Protein AF-A0A834P7N4-F1 (afdb_monomer_lite)

pLDDT: mean 82.25, std 17.68, range [25.88, 98.88]

Structure (mmCIF, N/CA/C/O backbone):
data_AF-A0A834P7N4-F1
#
_entry.id   AF-A0A834P7N4-F1
#
loop_
_atom_site.group_PDB
_atom_site.id
_atom_site.type_symbol
_atom_site.label_atom_id
_atom_site.label_alt_id
_atom_site.label_comp_id
_atom_site.label_asym_id
_atom_site.label_entity_id
_atom_site.label_seq_id
_atom_site.pdbx_PDB_ins_code
_atom_site.Cartn_x
_atom_site.Cartn_y
_atom_site.Cartn_z
_atom_site.occupancy
_atom_site.B_iso_or_equiv
_atom_site.auth_seq_id
_atom_site.auth_comp_id
_atom_site.auth_asym_id
_atom_site.auth_atom_id
_atom_site.pdbx_PDB_model_num
ATOM 1 N N . MET A 1 1 ? -25.943 6.438 6.872 1.00 88.19 1 MET A N 1
ATOM 2 C CA . MET A 1 1 ? -24.545 6.920 6.950 1.00 88.19 1 MET A CA 1
ATOM 3 C C . MET A 1 1 ? -23.608 5.990 6.196 1.00 88.19 1 MET A C 1
ATOM 5 O O . MET A 1 1 ? -22.944 6.473 5.288 1.00 88.19 1 MET A O 1
ATOM 9 N N . ALA A 1 2 ? -23.599 4.686 6.502 1.00 94.38 2 ALA A N 1
ATOM 10 C CA . ALA A 1 2 ? -22.716 3.696 5.871 1.00 94.38 2 ALA A CA 1
ATOM 11 C C . ALA A 1 2 ? -22.679 3.768 4.331 1.00 94.38 2 ALA A C 1
ATOM 13 O O . ALA A 1 2 ? -21.602 3.768 3.743 1.00 94.38 2 ALA A O 1
ATOM 14 N N . GLN A 1 3 ? -23.834 3.938 3.677 1.00 95.69 3 GLN A N 1
ATOM 15 C CA . GLN A 1 3 ? -23.930 3.967 2.214 1.00 95.69 3 GLN A CA 1
ATOM 16 C C . GLN A 1 3 ? -23.135 5.110 1.563 1.00 95.69 3 GLN A C 1
ATOM 18 O O . GLN A 1 3 ? -22.587 4.913 0.485 1.00 95.69 3 GLN A O 1
ATOM 23 N N . ASN A 1 4 ? -22.995 6.268 2.222 1.00 96.00 4 ASN A N 1
ATOM 24 C CA . ASN A 1 4 ? -22.181 7.373 1.696 1.00 96.00 4 ASN A CA 1
ATOM 25 C C . ASN A 1 4 ? -20.681 7.056 1.770 1.00 96.00 4 ASN A C 1
ATOM 27 O O . ASN A 1 4 ? -19.936 7.432 0.869 1.00 96.00 4 ASN A O 1
ATOM 31 N N . ILE A 1 5 ? -20.246 6.335 2.810 1.00 95.12 5 ILE A N 1
ATOM 32 C CA . ILE A 1 5 ? -18.867 5.838 2.931 1.00 95.12 5 ILE A CA 1
ATOM 33 C C . ILE A 1 5 ? -18.608 4.793 1.839 1.00 95.12 5 ILE A C 1
ATOM 35 O O . ILE A 1 5 ? -17.596 4.872 1.147 1.00 95.12 5 ILE A O 1
ATOM 39 N N . SER A 1 6 ? -19.546 3.860 1.634 1.00 95.94 6 SER A N 1
ATOM 40 C CA . SER A 1 6 ? -19.451 2.843 0.580 1.00 95.94 6 SER A CA 1
ATOM 41 C C . SER A 1 6 ? -19.384 3.452 -0.820 1.00 95.94 6 SER A C 1
ATOM 43 O O . SER A 1 6 ? -18.504 3.090 -1.595 1.00 95.94 6 SER A O 1
ATOM 45 N N . TYR A 1 7 ? -20.262 4.417 -1.110 1.00 96.31 7 TYR A N 1
ATOM 46 C CA . TYR A 1 7 ? -20.290 5.161 -2.369 1.00 96.31 7 TYR A CA 1
ATOM 47 C C . TYR A 1 7 ? -18.979 5.917 -2.618 1.00 96.31 7 TYR A C 1
ATOM 49 O O . TYR A 1 7 ? -18.388 5.774 -3.684 1.00 96.31 7 TYR A O 1
ATOM 57 N N . TRP A 1 8 ? -18.487 6.676 -1.631 1.00 94.50 8 TRP A N 1
ATOM 58 C CA . TRP A 1 8 ? -17.276 7.488 -1.792 1.00 94.50 8 TRP A CA 1
ATOM 59 C C . TRP A 1 8 ? -15.999 6.648 -1.951 1.00 94.50 8 TRP A C 1
ATOM 61 O O . TRP A 1 8 ? -15.122 7.011 -2.729 1.00 94.50 8 TRP A O 1
ATOM 71 N N . LEU A 1 9 ? -15.900 5.513 -1.249 1.00 93.19 9 LEU A N 1
ATOM 72 C CA . LEU A 1 9 ? -14.768 4.584 -1.364 1.00 93.19 9 LEU A CA 1
ATOM 73 C C . LEU A 1 9 ? -14.883 3.602 -2.543 1.00 93.19 9 LEU A C 1
ATOM 75 O O . LEU A 1 9 ? -13.941 2.850 -2.788 1.00 93.19 9 LEU A O 1
ATOM 79 N N . GLY A 1 10 ? -16.027 3.545 -3.232 1.00 94.50 10 GLY A N 1
ATOM 80 C CA . GLY A 1 10 ? -16.293 2.555 -4.281 1.00 94.50 10 GLY A CA 1
ATOM 81 C C . GLY A 1 10 ? -16.348 1.101 -3.785 1.00 94.50 10 GLY A C 1
ATOM 82 O O . GLY A 1 10 ? -16.148 0.180 -4.576 1.00 94.50 10 GLY A O 1
ATOM 83 N N . VAL A 1 11 ? -16.593 0.864 -2.489 1.00 94.81 11 VAL A N 1
ATOM 84 C CA . VAL A 1 11 ? -16.629 -0.495 -1.917 1.00 94.81 11 VAL A CA 1
ATOM 85 C C . VAL A 1 11 ? -18.018 -1.122 -2.047 1.00 94.81 11 VAL A C 1
ATOM 87 O O . VAL A 1 11 ? -19.027 -0.526 -1.675 1.00 94.81 11 VAL A O 1
ATOM 90 N N . THR A 1 12 ? -18.061 -2.359 -2.545 1.00 95.44 12 THR A N 1
ATOM 91 C CA . THR A 1 12 ? -19.289 -3.058 -2.975 1.00 95.44 12 THR A CA 1
ATOM 92 C C . THR A 1 12 ? -19.827 -4.090 -1.976 1.00 95.44 12 THR A C 1
ATOM 94 O O . THR A 1 12 ? -20.791 -4.794 -2.271 1.00 95.44 12 THR A O 1
ATOM 97 N N . GLY A 1 13 ? -19.209 -4.200 -0.796 1.00 94.19 13 GLY A N 1
ATOM 98 C CA . GLY A 1 13 ? -19.656 -5.090 0.280 1.00 94.19 13 GLY A CA 1
ATOM 99 C C . GLY A 1 13 ? -20.954 -4.635 0.961 1.00 94.19 13 GLY A C 1
ATOM 100 O O . GLY A 1 13 ? -21.547 -3.612 0.619 1.00 94.19 13 GLY A O 1
ATOM 101 N N . GLN A 1 14 ? -21.388 -5.394 1.972 1.00 94.94 14 GLN A N 1
ATOM 102 C CA . GLN A 1 14 ? -22.595 -5.079 2.747 1.00 94.94 14 GLN A CA 1
ATOM 103 C C . GLN A 1 14 ? -22.507 -3.672 3.372 1.00 94.94 14 GLN A C 1
ATOM 105 O O . GLN A 1 14 ? -21.500 -3.328 3.990 1.00 94.94 14 GLN A O 1
ATOM 110 N N . SER A 1 15 ? -23.569 -2.869 3.240 1.00 97.44 15 SER A N 1
ATOM 111 C CA . SER A 1 15 ? -23.604 -1.483 3.726 1.00 97.44 15 SER A CA 1
ATOM 112 C C . SER A 1 15 ? -24.953 -1.143 4.359 1.00 97.44 15 SER A C 1
ATOM 114 O O . SER A 1 15 ? -25.972 -1.013 3.676 1.00 97.44 15 SER A O 1
ATOM 116 N N . TYR A 1 16 ? -24.966 -1.020 5.685 1.00 97.12 16 TYR A N 1
ATOM 117 C CA . TYR A 1 16 ? -26.155 -0.756 6.497 1.00 97.12 16 TYR A CA 1
ATOM 118 C C . TYR A 1 16 ? -25.783 -0.031 7.798 1.00 97.12 16 TYR A C 1
ATOM 120 O O . TYR A 1 16 ? -24.611 0.111 8.135 1.00 97.12 16 TYR A O 1
ATOM 128 N N . ASN A 1 17 ? -26.788 0.475 8.513 1.00 96.69 17 ASN A N 1
ATOM 129 C CA . ASN A 1 17 ? -26.619 1.150 9.801 1.00 96.69 17 ASN A CA 1
ATOM 130 C C . ASN A 1 17 ? -27.277 0.273 10.883 1.00 96.69 17 ASN A C 1
ATOM 132 O O . ASN A 1 17 ? -28.291 -0.365 10.599 1.00 96.69 17 ASN A O 1
ATOM 136 N N . ILE A 1 18 ? -26.718 0.239 12.094 1.00 96.31 18 ILE A N 1
ATOM 137 C CA . ILE A 1 18 ? -27.258 -0.510 13.240 1.00 96.31 18 ILE A CA 1
ATOM 138 C C . ILE A 1 18 ? -27.622 0.485 14.338 1.00 96.31 18 ILE A C 1
ATOM 140 O O . ILE A 1 18 ? -26.823 1.373 14.636 1.00 96.31 18 ILE A O 1
ATOM 144 N N . ASP A 1 19 ? -28.787 0.299 14.958 1.00 97.31 19 ASP A N 1
ATOM 145 C CA . ASP A 1 19 ? -29.157 0.986 16.192 1.00 97.31 19 ASP A CA 1
ATOM 146 C C . ASP A 1 19 ? -29.577 -0.023 17.273 1.00 97.31 19 ASP A C 1
ATOM 148 O O . ASP A 1 19 ? -30.611 -0.682 17.178 1.00 97.31 19 ASP A O 1
ATOM 152 N N . SER A 1 20 ? -28.737 -0.153 18.297 1.00 97.44 20 SER A N 1
ATOM 153 C CA . SER A 1 20 ? -29.002 -0.825 19.569 1.00 97.44 20 SER A CA 1
ATOM 154 C C . SER A 1 20 ? -28.737 0.134 20.744 1.00 97.44 20 SER A C 1
ATOM 156 O O . SER A 1 20 ? -28.279 -0.267 21.819 1.00 97.44 20 SER A O 1
ATOM 158 N N . ALA A 1 21 ? -29.006 1.428 20.535 1.00 97.19 21 ALA A N 1
ATOM 159 C CA . ALA A 1 21 ? -28.675 2.528 21.431 1.00 97.19 21 ALA A CA 1
ATOM 160 C C . ALA A 1 21 ? -27.177 2.557 21.798 1.00 97.19 21 ALA A C 1
ATOM 162 O O . ALA A 1 21 ? -26.315 2.590 20.926 1.00 97.19 21 ALA A O 1
ATOM 163 N N . CYS A 1 22 ? -26.821 2.560 23.084 1.00 97.75 22 CYS A N 1
ATOM 164 C CA . CYS A 1 22 ? -25.437 2.763 23.524 1.00 97.75 22 CYS A CA 1
ATOM 165 C C . CYS A 1 22 ? -24.449 1.663 23.079 1.00 97.75 22 CYS A C 1
ATOM 167 O O . CYS A 1 22 ? -23.236 1.871 23.137 1.00 97.75 22 CYS A O 1
ATOM 169 N N . SER A 1 23 ? -24.939 0.498 22.636 1.00 98.00 23 SER A N 1
ATOM 170 C CA . SER A 1 23 ? -24.124 -0.624 22.154 1.00 98.00 23 SER A CA 1
ATOM 171 C C . SER A 1 23 ? -23.984 -0.712 20.627 1.00 98.00 23 SER A C 1
ATOM 173 O O . SER A 1 23 ? -23.247 -1.582 20.163 1.00 98.00 23 SER A O 1
ATOM 175 N N . SER A 1 24 ? -24.604 0.194 19.851 1.00 98.38 24 SER A N 1
ATOM 176 C CA . SER A 1 24 ? -24.693 0.123 18.376 1.00 98.38 24 SER A CA 1
ATOM 177 C C . SER A 1 24 ? -23.360 -0.159 17.687 1.00 98.38 24 SER A C 1
ATOM 179 O O . SER A 1 24 ? -23.255 -1.056 16.851 1.00 98.38 24 SER A O 1
ATOM 181 N N . SER A 1 25 ? -22.312 0.574 18.063 1.00 97.88 25 SER A N 1
ATOM 182 C CA . SER A 1 25 ? -20.979 0.405 17.480 1.00 97.88 25 SER A CA 1
ATOM 183 C C . SER A 1 25 ? -20.321 -0.939 17.810 1.00 97.88 25 SER A C 1
ATOM 185 O O . SER A 1 25 ? -19.610 -1.477 16.965 1.00 97.88 25 SER A O 1
ATOM 187 N N . LEU A 1 26 ? -20.581 -1.530 18.982 1.00 97.81 26 LEU A N 1
ATOM 188 C CA . LEU A 1 26 ? -20.036 -2.845 19.343 1.00 97.81 26 LEU A CA 1
ATOM 189 C C . LEU A 1 26 ? -20.844 -3.997 18.717 1.00 97.81 26 LEU A C 1
ATOM 191 O O . LEU A 1 26 ? -20.260 -5.006 18.327 1.00 97.81 26 LEU A O 1
ATOM 195 N N . TYR A 1 27 ? -22.155 -3.818 18.522 1.00 98.50 27 TYR A N 1
ATOM 196 C CA . TYR A 1 27 ? -22.963 -4.695 17.663 1.00 98.50 27 TYR A CA 1
ATOM 197 C C . TYR A 1 27 ? -22.469 -4.666 16.208 1.00 98.50 27 TYR A C 1
ATOM 199 O O . TYR A 1 27 ? -22.367 -5.712 15.570 1.00 98.50 27 TYR A O 1
ATOM 207 N N . ALA A 1 28 ? -22.086 -3.496 15.690 1.00 98.19 28 ALA A N 1
ATOM 208 C CA . ALA A 1 28 ? -21.499 -3.380 14.356 1.00 98.19 28 ALA A CA 1
ATOM 209 C C . ALA A 1 28 ? -20.120 -4.059 14.249 1.00 98.19 28 ALA A C 1
ATOM 211 O O . ALA A 1 28 ? -19.839 -4.711 13.243 1.00 98.19 28 ALA A O 1
ATOM 212 N N . VAL A 1 29 ? -19.291 -3.994 15.302 1.00 98.38 29 VAL A N 1
ATOM 213 C CA . VAL A 1 29 ? -18.048 -4.785 15.394 1.00 98.38 29 VAL A CA 1
ATOM 214 C C . VAL A 1 29 ? -18.343 -6.290 15.389 1.00 98.38 29 VAL A C 1
ATOM 216 O O . VAL A 1 29 ? -17.629 -7.036 14.724 1.00 98.38 29 VAL A O 1
ATOM 219 N N . GLU A 1 30 ? -19.398 -6.750 16.068 1.00 98.12 30 GLU A N 1
ATOM 220 C CA . GLU A 1 30 ? -19.787 -8.169 16.097 1.00 98.12 30 GLU A CA 1
ATOM 221 C C . GLU A 1 30 ? -20.211 -8.697 14.718 1.00 98.12 30 GLU A C 1
ATOM 223 O O . GLU A 1 30 ? -19.736 -9.752 14.286 1.00 98.12 30 GLU A O 1
ATOM 228 N N . GLN A 1 31 ? -21.031 -7.932 13.992 1.00 97.75 31 GLN A N 1
ATOM 229 C CA . GLN A 1 31 ? -21.450 -8.279 12.632 1.00 97.75 31 GLN A CA 1
ATOM 230 C C . GLN A 1 31 ? -20.262 -8.292 11.661 1.00 97.75 31 GLN A C 1
ATOM 232 O O . GLN A 1 31 ? -20.095 -9.249 10.905 1.00 97.75 31 GLN A O 1
ATOM 237 N N . ALA A 1 32 ? -19.379 -7.290 11.731 1.00 97.88 32 ALA A N 1
ATOM 238 C CA . ALA A 1 32 ? -18.152 -7.246 10.937 1.00 97.88 32 ALA A CA 1
ATOM 239 C C . ALA A 1 32 ? -17.206 -8.422 11.244 1.00 97.88 32 ALA A C 1
ATOM 241 O O . ALA A 1 32 ? -16.691 -9.064 10.329 1.00 97.88 32 ALA A O 1
ATOM 242 N N . TYR A 1 33 ? -17.016 -8.751 12.525 1.00 97.56 33 TYR A N 1
ATOM 243 C CA . TYR A 1 33 ? -16.230 -9.903 12.972 1.00 97.56 33 TYR A CA 1
ATOM 244 C C . TYR A 1 33 ? -16.790 -11.220 12.414 1.00 97.56 33 TYR A C 1
ATOM 246 O O . TYR A 1 33 ? -16.035 -12.029 11.870 1.00 97.56 33 TYR A O 1
ATOM 254 N N . LYS A 1 34 ? -18.114 -11.418 12.473 1.00 97.06 34 LYS A N 1
ATOM 255 C CA . LYS A 1 34 ? -18.791 -12.585 11.886 1.00 97.06 34 LYS A CA 1
ATOM 256 C C . LYS A 1 34 ? -18.657 -12.642 10.365 1.00 97.06 34 LYS A C 1
ATOM 258 O O . LYS A 1 34 ? -18.354 -13.713 9.838 1.00 97.06 34 LYS A O 1
ATOM 263 N N . ALA A 1 35 ? -18.840 -11.526 9.662 1.00 97.19 35 ALA A N 1
ATOM 264 C CA . ALA A 1 35 ? -18.716 -11.461 8.205 1.00 97.19 35 ALA A CA 1
ATOM 265 C C . ALA A 1 35 ? -17.288 -11.810 7.739 1.00 97.19 35 ALA A C 1
ATOM 267 O O . ALA A 1 35 ? -17.118 -12.641 6.847 1.00 97.19 35 ALA A O 1
ATOM 268 N N . ILE A 1 36 ? -16.260 -11.280 8.415 1.00 96.69 36 ILE A N 1
ATOM 269 C CA . ILE A 1 36 ? -14.856 -11.609 8.126 1.00 96.69 36 ILE A CA 1
ATOM 270 C C . ILE A 1 36 ? -14.546 -13.079 8.457 1.00 96.69 36 ILE A C 1
ATOM 272 O O . ILE A 1 36 ? -13.920 -13.771 7.653 1.00 96.69 36 ILE A O 1
ATOM 276 N N . ARG A 1 37 ? -14.993 -13.593 9.615 1.00 95.00 37 ARG A N 1
ATOM 277 C CA . ARG A 1 37 ? -14.739 -14.991 10.024 1.00 95.00 37 ARG A CA 1
ATOM 278 C C . ARG A 1 37 ? -15.451 -16.034 9.165 1.00 95.00 37 ARG A C 1
ATOM 280 O O . ARG A 1 37 ? -14.938 -17.140 9.042 1.00 95.00 37 ARG A O 1
ATOM 287 N N . SER A 1 38 ? -16.608 -15.701 8.599 1.00 95.69 38 SER A N 1
ATOM 288 C CA . SER A 1 38 ? -17.363 -16.579 7.691 1.00 95.69 38 SER A CA 1
ATOM 289 C C . SER A 1 38 ? -16.938 -16.457 6.223 1.00 95.69 38 SER A C 1
ATOM 291 O O . SER A 1 38 ? -17.463 -17.183 5.385 1.00 95.69 38 SER A O 1
ATOM 293 N N . GLY A 1 39 ? -15.994 -15.564 5.899 1.00 94.69 39 GLY A N 1
ATOM 294 C CA . GLY A 1 39 ? -15.530 -15.340 4.528 1.00 94.69 39 GLY A CA 1
ATOM 295 C C . GLY A 1 39 ? -16.491 -14.526 3.654 1.00 94.69 39 GLY A C 1
ATOM 296 O O . GLY A 1 39 ? -16.290 -14.464 2.447 1.00 94.69 39 GLY A O 1
ATOM 297 N N . GLN A 1 40 ? -17.511 -13.884 4.236 1.00 95.38 40 GLN A N 1
ATOM 298 C CA . GLN A 1 40 ? -18.417 -12.983 3.506 1.00 95.38 40 GLN A CA 1
ATOM 299 C C . GLN A 1 40 ? -17.737 -11.670 3.095 1.00 95.38 40 GLN A C 1
ATOM 301 O O . GLN A 1 40 ? -18.177 -11.020 2.148 1.00 95.38 40 GLN A O 1
ATOM 306 N N . CYS A 1 41 ? -16.684 -11.260 3.806 1.00 94.75 41 CYS A N 1
ATOM 307 C CA . CYS A 1 41 ? -15.825 -10.152 3.405 1.00 94.75 41 CYS A CA 1
ATOM 308 C C . CYS A 1 41 ? -14.377 -10.325 3.889 1.00 94.75 41 CYS A C 1
ATOM 310 O O . CYS A 1 41 ? -14.064 -11.121 4.777 1.00 94.75 41 CYS A O 1
ATOM 312 N N . ASP A 1 42 ? -13.485 -9.541 3.290 1.00 92.88 42 ASP A N 1
ATOM 313 C CA . ASP A 1 42 ? -12.050 -9.523 3.601 1.00 92.88 42 ASP A CA 1
ATOM 314 C C . ASP A 1 42 ? -11.678 -8.411 4.588 1.00 92.88 42 ASP A C 1
ATOM 316 O O . ASP A 1 42 ? -10.767 -8.557 5.410 1.00 92.88 42 ASP A O 1
ATOM 320 N N . TYR A 1 43 ? -12.434 -7.318 4.498 1.00 95.25 43 TYR A N 1
ATOM 321 C CA . TYR A 1 43 ? -12.266 -6.062 5.208 1.00 95.25 43 TYR A CA 1
ATOM 322 C C . TYR A 1 43 ? -13.642 -5.561 5.652 1.00 95.25 43 TYR A C 1
ATOM 324 O O . TYR A 1 43 ? -14.643 -5.795 4.968 1.00 95.25 43 TYR A O 1
ATOM 332 N N . ALA A 1 44 ? -13.695 -4.826 6.758 1.00 97.44 44 ALA A N 1
ATOM 333 C CA . ALA A 1 44 ? -14.894 -4.124 7.195 1.00 97.44 44 ALA A CA 1
ATOM 334 C C . ALA A 1 44 ? -14.534 -2.760 7.791 1.00 97.44 44 ALA A C 1
ATOM 336 O O . ALA A 1 44 ? -13.593 -2.635 8.576 1.00 97.44 44 ALA A O 1
ATOM 337 N N . ILE A 1 45 ? -15.316 -1.742 7.438 1.00 97.69 45 ILE A N 1
ATOM 338 C CA . ILE A 1 45 ? -15.260 -0.414 8.050 1.00 97.69 45 ILE A CA 1
ATOM 339 C C . ILE A 1 45 ? -16.426 -0.335 9.024 1.00 97.69 45 ILE A C 1
ATOM 341 O O . ILE A 1 45 ? -17.582 -0.398 8.611 1.00 97.69 45 ILE A O 1
ATOM 345 N N . VAL A 1 46 ? -16.127 -0.197 10.312 1.00 97.75 46 VAL A N 1
ATOM 346 C CA . VAL A 1 46 ? -17.138 -0.048 11.360 1.00 97.75 46 VAL A CA 1
ATOM 347 C C . VAL A 1 46 ? -17.023 1.351 11.941 1.00 97.75 46 VAL A C 1
ATOM 349 O O . VAL A 1 46 ? -16.037 1.686 12.590 1.00 97.75 46 VAL A O 1
ATOM 352 N N . SER A 1 47 ? -18.029 2.182 11.685 1.00 95.31 47 SER A N 1
ATOM 353 C CA . SER A 1 47 ? -18.062 3.589 12.088 1.00 95.31 47 SER A CA 1
ATOM 354 C C . SER A 1 47 ? -19.230 3.880 13.022 1.00 95.31 47 SER A C 1
ATOM 356 O O . SER A 1 47 ? -20.340 3.410 12.776 1.00 95.31 47 SER A O 1
ATOM 358 N N . GLY A 1 48 ? -19.010 4.731 14.021 1.00 94.94 48 GLY A N 1
ATOM 359 C CA . GLY A 1 48 ? -20.070 5.341 14.820 1.00 94.94 48 GLY A CA 1
ATOM 360 C C . GLY A 1 48 ? -19.929 6.862 14.856 1.00 94.94 48 GLY A C 1
ATOM 361 O O . GLY A 1 48 ? -18.817 7.386 14.890 1.00 94.94 48 GLY A O 1
ATOM 362 N N . SER A 1 49 ? -21.060 7.565 14.885 1.00 96.19 49 SER A N 1
ATOM 363 C CA . SER A 1 49 ? -21.124 9.011 15.118 1.00 96.19 49 SER A CA 1
ATOM 364 C C . SER A 1 49 ? -22.249 9.359 16.090 1.00 96.19 49 SER A C 1
ATOM 366 O O . SER A 1 49 ? -23.372 8.894 15.899 1.00 96.19 49 SER A O 1
ATOM 368 N N . ASN A 1 50 ? -21.970 10.215 17.070 1.00 97.25 50 ASN A N 1
ATOM 369 C CA . ASN A 1 50 ? -22.960 10.836 17.945 1.00 97.25 50 ASN A CA 1
ATOM 370 C C . ASN A 1 50 ? -22.681 12.337 18.024 1.00 97.25 50 ASN A C 1
ATOM 372 O O . ASN A 1 50 ? -21.548 12.724 18.304 1.00 97.25 50 ASN A O 1
ATOM 376 N N . LEU A 1 51 ? -23.702 13.160 17.781 1.00 97.31 51 LEU A N 1
ATOM 377 C CA . LEU A 1 51 ? -23.632 14.621 17.832 1.00 97.31 51 LEU A CA 1
ATOM 378 C C . LEU A 1 51 ? -24.838 15.157 18.618 1.00 97.31 51 LEU A C 1
ATOM 380 O O . LEU A 1 51 ? -25.969 14.700 18.448 1.00 97.31 51 LEU A O 1
ATOM 384 N N . CYS A 1 52 ? -24.609 16.142 19.476 1.00 96.50 52 CYS A N 1
ATOM 385 C CA . CYS A 1 52 ? -25.564 16.710 20.423 1.00 96.50 52 CYS A CA 1
ATOM 386 C C . CYS A 1 52 ? -26.190 18.016 19.899 1.00 96.50 52 CYS A C 1
ATOM 388 O O . CYS A 1 52 ? -26.400 18.963 20.651 1.00 96.50 52 CYS A O 1
ATOM 390 N N . LEU A 1 53 ? -26.528 18.046 18.605 1.00 97.12 53 LEU A N 1
ATOM 391 C CA . LEU A 1 53 ? -26.928 19.258 17.872 1.00 97.12 53 LEU A CA 1
ATOM 392 C C . LEU A 1 53 ? -28.277 19.863 18.297 1.00 97.12 53 LEU A C 1
ATOM 394 O O . LEU A 1 53 ? -28.521 21.043 18.064 1.00 97.12 53 LEU A O 1
ATOM 398 N N . HIS A 1 54 ? -29.174 19.063 18.880 1.00 97.19 54 HIS A N 1
ATOM 399 C CA . HIS A 1 54 ? -30.512 19.499 19.287 1.00 97.19 54 HIS A CA 1
ATOM 400 C C . HIS A 1 54 ? -30.716 19.278 20.796 1.00 97.19 54 HIS A C 1
ATOM 402 O O . HIS A 1 54 ? -30.324 18.224 21.305 1.00 97.19 54 HIS A O 1
ATOM 408 N N . PRO A 1 55 ? -31.361 20.206 21.532 1.00 96.50 55 PRO A N 1
ATOM 409 C CA . PRO A 1 55 ? -31.534 20.073 22.978 1.00 96.50 55 PRO A CA 1
ATOM 410 C C . PRO A 1 55 ? -32.576 19.020 23.387 1.00 96.50 55 PRO A C 1
ATOM 412 O O . PRO A 1 55 ? -32.495 18.494 24.496 1.00 96.50 55 PRO A O 1
ATOM 415 N N . SER A 1 56 ? -33.552 18.676 22.533 1.00 97.50 56 SER A N 1
ATOM 416 C CA . SER A 1 56 ? -34.658 17.785 22.937 1.00 97.50 56 SER A CA 1
ATOM 417 C C . SER A 1 56 ? -34.229 16.393 23.421 1.00 97.50 56 SER A C 1
ATOM 419 O O . SER A 1 56 ? -34.742 15.999 24.466 1.00 97.50 56 SER A O 1
ATOM 421 N N . PRO A 1 57 ? -33.293 15.660 22.778 1.00 95.94 57 PRO A N 1
ATOM 422 C CA . PRO A 1 57 ? -32.777 14.406 23.334 1.00 95.94 57 PRO A CA 1
ATOM 423 C C . PRO A 1 57 ? -32.155 14.587 24.725 1.00 95.94 57 PRO A C 1
ATOM 425 O O . PRO A 1 57 ? -32.430 13.802 25.626 1.00 95.94 57 PRO A O 1
ATOM 428 N N . SER A 1 58 ? -31.401 15.667 24.959 1.00 96.19 58 SER A N 1
ATOM 429 C CA . SER A 1 58 ? -30.852 15.970 26.290 1.00 96.19 58 SER A CA 1
ATOM 430 C C . SER A 1 58 ? -31.959 16.226 27.323 1.00 96.19 58 SER A C 1
ATOM 432 O O . SER A 1 58 ? -31.885 15.709 28.433 1.00 96.19 58 SER A O 1
ATOM 434 N N . ILE A 1 59 ? -33.028 16.943 26.957 1.00 96.62 59 ILE A N 1
ATOM 435 C CA . ILE A 1 59 ? -34.204 17.152 27.824 1.00 96.62 59 ILE A CA 1
ATOM 436 C C . ILE A 1 59 ? -34.945 15.829 28.090 1.00 96.62 59 ILE A C 1
ATOM 438 O O . ILE A 1 59 ? -35.409 15.601 29.207 1.00 96.62 59 ILE A O 1
ATOM 442 N N . GLN A 1 60 ? -35.049 14.942 27.097 1.00 97.00 60 GLN A N 1
ATOM 443 C CA . GLN A 1 60 ? -35.668 13.620 27.240 1.00 97.00 60 GLN A CA 1
ATOM 444 C C . GLN A 1 60 ? -34.863 12.727 28.194 1.00 97.00 60 GLN A C 1
ATOM 446 O O . GLN A 1 60 ? -35.435 12.198 29.145 1.00 97.00 60 GLN A O 1
ATOM 451 N N . PHE A 1 61 ? -33.544 12.620 28.015 1.00 95.75 61 PHE A N 1
ATOM 452 C CA . PHE A 1 61 ? -32.677 11.851 28.914 1.00 95.75 61 PHE A CA 1
ATOM 453 C C . PHE A 1 61 ? -32.588 12.462 30.324 1.00 95.75 61 PHE A C 1
ATOM 455 O O . PHE A 1 61 ? -32.513 11.726 31.309 1.00 95.75 61 PHE A O 1
ATOM 462 N N . PHE A 1 62 ? -32.675 13.791 30.456 1.00 94.75 62 PHE A N 1
ATOM 463 C CA . PHE A 1 62 ? -32.797 14.449 31.760 1.00 94.75 62 PHE A CA 1
ATOM 464 C C . PHE A 1 62 ? -34.110 14.074 32.464 1.00 94.75 62 PHE A C 1
ATOM 466 O O . PHE A 1 62 ? -34.094 13.693 33.631 1.00 94.75 62 PHE A O 1
ATOM 473 N N . ARG A 1 63 ? -35.244 14.095 31.747 1.00 95.19 63 ARG A N 1
ATOM 474 C CA . ARG A 1 63 ? -36.552 13.648 32.271 1.00 95.19 63 ARG A CA 1
ATOM 475 C C . ARG A 1 63 ? -36.601 12.150 32.582 1.00 95.19 63 ARG A C 1
ATOM 477 O O . ARG A 1 63 ? -37.326 11.757 33.487 1.00 95.19 63 ARG A O 1
ATOM 484 N N . LEU A 1 64 ? -35.822 11.333 31.872 1.00 93.25 64 LEU A N 1
ATOM 485 C CA . LEU A 1 64 ? -35.624 9.910 32.168 1.00 93.25 64 LEU A CA 1
ATOM 486 C C . LEU A 1 64 ? -34.759 9.682 33.428 1.00 93.25 64 LEU A C 1
ATOM 488 O O . LEU A 1 64 ? -34.669 8.559 33.912 1.00 93.25 64 LEU A O 1
ATOM 492 N N . GLY A 1 65 ? -34.125 10.729 33.971 1.00 92.69 65 GLY A N 1
ATOM 493 C CA . GLY A 1 65 ? -33.313 10.655 35.188 1.00 92.69 65 GLY A CA 1
ATOM 494 C C . GLY A 1 65 ? -31.948 9.988 35.002 1.00 92.69 65 GLY A C 1
ATOM 495 O O . GLY A 1 65 ? -31.337 9.582 35.987 1.00 92.69 65 GLY A O 1
ATOM 496 N N . VAL A 1 66 ? -31.469 9.854 33.757 1.00 94.81 66 VAL A N 1
ATOM 497 C CA . VAL A 1 66 ? -30.190 9.187 33.442 1.00 94.81 66 VAL A CA 1
ATOM 498 C C . VAL A 1 66 ? -29.022 10.154 33.245 1.00 94.81 66 VAL A C 1
ATOM 500 O O . VAL A 1 66 ? -27.877 9.706 33.237 1.00 94.81 66 VAL A O 1
ATOM 503 N N . LEU A 1 67 ? -29.277 11.463 33.117 1.00 96.56 67 LEU A N 1
ATOM 504 C CA . LEU A 1 67 ? -28.223 12.479 33.018 1.00 96.56 67 LEU A CA 1
ATOM 505 C C . LEU A 1 67 ? -27.820 13.040 34.388 1.00 96.56 67 LEU A C 1
ATOM 507 O O . LEU A 1 67 ? -28.677 13.365 35.208 1.00 96.56 67 LEU A O 1
ATOM 511 N N . ASN A 1 68 ? -26.516 13.232 34.597 1.00 92.44 68 ASN A N 1
ATOM 512 C CA . ASN A 1 68 ? -25.989 13.977 35.741 1.00 92.44 68 ASN A CA 1
ATOM 513 C C . ASN A 1 68 ? -26.158 15.496 35.523 1.00 92.44 68 ASN A C 1
ATOM 515 O O . ASN A 1 68 ? -25.911 16.016 34.436 1.00 92.44 68 ASN A O 1
ATOM 519 N N . GLN A 1 69 ? -26.538 16.208 36.586 1.00 90.56 69 GLN A N 1
ATOM 520 C CA . GLN A 1 69 ? -26.666 17.666 36.639 1.00 90.56 69 GLN A CA 1
ATOM 521 C C . GLN A 1 69 ? -25.327 18.419 36.530 1.00 90.56 69 GLN A C 1
ATOM 523 O O . GLN A 1 69 ? -25.302 19.498 35.948 1.00 90.56 69 GLN A O 1
ATOM 528 N N . ASP A 1 70 ? -24.222 17.881 37.063 1.00 92.75 70 ASP A N 1
ATOM 529 C CA . ASP A 1 70 ? -22.912 18.566 37.068 1.00 92.75 70 ASP A CA 1
ATOM 530 C C . ASP A 1 70 ? -22.025 18.269 35.844 1.00 92.75 70 ASP A C 1
ATOM 532 O O . ASP A 1 70 ? -20.872 18.706 35.788 1.00 92.75 70 ASP A O 1
ATOM 536 N N . GLY A 1 71 ? -22.561 17.544 34.856 1.00 92.44 71 GLY A N 1
ATOM 537 C CA . GLY A 1 71 ? -21.887 17.286 33.583 1.00 92.44 71 GLY A CA 1
ATOM 538 C C . GLY A 1 71 ? -20.670 16.357 33.663 1.00 92.44 71 GLY A C 1
ATOM 539 O O . GLY A 1 71 ? -19.792 16.449 32.806 1.00 92.44 71 GLY A O 1
ATOM 540 N N . ARG A 1 72 ? -20.586 15.467 34.666 1.00 95.69 72 ARG A N 1
ATOM 541 C CA . ARG A 1 72 ? -19.523 14.444 34.765 1.00 95.69 72 ARG A CA 1
ATOM 542 C C . ARG A 1 72 ? -20.064 13.015 34.809 1.00 95.69 72 ARG A C 1
ATOM 544 O O . ARG A 1 72 ? -21.045 12.734 35.487 1.00 95.69 72 ARG A O 1
ATOM 551 N N . CYS A 1 73 ? -19.377 12.067 34.177 1.00 97.69 73 CYS A N 1
ATOM 552 C CA . CYS A 1 73 ? -19.587 10.642 34.457 1.00 97.69 73 CYS A CA 1
ATOM 553 C C . CYS A 1 73 ? -18.727 10.247 35.670 1.00 97.69 73 CYS A C 1
ATOM 555 O O . CYS A 1 73 ? -17.513 10.070 35.540 1.00 97.69 73 CYS A O 1
ATOM 557 N N . LYS A 1 74 ? -19.342 10.125 36.849 1.00 97.56 74 LYS A N 1
ATOM 558 C CA . LYS A 1 74 ? -18.678 9.729 38.108 1.00 97.56 74 LYS A CA 1
ATOM 559 C C . LYS A 1 74 ? -18.670 8.208 38.257 1.00 97.56 74 LYS A C 1
ATOM 561 O O . LYS A 1 74 ? -19.358 7.644 39.102 1.00 97.56 74 LYS A O 1
ATOM 566 N N . VAL A 1 75 ? -17.991 7.536 37.333 1.00 97.44 75 VAL A N 1
ATOM 567 C CA . VAL A 1 75 ? -18.092 6.079 37.175 1.00 97.44 75 VAL A CA 1
ATOM 568 C C . VAL A 1 75 ? -17.584 5.363 38.432 1.00 97.44 75 VAL A C 1
ATOM 570 O O . VAL A 1 75 ? -16.450 5.590 38.845 1.00 97.44 75 VAL A O 1
ATOM 573 N N . PHE A 1 76 ? -18.428 4.501 39.008 1.00 97.38 76 PHE A N 1
ATOM 574 C CA . PHE A 1 76 ? -18.222 3.720 40.241 1.00 97.38 76 PHE A CA 1
ATOM 575 C C . PHE A 1 76 ? -18.113 4.500 41.567 1.00 97.38 76 PHE A C 1
ATOM 577 O O . PHE A 1 76 ? -18.046 3.882 42.634 1.00 97.38 76 PHE A O 1
ATOM 584 N N . ASP A 1 77 ? -18.131 5.831 41.525 1.00 97.44 77 ASP A N 1
ATOM 585 C CA . ASP A 1 77 ? -18.015 6.691 42.704 1.00 97.44 77 ASP A CA 1
ATOM 586 C C . ASP A 1 77 ? -19.299 6.683 43.559 1.00 97.44 77 ASP A C 1
ATOM 588 O O . ASP A 1 77 ? -20.404 6.450 4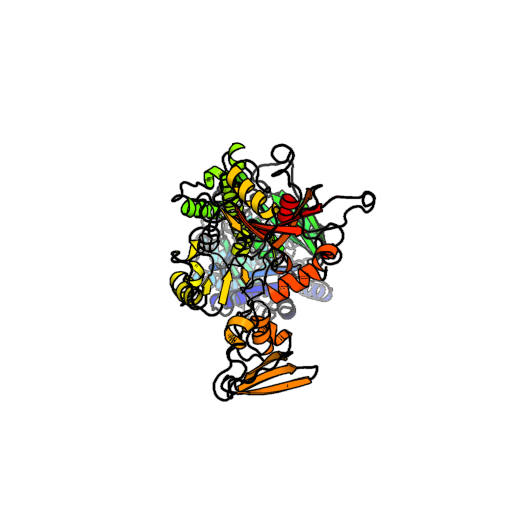3.060 1.00 97.44 77 ASP A O 1
ATOM 592 N N . LYS A 1 78 ? -19.178 6.975 44.857 1.00 96.19 78 LYS A N 1
ATOM 593 C CA . LYS A 1 78 ? -20.320 7.143 45.773 1.00 96.19 78 LYS A CA 1
ATOM 594 C C . LYS A 1 78 ? -21.346 8.192 45.319 1.00 96.19 78 LYS A C 1
ATOM 596 O O . LYS A 1 78 ? -22.531 8.028 45.606 1.00 96.19 78 LYS A O 1
ATOM 601 N N . ASP A 1 79 ? -20.921 9.225 44.591 1.00 95.50 79 ASP A N 1
ATOM 602 C CA . ASP A 1 79 ? -21.763 10.324 44.114 1.00 95.50 79 ASP A CA 1
ATOM 603 C C . ASP A 1 79 ? -22.271 10.095 42.670 1.00 95.50 79 ASP A C 1
ATOM 605 O O . ASP A 1 79 ? -22.825 11.012 42.054 1.00 95.50 79 ASP A O 1
ATOM 609 N N . ALA A 1 80 ? -22.112 8.875 42.132 1.00 95.56 80 ALA A N 1
ATOM 610 C CA . ALA A 1 80 ? -22.667 8.419 40.855 1.00 95.56 80 ALA A CA 1
ATOM 611 C C . ALA A 1 80 ? -24.189 8.647 40.776 1.00 95.56 80 ALA A C 1
ATOM 613 O O . ALA A 1 80 ? -24.984 8.046 41.504 1.00 95.56 80 ALA A O 1
ATOM 614 N N . ASN A 1 81 ? -24.614 9.539 39.882 1.00 94.50 81 ASN A N 1
ATOM 615 C CA . ASN A 1 81 ? -25.986 10.040 39.783 1.00 94.50 81 ASN A CA 1
ATOM 616 C C . ASN A 1 81 ? -26.525 10.138 38.339 1.00 94.50 81 ASN A C 1
ATOM 618 O O . ASN A 1 81 ? -27.653 10.590 38.162 1.00 94.50 81 ASN A O 1
ATOM 622 N N . GLY A 1 82 ? -25.759 9.713 37.331 1.00 96.38 82 GLY A N 1
ATOM 623 C CA . GLY A 1 82 ? -26.099 9.806 35.912 1.00 96.38 82 GLY A CA 1
ATOM 624 C C . GLY A 1 82 ? -24.862 9.914 35.015 1.00 96.38 82 GLY A C 1
ATOM 625 O O . GLY A 1 82 ? -23.737 10.052 35.495 1.00 96.38 82 GLY A O 1
ATOM 626 N N . TYR A 1 83 ? -25.079 9.888 33.700 1.00 97.69 83 TYR A N 1
ATOM 627 C CA . TYR A 1 83 ? -24.038 10.092 32.692 1.00 97.69 83 TYR A CA 1
ATOM 628 C C . TYR A 1 83 ? -24.080 11.508 32.101 1.00 97.69 83 TYR A C 1
ATOM 630 O O . TYR A 1 83 ? -25.024 12.269 32.302 1.00 97.69 83 TYR A O 1
ATOM 638 N N . THR A 1 84 ? -23.050 11.886 31.348 1.00 97.12 84 THR A N 1
ATOM 639 C CA . THR A 1 84 ? -23.024 13.125 30.549 1.00 97.12 84 THR A CA 1
ATOM 640 C C . THR A 1 84 ? -22.990 12.764 29.078 1.00 97.12 84 THR A C 1
ATOM 642 O O . THR A 1 84 ? -22.134 11.977 28.684 1.00 97.12 84 THR A O 1
ATOM 645 N N . ARG A 1 85 ? -23.905 13.297 28.262 1.00 97.69 85 ARG A N 1
ATOM 646 C CA . ARG A 1 85 ? -23.867 13.077 26.806 1.00 97.69 85 ARG A CA 1
ATOM 647 C C . ARG A 1 85 ? -22.592 13.692 26.234 1.00 97.69 85 ARG A C 1
ATOM 649 O O . ARG A 1 85 ? -22.226 14.795 26.634 1.00 97.69 85 ARG A O 1
ATOM 656 N N . SER A 1 86 ? -21.945 13.017 25.293 1.00 97.38 86 SER A N 1
ATOM 657 C CA . SER A 1 86 ? -20.822 13.593 24.554 1.00 97.38 86 SER A CA 1
ATOM 658 C C . SER A 1 86 ? -20.883 13.306 23.061 1.00 97.38 86 SER A C 1
ATOM 660 O O . SER A 1 86 ? -21.669 12.487 22.574 1.00 97.38 86 SER A O 1
ATOM 662 N N . GLU A 1 87 ? -20.071 14.050 22.321 1.00 98.06 87 GLU A N 1
ATOM 663 C CA . GLU A 1 87 ? -19.948 13.934 20.877 1.00 98.06 87 GLU A CA 1
ATOM 664 C C . GLU A 1 87 ? -18.722 13.098 20.520 1.00 98.06 87 GLU A C 1
ATOM 666 O O . GLU A 1 87 ? -17.672 13.193 21.158 1.00 98.06 87 GLU A O 1
ATOM 671 N N . CYS A 1 88 ? -18.846 12.262 19.495 1.00 98.00 88 CYS A N 1
ATOM 672 C CA . CYS A 1 88 ? -17.715 11.539 18.931 1.00 98.00 88 CYS A CA 1
ATOM 673 C C . CYS A 1 88 ? -18.044 11.082 17.512 1.00 98.00 88 CYS A C 1
ATOM 675 O O . CYS A 1 88 ? -19.169 10.672 17.231 1.00 98.00 88 CYS A O 1
ATOM 677 N N . VAL A 1 89 ? -17.040 11.075 16.640 1.00 97.62 89 VAL A N 1
ATOM 678 C CA . VAL A 1 89 ? -17.041 10.280 15.411 1.00 97.62 89 VAL A CA 1
ATOM 679 C C . VAL A 1 89 ? -15.819 9.378 15.482 1.00 97.62 89 VAL A C 1
ATOM 681 O O . VAL A 1 89 ? -14.710 9.859 15.709 1.00 97.62 89 VAL A O 1
ATOM 684 N N . SER A 1 90 ? -16.012 8.071 15.334 1.00 96.50 90 SER A N 1
ATOM 685 C CA . SER A 1 90 ? -14.924 7.100 15.428 1.00 96.50 90 SER A CA 1
ATOM 686 C C . SER A 1 90 ? -15.113 5.955 14.442 1.00 96.50 90 SER A C 1
ATOM 688 O O . SER A 1 90 ? -16.240 5.561 14.134 1.00 96.50 90 SER A O 1
ATOM 690 N N . VAL A 1 91 ? -13.999 5.437 13.925 1.00 96.75 91 VAL A N 1
ATOM 691 C CA . VAL A 1 91 ? -13.966 4.429 12.863 1.00 96.75 91 VAL A CA 1
ATOM 692 C C . VAL A 1 91 ? -12.915 3.376 13.198 1.00 96.75 91 VAL A C 1
ATOM 694 O O . VAL A 1 91 ? -11.764 3.707 13.473 1.00 96.75 91 VAL A O 1
ATOM 697 N N . ALA A 1 92 ? -13.308 2.109 13.131 1.00 96.38 92 ALA A N 1
ATOM 698 C CA . ALA A 1 92 ? -12.428 0.954 13.200 1.00 96.38 92 ALA A CA 1
ATOM 699 C C . ALA A 1 92 ? -12.347 0.281 11.821 1.00 96.38 92 ALA A C 1
ATOM 701 O O . ALA A 1 92 ? -13.370 0.012 11.187 1.00 96.38 92 ALA A O 1
ATOM 702 N N . PHE A 1 93 ? -11.128 -0.015 11.368 1.00 97.38 93 PHE A N 1
ATOM 703 C CA . PHE A 1 93 ? -10.879 -0.825 10.176 1.00 97.38 93 PHE A CA 1
ATOM 704 C C . PHE A 1 93 ? -10.508 -2.246 10.603 1.00 97.38 93 PHE A C 1
ATOM 706 O O . PHE A 1 93 ? -9.485 -2.455 11.256 1.00 97.38 93 PHE A O 1
ATOM 713 N N . LEU A 1 94 ? -11.345 -3.218 10.247 1.00 97.69 94 LEU A N 1
ATOM 714 C CA . LEU A 1 94 ? -11.127 -4.632 10.530 1.00 97.69 94 LEU A CA 1
ATOM 715 C C . LEU A 1 94 ? -10.694 -5.360 9.261 1.00 97.69 94 LEU A C 1
ATOM 717 O O . LEU A 1 94 ? -11.208 -5.100 8.175 1.00 97.69 94 LEU A O 1
ATOM 721 N N . GLN A 1 95 ? -9.768 -6.301 9.412 1.00 95.88 95 GLN A N 1
ATOM 722 C CA . GLN A 1 95 ? -9.242 -7.123 8.325 1.00 95.88 95 GLN A CA 1
ATOM 723 C C . GLN A 1 95 ? -8.708 -8.450 8.865 1.00 95.88 95 GLN A C 1
ATOM 725 O O . GLN A 1 95 ? -8.441 -8.579 10.064 1.00 95.88 95 GLN A O 1
ATOM 730 N N . ARG A 1 96 ? -8.492 -9.434 7.989 1.00 94.19 96 ARG A N 1
ATOM 731 C CA . ARG A 1 96 ? -7.813 -10.680 8.375 1.00 94.19 96 ARG A CA 1
ATOM 732 C C . ARG A 1 96 ? -6.344 -10.413 8.724 1.00 94.19 96 ARG A C 1
ATOM 734 O O . ARG A 1 96 ? -5.618 -9.798 7.949 1.00 94.19 96 ARG A O 1
ATOM 741 N N . ALA A 1 97 ? -5.881 -10.946 9.857 1.00 91.50 97 ALA A N 1
ATOM 742 C CA . ALA A 1 97 ? -4.519 -10.725 10.359 1.00 91.50 97 ALA A CA 1
ATOM 743 C C . ALA A 1 97 ? -3.416 -11.083 9.339 1.00 91.50 97 ALA A C 1
ATOM 745 O O . ALA A 1 97 ? -2.440 -10.352 9.218 1.00 91.50 97 ALA A O 1
ATOM 746 N N . LYS A 1 98 ? -3.601 -12.151 8.544 1.00 90.88 98 LYS A N 1
ATOM 747 C CA . LYS A 1 98 ? -2.636 -12.607 7.520 1.00 90.88 98 LYS A CA 1
ATOM 748 C C . LYS A 1 98 ? -2.294 -11.541 6.464 1.00 90.88 98 LYS A C 1
ATOM 750 O O . LYS A 1 98 ? -1.209 -11.589 5.896 1.00 90.88 98 LYS A O 1
ATOM 755 N N . THR A 1 99 ? -3.206 -10.611 6.176 1.00 89.44 99 THR A N 1
ATOM 756 C CA . THR A 1 99 ? -3.028 -9.554 5.162 1.00 89.44 99 THR A CA 1
ATOM 757 C C . THR A 1 99 ? -2.786 -8.171 5.773 1.00 89.44 99 THR A C 1
ATOM 759 O O . THR A 1 99 ? -2.572 -7.205 5.043 1.00 89.44 99 THR A O 1
ATOM 762 N N . ALA A 1 100 ? -2.800 -8.058 7.102 1.00 91.00 100 ALA A N 1
ATOM 763 C CA . ALA A 1 100 ? -2.699 -6.788 7.802 1.00 91.00 100 ALA A CA 1
ATOM 764 C C . ALA A 1 100 ? -1.259 -6.254 7.836 1.00 91.00 100 ALA A C 1
ATOM 766 O O . ALA A 1 100 ? -0.359 -6.886 8.384 1.00 91.00 100 ALA A O 1
ATOM 767 N N . LYS A 1 101 ? -1.047 -5.038 7.321 1.00 88.56 101 LYS A N 1
ATOM 768 C CA . LYS A 1 101 ? 0.248 -4.333 7.413 1.00 88.56 101 LYS A CA 1
ATOM 769 C C . LYS A 1 101 ? 0.558 -3.875 8.847 1.00 88.56 101 LYS A C 1
ATOM 771 O O . LYS A 1 101 ? 1.684 -4.001 9.328 1.00 88.56 101 LYS A O 1
ATOM 776 N N . ARG A 1 102 ? -0.469 -3.391 9.552 1.00 89.06 102 ARG A N 1
ATOM 777 C CA . ARG A 1 102 ? -0.445 -3.040 10.978 1.00 89.06 102 ARG A CA 1
ATOM 778 C C . ARG A 1 102 ? -1.613 -3.719 11.688 1.00 89.06 102 ARG A C 1
ATOM 780 O O . ARG A 1 102 ? -2.728 -3.735 11.170 1.00 89.06 102 ARG A O 1
ATOM 787 N N . ILE A 1 103 ? -1.337 -4.258 12.871 1.00 93.19 103 ILE A N 1
ATOM 788 C CA . ILE A 1 103 ? -2.311 -4.844 13.794 1.00 93.19 103 ILE A CA 1
ATOM 789 C C . ILE A 1 103 ? -2.076 -4.157 15.136 1.00 93.19 103 ILE A C 1
ATOM 791 O O . ILE A 1 103 ? -0.998 -4.305 15.703 1.00 93.19 103 ILE A O 1
ATOM 795 N N . TYR A 1 104 ? -3.067 -3.406 15.610 1.00 93.88 104 TYR A N 1
ATOM 796 C CA . TYR A 1 104 ? -3.061 -2.804 16.948 1.00 93.88 104 TYR A CA 1
ATOM 797 C C . TYR A 1 104 ? -3.460 -3.831 18.017 1.00 93.88 104 TYR A C 1
ATOM 799 O O . TYR A 1 104 ? -2.792 -4.009 19.030 1.00 93.88 104 TYR A O 1
ATOM 807 N N . ALA A 1 105 ? -4.544 -4.558 17.752 1.00 96.50 105 ALA A N 1
ATOM 808 C CA . ALA A 1 105 ? -5.031 -5.650 18.577 1.00 96.50 105 ALA A CA 1
ATOM 809 C C . ALA A 1 105 ? -5.724 -6.695 17.695 1.00 96.50 105 ALA A C 1
ATOM 811 O O . ALA A 1 105 ? -6.242 -6.376 16.622 1.00 96.50 105 ALA A O 1
ATOM 812 N N . THR A 1 106 ? -5.761 -7.938 18.165 1.00 97.19 106 THR A N 1
ATOM 813 C CA . THR A 1 106 ? -6.555 -9.015 17.567 1.00 97.19 106 THR A CA 1
ATOM 814 C C . THR A 1 106 ? -7.864 -9.155 18.332 1.00 97.19 106 THR A C 1
ATOM 816 O O . THR A 1 106 ? -7.855 -9.317 19.551 1.00 97.19 106 THR A O 1
ATOM 819 N N . ILE A 1 107 ? -8.997 -9.136 17.628 1.00 98.12 107 ILE A N 1
ATOM 820 C CA . ILE A 1 107 ? -10.287 -9.505 18.220 1.00 98.12 107 ILE A CA 1
ATOM 821 C C . ILE A 1 107 ? -10.325 -11.026 18.362 1.00 98.12 107 ILE A C 1
ATOM 823 O O . ILE A 1 107 ? -10.371 -11.739 17.359 1.00 98.12 107 ILE A O 1
ATOM 827 N N . ILE A 1 108 ? -10.319 -11.519 19.599 1.00 98.00 108 ILE A N 1
ATOM 828 C CA . ILE A 1 108 ? -10.410 -12.955 19.882 1.00 98.00 108 ILE A CA 1
ATOM 829 C C . ILE A 1 108 ? -11.844 -13.431 19.669 1.00 98.00 108 ILE A C 1
ATOM 831 O O . ILE A 1 108 ? -12.092 -14.341 18.877 1.00 98.00 108 ILE A O 1
ATOM 835 N N . HIS A 1 109 ? -12.797 -12.770 20.327 1.00 98.38 109 HIS A N 1
ATOM 836 C CA . HIS A 1 109 ? -14.221 -13.085 20.242 1.00 98.38 109 HIS A CA 1
ATOM 837 C C . HIS A 1 109 ? -15.073 -11.834 20.453 1.00 98.38 109 HIS A C 1
ATOM 839 O O . HIS A 1 109 ? -14.642 -10.885 21.112 1.00 98.38 109 HIS A O 1
ATOM 845 N N . VAL A 1 110 ? -16.284 -11.847 19.897 1.00 98.38 110 VAL A N 1
ATOM 846 C CA . VAL A 1 110 ? -17.328 -10.835 20.116 1.00 98.38 110 VAL A CA 1
ATOM 847 C C . VAL A 1 110 ? -18.643 -11.569 20.332 1.00 98.38 110 VAL A C 1
ATOM 849 O O . VAL A 1 110 ? -18.967 -12.486 19.574 1.00 98.38 110 VAL A O 1
ATOM 852 N N . LYS A 1 111 ? -19.420 -11.164 21.337 1.00 98.31 111 LYS A N 1
ATOM 853 C CA . LYS A 1 111 ? -20.742 -11.742 21.592 1.00 98.31 111 LYS A CA 1
ATOM 854 C C . LYS A 1 111 ? -21.743 -10.678 21.998 1.00 98.31 111 LYS A C 1
ATOM 856 O O . LYS A 1 111 ? -21.399 -9.708 22.671 1.00 98.31 111 LYS A O 1
ATOM 861 N N . THR A 1 112 ? -22.994 -10.916 21.631 1.00 98.62 112 THR A N 1
ATOM 862 C CA . THR A 1 112 ? -24.144 -10.092 21.994 1.00 98.62 112 THR A CA 1
ATOM 863 C C . THR A 1 112 ? -25.236 -10.929 22.666 1.00 98.62 112 THR A C 1
ATOM 865 O O . THR A 1 112 ? -25.324 -12.143 22.448 1.00 98.62 112 THR A O 1
ATOM 868 N N . ASN A 1 113 ? -26.064 -10.305 23.508 1.00 98.38 113 ASN A N 1
ATOM 869 C CA . ASN A 1 113 ? -27.340 -10.863 23.971 1.00 98.38 113 ASN A CA 1
ATOM 870 C C . ASN A 1 113 ? -28.347 -9.746 24.308 1.00 98.38 113 ASN A C 1
ATOM 872 O O . ASN A 1 113 ? -28.063 -8.567 24.125 1.00 98.38 113 ASN A O 1
ATOM 876 N N . CYS A 1 114 ? -29.536 -10.120 24.782 1.00 97.50 114 CYS A N 1
ATOM 877 C CA . CYS A 1 114 ? -30.549 -9.177 25.245 1.00 97.50 114 CYS A CA 1
ATOM 878 C C . CYS A 1 114 ? -30.966 -9.506 26.684 1.00 97.50 114 CYS A C 1
ATOM 880 O O . CYS A 1 114 ? -31.054 -10.683 27.042 1.00 97.50 114 CYS A O 1
ATOM 882 N N . ASP A 1 115 ? -31.263 -8.478 27.478 1.00 97.88 115 ASP A N 1
ATOM 883 C CA . ASP A 1 115 ? -31.820 -8.596 28.830 1.00 97.88 115 ASP A CA 1
ATOM 884 C C . ASP A 1 115 ? -33.184 -9.307 28.865 1.00 97.88 115 ASP A C 1
ATOM 886 O O . ASP A 1 115 ? -33.524 -9.962 29.849 1.00 97.88 115 ASP A O 1
ATOM 890 N N . GLY A 1 116 ? -33.982 -9.169 27.801 1.00 96.62 116 GLY A N 1
ATOM 891 C CA . GLY A 1 116 ? -35.350 -9.679 27.752 1.00 96.62 116 GLY A CA 1
ATOM 892 C C . GLY A 1 116 ? -36.300 -8.960 28.721 1.00 96.62 116 GLY A C 1
ATOM 893 O O . GLY A 1 116 ? -36.165 -7.764 28.986 1.00 96.62 116 GLY A O 1
ATOM 894 N N . TYR A 1 117 ? -37.303 -9.690 29.218 1.00 96.69 117 TYR A N 1
ATOM 895 C CA . TYR A 1 117 ? -38.289 -9.153 30.158 1.00 96.69 117 TYR A CA 1
ATOM 896 C C . TYR A 1 117 ? -37.689 -8.929 31.554 1.00 96.69 117 TYR A C 1
ATOM 898 O O . TYR A 1 117 ? -37.051 -9.817 32.121 1.00 96.69 117 TYR A O 1
ATOM 906 N N . LYS A 1 118 ? -37.977 -7.755 32.120 1.00 95.94 118 LYS A N 1
ATOM 907 C CA . LYS A 1 118 ? -37.567 -7.299 33.452 1.00 95.94 118 LYS A CA 1
ATOM 908 C C . LYS A 1 118 ? -38.774 -6.662 34.137 1.00 95.94 118 LYS A C 1
ATOM 910 O O . LYS A 1 118 ? -39.517 -5.924 33.487 1.00 95.94 118 LYS A O 1
ATOM 915 N N . LYS A 1 119 ? -38.977 -6.927 35.429 1.00 95.44 119 LYS A N 1
ATOM 916 C CA . LYS A 1 119 ? -40.129 -6.406 36.192 1.00 95.44 119 LYS A CA 1
ATOM 917 C C . LYS A 1 119 ? -39.998 -4.899 36.446 1.00 95.44 119 LYS A C 1
ATOM 919 O O . LYS A 1 119 ? -40.989 -4.186 36.554 1.00 95.44 119 LYS A O 1
ATOM 924 N N . GLU A 1 120 ? -38.758 -4.441 36.513 1.00 95.62 120 GLU A N 1
ATOM 925 C CA . GLU A 1 120 ? -38.298 -3.090 36.814 1.00 95.62 120 GLU A CA 1
ATOM 926 C C . GLU A 1 120 ? -38.446 -2.138 35.611 1.00 95.62 120 GLU A C 1
ATOM 928 O O . GLU A 1 120 ? -38.389 -0.921 35.772 1.00 95.62 120 GLU A O 1
ATOM 933 N N . GLY A 1 121 ? -38.658 -2.686 34.408 1.00 95.00 121 GLY A N 1
ATOM 934 C CA . GLY A 1 121 ? -38.823 -1.946 33.157 1.00 95.00 121 GLY A CA 1
ATOM 935 C C . GLY A 1 121 ? -37.696 -2.175 32.145 1.00 95.00 121 GLY A C 1
ATOM 936 O O . GLY A 1 121 ? -36.653 -2.758 32.441 1.00 95.00 121 GLY A O 1
ATOM 937 N N . ILE A 1 122 ? -37.909 -1.707 30.911 1.00 95.06 122 ILE A N 1
ATOM 938 C CA . ILE A 1 122 ? -36.976 -1.920 29.790 1.00 95.06 122 ILE A CA 1
ATOM 939 C C . ILE A 1 122 ? -35.592 -1.292 30.025 1.00 95.06 122 ILE A C 1
ATOM 941 O O . ILE A 1 122 ? -34.593 -1.861 29.592 1.00 95.06 122 ILE A O 1
ATOM 945 N N . THR A 1 123 ? -35.534 -0.167 30.746 1.00 94.81 123 THR A N 1
ATOM 946 C CA . THR A 1 123 ? -34.316 0.627 30.983 1.00 94.81 123 THR A CA 1
ATOM 947 C C . THR A 1 123 ? -33.447 0.137 32.142 1.00 94.81 123 THR A C 1
ATOM 949 O O . THR A 1 123 ? -32.321 0.606 32.296 1.00 94.81 123 THR A O 1
ATOM 952 N N . PHE A 1 124 ? -33.946 -0.788 32.965 1.00 96.38 124 PHE A N 1
ATOM 953 C CA . PHE A 1 124 ? -33.199 -1.352 34.089 1.00 96.38 124 PHE A CA 1
ATOM 954 C C . PHE A 1 124 ? -32.174 -2.377 33.565 1.00 96.38 124 PHE A C 1
ATOM 956 O O . PHE A 1 124 ? -32.589 -3.292 32.866 1.00 96.38 124 PHE A O 1
ATOM 963 N N . PRO A 1 125 ? -30.865 -2.282 33.831 1.00 95.38 125 PRO A N 1
ATOM 964 C CA . PRO A 1 125 ? -29.888 -3.264 33.345 1.00 95.38 125 PRO A CA 1
ATOM 965 C C . PRO A 1 125 ? -29.969 -4.585 34.123 1.00 95.38 125 PRO A C 1
ATOM 967 O O . PRO A 1 125 ? -30.240 -4.578 35.317 1.00 95.38 125 PRO A O 1
ATOM 970 N N . SER A 1 126 ? -29.730 -5.731 33.474 1.00 97.44 126 SER A N 1
ATOM 971 C CA . SER A 1 126 ? -29.810 -7.042 34.141 1.00 97.44 126 SER A CA 1
ATOM 972 C C . SER A 1 126 ? -28.438 -7.652 34.447 1.00 97.44 126 SER A C 1
ATOM 974 O O . SER A 1 126 ? -27.819 -8.228 33.546 1.00 97.44 126 SER A O 1
ATOM 976 N N . THR A 1 127 ? -28.026 -7.683 35.727 1.00 97.31 127 THR A N 1
ATOM 977 C CA . THR A 1 127 ? -26.857 -8.481 36.171 1.00 97.31 127 THR A CA 1
ATOM 978 C C . THR A 1 127 ? -26.925 -9.907 35.619 1.00 97.31 127 THR A C 1
ATOM 980 O O . THR A 1 127 ? -25.958 -10.415 35.061 1.00 97.31 127 THR A O 1
ATOM 983 N N . LYS A 1 128 ? -28.091 -10.566 35.714 1.00 97.88 128 LYS A N 1
ATOM 984 C CA . LYS A 1 128 ? -28.276 -11.962 35.282 1.00 97.88 128 LYS A CA 1
ATOM 985 C C . LYS A 1 128 ? -27.923 -12.170 33.808 1.00 97.88 128 LYS A C 1
ATOM 987 O O . LYS A 1 128 ? -27.270 -13.161 33.469 1.00 97.88 128 LYS A O 1
ATOM 992 N N . MET A 1 129 ? -28.361 -11.272 32.927 1.00 98.31 129 MET A N 1
ATOM 993 C CA . MET A 1 129 ? -28.132 -11.421 31.488 1.00 98.31 129 MET A CA 1
ATOM 994 C C . MET A 1 129 ? -26.742 -10.949 31.065 1.00 98.31 129 MET A C 1
ATOM 996 O O . MET A 1 129 ? -26.160 -11.572 30.177 1.00 98.31 129 MET A O 1
ATOM 1000 N N . GLN A 1 130 ? -26.156 -9.973 31.760 1.00 98.38 130 GLN A N 1
ATOM 1001 C CA . GLN A 1 130 ? -24.751 -9.588 31.597 1.00 98.38 130 GLN A CA 1
ATOM 1002 C C . GLN A 1 130 ? -23.803 -10.717 32.054 1.00 98.38 130 GLN A C 1
ATOM 1004 O O . GLN A 1 130 ? -22.952 -11.145 31.276 1.00 98.38 130 GLN A O 1
ATOM 1009 N N . SER A 1 131 ? -24.029 -11.332 33.222 1.00 98.38 131 SER A N 1
ATOM 1010 C CA . SER A 1 131 ? -23.287 -12.527 33.667 1.00 98.38 131 SER A CA 1
ATOM 1011 C C . SER A 1 131 ? -23.457 -13.701 32.698 1.00 98.38 131 SER A C 1
ATOM 1013 O O . SER A 1 131 ? -22.502 -14.418 32.412 1.00 98.38 131 SER A O 1
ATOM 1015 N N . THR A 1 132 ? -24.659 -13.891 32.138 1.00 98.56 132 THR A N 1
ATOM 1016 C CA . THR A 1 132 ? -24.920 -14.936 31.129 1.00 98.56 132 THR A CA 1
ATOM 1017 C C . THR A 1 132 ? -24.183 -14.666 29.812 1.00 98.56 132 THR A C 1
ATOM 1019 O O . THR A 1 132 ? -23.723 -15.615 29.175 1.00 98.56 132 THR A O 1
ATOM 1022 N N . LEU A 1 133 ? -24.061 -13.397 29.398 1.00 98.75 133 LEU A N 1
ATOM 1023 C CA . LEU A 1 133 ? -23.271 -12.994 28.232 1.00 98.75 133 LEU A CA 1
ATOM 1024 C C . LEU A 1 133 ? -21.798 -13.339 28.447 1.00 98.75 133 LEU A C 1
ATOM 1026 O O . LEU A 1 133 ? -21.224 -14.070 27.644 1.00 98.75 133 LEU A O 1
ATOM 1030 N N . LEU A 1 134 ? -21.226 -12.840 29.545 1.00 98.56 134 LEU A N 1
ATOM 1031 C CA . LEU A 1 134 ? -19.816 -12.995 29.891 1.00 98.56 134 LEU A CA 1
ATOM 1032 C C . LEU A 1 134 ? -19.447 -14.472 30.089 1.00 98.56 134 LEU A C 1
ATOM 1034 O O . LEU A 1 134 ? -18.490 -14.943 29.483 1.00 98.56 134 LEU A O 1
ATOM 1038 N N . LYS A 1 135 ? -20.245 -15.244 30.840 1.00 98.19 135 LYS A N 1
ATOM 1039 C CA . LYS A 1 135 ? -20.012 -16.685 31.028 1.00 98.19 135 LYS A CA 1
ATOM 1040 C C . LYS A 1 135 ? -19.902 -17.423 29.689 1.00 98.19 135 LYS A C 1
ATOM 1042 O O . LYS A 1 135 ? -18.871 -18.027 29.408 1.00 98.19 135 LYS A O 1
ATOM 1047 N N . LYS A 1 136 ? -20.927 -17.308 28.834 1.00 98.44 136 LYS A N 1
ATOM 1048 C CA . LYS A 1 136 ? -20.937 -17.971 27.519 1.00 98.44 136 LYS A CA 1
ATOM 1049 C C . LYS A 1 136 ? -19.840 -17.452 26.593 1.00 98.44 136 LYS A C 1
ATOM 1051 O O . LYS A 1 136 ? -19.343 -18.200 25.763 1.00 98.44 136 LYS A O 1
ATOM 1056 N N . PHE A 1 137 ? -19.471 -16.178 26.710 1.00 98.62 137 PHE A N 1
ATOM 1057 C CA . PHE A 1 137 ? -18.385 -15.589 25.935 1.00 98.62 137 PHE A CA 1
ATOM 1058 C C . PHE A 1 137 ? -17.046 -16.282 26.222 1.00 98.62 137 PHE A C 1
ATOM 1060 O O . PHE A 1 137 ? -16.362 -16.680 25.279 1.00 98.62 137 PHE A O 1
ATOM 1067 N N . TYR A 1 138 ? -16.681 -16.441 27.499 1.00 98.12 138 TYR A N 1
ATOM 1068 C CA . TYR A 1 138 ? -15.399 -17.045 27.879 1.00 98.12 138 TYR A CA 1
ATOM 1069 C C . TYR A 1 138 ? -15.393 -18.572 27.719 1.00 98.12 138 TYR A C 1
ATOM 1071 O O . TYR A 1 138 ? -14.372 -19.133 27.327 1.00 98.12 138 TYR A O 1
ATOM 1079 N N . GLU A 1 139 ? -16.546 -19.231 27.890 1.00 97.56 139 GLU A N 1
ATOM 1080 C CA . GLU A 1 139 ? -16.744 -20.637 27.497 1.00 97.56 139 GLU A CA 1
ATOM 1081 C C . GLU A 1 139 ? -16.505 -20.854 25.987 1.00 97.56 139 GLU A C 1
ATOM 1083 O O . GLU A 1 139 ? -15.853 -21.820 25.601 1.00 97.56 139 GLU A O 1
ATOM 1088 N N . GLU A 1 140 ? -16.988 -19.951 25.124 1.00 97.88 140 GLU A N 1
ATOM 1089 C CA . GLU A 1 140 ? -16.847 -20.064 23.662 1.00 97.88 140 GLU A CA 1
ATOM 1090 C C . GLU A 1 140 ? -15.452 -19.709 23.134 1.00 97.88 140 GLU A C 1
ATOM 1092 O O . GLU A 1 140 ? -15.022 -20.280 22.131 1.00 97.88 140 GLU A O 1
ATOM 1097 N N . CYS A 1 141 ? -14.751 -18.755 23.757 1.00 96.81 141 CYS A N 1
ATOM 1098 C CA . CYS A 1 141 ? -13.422 -18.337 23.303 1.00 96.81 141 CYS A CA 1
ATOM 1099 C C . CYS A 1 141 ? -12.267 -19.119 23.948 1.00 96.81 141 CYS A C 1
ATOM 1101 O O . CYS A 1 141 ? -11.134 -19.008 23.482 1.00 96.81 141 CYS A O 1
ATOM 1103 N N . GLY A 1 142 ? -12.540 -19.911 24.993 1.00 97.06 142 GLY A N 1
ATOM 1104 C CA . GLY A 1 142 ? -11.554 -20.765 25.661 1.00 97.06 142 GLY A CA 1
ATOM 1105 C C . GLY A 1 142 ? -10.497 -20.013 26.478 1.00 97.06 142 GLY A C 1
ATOM 1106 O O . GLY A 1 142 ? -9.475 -20.597 26.834 1.00 97.06 142 GLY A O 1
ATOM 1107 N N . VAL A 1 143 ? -10.712 -18.726 26.773 1.00 96.94 143 VAL A N 1
ATOM 1108 C CA . VAL A 1 143 ? -9.789 -17.900 27.567 1.00 96.94 143 VAL A CA 1
ATOM 1109 C C . VAL A 1 143 ? -10.240 -17.883 29.028 1.00 96.94 143 VAL A C 1
ATOM 1111 O O . VAL A 1 143 ? -11.393 -17.575 29.320 1.00 96.94 143 VAL A O 1
ATOM 1114 N N . SER A 1 144 ? -9.331 -18.175 29.963 1.00 95.62 144 SER A N 1
ATOM 1115 C CA . SER A 1 144 ? -9.634 -18.085 31.397 1.00 95.62 144 SER A CA 1
ATOM 1116 C C . SER A 1 144 ? -9.900 -16.639 31.822 1.00 95.62 144 SER A C 1
ATOM 1118 O O . SER A 1 144 ? -9.126 -15.736 31.498 1.00 95.62 144 SER A O 1
ATOM 1120 N N . THR A 1 145 ? -10.939 -16.416 32.629 1.00 95.88 145 THR A N 1
ATOM 1121 C CA . THR A 1 145 ? -11.266 -15.093 33.191 1.00 95.88 145 THR A CA 1
ATOM 1122 C C . THR A 1 145 ? -10.178 -14.571 34.138 1.00 95.88 145 THR A C 1
ATOM 1124 O O . THR A 1 145 ? -10.009 -13.358 34.280 1.00 95.88 145 THR A O 1
ATOM 1127 N N . THR A 1 146 ? -9.367 -15.464 34.720 1.00 94.62 146 THR A N 1
ATOM 1128 C CA . THR A 1 146 ? -8.197 -15.104 35.538 1.00 94.62 146 THR A CA 1
ATOM 1129 C C . THR A 1 146 ? -7.057 -14.484 34.722 1.00 94.62 146 THR A C 1
ATOM 1131 O O . THR A 1 146 ? -6.282 -13.701 35.266 1.00 94.62 146 THR A O 1
ATOM 1134 N N . CYS A 1 147 ? -6.986 -14.755 33.412 1.00 93.81 147 CYS A N 1
ATOM 1135 C CA . CYS A 1 147 ? -5.982 -14.202 32.494 1.00 93.81 147 CYS A CA 1
ATOM 1136 C C . CYS A 1 147 ? -6.321 -12.790 31.981 1.00 93.81 147 CYS A C 1
ATOM 1138 O O . CYS A 1 147 ? -5.601 -12.266 31.134 1.00 93.81 147 CYS A O 1
ATOM 1140 N N . ILE A 1 148 ? -7.418 -12.181 32.446 1.00 97.19 148 ILE A N 1
ATOM 1141 C CA . ILE A 1 148 ? -7.891 -10.875 31.971 1.00 97.19 148 ILE A CA 1
ATOM 1142 C C . ILE A 1 148 ? -7.447 -9.782 32.955 1.00 97.19 148 ILE A C 1
ATOM 1144 O O . ILE A 1 148 ? -8.102 -9.596 33.984 1.00 97.19 148 ILE A O 1
ATOM 1148 N N . PRO A 1 149 ? -6.336 -9.057 32.717 1.00 96.50 149 PRO A N 1
ATOM 1149 C CA . PRO A 1 149 ? -5.845 -8.049 33.659 1.00 96.50 149 PRO A CA 1
ATOM 1150 C C . PRO A 1 149 ? -6.811 -6.873 33.822 1.00 96.50 149 PRO A C 1
ATOM 1152 O O . PRO A 1 149 ? -6.946 -6.359 34.932 1.00 96.50 149 PRO A O 1
ATOM 1155 N N . TYR A 1 150 ? -7.499 -6.483 32.744 1.00 98.56 150 TYR A N 1
ATOM 1156 C CA . TYR A 1 150 ? -8.309 -5.270 32.689 1.00 98.56 150 TYR A CA 1
ATOM 1157 C C . TYR A 1 150 ? -9.670 -5.481 32.015 1.00 98.56 150 TYR A C 1
ATOM 1159 O O . TYR A 1 150 ? -9.754 -6.102 30.950 1.00 98.56 150 TYR A O 1
ATOM 1167 N N . ILE A 1 151 ? -10.717 -4.903 32.613 1.00 98.69 151 ILE A N 1
ATOM 1168 C CA . ILE A 1 151 ? -12.030 -4.716 31.985 1.00 98.69 151 ILE A CA 1
ATOM 1169 C C . ILE A 1 151 ? -12.314 -3.220 31.811 1.00 98.69 151 ILE A C 1
ATOM 1171 O O . ILE A 1 151 ? -12.417 -2.460 32.776 1.00 98.69 151 ILE A O 1
ATOM 1175 N N . GLU A 1 152 ? -12.493 -2.816 30.557 1.00 98.81 152 GLU A N 1
ATOM 1176 C CA . GLU A 1 152 ? -13.063 -1.526 30.179 1.00 98.81 152 GLU A CA 1
ATOM 1177 C C . GLU A 1 152 ? -14.593 -1.668 30.199 1.00 98.81 152 GLU A C 1
ATOM 1179 O O . GLU A 1 152 ? -15.211 -2.267 29.315 1.00 98.81 152 GLU A O 1
ATOM 1184 N N . ALA A 1 153 ? -15.201 -1.178 31.272 1.00 98.69 153 ALA A N 1
ATOM 1185 C CA . ALA A 1 153 ? -16.615 -1.339 31.564 1.00 98.69 153 ALA A CA 1
ATOM 1186 C C . ALA A 1 153 ? -17.503 -0.421 30.708 1.00 98.69 153 ALA A C 1
ATOM 1188 O O . ALA A 1 153 ? -17.070 0.613 30.181 1.00 98.69 153 ALA A O 1
ATOM 1189 N N . HIS A 1 154 ? -18.797 -0.738 30.643 1.00 98.56 154 HIS A N 1
ATOM 1190 C CA . HIS A 1 154 ? -19.776 0.197 30.125 1.00 98.56 154 HIS A CA 1
ATOM 1191 C C . HIS A 1 154 ? -19.853 1.429 31.039 1.00 98.56 154 HIS A C 1
ATOM 1193 O O . HIS A 1 154 ? -19.803 2.532 30.510 1.00 98.56 154 HIS A O 1
ATOM 1199 N N . GLY A 1 155 ? -19.850 1.263 32.366 1.00 97.19 155 GLY A N 1
ATOM 1200 C CA . GLY A 1 155 ? -19.480 2.248 33.389 1.00 97.19 155 GLY A CA 1
ATOM 1201 C C . GLY A 1 155 ? -19.957 3.667 33.092 1.00 97.19 155 GLY A C 1
ATOM 1202 O O . GLY A 1 155 ? -19.211 4.469 32.519 1.00 97.19 155 GLY A O 1
ATOM 1203 N N . THR A 1 156 ? -21.203 3.965 33.460 1.00 96.94 156 THR A N 1
ATOM 1204 C CA . THR A 1 156 ? -21.901 5.203 33.068 1.00 96.94 156 THR A CA 1
ATOM 1205 C C . THR A 1 156 ? -21.949 6.251 34.173 1.00 96.94 156 THR A C 1
ATOM 1207 O O . THR A 1 156 ? -22.250 7.406 33.882 1.00 96.94 156 THR A O 1
ATOM 1210 N N . GLY A 1 157 ? -21.648 5.885 35.423 1.00 96.25 157 GLY A N 1
ATOM 1211 C CA . GLY A 1 157 ? -21.891 6.740 36.584 1.00 96.25 157 GLY A CA 1
ATOM 1212 C C . GLY A 1 157 ? -23.368 6.779 36.982 1.00 96.25 157 GLY A C 1
ATOM 1213 O O . GLY A 1 157 ? -23.786 7.699 37.681 1.00 96.25 157 GLY A O 1
ATOM 1214 N N . THR A 1 158 ? -24.189 5.823 36.529 1.00 95.81 158 THR A N 1
ATOM 1215 C CA . THR A 1 158 ? -25.619 5.769 36.875 1.00 95.81 158 THR A CA 1
ATOM 1216 C C . THR A 1 158 ? -25.842 4.997 38.175 1.00 95.81 158 THR A C 1
ATOM 1218 O O . THR A 1 158 ? -25.196 3.983 38.431 1.00 95.81 158 THR A O 1
ATOM 1221 N N . ARG A 1 159 ? -26.820 5.435 38.985 1.00 93.31 159 ARG A N 1
ATOM 1222 C CA . ARG A 1 159 ? -27.136 4.832 40.301 1.00 93.31 159 ARG A CA 1
ATOM 1223 C C . ARG A 1 159 ? -27.464 3.338 40.259 1.00 93.31 159 ARG A C 1
ATOM 1225 O O . ARG A 1 159 ? -27.324 2.680 41.280 1.00 93.31 159 ARG A O 1
ATOM 1232 N N . VAL A 1 160 ? -27.944 2.843 39.117 1.00 93.81 160 VAL A N 1
ATOM 1233 C CA . VAL A 1 160 ? -28.419 1.461 38.929 1.00 93.81 160 VAL A CA 1
ATOM 1234 C C . VAL A 1 160 ? -27.539 0.680 37.948 1.00 93.81 160 VAL A C 1
ATOM 1236 O O . VAL A 1 160 ? -27.329 -0.509 38.147 1.00 93.81 160 VAL A O 1
ATOM 1239 N N . GLY A 1 161 ? -26.983 1.317 36.910 1.00 95.94 161 GLY A N 1
ATOM 1240 C CA . GLY A 1 161 ? -26.165 0.609 35.920 1.00 95.94 161 GLY A CA 1
ATOM 1241 C C . GLY A 1 161 ? -24.804 0.178 36.443 1.00 95.94 161 GLY A C 1
ATOM 1242 O O . GLY A 1 161 ? -24.412 -0.966 36.238 1.00 95.94 161 GLY A O 1
ATOM 1243 N N . ASP A 1 162 ? -24.118 1.063 37.161 1.00 97.06 162 ASP A N 1
ATOM 1244 C CA . ASP A 1 162 ? -22.803 0.770 37.725 1.00 97.06 162 ASP A CA 1
ATOM 1245 C C . ASP A 1 162 ? -22.814 -0.413 38.735 1.00 97.06 162 ASP A C 1
ATOM 1247 O O . ASP A 1 162 ? -21.929 -1.262 38.613 1.00 97.06 162 ASP A O 1
ATOM 1251 N N . PRO A 1 163 ? -23.775 -0.562 39.684 1.00 96.50 163 PRO A N 1
ATOM 1252 C CA . PRO A 1 163 ? -23.851 -1.762 40.528 1.00 96.50 163 PRO A CA 1
ATOM 1253 C C . PRO A 1 163 ? -24.158 -3.036 39.744 1.00 96.50 163 PRO A C 1
ATOM 1255 O O . PRO A 1 163 ? -23.480 -4.036 39.959 1.00 96.50 163 PRO A O 1
ATOM 1258 N N . GLU A 1 164 ? -25.155 -3.023 38.854 1.00 96.94 164 GLU A N 1
ATOM 1259 C CA . GLU A 1 164 ? -25.562 -4.226 38.112 1.00 96.94 164 GLU A CA 1
ATOM 1260 C C . GLU A 1 164 ? -24.428 -4.743 37.210 1.00 96.94 164 GLU A C 1
ATOM 1262 O O . GLU A 1 164 ? -24.134 -5.941 37.179 1.00 96.94 164 GLU A O 1
ATOM 1267 N N . GLU A 1 165 ? -23.706 -3.834 36.550 1.00 98.12 165 GLU A N 1
ATOM 1268 C CA . GLU A 1 165 ? -22.525 -4.205 35.777 1.00 98.12 165 GLU A CA 1
ATOM 1269 C C . GLU A 1 165 ? -21.405 -4.746 36.676 1.00 98.12 165 GLU A C 1
ATOM 1271 O O . GLU A 1 165 ? -20.885 -5.831 36.400 1.00 98.12 165 GLU A O 1
ATOM 1276 N N . LEU A 1 166 ? -21.047 -4.043 37.759 1.00 97.94 166 LEU A N 1
ATOM 1277 C CA . LEU A 1 166 ? -20.002 -4.496 38.683 1.00 97.94 166 LEU A CA 1
ATOM 1278 C C . LEU A 1 166 ? -20.334 -5.853 39.314 1.00 97.94 166 LEU A C 1
ATOM 1280 O O . LEU A 1 166 ? -19.433 -6.674 39.455 1.00 97.94 166 LEU A O 1
ATOM 1284 N N . ASN A 1 167 ? -21.600 -6.126 39.634 1.00 97.00 167 ASN A N 1
ATOM 1285 C CA . ASN A 1 167 ? -22.054 -7.432 40.114 1.00 97.00 167 ASN A CA 1
ATOM 1286 C C . ASN A 1 167 ? -21.830 -8.527 39.060 1.00 97.00 167 ASN A C 1
ATOM 1288 O O . ASN A 1 167 ? -21.407 -9.632 39.405 1.00 97.00 167 ASN A O 1
ATOM 1292 N N . SER A 1 168 ? -22.078 -8.232 37.779 1.00 97.75 168 SER A N 1
ATOM 1293 C CA . SER A 1 168 ? -21.851 -9.194 36.694 1.00 97.75 168 SER A CA 1
ATOM 1294 C C . SER A 1 168 ? -20.366 -9.472 36.449 1.00 97.75 168 SER A C 1
ATOM 1296 O O . SER A 1 168 ? -19.966 -10.622 36.262 1.00 97.75 168 SER A O 1
ATOM 1298 N N . ILE A 1 169 ? -19.529 -8.432 36.526 1.00 98.06 169 ILE A N 1
ATOM 1299 C CA . ILE A 1 169 ? -18.073 -8.549 36.431 1.00 98.06 169 ILE A CA 1
ATOM 1300 C C . ILE A 1 169 ? -17.548 -9.366 37.621 1.00 98.06 169 ILE A C 1
ATOM 1302 O O . ILE A 1 169 ? -16.767 -10.300 37.445 1.00 98.06 169 ILE A O 1
ATOM 1306 N N . ASP A 1 170 ? -18.017 -9.066 38.829 1.00 97.19 170 ASP A N 1
ATOM 1307 C CA . ASP A 1 170 ? -17.592 -9.742 40.050 1.00 97.19 170 ASP A CA 1
ATOM 1308 C C . ASP A 1 170 ? -17.880 -11.252 40.007 1.00 97.19 170 ASP A C 1
ATOM 1310 O O . ASP A 1 170 ? -16.981 -12.068 40.215 1.00 97.19 170 ASP A O 1
ATOM 1314 N N . GLN A 1 171 ? -19.103 -11.632 39.621 1.00 96.19 171 GLN A N 1
ATOM 1315 C CA . GLN A 1 171 ? -19.533 -13.033 39.509 1.00 96.19 171 GLN A CA 1
ATOM 1316 C C . GLN A 1 171 ? -18.696 -13.878 38.537 1.00 96.19 171 GLN A C 1
ATOM 1318 O O . GLN A 1 171 ? -18.605 -15.093 38.719 1.00 96.19 171 GLN A O 1
ATOM 1323 N N . ILE A 1 172 ? -18.135 -13.265 37.490 1.00 97.31 172 ILE A N 1
ATOM 1324 C CA . ILE A 1 172 ? -17.466 -13.977 36.391 1.00 97.31 172 ILE A CA 1
ATOM 1325 C C . ILE A 1 172 ? -15.941 -13.916 36.494 1.00 97.31 172 ILE A C 1
ATOM 1327 O O . ILE A 1 172 ? -15.260 -14.882 36.139 1.00 97.31 172 ILE A O 1
ATOM 1331 N N . PHE A 1 173 ? -15.392 -12.803 36.980 1.00 97.06 173 PHE A N 1
ATOM 1332 C CA . PHE A 1 173 ? -13.952 -12.575 36.959 1.00 97.06 173 PHE A CA 1
ATOM 1333 C C . PHE A 1 173 ? -13.263 -12.767 38.309 1.00 97.06 173 PHE A C 1
ATOM 1335 O O . PHE A 1 173 ? -12.114 -13.186 38.291 1.00 97.06 173 PHE A O 1
ATOM 1342 N N . THR A 1 174 ? -13.872 -12.473 39.466 1.00 94.94 174 THR A N 1
ATOM 1343 C CA . THR A 1 174 ? -13.086 -12.385 40.722 1.00 94.94 174 THR A CA 1
ATOM 1344 C C . THR A 1 174 ? -12.965 -13.692 41.499 1.00 94.94 174 THR A C 1
ATOM 1346 O O . THR A 1 174 ? -12.026 -13.833 42.278 1.00 94.94 174 THR A O 1
ATOM 1349 N N . LYS A 1 175 ? -13.865 -14.657 41.269 1.00 88.19 175 LYS A N 1
ATOM 1350 C CA . LYS A 1 175 ? -13.998 -15.885 42.074 1.00 88.19 175 LYS A CA 1
ATOM 1351 C C . LYS A 1 175 ? -12.684 -16.649 42.287 1.00 88.19 175 LYS A C 1
ATOM 1353 O O . LYS A 1 175 ? -12.399 -17.057 43.408 1.00 88.19 175 LYS A O 1
ATOM 1358 N N . ASP A 1 176 ? -11.910 -16.832 41.220 1.00 89.31 176 ASP A N 1
ATOM 1359 C CA . ASP A 1 176 ? -10.711 -17.677 41.203 1.00 89.31 176 ASP A CA 1
ATOM 1360 C C . ASP A 1 176 ? -9.416 -16.841 41.042 1.00 89.31 176 ASP A C 1
ATOM 1362 O O . ASP A 1 176 ? -8.404 -17.327 40.535 1.00 89.31 176 ASP A O 1
ATOM 1366 N N . ARG A 1 177 ? -9.438 -15.553 41.435 1.00 92.81 177 ARG A N 1
ATOM 1367 C CA . ARG A 1 177 ? -8.292 -14.628 41.315 1.00 92.81 177 ARG A CA 1
ATOM 1368 C C . ARG A 1 177 ? -7.595 -14.366 42.644 1.00 92.81 177 ARG A C 1
ATOM 1370 O O . ARG A 1 177 ? -8.227 -14.117 43.662 1.00 92.81 177 ARG A O 1
ATOM 1377 N N . THR A 1 178 ? -6.267 -14.322 42.586 1.00 88.12 178 THR A N 1
ATOM 1378 C CA . THR A 1 178 ? -5.386 -13.899 43.687 1.00 88.12 178 THR A CA 1
ATOM 1379 C C . THR A 1 178 ? -5.152 -12.388 43.720 1.00 88.12 178 THR A C 1
ATOM 1381 O O . THR A 1 178 ? -4.980 -11.821 44.793 1.00 88.12 178 THR A O 1
ATOM 1384 N N . ASN A 1 179 ? -5.165 -11.736 42.553 1.00 92.12 179 ASN A N 1
ATOM 1385 C CA . ASN A 1 179 ? -4.964 -10.295 42.397 1.00 92.12 179 ASN A CA 1
ATOM 1386 C C . ASN A 1 179 ? -6.281 -9.595 42.005 1.00 92.12 179 ASN A C 1
ATOM 1388 O O . ASN A 1 179 ? -7.021 -10.155 41.183 1.00 92.12 179 ASN A O 1
ATOM 1392 N N . PRO A 1 180 ? -6.545 -8.366 42.498 1.00 95.56 180 PRO A N 1
ATOM 1393 C CA . PRO A 1 180 ? -7.729 -7.591 42.131 1.00 95.56 180 PRO A CA 1
ATOM 1394 C C . PRO A 1 180 ? -7.867 -7.411 40.616 1.00 95.56 180 PRO A C 1
ATOM 1396 O O . PRO A 1 180 ? -6.885 -7.111 39.929 1.00 95.56 180 PRO A O 1
ATOM 1399 N N . LEU A 1 181 ? -9.085 -7.547 40.086 1.00 97.81 181 LEU A N 1
ATOM 1400 C CA . LEU A 1 181 ? -9.359 -7.173 38.696 1.00 97.81 181 LEU A CA 1
ATOM 1401 C C . LEU A 1 181 ? -9.284 -5.648 38.558 1.00 97.81 181 LEU A C 1
ATOM 1403 O O . LEU A 1 181 ? -9.995 -4.934 39.263 1.00 97.81 181 LEU A O 1
ATOM 1407 N N . LYS A 1 182 ? -8.497 -5.148 37.602 1.00 98.31 182 LYS A N 1
ATOM 1408 C CA . LYS A 1 182 ? -8.476 -3.722 37.262 1.00 98.31 182 LYS A CA 1
ATOM 1409 C C . LYS A 1 182 ? -9.694 -3.363 36.405 1.00 98.31 182 LYS A C 1
ATOM 1411 O O . LYS A 1 182 ? -9.971 -4.041 35.413 1.00 98.31 182 LYS A O 1
ATOM 1416 N N . VAL A 1 183 ? -10.389 -2.277 36.741 1.00 98.44 183 VAL A N 1
ATOM 1417 C CA . VAL A 1 183 ? -11.527 -1.750 35.961 1.00 98.44 183 VAL A CA 1
ATOM 1418 C C . VAL A 1 183 ? -11.426 -0.249 35.704 1.00 98.44 183 VAL A C 1
ATOM 1420 O O . VAL A 1 183 ? -10.756 0.494 36.421 1.00 98.44 183 VAL A O 1
ATOM 1423 N N . GLY A 1 184 ? -12.113 0.216 34.664 1.00 98.38 184 GLY A N 1
ATOM 1424 C CA . GLY A 1 184 ? -12.369 1.634 34.418 1.00 98.38 184 GLY A CA 1
ATOM 1425 C C . GLY A 1 184 ? -13.309 1.833 33.231 1.00 98.38 184 GLY A C 1
ATOM 1426 O O . GLY A 1 184 ? -13.812 0.867 32.669 1.00 98.38 184 GLY A O 1
ATOM 1427 N N . SER A 1 185 ? -13.547 3.088 32.860 1.00 98.56 185 SER A N 1
ATOM 1428 C CA . SER A 1 185 ? -14.388 3.475 31.725 1.00 98.56 185 SER A CA 1
ATOM 1429 C C . SER A 1 185 ? -13.872 4.776 31.118 1.00 98.56 185 SER A C 1
ATOM 1431 O O . SER A 1 185 ? -13.712 5.781 31.816 1.00 98.56 185 SER A O 1
ATOM 1433 N N . VAL A 1 186 ? -13.654 4.795 29.800 1.00 98.25 186 VAL A N 1
ATOM 1434 C CA . VAL A 1 186 ? -13.322 6.007 29.026 1.00 98.25 186 VAL A CA 1
ATOM 1435 C C . VAL A 1 186 ? -14.354 7.125 29.227 1.00 98.25 186 VAL A C 1
ATOM 1437 O O . VAL A 1 186 ? -14.037 8.307 29.096 1.00 98.25 186 VAL A O 1
ATOM 1440 N N . LYS A 1 187 ? -15.590 6.767 29.604 1.00 98.44 187 LYS A N 1
ATOM 1441 C CA . LYS A 1 187 ? -16.696 7.715 29.766 1.00 98.44 187 LYS A CA 1
ATOM 1442 C C . LYS A 1 187 ? -16.492 8.661 30.941 1.00 98.44 187 LYS A C 1
ATOM 1444 O O . LYS A 1 187 ? -17.046 9.756 30.912 1.00 98.44 187 LYS A O 1
ATOM 1449 N N . SER A 1 188 ? -15.673 8.281 31.927 1.00 97.88 188 SER A N 1
ATOM 1450 C CA . SER A 1 188 ? -15.238 9.194 32.990 1.00 97.88 188 SER A CA 1
ATOM 1451 C C . SER A 1 188 ? -14.495 10.409 32.424 1.00 97.88 188 SER A C 1
ATOM 1453 O O . SER A 1 188 ? -14.756 11.531 32.850 1.00 97.88 188 SER A O 1
ATOM 1455 N N . SER A 1 189 ? -13.631 10.189 31.425 1.00 97.00 189 SER A N 1
ATOM 1456 C CA . SER A 1 189 ? -12.771 11.200 30.801 1.00 97.00 189 SER A CA 1
ATOM 1457 C C . SER A 1 189 ? -13.470 12.030 29.722 1.00 97.00 189 SER A C 1
ATOM 1459 O O . SER A 1 189 ? -13.252 13.234 29.658 1.00 97.00 189 SER A O 1
ATOM 1461 N N . MET A 1 190 ? -14.284 11.400 28.863 1.00 96.81 190 MET A N 1
ATOM 1462 C CA . MET A 1 190 ? -14.847 12.045 27.660 1.00 96.81 190 MET A CA 1
ATOM 1463 C C . MET A 1 190 ? -16.379 12.167 27.640 1.00 96.81 190 MET A C 1
ATOM 1465 O O . MET A 1 190 ? -16.952 12.491 26.601 1.00 96.81 190 MET A O 1
ATOM 1469 N N . GLY A 1 191 ? -17.066 11.845 28.739 1.00 97.81 191 GLY A N 1
ATOM 1470 C CA . GLY A 1 191 ? -18.518 11.651 28.731 1.00 97.81 191 GLY A CA 1
ATOM 1471 C C . GLY A 1 191 ? -18.938 10.388 27.964 1.00 97.81 191 GLY A C 1
ATOM 1472 O O . GLY A 1 191 ? -18.112 9.586 27.533 1.00 97.81 191 GLY A O 1
ATOM 1473 N N . HIS A 1 192 ? -20.239 10.185 27.790 1.00 98.44 192 HIS A N 1
ATOM 1474 C CA . HIS A 1 192 ? -20.803 9.045 27.077 1.00 98.44 192 HIS A CA 1
ATOM 1475 C C . HIS A 1 192 ? -21.234 9.434 25.648 1.00 98.44 192 HIS A C 1
ATOM 1477 O O . HIS A 1 192 ? -22.275 10.075 25.479 1.00 98.44 192 HIS A O 1
ATOM 1483 N N . PRO A 1 193 ? -20.524 8.965 24.601 1.00 97.88 193 PRO A N 1
ATOM 1484 C CA . PRO A 1 193 ? -20.870 9.242 23.206 1.00 97.88 193 PRO A CA 1
ATOM 1485 C C . PRO A 1 193 ? -21.906 8.250 22.649 1.00 97.88 193 PRO A C 1
ATOM 1487 O O . PRO A 1 193 ? -21.830 7.829 21.495 1.00 97.88 193 PRO A O 1
ATOM 1490 N N . GLU A 1 194 ? -22.840 7.835 23.509 1.00 97.44 194 GLU A N 1
ATOM 1491 C CA . GLU A 1 194 ? -24.011 7.002 23.210 1.00 97.44 194 GLU A CA 1
ATOM 1492 C C . GLU A 1 194 ? -23.667 5.839 22.258 1.00 97.44 194 GLU A C 1
ATOM 1494 O O . GLU A 1 194 ? -22.889 4.959 22.643 1.00 97.44 194 GLU A O 1
ATOM 1499 N N . GLY A 1 195 ? -24.181 5.826 21.023 1.00 97.12 195 GLY A N 1
ATOM 1500 C CA . GLY A 1 195 ? -23.975 4.725 20.072 1.00 97.12 195 GLY A CA 1
ATOM 1501 C C . GLY A 1 195 ? -22.523 4.456 19.654 1.00 97.12 195 GLY A C 1
ATOM 1502 O O . GLY A 1 195 ? -22.220 3.344 19.221 1.00 97.12 195 GLY A O 1
ATOM 1503 N N . VAL A 1 196 ? -21.601 5.412 19.824 1.00 97.88 196 VAL A N 1
ATOM 1504 C CA . VAL A 1 196 ? -20.164 5.266 19.487 1.00 97.88 196 VAL A CA 1
ATOM 1505 C C . VAL A 1 196 ? -19.357 4.643 20.631 1.00 97.88 196 VAL A C 1
ATOM 1507 O O . VAL A 1 196 ? -18.193 4.289 20.450 1.00 97.88 196 VAL A O 1
ATOM 1510 N N . SER A 1 197 ? -19.961 4.486 21.814 1.00 97.44 197 SER A N 1
ATOM 1511 C CA . SER A 1 197 ? -19.208 4.221 23.043 1.00 97.44 197 SER A CA 1
ATOM 1512 C C . SER A 1 197 ? -18.362 2.945 23.030 1.00 97.44 197 SER A C 1
ATOM 1514 O O . SER A 1 197 ? -17.273 2.948 23.603 1.00 97.44 197 SER A O 1
ATOM 1516 N N . GLY A 1 198 ? -18.795 1.908 22.309 1.00 97.81 198 GLY A N 1
ATOM 1517 C CA . GLY A 1 198 ? -18.031 0.676 22.129 1.00 97.81 198 GLY A CA 1
ATOM 1518 C C . GLY A 1 198 ? -16.703 0.886 21.395 1.00 97.81 198 GLY A C 1
ATOM 1519 O O . GLY A 1 198 ? -15.672 0.389 21.846 1.00 97.81 198 GLY A O 1
ATOM 1520 N N . ILE A 1 199 ? -16.688 1.673 20.310 1.00 98.06 199 ILE A N 1
ATOM 1521 C CA . ILE A 1 199 ? -15.438 1.996 19.598 1.00 98.06 199 ILE A CA 1
ATOM 1522 C C . ILE A 1 199 ? -14.553 2.914 20.448 1.00 98.06 199 ILE A C 1
ATOM 1524 O O . ILE A 1 199 ? -13.347 2.700 20.490 1.00 98.06 199 ILE A O 1
ATOM 1528 N N . CYS A 1 200 ? -15.111 3.885 21.179 1.00 98.25 200 CYS A N 1
ATOM 1529 C CA . CYS A 1 200 ? -14.315 4.740 22.073 1.00 98.25 200 CYS A CA 1
ATOM 1530 C C . CYS A 1 200 ? -13.569 3.919 23.141 1.00 98.25 200 CYS A C 1
ATOM 1532 O O . CYS A 1 200 ? -12.385 4.148 23.393 1.00 98.25 200 CYS A O 1
ATOM 1534 N N . SER A 1 201 ? -14.237 2.916 23.714 1.00 98.38 201 SER A N 1
ATOM 1535 C CA . SER A 1 201 ? -13.631 1.964 24.645 1.00 98.38 201 SER A CA 1
ATOM 1536 C C . SER A 1 201 ? -12.597 1.041 23.965 1.00 98.38 201 SER A C 1
ATOM 1538 O O . SER A 1 201 ? -11.533 0.814 24.539 1.00 98.38 201 SER A O 1
ATOM 1540 N N . ILE A 1 202 ? -12.818 0.597 22.715 1.00 98.44 202 ILE A N 1
ATOM 1541 C CA . ILE A 1 202 ? -11.792 -0.096 21.899 1.00 98.44 202 ILE A CA 1
ATOM 1542 C C . ILE A 1 202 ? -10.559 0.791 21.669 1.00 98.44 202 ILE A C 1
ATOM 1544 O O . ILE A 1 202 ? -9.435 0.314 21.806 1.00 98.44 202 ILE A O 1
ATOM 1548 N N . VAL A 1 203 ? -10.741 2.077 21.352 1.00 97.88 203 VAL A N 1
ATOM 1549 C CA . VAL A 1 203 ? -9.635 3.023 21.130 1.00 97.88 203 VAL A CA 1
ATOM 1550 C C . VAL A 1 203 ? -8.821 3.209 22.410 1.00 97.88 203 VAL A C 1
ATOM 1552 O O . VAL A 1 203 ? -7.598 3.096 22.360 1.00 97.88 203 VAL A O 1
ATOM 1555 N N . LYS A 1 204 ? -9.466 3.400 23.571 1.00 97.88 204 LYS A N 1
ATOM 1556 C CA . LYS A 1 204 ? -8.758 3.442 24.862 1.00 97.88 204 LYS A CA 1
ATOM 1557 C C . LYS A 1 204 ? -7.999 2.137 25.132 1.00 97.88 204 LYS A C 1
ATOM 1559 O O . LYS A 1 204 ? -6.842 2.193 25.545 1.00 97.88 204 LYS A O 1
ATOM 1564 N N . ALA A 1 205 ? -8.612 0.978 24.888 1.00 98.19 205 ALA A N 1
ATOM 1565 C CA . ALA A 1 205 ? -7.963 -0.318 25.080 1.00 98.19 205 ALA A CA 1
ATOM 1566 C C . ALA A 1 205 ? -6.724 -0.481 24.179 1.00 98.19 205 ALA A C 1
ATOM 1568 O O . ALA A 1 205 ? -5.662 -0.848 24.672 1.00 98.19 205 ALA A O 1
ATOM 1569 N N . ILE A 1 206 ? -6.819 -0.118 22.895 1.00 97.25 206 ILE A N 1
ATOM 1570 C CA . ILE A 1 206 ? -5.687 -0.114 21.954 1.00 97.25 206 ILE A CA 1
ATOM 1571 C C . ILE A 1 206 ? -4.574 0.833 22.419 1.00 97.25 206 ILE A C 1
ATOM 1573 O O . ILE A 1 206 ? -3.417 0.428 22.460 1.00 97.25 206 ILE A O 1
ATOM 1577 N N . LEU A 1 207 ? -4.903 2.063 22.826 1.00 96.00 207 LEU A N 1
ATOM 1578 C CA . LEU A 1 207 ? -3.913 3.005 23.362 1.00 96.00 207 LEU A CA 1
ATOM 1579 C C . LEU A 1 207 ? -3.249 2.472 24.643 1.00 96.00 207 LEU A C 1
ATOM 1581 O O . LEU A 1 207 ? -2.060 2.704 24.855 1.00 96.00 207 LEU A O 1
ATOM 1585 N N . SER A 1 208 ? -3.986 1.718 25.463 1.00 97.06 208 SER A N 1
ATOM 1586 C CA . SER A 1 208 ? -3.447 1.065 26.664 1.00 97.06 208 SER A CA 1
ATOM 1587 C C . SER A 1 208 ? -2.495 -0.085 26.313 1.00 97.06 208 SER A C 1
ATOM 1589 O O . SER A 1 208 ? -1.466 -0.249 26.960 1.00 97.06 208 SER A O 1
ATOM 1591 N N . MET A 1 209 ? -2.805 -0.854 25.263 1.00 96.12 209 MET A N 1
ATOM 1592 C CA . MET A 1 209 ? -1.949 -1.932 24.752 1.00 96.12 209 MET A CA 1
ATOM 1593 C C . MET A 1 209 ? -0.665 -1.404 24.098 1.00 96.12 209 MET A C 1
ATOM 1595 O O . MET A 1 209 ? 0.409 -1.920 24.386 1.00 96.12 209 MET A O 1
ATOM 1599 N N . GLU A 1 210 ? -0.757 -0.370 23.256 1.00 91.94 210 GLU A N 1
ATOM 1600 C CA . GLU A 1 210 ? 0.399 0.216 22.553 1.00 91.94 210 GLU A CA 1
ATOM 1601 C C . GLU A 1 210 ? 1.350 0.966 23.505 1.00 91.94 210 GLU A C 1
ATOM 1603 O O . GLU A 1 210 ? 2.551 1.026 23.251 1.00 91.94 210 GLU A O 1
ATOM 1608 N N . SER A 1 211 ? 0.833 1.542 24.598 1.00 93.19 211 SER A N 1
ATOM 1609 C CA . SER A 1 211 ? 1.644 2.243 25.611 1.00 93.19 211 SER A CA 1
ATOM 1610 C C . SER A 1 211 ? 2.085 1.365 26.787 1.00 93.19 211 SER A C 1
ATOM 1612 O O . SER A 1 211 ? 2.948 1.779 27.558 1.00 93.19 211 SER A O 1
ATOM 1614 N N . GLY A 1 212 ? 1.483 0.183 26.960 1.00 94.75 212 GLY A N 1
ATOM 1615 C CA . GLY A 1 212 ? 1.655 -0.662 28.146 1.00 94.75 212 GLY A CA 1
ATOM 1616 C C . GLY A 1 212 ? 1.061 -0.073 29.436 1.00 94.75 212 GLY A C 1
ATOM 1617 O O . GLY A 1 212 ? 1.338 -0.588 30.518 1.00 94.75 212 GLY A O 1
ATOM 1618 N N . ILE A 1 213 ? 0.270 1.004 29.348 1.00 97.06 213 ILE A N 1
ATOM 1619 C CA . ILE A 1 213 ? -0.258 1.761 30.490 1.00 97.06 213 ILE A CA 1
ATOM 1620 C C . ILE A 1 213 ? -1.772 1.914 30.348 1.00 97.06 213 ILE A C 1
ATOM 1622 O O . ILE A 1 213 ? -2.263 2.485 29.381 1.00 97.06 213 ILE A O 1
ATOM 1626 N N . ILE A 1 214 ? -2.517 1.487 31.362 1.00 98.19 214 ILE A N 1
ATOM 1627 C CA . ILE A 1 214 ? -3.946 1.759 31.511 1.00 98.19 214 ILE A CA 1
ATOM 1628 C C . ILE A 1 214 ? -4.117 3.212 32.004 1.00 98.19 214 ILE A C 1
ATOM 1630 O O . ILE A 1 214 ? -3.629 3.541 33.095 1.00 98.19 214 ILE A O 1
ATOM 1634 N N . PRO A 1 215 ? -4.796 4.099 31.246 1.00 97.31 215 PRO A N 1
ATOM 1635 C CA . PRO A 1 215 ? -5.034 5.478 31.664 1.00 97.31 215 PRO A CA 1
ATOM 1636 C C . PRO A 1 215 ? -5.982 5.564 32.872 1.00 97.31 215 PRO A C 1
ATOM 1638 O O . PRO A 1 215 ? -6.933 4.776 32.953 1.00 97.31 215 PRO A O 1
ATOM 1641 N N . PRO A 1 216 ? -5.779 6.538 33.780 1.00 97.69 216 PRO A N 1
ATOM 1642 C CA . PRO A 1 216 ? -6.621 6.714 34.955 1.00 97.69 216 PRO A CA 1
ATOM 1643 C C . PRO A 1 216 ? -8.067 7.086 34.607 1.00 97.69 216 PRO A C 1
ATOM 1645 O O . PRO A 1 216 ? -8.342 7.960 33.785 1.00 97.69 216 PRO A O 1
ATOM 1648 N N . ASN A 1 217 ? -8.992 6.442 35.307 1.00 97.25 217 ASN A N 1
ATOM 1649 C CA . ASN A 1 217 ? -10.384 6.827 35.441 1.00 97.25 217 ASN A CA 1
ATOM 1650 C C . ASN A 1 217 ? -10.457 8.101 36.296 1.00 97.25 217 ASN A C 1
ATOM 1652 O O . ASN A 1 217 ? -9.888 8.146 37.387 1.00 97.25 217 ASN A O 1
ATOM 1656 N N . ILE A 1 218 ? -11.151 9.131 35.814 1.00 96.81 218 ILE A N 1
ATOM 1657 C CA . ILE A 1 218 ? -11.322 10.391 36.556 1.00 96.81 218 ILE A CA 1
ATOM 1658 C C . ILE A 1 218 ? -12.684 10.430 37.266 1.00 96.81 218 ILE A C 1
ATOM 1660 O O . ILE A 1 218 ? -13.517 9.546 37.074 1.00 96.81 218 ILE A O 1
ATOM 1664 N N . ASN A 1 219 ? -12.926 11.457 38.085 1.00 96.56 219 ASN A N 1
ATOM 1665 C CA . ASN A 1 219 ? -14.171 11.627 38.853 1.00 96.56 219 ASN A CA 1
ATOM 1666 C C . ASN A 1 219 ? -14.508 10.447 39.796 1.00 96.56 219 ASN A C 1
ATOM 1668 O O . ASN A 1 219 ? -15.680 10.221 40.088 1.00 96.56 219 ASN A O 1
ATOM 1672 N N . PHE A 1 220 ? -13.491 9.709 40.255 1.00 97.69 220 PHE A N 1
ATOM 1673 C CA . PHE A 1 220 ? -13.603 8.668 41.277 1.00 97.69 220 PHE A CA 1
ATOM 1674 C C . PHE A 1 220 ? -12.787 9.080 42.507 1.00 97.69 220 PHE A C 1
ATOM 1676 O O . PHE A 1 220 ? -11.601 9.389 42.393 1.00 97.69 220 PHE A O 1
ATOM 1683 N N . SER A 1 221 ? -13.445 9.101 43.661 1.00 95.69 221 SER A N 1
ATOM 1684 C CA . SER A 1 221 ? -12.918 9.525 44.957 1.00 95.69 221 SER A CA 1
ATOM 1685 C C . SER A 1 221 ? -13.081 8.428 46.008 1.00 95.69 221 SER A C 1
ATOM 1687 O O . SER A 1 221 ? -12.105 8.038 46.642 1.00 95.69 221 SER A O 1
ATOM 1689 N N . GLU A 1 222 ? -14.290 7.877 46.138 1.00 95.25 222 GLU A N 1
ATOM 1690 C CA . GLU A 1 222 ? -14.631 6.823 47.092 1.00 95.25 222 GLU A CA 1
ATOM 1691 C C . GLU A 1 222 ? -15.604 5.820 46.451 1.00 95.25 222 GLU A C 1
ATOM 1693 O O . GLU A 1 222 ? -16.519 6.228 45.727 1.00 95.25 222 GLU A O 1
ATOM 1698 N N . PRO A 1 223 ? -15.469 4.510 46.727 1.00 95.81 223 PRO A N 1
ATOM 1699 C CA . PRO A 1 223 ? -16.387 3.510 46.205 1.00 95.81 223 PRO A CA 1
ATOM 1700 C C . PRO A 1 223 ? -17.785 3.652 46.820 1.00 95.81 223 PRO A C 1
ATOM 1702 O O . PRO A 1 223 ? -17.966 3.841 48.025 1.00 95.81 223 PRO A O 1
ATOM 1705 N N . ARG A 1 224 ? -18.802 3.487 45.977 1.00 90.44 224 ARG A N 1
ATOM 1706 C CA . ARG A 1 224 ? -20.211 3.409 46.382 1.00 90.44 224 ARG A CA 1
ATOM 1707 C C . ARG A 1 224 ? -20.507 2.207 47.298 1.00 90.44 224 ARG A C 1
ATOM 1709 O O . ARG A 1 224 ? -20.044 1.092 47.057 1.00 90.44 224 ARG A O 1
ATOM 1716 N N . LYS A 1 225 ? -21.314 2.438 48.345 1.00 88.25 225 LYS A N 1
ATOM 1717 C CA . LYS A 1 225 ? -21.554 1.501 49.470 1.00 88.25 225 LYS A CA 1
ATOM 1718 C C . LYS A 1 225 ? -22.168 0.154 49.070 1.00 88.25 225 LYS A C 1
ATOM 1720 O O . LYS A 1 225 ? -21.980 -0.838 49.765 1.00 88.25 225 LYS A O 1
ATOM 1725 N N . ASP A 1 226 ? -22.912 0.127 47.975 1.00 88.12 226 ASP A N 1
ATOM 1726 C CA . ASP A 1 226 ? -23.595 -1.041 47.420 1.00 88.12 226 ASP A CA 1
ATOM 1727 C C . ASP A 1 226 ? -22.752 -1.808 46.379 1.00 88.12 226 ASP A C 1
ATOM 1729 O O . ASP A 1 226 ? -23.159 -2.874 45.928 1.00 88.12 226 ASP A O 1
ATOM 1733 N N . SER A 1 227 ? -21.538 -1.344 46.055 1.00 92.25 227 SER A N 1
ATOM 1734 C CA . SER A 1 227 ? -20.562 -2.078 45.234 1.00 92.25 227 SER A CA 1
ATOM 1735 C C . SER A 1 227 ? -19.532 -2.799 46.113 1.00 92.25 227 SER A C 1
ATOM 1737 O O . SER A 1 227 ? -18.353 -2.443 46.162 1.00 92.25 227 SER A O 1
ATOM 1739 N N . ARG A 1 228 ? -19.989 -3.848 46.811 1.00 92.19 228 ARG A N 1
ATOM 1740 C CA . ARG A 1 228 ? -19.204 -4.646 47.777 1.00 92.19 228 ARG A CA 1
ATOM 1741 C C . ARG A 1 228 ? -17.842 -5.117 47.237 1.00 92.19 228 ARG A C 1
ATOM 1743 O O . ARG A 1 228 ? -16.860 -5.095 47.969 1.00 92.19 228 ARG A O 1
ATOM 1750 N N . CYS A 1 229 ? -17.769 -5.484 45.959 1.00 94.75 229 CYS A N 1
ATOM 1751 C CA . CYS A 1 229 ? -16.549 -5.921 45.274 1.00 94.75 229 CYS A CA 1
ATOM 1752 C C . CYS A 1 229 ? -15.418 -4.873 45.247 1.00 94.75 229 CYS A C 1
ATOM 1754 O O . CYS A 1 229 ? -14.249 -5.259 45.265 1.00 94.75 229 CYS A O 1
ATOM 1756 N N . LEU A 1 230 ? -15.750 -3.575 45.266 1.00 96.25 230 LEU A N 1
ATOM 1757 C CA . LEU A 1 230 ? -14.782 -2.477 45.388 1.00 96.25 230 LEU A CA 1
ATOM 1758 C C . LEU A 1 230 ? -14.325 -2.283 46.840 1.00 96.25 230 LEU A C 1
ATOM 1760 O O . LEU A 1 230 ? -13.145 -2.082 47.100 1.00 96.25 230 LEU A O 1
ATOM 1764 N N . ILE A 1 231 ? -15.259 -2.376 47.792 1.00 94.88 231 ILE A N 1
ATOM 1765 C CA . ILE A 1 231 ? -14.992 -2.205 49.232 1.00 94.88 231 ILE A CA 1
ATOM 1766 C C . ILE A 1 231 ? -14.091 -3.332 49.758 1.00 94.88 231 ILE A C 1
ATOM 1768 O O . ILE A 1 231 ? -13.203 -3.097 50.571 1.00 94.88 231 ILE A O 1
ATOM 1772 N N . GLU A 1 232 ? -14.293 -4.555 49.266 1.00 94.31 232 GLU A N 1
ATOM 1773 C CA . GLU A 1 232 ? -13.456 -5.723 49.568 1.00 94.31 232 GLU A CA 1
ATOM 1774 C C . GLU A 1 232 ? -12.147 -5.767 48.760 1.00 94.31 232 GLU A C 1
ATOM 1776 O O . GLU A 1 232 ? -11.367 -6.702 48.923 1.00 94.31 232 GLU A O 1
ATOM 1781 N N . GLY A 1 233 ? -11.913 -4.812 47.851 1.00 94.50 233 GLY A N 1
ATOM 1782 C CA . GLY A 1 233 ? -10.720 -4.773 47.002 1.00 94.50 233 GLY A CA 1
ATOM 1783 C C . GLY A 1 233 ? -10.594 -5.932 46.005 1.00 94.50 233 GLY A C 1
ATOM 1784 O O . GLY A 1 233 ? -9.510 -6.156 45.477 1.00 94.50 233 GLY A O 1
ATOM 1785 N N . ARG A 1 234 ? -11.671 -6.682 45.723 1.00 96.31 234 ARG A N 1
ATOM 1786 C CA . ARG A 1 234 ? -11.676 -7.765 44.711 1.00 96.31 234 ARG A CA 1
ATOM 1787 C C . ARG A 1 234 ? -11.692 -7.207 43.284 1.00 96.31 234 ARG A C 1
ATOM 1789 O O . ARG A 1 234 ? -11.168 -7.829 42.357 1.00 96.31 234 ARG A O 1
ATOM 1796 N N . ILE A 1 235 ? -12.252 -6.010 43.129 1.00 97.88 235 ILE A N 1
ATOM 1797 C CA . ILE A 1 235 ? -12.165 -5.165 41.941 1.00 97.88 235 ILE A CA 1
ATOM 1798 C C . ILE A 1 235 ? -11.512 -3.839 42.354 1.00 97.88 235 ILE A C 1
ATOM 1800 O O . ILE A 1 235 ? -11.861 -3.274 43.387 1.00 97.88 235 ILE A O 1
ATOM 1804 N N . ASP A 1 236 ? -10.581 -3.340 41.543 1.00 97.31 236 ASP A N 1
ATOM 1805 C CA . ASP A 1 236 ? -9.821 -2.112 41.787 1.00 97.31 236 ASP A CA 1
ATOM 1806 C C . ASP A 1 236 ? -9.989 -1.128 40.617 1.00 97.31 236 ASP A C 1
ATOM 1808 O O . ASP A 1 236 ? -9.742 -1.465 39.453 1.00 97.31 236 ASP A O 1
ATOM 1812 N N . VAL A 1 237 ? -10.432 0.096 40.917 1.00 98.25 237 VAL A N 1
ATOM 1813 C CA . VAL A 1 237 ? -10.640 1.146 39.910 1.00 98.25 237 VAL A CA 1
ATOM 1814 C C . VAL A 1 237 ? -9.301 1.801 39.601 1.00 98.25 237 VAL A C 1
ATOM 1816 O O . VAL A 1 237 ? -8.628 2.328 40.483 1.00 98.25 237 VAL A O 1
ATOM 1819 N N . VAL A 1 238 ? -8.913 1.817 38.327 1.00 98.12 238 VAL A N 1
ATOM 1820 C CA . VAL A 1 238 ? -7.641 2.411 37.898 1.00 98.12 238 VAL A CA 1
ATOM 1821 C C . VAL A 1 238 ? -7.697 3.932 38.064 1.00 98.12 238 VAL A C 1
ATOM 1823 O O . VAL A 1 238 ? -8.221 4.621 37.201 1.00 98.12 238 VAL A O 1
ATOM 1826 N N . THR A 1 239 ? -7.162 4.471 39.160 1.00 97.44 239 THR A N 1
ATOM 1827 C CA . THR A 1 239 ? -7.151 5.920 39.484 1.00 97.44 239 THR A CA 1
ATOM 1828 C C . THR A 1 239 ? -5.839 6.632 39.146 1.00 97.44 239 THR A C 1
ATOM 1830 O O . THR A 1 239 ? -5.756 7.858 39.182 1.00 97.44 239 THR A O 1
ATOM 1833 N N . LYS A 1 240 ? -4.801 5.874 38.782 1.00 97.06 240 LYS A N 1
ATOM 1834 C CA . LYS A 1 240 ? -3.477 6.359 38.363 1.00 97.06 240 LYS A CA 1
ATOM 1835 C C . LYS A 1 240 ? -3.008 5.592 37.129 1.00 97.06 240 LYS A C 1
ATOM 1837 O O . LYS A 1 240 ? -3.472 4.476 36.901 1.00 97.06 240 LYS A O 1
ATOM 1842 N N . HIS A 1 241 ? -2.063 6.153 36.372 1.00 97.44 241 HIS A N 1
ATOM 1843 C CA . HIS A 1 241 ? -1.360 5.428 35.307 1.00 97.44 241 HIS A CA 1
ATOM 1844 C C . HIS A 1 241 ? -0.829 4.095 35.852 1.00 97.44 241 HIS A C 1
ATOM 1846 O O . HIS A 1 241 ? -0.015 4.084 36.776 1.00 97.44 241 HIS A O 1
ATOM 1852 N N . THR A 1 242 ? -1.348 2.986 35.329 1.00 97.75 242 THR A N 1
ATOM 1853 C CA . THR A 1 242 ? -1.119 1.641 35.877 1.00 97.75 242 THR A CA 1
ATOM 1854 C C . THR A 1 242 ? -0.623 0.725 34.759 1.00 97.75 242 THR A C 1
ATOM 1856 O O . THR A 1 242 ? -1.234 0.745 33.693 1.00 97.75 242 THR A O 1
ATOM 1859 N N . PRO A 1 243 ? 0.456 -0.056 34.949 1.00 97.12 243 PRO A N 1
ATOM 1860 C CA . PRO A 1 243 ? 0.923 -1.013 33.946 1.00 97.12 243 PRO A CA 1
ATOM 1861 C C . PRO A 1 243 ? -0.175 -1.995 33.514 1.00 97.12 243 PRO A C 1
ATOM 1863 O O . PRO A 1 243 ? -1.013 -2.407 34.319 1.00 97.12 243 PRO A O 1
ATOM 1866 N N . LEU A 1 244 ? -0.183 -2.360 32.232 1.00 95.31 244 LEU A N 1
ATOM 1867 C CA . LEU A 1 244 ? -1.051 -3.406 31.699 1.00 95.31 244 LEU A CA 1
ATOM 1868 C C . LEU A 1 244 ? -0.360 -4.770 31.844 1.00 95.31 244 LEU A C 1
ATOM 1870 O O . LEU A 1 244 ? 0.362 -5.214 30.953 1.00 95.31 244 LEU A O 1
ATOM 1874 N N . ASP A 1 245 ? -0.604 -5.442 32.969 1.00 90.44 245 ASP A N 1
ATOM 1875 C CA . ASP A 1 245 ? 0.013 -6.733 33.306 1.00 90.44 245 ASP A CA 1
ATOM 1876 C C . ASP A 1 245 ? -0.651 -7.919 32.572 1.00 90.44 245 ASP A C 1
ATOM 1878 O O . ASP A 1 245 ? -1.282 -8.789 33.174 1.00 90.44 245 ASP A O 1
ATOM 1882 N N . GLY A 1 246 ? -0.542 -7.948 31.242 1.00 91.38 246 GLY A N 1
ATOM 1883 C CA . GLY A 1 246 ? -1.001 -9.057 30.405 1.00 91.38 246 GLY A CA 1
ATOM 1884 C C . GLY A 1 246 ? -1.379 -8.640 28.985 1.00 91.38 246 GLY A C 1
ATOM 1885 O O . GLY A 1 246 ? -1.300 -7.476 28.606 1.00 91.38 246 GLY A O 1
ATOM 1886 N N . GLU A 1 247 ? -1.809 -9.610 28.178 1.00 95.00 247 GLU A N 1
ATOM 1887 C CA . GLU A 1 247 ? -2.111 -9.388 26.756 1.00 95.00 247 GLU A CA 1
ATOM 1888 C C . GLU A 1 247 ? -3.599 -9.142 26.447 1.00 95.00 247 GLU A C 1
ATOM 1890 O O . GLU A 1 247 ? -3.923 -8.790 25.319 1.00 95.00 247 GLU A O 1
ATOM 1895 N N . TYR A 1 248 ? -4.515 -9.294 27.409 1.00 98.00 248 TYR A N 1
ATOM 1896 C CA . TYR A 1 248 ? -5.962 -9.229 27.156 1.00 98.00 248 TYR A CA 1
ATOM 1897 C C . TYR A 1 248 ? -6.648 -7.997 27.758 1.00 98.00 248 TYR A C 1
ATOM 1899 O O . TYR A 1 248 ? -6.384 -7.624 28.898 1.00 98.00 248 TYR A O 1
ATOM 1907 N N . ILE A 1 249 ? -7.613 -7.425 27.031 1.00 98.62 249 ILE A N 1
ATOM 1908 C CA . ILE A 1 249 ? -8.587 -6.462 27.572 1.00 98.62 249 ILE A CA 1
ATOM 1909 C C . ILE A 1 249 ? -9.992 -6.888 27.140 1.00 98.62 249 ILE A C 1
ATOM 1911 O O . ILE A 1 249 ? -10.267 -7.010 25.944 1.00 98.62 249 ILE A O 1
ATOM 1915 N N . GLY A 1 250 ? -10.879 -7.103 28.114 1.00 98.62 250 GLY A N 1
ATOM 1916 C CA . GLY A 1 250 ? -12.314 -7.274 27.867 1.00 98.62 250 GLY A CA 1
ATOM 1917 C C . GLY A 1 250 ? -13.031 -5.923 27.885 1.00 98.62 250 GLY A C 1
ATOM 1918 O O . GLY A 1 250 ? -12.667 -5.039 28.660 1.00 98.62 250 GLY A O 1
ATOM 1919 N N . ILE A 1 251 ? -14.034 -5.747 27.025 1.00 98.88 251 ILE A N 1
ATOM 1920 C CA . ILE A 1 251 ? -14.733 -4.469 26.843 1.00 98.88 251 ILE A CA 1
ATOM 1921 C C . ILE A 1 251 ? -16.245 -4.687 26.826 1.00 98.88 251 ILE A C 1
ATOM 1923 O O . ILE A 1 251 ? -16.750 -5.458 26.009 1.00 98.88 251 ILE A O 1
ATOM 1927 N N . ASN A 1 252 ? -16.964 -3.964 27.685 1.00 98.81 252 ASN A N 1
ATOM 1928 C CA . ASN A 1 252 ? -18.424 -3.990 27.782 1.00 98.81 252 ASN A CA 1
ATOM 1929 C C . ASN A 1 252 ? -19.066 -2.794 27.061 1.00 98.81 252 ASN A C 1
ATOM 1931 O O . ASN A 1 252 ? -18.637 -1.648 27.206 1.00 98.81 252 ASN A O 1
ATOM 1935 N N . SER A 1 253 ? -20.165 -3.034 26.342 1.00 98.44 253 SER A N 1
ATOM 1936 C CA . SER A 1 253 ? -21.044 -1.962 25.865 1.00 98.44 253 SER A CA 1
ATOM 1937 C C . SER A 1 253 ? -22.498 -2.410 25.903 1.00 98.44 253 SER A C 1
ATOM 1939 O O . SER A 1 253 ? -22.902 -3.304 25.159 1.00 98.44 253 SER A O 1
ATOM 1941 N N . PHE A 1 254 ? -23.296 -1.775 26.760 1.00 98.38 254 PHE A N 1
ATOM 1942 C CA . PHE A 1 254 ? -24.677 -2.167 27.034 1.00 98.38 254 PHE A CA 1
ATOM 1943 C C . PHE A 1 254 ? -25.626 -1.038 26.619 1.00 98.38 254 PHE A C 1
ATOM 1945 O O . PHE A 1 254 ? -25.473 0.103 27.037 1.00 98.38 254 PHE A O 1
ATOM 1952 N N . GLY A 1 255 ? -26.575 -1.327 25.730 1.00 97.06 255 GLY A N 1
ATOM 1953 C CA . GLY A 1 255 ? -27.592 -0.369 25.298 1.00 97.06 255 GLY A CA 1
ATOM 1954 C C . GLY A 1 255 ? -28.687 -0.238 26.352 1.00 97.06 255 GLY A C 1
ATOM 1955 O O . GLY A 1 255 ? -29.124 -1.251 26.889 1.00 97.06 255 GLY A O 1
ATOM 1956 N N . PHE A 1 256 ? -29.190 0.976 26.609 1.00 95.88 256 PHE A N 1
ATOM 1957 C CA . PHE A 1 256 ? -30.221 1.199 27.638 1.00 95.88 256 PHE A CA 1
ATOM 1958 C C . PHE A 1 256 ? -31.512 0.384 27.413 1.00 95.88 256 PHE A C 1
ATOM 1960 O O . PHE A 1 256 ? -32.238 0.124 28.362 1.00 95.88 256 PHE A O 1
ATOM 1967 N N . GLY A 1 257 ? -31.798 -0.051 26.179 1.00 94.75 257 GLY A N 1
ATOM 1968 C CA . GLY A 1 257 ? -32.896 -0.978 25.869 1.00 94.75 257 GLY A CA 1
ATOM 1969 C C . GLY A 1 257 ? -32.641 -2.445 26.259 1.00 94.75 257 GLY A C 1
ATOM 1970 O O . GLY A 1 257 ? -33.468 -3.299 25.957 1.00 94.75 257 GLY A O 1
ATOM 1971 N N . GLY A 1 258 ? -31.501 -2.756 26.886 1.00 96.62 258 GLY A N 1
ATOM 1972 C CA . GLY A 1 258 ? -31.083 -4.107 27.272 1.00 96.62 258 GLY A CA 1
ATOM 1973 C C . GLY A 1 258 ? -30.314 -4.882 26.196 1.00 96.62 258 GLY A C 1
ATOM 1974 O O . GLY A 1 258 ? -30.234 -6.102 26.281 1.00 96.62 258 GLY A O 1
ATOM 1975 N N . ALA A 1 259 ? -29.780 -4.212 25.170 1.00 98.25 259 ALA A N 1
ATOM 1976 C CA . ALA A 1 259 ? -28.992 -4.835 24.101 1.00 98.25 259 ALA A CA 1
ATOM 1977 C C . ALA A 1 259 ? -27.500 -4.848 24.473 1.00 98.25 259 ALA A C 1
ATOM 1979 O O . ALA A 1 259 ? -26.824 -3.818 24.381 1.00 98.25 259 ALA A O 1
ATOM 1980 N N . ASN A 1 260 ? -26.979 -5.994 24.905 1.00 98.62 260 ASN A N 1
ATOM 1981 C CA . ASN A 1 260 ? -25.651 -6.104 25.504 1.00 98.62 260 ASN A CA 1
ATOM 1982 C C . ASN A 1 260 ? -24.616 -6.651 24.517 1.00 98.62 260 ASN A C 1
ATOM 1984 O O . ASN A 1 260 ? -24.897 -7.598 23.784 1.00 98.62 260 ASN A O 1
ATOM 1988 N N . ALA A 1 261 ? -23.397 -6.115 24.556 1.00 98.69 261 ALA A N 1
ATOM 1989 C CA . ALA A 1 261 ? -22.262 -6.592 23.776 1.00 98.69 261 ALA A CA 1
ATOM 1990 C C . ALA A 1 261 ? -20.982 -6.670 24.626 1.00 98.69 261 ALA A C 1
ATOM 1992 O O . ALA A 1 261 ? -20.735 -5.804 25.469 1.00 98.69 261 ALA A O 1
ATOM 1993 N N . HIS A 1 262 ? -20.158 -7.687 24.364 1.00 98.81 262 HIS A N 1
ATOM 1994 C CA . HIS A 1 262 ? -18.817 -7.843 24.929 1.00 98.81 262 HIS A CA 1
ATOM 1995 C C . HIS A 1 262 ? -17.812 -8.231 23.834 1.00 98.81 262 HIS A C 1
ATOM 1997 O O . HIS A 1 262 ? -18.127 -9.048 22.962 1.00 98.81 262 HIS A O 1
ATOM 2003 N N . VAL A 1 263 ? -16.604 -7.665 23.887 1.00 98.81 263 VAL A N 1
ATOM 2004 C CA . VAL A 1 263 ? -15.470 -8.024 23.017 1.00 98.81 263 VAL A CA 1
ATOM 2005 C C . VAL A 1 263 ? -14.208 -8.259 23.840 1.00 98.81 263 VAL A C 1
ATOM 2007 O O . VAL A 1 263 ? -13.942 -7.536 24.797 1.00 98.81 263 VAL A O 1
ATOM 2010 N N . LEU A 1 264 ? -13.407 -9.239 23.420 1.00 98.75 264 LEU A N 1
ATOM 2011 C CA . LEU A 1 264 ? -12.074 -9.499 23.956 1.00 98.75 264 LEU A CA 1
ATOM 2012 C C . LEU A 1 264 ? -11.022 -9.135 22.914 1.00 98.75 264 LEU A C 1
ATOM 2014 O O . LEU A 1 264 ? -10.956 -9.743 21.840 1.00 98.75 264 LEU A O 1
ATOM 2018 N N . LEU A 1 265 ? -10.186 -8.163 23.260 1.00 98.62 265 LEU A N 1
ATOM 2019 C CA . LEU A 1 265 ? -8.992 -7.814 22.506 1.00 98.62 265 LEU A CA 1
ATOM 2020 C C . LEU A 1 265 ? -7.781 -8.540 23.095 1.00 98.62 265 LEU A C 1
ATOM 2022 O O . LEU A 1 265 ? -7.632 -8.613 24.315 1.00 98.62 265 LEU A O 1
ATOM 2026 N N . LYS A 1 266 ? -6.896 -9.015 22.219 1.00 97.75 266 LYS A N 1
ATOM 2027 C CA . LYS A 1 266 ? -5.534 -9.449 22.538 1.00 97.75 266 LYS A CA 1
ATOM 2028 C C . LYS A 1 266 ? -4.543 -8.457 21.932 1.00 97.75 266 LYS A C 1
ATOM 2030 O O . LYS A 1 266 ? -4.680 -8.113 20.755 1.00 97.75 266 LYS A O 1
ATOM 2035 N N . SER A 1 267 ? -3.560 -8.007 22.701 1.00 94.62 267 SER A N 1
ATOM 2036 C CA . SER A 1 267 ? -2.489 -7.139 22.219 1.00 94.62 267 SER A CA 1
ATOM 2037 C C . SER A 1 267 ? -1.658 -7.846 21.147 1.00 94.62 267 SER A C 1
ATOM 2039 O O . SER A 1 267 ? -1.563 -9.074 21.101 1.00 94.62 267 SER A O 1
ATOM 2041 N N . ASN A 1 268 ? -1.063 -7.063 20.249 1.00 88.75 268 ASN A N 1
ATOM 2042 C CA . ASN A 1 268 ? -0.154 -7.571 19.228 1.00 88.75 268 ASN A CA 1
ATOM 2043 C C . ASN A 1 268 ? 1.251 -6.978 19.452 1.00 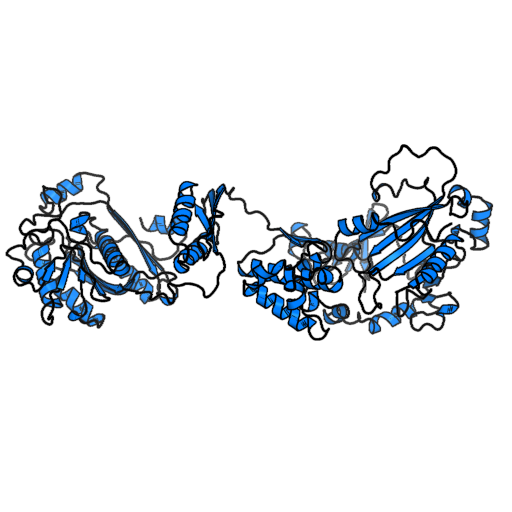88.75 268 ASN A C 1
ATOM 2045 O O . ASN A 1 268 ? 1.672 -6.109 18.683 1.00 88.75 268 ASN A O 1
ATOM 2049 N N . PRO A 1 269 ? 1.971 -7.392 20.516 1.00 76.56 269 PRO A N 1
ATOM 2050 C CA . PRO A 1 269 ? 3.270 -6.824 20.856 1.00 76.56 269 PRO A CA 1
ATOM 2051 C C . PRO A 1 269 ? 4.292 -7.153 19.765 1.00 76.56 269 PRO A C 1
ATOM 2053 O O . PRO A 1 269 ? 4.819 -8.264 19.679 1.00 76.56 269 PRO A O 1
ATOM 2056 N N . LYS A 1 270 ? 4.594 -6.170 18.913 1.00 67.56 270 LYS A N 1
ATOM 2057 C CA . LYS A 1 270 ? 5.667 -6.283 17.926 1.00 67.56 270 LYS A CA 1
ATOM 2058 C C . LYS A 1 270 ? 7.014 -6.111 18.622 1.00 67.56 270 LYS A C 1
ATOM 2060 O O . LYS A 1 270 ? 7.510 -4.994 18.752 1.00 67.56 270 LYS A O 1
ATOM 2065 N N . ILE A 1 271 ? 7.630 -7.225 19.020 1.00 66.06 271 ILE A N 1
ATOM 2066 C CA . ILE A 1 271 ? 9.060 -7.259 19.347 1.00 66.06 271 ILE A CA 1
ATOM 2067 C C . ILE A 1 271 ? 9.822 -6.982 18.046 1.00 66.06 271 ILE A C 1
ATOM 2069 O O . ILE A 1 271 ? 10.091 -7.884 17.254 1.00 66.06 271 ILE A O 1
ATOM 2073 N N . LYS A 1 272 ? 10.111 -5.705 17.785 1.00 61.59 272 LYS A N 1
ATOM 2074 C CA . LYS A 1 272 ? 10.907 -5.297 16.630 1.00 61.59 272 LYS A CA 1
ATOM 2075 C C . LYS A 1 272 ? 12.376 -5.657 16.899 1.00 61.59 272 LYS A C 1
ATOM 2077 O O . LYS A 1 272 ? 13.024 -4.979 17.698 1.00 61.59 272 LYS A O 1
ATOM 2082 N N . ILE A 1 273 ? 12.885 -6.702 16.240 1.00 58.41 273 ILE A N 1
ATOM 2083 C CA . ILE A 1 273 ? 14.322 -7.042 16.216 1.00 58.41 273 ILE A CA 1
ATOM 2084 C C . ILE A 1 273 ? 15.090 -5.792 15.770 1.00 58.41 273 ILE A C 1
ATOM 2086 O O . ILE A 1 273 ? 14.679 -5.147 14.808 1.00 58.41 273 ILE A O 1
ATOM 2090 N N . ASP A 1 274 ? 16.097 -5.383 16.541 1.00 57.84 274 ASP A N 1
ATOM 2091 C CA . ASP A 1 274 ? 16.858 -4.136 16.359 1.00 57.84 274 ASP A CA 1
ATOM 2092 C C . ASP A 1 274 ? 15.989 -2.888 16.131 1.00 57.84 274 ASP A C 1
ATOM 2094 O O . ASP A 1 274 ? 16.298 -2.012 15.330 1.00 57.84 274 ASP A O 1
ATOM 2098 N N . LYS A 1 275 ? 14.846 -2.797 16.830 1.00 61.94 275 LYS A N 1
ATOM 2099 C CA . LYS A 1 275 ? 13.823 -1.740 16.660 1.00 61.94 275 LYS A CA 1
ATOM 2100 C C . LYS A 1 275 ? 13.207 -1.675 15.252 1.00 61.94 275 LYS A C 1
ATOM 2102 O O . LYS A 1 275 ? 12.438 -0.759 14.962 1.00 61.94 275 LYS A O 1
ATOM 2107 N N . GLY A 1 276 ? 13.450 -2.689 14.424 1.00 62.50 276 GLY A N 1
ATOM 2108 C CA . GLY A 1 276 ? 13.034 -2.770 13.030 1.00 62.50 276 GLY A CA 1
ATOM 2109 C C . GLY A 1 276 ? 14.014 -2.073 12.095 1.00 62.50 276 GLY A C 1
ATOM 2110 O O . GLY A 1 276 ? 13.588 -1.628 11.034 1.00 62.50 276 GLY A O 1
ATOM 2111 N N . LEU A 1 277 ? 15.277 -1.924 12.505 1.00 62.56 277 LEU A N 1
ATOM 2112 C CA . LEU A 1 277 ? 16.356 -1.404 11.671 1.00 62.56 277 LEU A CA 1
ATOM 2113 C C . LEU A 1 277 ? 16.721 -2.377 10.539 1.00 62.56 277 LEU A C 1
ATOM 2115 O O . LEU A 1 277 ? 16.519 -3.586 10.673 1.00 62.56 277 LEU A O 1
ATOM 2119 N N . PRO A 1 278 ? 17.283 -1.865 9.434 1.00 66.69 278 PRO A N 1
ATOM 2120 C CA . PRO A 1 278 ? 17.993 -2.685 8.471 1.00 66.69 278 PRO A CA 1
ATOM 2121 C C . PRO A 1 278 ? 19.458 -2.836 8.914 1.00 66.69 278 PRO A C 1
ATOM 2123 O O . PRO A 1 278 ? 20.010 -1.939 9.551 1.00 66.69 278 PRO A O 1
ATOM 2126 N N . ASP A 1 279 ? 20.114 -3.932 8.540 1.00 74.38 279 ASP A N 1
ATOM 2127 C CA . ASP A 1 279 ? 21.559 -4.098 8.760 1.00 74.38 279 ASP A CA 1
ATOM 2128 C C . ASP A 1 279 ? 22.358 -3.390 7.645 1.00 74.38 279 ASP A C 1
ATOM 2130 O O . ASP A 1 279 ? 23.090 -4.004 6.871 1.00 74.38 279 ASP A O 1
ATOM 2134 N N . ASP A 1 280 ? 22.108 -2.086 7.482 1.00 77.38 280 ASP A N 1
ATOM 2135 C CA . ASP A 1 280 ? 22.778 -1.213 6.516 1.00 77.38 280 ASP A CA 1
ATOM 2136 C C . ASP A 1 280 ? 22.865 0.243 7.015 1.00 77.38 280 ASP A C 1
ATOM 2138 O O . ASP A 1 280 ? 22.154 0.662 7.931 1.00 77.38 280 ASP A O 1
ATOM 2142 N N . ASP A 1 281 ? 23.747 1.029 6.392 1.00 77.56 281 ASP A N 1
ATOM 2143 C CA . ASP A 1 281 ? 23.943 2.456 6.668 1.00 77.56 281 ASP A CA 1
ATOM 2144 C C . ASP A 1 281 ? 23.303 3.366 5.595 1.00 77.56 281 ASP A C 1
ATOM 2146 O O . ASP A 1 281 ? 23.699 4.522 5.428 1.00 77.56 281 ASP A O 1
ATOM 2150 N N . LEU A 1 282 ? 22.313 2.863 4.842 1.00 81.56 282 LEU A N 1
ATOM 2151 C CA . LEU A 1 282 ? 21.711 3.600 3.728 1.00 81.56 282 LEU A CA 1
ATOM 2152 C C . LEU A 1 282 ? 20.730 4.689 4.205 1.00 81.56 282 LEU A C 1
ATOM 2154 O O . LEU A 1 282 ? 19.808 4.403 4.979 1.00 81.56 282 LEU A O 1
ATOM 2158 N N . PRO A 1 283 ? 20.794 5.917 3.661 1.00 82.50 283 PRO A N 1
ATOM 2159 C CA . PRO A 1 283 ? 19.726 6.886 3.857 1.00 82.50 283 PRO A CA 1
ATOM 2160 C C . PRO A 1 283 ? 18.424 6.386 3.213 1.00 82.50 283 PRO A C 1
ATOM 2162 O O . PRO A 1 283 ? 18.426 5.720 2.174 1.00 82.50 283 PRO A O 1
ATOM 2165 N N . ARG A 1 284 ? 17.283 6.714 3.823 1.00 83.44 284 ARG A N 1
ATOM 2166 C CA . ARG A 1 284 ? 15.949 6.369 3.316 1.00 83.44 284 ARG A CA 1
ATOM 2167 C C . ARG A 1 284 ? 15.247 7.607 2.770 1.00 83.44 284 ARG A C 1
ATOM 2169 O O . ARG A 1 284 ? 15.031 8.575 3.491 1.00 83.44 284 ARG A O 1
ATOM 2176 N N . LEU A 1 285 ? 14.866 7.554 1.496 1.00 88.81 285 LEU A N 1
ATOM 2177 C CA . LEU A 1 285 ? 13.933 8.505 0.898 1.00 88.81 285 LEU A CA 1
ATOM 2178 C C . LEU A 1 285 ? 12.518 8.177 1.380 1.00 88.81 285 LEU A C 1
ATOM 2180 O O . LEU A 1 285 ? 12.078 7.037 1.230 1.00 88.81 285 LEU A O 1
ATOM 2184 N N . VAL A 1 286 ? 11.809 9.173 1.912 1.00 90.69 286 VAL A N 1
ATOM 2185 C CA . VAL A 1 286 ? 10.390 9.070 2.268 1.00 90.69 286 VAL A CA 1
ATOM 2186 C C . VAL A 1 286 ? 9.608 10.134 1.514 1.00 90.69 286 VAL A C 1
ATOM 2188 O O . VAL A 1 286 ? 9.802 11.325 1.745 1.00 90.69 286 VAL A O 1
ATOM 2191 N N . ALA A 1 287 ? 8.731 9.703 0.607 1.00 92.62 287 ALA A N 1
ATOM 2192 C CA . ALA A 1 287 ? 7.877 10.577 -0.194 1.00 92.62 287 ALA A CA 1
ATOM 2193 C C . ALA A 1 287 ? 6.414 10.462 0.255 1.00 92.62 287 ALA A C 1
ATOM 2195 O O . ALA A 1 287 ? 5.889 9.360 0.427 1.00 92.62 287 ALA A O 1
ATOM 2196 N N . VAL A 1 288 ? 5.753 11.605 0.439 1.00 95.19 288 VAL A N 1
ATOM 2197 C CA . VAL A 1 288 ? 4.371 11.696 0.930 1.00 95.19 288 VAL A CA 1
ATOM 2198 C C . VAL A 1 288 ? 3.574 12.733 0.140 1.00 95.19 288 VAL A C 1
ATOM 2200 O O . VAL A 1 288 ? 4.123 13.562 -0.592 1.00 95.19 288 VAL A O 1
ATOM 2203 N N . SER A 1 289 ? 2.252 12.693 0.272 1.00 95.56 289 SER A N 1
ATOM 2204 C CA . SER A 1 289 ? 1.347 13.627 -0.400 1.00 95.56 289 SER A CA 1
ATOM 2205 C C . SER A 1 289 ? 0.214 14.072 0.517 1.00 95.56 289 SER A C 1
ATOM 2207 O O . SER A 1 289 ? -0.197 13.328 1.406 1.00 95.56 289 SER A O 1
ATOM 2209 N N . GLY A 1 290 ? -0.315 15.273 0.293 1.00 95.44 290 GLY A N 1
ATOM 2210 C CA . GLY A 1 290 ? -1.352 15.861 1.136 1.00 95.44 290 GLY A CA 1
ATOM 2211 C C . GLY A 1 290 ? -2.254 16.846 0.399 1.00 95.44 290 GLY A C 1
ATOM 2212 O O . GLY A 1 290 ? -1.987 17.265 -0.729 1.00 95.44 290 GLY A O 1
ATOM 2213 N N . ARG A 1 291 ? -3.357 17.217 1.058 1.00 95.31 291 ARG A N 1
ATOM 2214 C CA . ARG A 1 291 ? -4.311 18.227 0.566 1.00 95.31 291 ARG A CA 1
ATOM 2215 C C . ARG A 1 291 ? -3.748 19.650 0.607 1.00 95.31 291 ARG A C 1
ATOM 2217 O O . ARG A 1 291 ? -4.163 20.463 -0.213 1.00 95.31 291 ARG A O 1
ATOM 2224 N N . THR A 1 292 ? -2.824 19.926 1.525 1.00 95.88 292 THR A N 1
ATOM 2225 C CA . THR A 1 292 ? -2.188 21.234 1.740 1.00 95.88 292 THR A CA 1
ATOM 2226 C C . THR A 1 292 ? -0.699 21.067 2.069 1.00 95.88 292 THR A C 1
ATOM 2228 O O . THR A 1 292 ? -0.252 19.953 2.374 1.00 95.88 292 THR A O 1
ATOM 2231 N N . THR A 1 293 ? 0.065 22.162 2.034 1.00 96.56 293 THR A N 1
ATOM 2232 C CA . THR A 1 293 ? 1.482 22.200 2.438 1.00 96.56 293 THR A CA 1
ATOM 2233 C C . THR A 1 293 ? 1.664 21.747 3.886 1.00 96.56 293 THR A C 1
ATOM 2235 O O . THR A 1 293 ? 2.528 20.923 4.166 1.00 96.56 293 THR A O 1
ATOM 2238 N N . GLU A 1 294 ? 0.806 22.215 4.796 1.00 96.75 294 GLU A N 1
ATOM 2239 C CA . GLU A 1 294 ? 0.873 21.935 6.235 1.00 96.75 294 GLU A CA 1
ATOM 2240 C C . GLU A 1 294 ? 0.624 20.451 6.526 1.00 96.75 294 GLU A C 1
ATOM 2242 O O . GLU A 1 294 ? 1.242 19.883 7.425 1.00 96.75 294 GLU A O 1
ATOM 2247 N N . ALA A 1 295 ? -0.240 19.791 5.745 1.00 96.19 295 ALA A N 1
ATOM 2248 C CA . ALA A 1 295 ? -0.489 18.357 5.871 1.00 96.19 295 ALA A CA 1
ATOM 2249 C C . ALA A 1 295 ? 0.751 17.530 5.487 1.00 96.19 295 ALA A C 1
ATOM 2251 O O . ALA A 1 295 ? 1.115 16.596 6.201 1.00 96.19 295 ALA A O 1
ATOM 2252 N N . VAL A 1 296 ? 1.427 17.898 4.391 1.00 96.50 296 VAL A N 1
ATOM 2253 C CA . VAL A 1 296 ? 2.700 17.280 3.980 1.00 96.50 296 VAL A CA 1
ATOM 2254 C C . VAL A 1 296 ? 3.783 17.554 5.024 1.00 96.50 296 VAL A C 1
ATOM 2256 O O . VAL A 1 296 ? 4.437 16.623 5.491 1.00 96.50 296 VAL A O 1
ATOM 2259 N N . GLU A 1 297 ? 3.938 18.810 5.440 1.00 95.69 297 GLU A N 1
ATOM 2260 C CA . GLU A 1 297 ? 4.916 19.222 6.444 1.00 95.69 297 GLU A CA 1
ATOM 2261 C C . GLU A 1 297 ? 4.733 18.490 7.776 1.00 95.69 297 GLU A C 1
ATOM 2263 O O . GLU A 1 297 ? 5.711 18.004 8.338 1.00 95.69 297 GLU A O 1
ATOM 2268 N N . THR A 1 298 ? 3.497 18.348 8.257 1.00 95.50 298 THR A N 1
ATOM 2269 C CA . THR A 1 298 ? 3.197 17.614 9.495 1.00 95.50 298 THR A CA 1
ATOM 2270 C C . THR A 1 298 ? 3.716 16.176 9.433 1.00 95.50 298 THR A C 1
ATOM 2272 O O . THR A 1 298 ? 4.364 15.717 10.374 1.00 95.50 298 THR A O 1
ATOM 2275 N N . ILE A 1 299 ? 3.497 15.476 8.313 1.00 93.62 299 ILE A N 1
ATOM 2276 C CA . ILE A 1 299 ? 3.960 14.093 8.131 1.00 93.62 299 ILE A CA 1
ATOM 2277 C C . ILE A 1 299 ? 5.494 14.043 8.060 1.00 93.62 299 ILE A C 1
ATOM 2279 O O . ILE A 1 299 ? 6.108 13.236 8.758 1.00 93.62 299 ILE A O 1
ATOM 2283 N N . LEU A 1 300 ? 6.124 14.930 7.279 1.00 92.25 300 LEU A N 1
ATOM 2284 C CA . LEU A 1 300 ? 7.588 15.009 7.162 1.00 92.25 300 LEU A CA 1
ATOM 2285 C C . LEU A 1 300 ? 8.263 15.349 8.504 1.00 92.25 300 LEU A C 1
ATOM 2287 O O . LEU A 1 300 ? 9.300 14.777 8.827 1.00 92.25 300 LEU A O 1
ATOM 2291 N N . ASN A 1 301 ? 7.654 16.209 9.323 1.00 91.06 301 ASN A N 1
ATOM 2292 C CA . ASN A 1 301 ? 8.158 16.557 10.652 1.00 91.06 301 ASN A CA 1
ATOM 2293 C C . ASN A 1 301 ? 8.004 15.405 11.664 1.00 91.06 301 ASN A C 1
ATOM 2295 O O . ASN A 1 301 ? 8.844 15.262 12.548 1.00 91.06 301 ASN A O 1
ATOM 2299 N N . GLU A 1 302 ? 6.968 14.562 11.562 1.00 89.88 302 GLU A N 1
ATOM 2300 C CA . GLU A 1 302 ? 6.869 13.344 12.385 1.00 89.88 302 GLU A CA 1
ATOM 2301 C C . GLU A 1 302 ? 7.853 12.251 11.945 1.00 89.88 302 GLU A C 1
ATOM 2303 O O . GLU A 1 302 ? 8.383 11.542 12.801 1.00 89.88 302 GLU A O 1
ATOM 2308 N N . ILE A 1 303 ? 8.152 12.147 10.644 1.00 88.06 303 ILE A N 1
ATOM 2309 C CA . ILE A 1 303 ? 9.248 11.306 10.138 1.00 88.06 303 ILE A CA 1
ATOM 2310 C C . ILE A 1 303 ? 10.592 11.795 10.704 1.00 88.06 303 ILE A C 1
ATOM 2312 O O . ILE A 1 303 ? 11.358 10.985 11.216 1.00 88.06 303 ILE A O 1
ATOM 2316 N N . ASP A 1 304 ? 10.858 13.106 10.692 1.00 84.12 304 ASP A N 1
ATOM 2317 C CA . ASP A 1 304 ? 12.121 13.691 11.179 1.00 84.12 304 ASP A CA 1
ATOM 2318 C C . ASP A 1 304 ? 12.325 13.576 12.705 1.00 84.12 304 ASP A C 1
ATOM 2320 O O . ASP A 1 304 ? 13.454 13.577 13.193 1.00 84.12 304 ASP A O 1
ATOM 2324 N N . LYS A 1 305 ? 11.242 13.403 13.476 1.00 84.88 305 LYS A N 1
ATOM 2325 C CA . LYS A 1 305 ? 11.299 13.035 14.906 1.00 84.88 305 LYS A CA 1
ATOM 2326 C C . LYS A 1 305 ? 11.535 11.541 15.139 1.00 84.88 305 LYS A C 1
ATOM 2328 O O . LYS A 1 305 ? 11.875 11.146 16.253 1.00 84.88 305 LYS A O 1
ATOM 2333 N N . ARG A 1 306 ? 11.296 10.700 14.128 1.00 78.62 306 ARG A N 1
ATOM 2334 C CA . ARG A 1 306 ? 11.368 9.231 14.202 1.00 78.62 306 ARG A CA 1
ATOM 2335 C C . ARG A 1 306 ? 12.183 8.617 13.048 1.00 78.62 306 ARG A C 1
ATOM 2337 O O . ARG A 1 306 ? 11.760 7.583 12.512 1.00 78.62 306 ARG A O 1
ATOM 2344 N N . PRO A 1 307 ? 13.342 9.189 12.653 1.00 63.84 307 PRO A N 1
ATOM 2345 C CA . PRO A 1 307 ? 14.189 8.546 11.664 1.00 63.84 307 PRO A CA 1
ATOM 2346 C C . PRO A 1 307 ? 14.578 7.184 12.243 1.00 63.84 307 PRO A C 1
ATOM 2348 O O . PRO A 1 307 ? 14.965 7.109 13.412 1.00 63.84 307 PRO A O 1
ATOM 2351 N N . ARG A 1 308 ? 14.452 6.126 11.426 1.00 69.88 308 ARG A N 1
ATOM 2352 C CA . ARG A 1 308 ? 14.627 4.690 11.755 1.00 69.88 308 ARG A CA 1
ATOM 2353 C C . ARG A 1 308 ? 13.374 3.857 12.113 1.00 69.88 308 ARG A C 1
ATOM 2355 O O . ARG A 1 308 ? 13.537 2.654 12.287 1.00 69.88 308 ARG A O 1
ATOM 2362 N N . ASP A 1 309 ? 12.135 4.373 12.151 1.00 79.94 309 ASP A N 1
ATOM 2363 C CA . ASP A 1 309 ? 10.955 3.467 12.189 1.00 79.94 309 ASP A CA 1
ATOM 2364 C C . ASP A 1 309 ? 10.583 2.965 10.777 1.00 79.94 309 ASP A C 1
ATOM 2366 O O . ASP A 1 309 ? 9.720 3.541 10.107 1.00 79.94 309 ASP A O 1
ATOM 2370 N N . ILE A 1 310 ? 11.219 1.872 10.320 1.00 80.25 310 ILE A N 1
ATOM 2371 C CA . ILE A 1 310 ? 10.932 1.272 9.000 1.00 80.25 310 ILE A CA 1
ATOM 2372 C C . ILE A 1 310 ? 9.456 0.915 8.847 1.00 80.25 310 ILE A C 1
ATOM 2374 O O . ILE A 1 310 ? 8.906 1.103 7.764 1.00 80.25 310 ILE A O 1
ATOM 2378 N N . GLU A 1 311 ? 8.794 0.398 9.885 1.00 83.25 311 GLU A N 1
ATOM 2379 C CA . GLU A 1 311 ? 7.387 0.009 9.765 1.00 83.25 311 GLU A CA 1
ATOM 2380 C C . GLU A 1 311 ? 6.523 1.230 9.437 1.00 83.25 311 GLU A C 1
ATOM 2382 O O . GLU A 1 311 ? 5.666 1.167 8.556 1.00 83.25 311 GLU A O 1
ATOM 2387 N N . PHE A 1 312 ? 6.765 2.349 10.120 1.00 85.12 312 PHE A N 1
ATOM 2388 C CA . PHE A 1 312 ? 6.065 3.600 9.853 1.00 85.12 312 PHE A CA 1
ATOM 2389 C C . PHE A 1 312 ? 6.359 4.129 8.441 1.00 85.12 312 PHE A C 1
ATOM 2391 O O . PHE A 1 312 ? 5.425 4.417 7.693 1.00 85.12 312 PHE A O 1
ATOM 2398 N N . ILE A 1 313 ? 7.633 4.158 8.033 1.00 87.00 313 ILE A N 1
ATOM 2399 C CA . ILE A 1 313 ? 8.049 4.580 6.685 1.00 87.00 313 ILE A CA 1
ATOM 2400 C C . ILE A 1 313 ? 7.417 3.690 5.602 1.00 87.00 313 ILE A C 1
ATOM 2402 O O . ILE A 1 313 ? 6.867 4.193 4.623 1.00 87.00 313 ILE A O 1
ATOM 2406 N N . ARG A 1 314 ? 7.419 2.363 5.784 1.00 86.75 314 ARG A N 1
ATOM 2407 C CA . ARG A 1 314 ? 6.840 1.415 4.822 1.00 86.75 314 ARG A CA 1
ATOM 2408 C C . ARG A 1 314 ? 5.326 1.563 4.706 1.00 86.75 314 ARG A C 1
ATOM 2410 O O . ARG A 1 314 ? 4.806 1.427 3.603 1.00 86.75 314 ARG A O 1
ATOM 2417 N N . LEU A 1 315 ? 4.626 1.859 5.802 1.00 90.06 315 LEU A N 1
ATOM 2418 C CA . LEU A 1 315 ? 3.192 2.159 5.769 1.00 90.06 315 LEU A CA 1
ATOM 2419 C C . LEU A 1 315 ? 2.908 3.443 4.980 1.00 90.06 315 LEU A C 1
ATOM 2421 O O . LEU A 1 315 ? 1.979 3.457 4.177 1.00 90.06 315 LEU A O 1
ATOM 2425 N N . LEU A 1 316 ? 3.724 4.489 5.145 1.00 91.56 316 LEU A N 1
ATOM 2426 C CA . LEU A 1 316 ? 3.609 5.708 4.339 1.00 91.56 316 LEU A CA 1
ATOM 2427 C C . LEU A 1 316 ? 3.888 5.437 2.854 1.00 91.56 316 LEU A C 1
ATOM 2429 O O . LEU A 1 316 ? 3.144 5.923 2.008 1.00 91.56 316 LEU A O 1
ATOM 2433 N N . HIS A 1 317 ? 4.879 4.604 2.524 1.00 89.12 317 HIS A N 1
ATOM 2434 C CA . HIS A 1 317 ? 5.119 4.183 1.139 1.00 89.12 317 HIS A CA 1
ATOM 2435 C C . HIS A 1 317 ? 3.939 3.384 0.570 1.00 89.12 317 HIS A C 1
ATOM 2437 O O . HIS A 1 317 ? 3.487 3.686 -0.529 1.00 89.12 317 HIS A O 1
ATOM 2443 N N . ASP A 1 318 ? 3.383 2.425 1.317 1.00 89.81 318 ASP A N 1
ATOM 2444 C CA . ASP A 1 318 ? 2.201 1.658 0.890 1.00 89.81 318 ASP A CA 1
ATOM 2445 C C . ASP A 1 318 ? 0.968 2.567 0.656 1.00 89.81 318 ASP A C 1
ATOM 2447 O O . ASP A 1 318 ? 0.154 2.266 -0.217 1.00 89.81 318 ASP A O 1
ATOM 2451 N N . ILE A 1 319 ? 0.839 3.686 1.386 1.00 92.56 319 ILE A N 1
ATOM 2452 C CA . ILE A 1 319 ? -0.235 4.685 1.215 1.00 92.56 319 ILE A CA 1
ATOM 2453 C C . ILE A 1 319 ? 0.025 5.614 0.017 1.00 92.56 319 ILE A C 1
ATOM 2455 O O . ILE A 1 319 ? -0.872 5.836 -0.796 1.00 92.56 319 ILE A O 1
ATOM 2459 N N . HIS A 1 320 ? 1.230 6.179 -0.093 1.00 92.31 320 HIS A N 1
ATOM 2460 C CA . HIS A 1 320 ? 1.546 7.255 -1.042 1.00 92.31 320 HIS A CA 1
ATOM 2461 C C . HIS A 1 320 ? 2.163 6.778 -2.370 1.00 92.31 320 HIS A C 1
ATOM 2463 O O . HIS A 1 320 ? 2.399 7.607 -3.248 1.00 92.31 320 HIS A O 1
ATOM 2469 N N . TYR A 1 321 ? 2.374 5.468 -2.562 1.00 86.00 321 TYR A N 1
ATOM 2470 C CA . TYR A 1 321 ? 2.867 4.883 -3.822 1.00 86.00 321 TYR A CA 1
ATOM 2471 C C . TYR A 1 321 ? 1.976 5.203 -5.037 1.00 86.00 321 TYR A C 1
ATOM 2473 O O . TYR A 1 321 ? 2.468 5.308 -6.158 1.00 86.00 321 TYR A O 1
ATOM 2481 N N . LYS A 1 322 ? 0.665 5.393 -4.834 1.00 86.12 322 LYS A N 1
ATOM 2482 C CA . LYS A 1 322 ? -0.264 5.848 -5.882 1.00 86.12 322 LYS A CA 1
ATOM 2483 C C . LYS A 1 322 ? -0.733 7.277 -5.621 1.00 86.12 322 LYS A C 1
ATOM 2485 O O . LYS A 1 322 ? -0.810 7.733 -4.482 1.00 86.12 322 LYS A O 1
ATOM 2490 N N . ALA A 1 323 ? -1.094 7.981 -6.693 1.00 86.75 323 ALA A N 1
ATOM 2491 C CA . ALA A 1 323 ? -1.708 9.298 -6.586 1.00 86.75 323 ALA A CA 1
ATOM 2492 C C . ALA A 1 323 ? -3.058 9.200 -5.852 1.00 86.75 323 ALA A C 1
ATOM 2494 O O . ALA A 1 323 ? -3.972 8.515 -6.307 1.00 86.75 323 ALA A O 1
ATOM 2495 N N . ILE A 1 324 ? -3.181 9.904 -4.726 1.00 90.62 324 ILE A N 1
ATOM 2496 C CA . ILE A 1 324 ? -4.426 9.992 -3.957 1.00 90.62 324 ILE A CA 1
ATOM 2497 C C . ILE A 1 324 ? -5.255 11.157 -4.526 1.00 90.62 324 ILE A C 1
ATOM 2499 O O . ILE A 1 324 ? -4.734 12.278 -4.599 1.00 90.62 324 ILE A O 1
ATOM 2503 N N . PRO A 1 325 ? -6.523 10.942 -4.932 1.00 87.94 325 PRO A N 1
ATOM 2504 C CA . PRO A 1 325 ? -7.368 11.996 -5.482 1.00 87.94 325 PRO A CA 1
ATOM 2505 C C . PRO A 1 325 ? -7.428 13.238 -4.588 1.00 87.94 325 PRO A C 1
ATOM 2507 O O . PRO A 1 325 ? -7.672 13.170 -3.384 1.00 87.94 325 PRO A O 1
ATOM 2510 N N . GLY A 1 326 ? -7.178 14.395 -5.196 1.00 89.12 326 GLY A N 1
ATOM 2511 C CA . GLY A 1 326 ? -7.143 15.678 -4.506 1.00 89.12 326 GLY A CA 1
ATOM 2512 C C . GLY A 1 326 ? -5.857 15.982 -3.731 1.00 89.12 326 GLY A C 1
ATOM 2513 O O . GLY A 1 326 ? -5.758 17.095 -3.229 1.00 89.12 326 GLY A O 1
ATOM 2514 N N . HIS A 1 327 ? -4.859 15.102 -3.614 1.00 93.50 327 HIS A N 1
ATOM 2515 C CA . HIS A 1 327 ? -3.586 15.490 -2.987 1.00 93.50 327 HIS A CA 1
ATOM 2516 C C . HIS A 1 327 ? -2.793 16.439 -3.907 1.00 93.50 327 HIS A C 1
ATOM 2518 O O . HIS A 1 327 ? -2.052 16.002 -4.786 1.00 93.50 327 HIS A O 1
ATOM 2524 N N . LEU A 1 328 ? -2.995 17.749 -3.706 1.00 93.44 328 LEU A N 1
ATOM 2525 C CA . LEU A 1 328 ? -2.417 18.847 -4.496 1.00 93.44 328 LEU A CA 1
ATOM 2526 C C . LEU A 1 328 ? -0.974 19.187 -4.106 1.00 93.44 328 LEU A C 1
ATOM 2528 O O . LEU A 1 328 ? -0.348 20.015 -4.759 1.00 93.44 328 LEU A O 1
ATOM 2532 N N . TYR A 1 329 ? -0.445 18.580 -3.045 1.00 95.19 329 TYR A N 1
ATOM 2533 C CA . TYR A 1 329 ? 0.918 18.805 -2.579 1.00 95.19 329 TYR A CA 1
ATOM 2534 C C . TYR A 1 329 ? 1.632 17.472 -2.409 1.00 95.19 329 TYR A C 1
ATOM 2536 O O . TYR A 1 329 ? 1.049 16.481 -1.956 1.00 95.19 329 TYR A O 1
ATOM 2544 N N . ARG A 1 330 ? 2.910 17.456 -2.774 1.00 95.00 330 ARG A N 1
ATOM 2545 C CA . ARG A 1 330 ? 3.831 16.343 -2.551 1.00 95.00 330 ARG A CA 1
ATOM 2546 C C . ARG A 1 330 ? 5.070 16.881 -1.862 1.00 95.00 330 ARG A C 1
ATOM 2548 O O . ARG A 1 330 ? 5.463 18.020 -2.095 1.00 95.00 330 ARG A O 1
ATOM 2555 N N . GLY A 1 331 ? 5.687 16.063 -1.030 1.00 94.56 331 GLY A N 1
ATOM 2556 C CA . GLY A 1 331 ? 6.962 16.399 -0.423 1.00 94.56 331 GLY A CA 1
ATOM 2557 C C . GLY A 1 331 ? 7.752 15.152 -0.098 1.00 94.56 331 GLY A C 1
ATOM 2558 O O . GLY A 1 331 ? 7.200 14.051 -0.037 1.00 94.56 331 GLY A O 1
ATOM 2559 N N . TYR A 1 332 ? 9.049 15.333 0.084 1.00 94.81 332 TYR A N 1
ATOM 2560 C CA . TYR A 1 332 ? 9.950 14.249 0.423 1.00 94.81 332 TYR A CA 1
ATOM 2561 C C . TYR A 1 332 ? 10.974 14.692 1.463 1.00 94.81 332 TYR A C 1
ATOM 2563 O O . TYR A 1 332 ? 11.269 15.880 1.606 1.00 94.81 332 TYR A O 1
ATOM 2571 N N . ILE A 1 333 ? 11.501 13.712 2.190 1.00 91.56 333 ILE A N 1
ATOM 2572 C CA . ILE A 1 333 ? 12.635 13.864 3.096 1.00 91.56 333 ILE A CA 1
ATOM 2573 C C . ILE A 1 333 ? 13.613 12.710 2.872 1.00 91.56 333 ILE A C 1
ATOM 2575 O O . ILE A 1 333 ? 13.195 11.573 2.642 1.00 91.56 333 ILE A O 1
ATOM 2579 N N . ILE A 1 334 ? 14.910 12.997 2.938 1.00 89.50 334 ILE A N 1
ATOM 2580 C CA . ILE A 1 334 ? 15.957 11.973 2.997 1.00 89.50 334 ILE A CA 1
ATOM 2581 C C . ILE A 1 334 ? 16.376 11.832 4.463 1.00 89.50 334 ILE A C 1
ATOM 2583 O O . ILE A 1 334 ? 17.000 12.734 5.018 1.00 89.50 334 ILE A O 1
ATOM 2587 N N . THR A 1 335 ? 16.011 10.719 5.103 1.00 80.31 335 THR A N 1
ATOM 2588 C CA . THR A 1 335 ? 16.401 10.422 6.488 1.00 80.31 335 THR A CA 1
ATOM 2589 C C . THR A 1 335 ? 17.662 9.570 6.501 1.00 80.31 335 THR A C 1
ATOM 2591 O O . THR A 1 335 ? 17.637 8.427 6.039 1.00 80.31 335 THR A O 1
ATOM 2594 N N . ASP A 1 336 ? 18.748 10.100 7.044 1.00 71.75 336 ASP A N 1
ATOM 2595 C CA . ASP A 1 336 ? 20.000 9.364 7.222 1.00 71.75 336 ASP A CA 1
ATOM 2596 C C . ASP A 1 336 ? 19.925 8.418 8.445 1.00 71.75 336 ASP A C 1
ATOM 2598 O O . ASP A 1 336 ? 19.142 8.614 9.382 1.00 71.75 336 ASP A O 1
ATOM 2602 N N . THR A 1 337 ? 20.722 7.350 8.418 1.00 59.81 337 THR A N 1
ATOM 2603 C CA . THR A 1 337 ? 20.963 6.491 9.579 1.00 59.81 337 THR A CA 1
ATOM 2604 C C . THR A 1 337 ? 21.799 7.212 10.631 1.00 59.81 337 THR A C 1
ATOM 2606 O O . THR A 1 337 ? 21.575 6.969 11.817 1.00 59.81 337 THR A O 1
ATOM 2609 N N . GLN A 1 338 ? 22.688 8.136 10.254 1.00 56.31 338 GLN A N 1
ATOM 2610 C CA . GLN A 1 338 ? 23.410 9.010 11.188 1.00 56.31 338 GLN A CA 1
ATOM 2611 C C . GLN A 1 338 ? 22.790 10.415 11.248 1.00 56.31 338 GLN A C 1
ATOM 2613 O O . GLN A 1 338 ? 22.021 10.815 10.380 1.00 56.31 338 GLN A O 1
ATOM 2618 N N . GLN A 1 339 ? 23.060 11.165 12.320 1.00 54.41 339 GLN A N 1
ATOM 2619 C CA . GLN A 1 339 ? 22.558 12.535 12.471 1.00 54.41 339 GLN A CA 1
ATOM 2620 C C . GLN A 1 339 ? 23.386 13.475 11.579 1.00 54.41 339 GLN A C 1
ATOM 2622 O O . GLN A 1 339 ? 24.395 14.018 12.015 1.00 54.41 339 GLN A O 1
ATOM 2627 N N . SER A 1 340 ? 22.979 13.618 10.317 1.00 53.66 340 SER A N 1
ATOM 2628 C CA . SER A 1 340 ? 23.574 14.571 9.375 1.00 53.66 340 SER A CA 1
ATOM 2629 C C . SER A 1 340 ? 22.923 15.954 9.490 1.00 53.66 340 SER A C 1
ATOM 2631 O O . SER A 1 340 ? 21.694 16.069 9.544 1.00 53.66 340 SER A O 1
ATOM 2633 N N . ASP A 1 341 ? 23.748 17.004 9.478 1.00 54.81 341 ASP A N 1
ATOM 2634 C CA . ASP A 1 341 ? 23.305 18.405 9.466 1.00 54.81 341 ASP A CA 1
ATOM 2635 C C . ASP A 1 341 ? 22.702 18.831 8.110 1.00 54.81 341 ASP A C 1
ATOM 2637 O O . ASP A 1 341 ? 21.927 19.787 8.040 1.00 54.81 341 ASP A O 1
ATOM 2641 N N . THR A 1 342 ? 22.996 18.114 7.018 1.00 55.88 342 THR A N 1
ATOM 2642 C CA . THR A 1 342 ? 22.438 18.383 5.681 1.00 55.88 342 THR A CA 1
ATOM 2643 C C . THR A 1 342 ? 21.159 17.587 5.428 1.00 55.88 342 THR A C 1
ATOM 2645 O O . THR A 1 342 ? 21.149 16.556 4.754 1.00 55.88 342 THR A O 1
ATOM 2648 N N . LYS A 1 343 ? 20.034 18.100 5.938 1.00 68.94 343 LYS A N 1
ATOM 2649 C CA . LYS A 1 343 ? 18.701 17.531 5.686 1.00 68.94 343 LYS A CA 1
ATOM 2650 C C . LYS A 1 343 ? 18.107 18.030 4.369 1.00 68.94 343 LYS A C 1
ATOM 2652 O O . LYS A 1 343 ? 17.781 19.208 4.237 1.00 68.94 343 LYS A O 1
ATOM 2657 N N . VAL A 1 344 ? 17.875 17.119 3.424 1.00 79.81 344 VAL A N 1
ATOM 2658 C CA . VAL A 1 344 ? 17.075 17.405 2.222 1.00 79.81 344 VAL A CA 1
ATOM 2659 C C . VAL A 1 344 ? 15.599 17.173 2.548 1.00 79.81 344 VAL A C 1
ATOM 2661 O O . VAL A 1 344 ? 15.182 16.033 2.759 1.00 79.81 344 VAL A O 1
ATOM 2664 N N . LYS A 1 345 ? 14.821 18.260 2.599 1.00 89.38 345 LYS A N 1
ATOM 2665 C CA . LYS A 1 345 ? 13.361 18.269 2.764 1.00 89.38 345 LYS A CA 1
ATOM 2666 C C . LYS A 1 345 ? 12.769 19.273 1.779 1.00 89.38 345 LYS A C 1
ATOM 2668 O O . LYS A 1 345 ? 13.075 20.459 1.865 1.00 89.38 345 LYS A O 1
ATOM 2673 N N . GLU A 1 346 ? 11.878 18.822 0.905 1.00 93.88 346 GLU A N 1
ATOM 2674 C CA . GLU A 1 346 ? 11.162 19.696 -0.030 1.00 93.88 346 GLU A CA 1
ATOM 2675 C C . GLU A 1 346 ? 9.660 19.420 -0.030 1.00 93.88 346 GLU A C 1
ATOM 2677 O O . GLU A 1 346 ? 9.214 18.291 0.189 1.00 93.88 346 GLU A O 1
ATOM 2682 N N . ILE A 1 347 ? 8.878 20.462 -0.319 1.00 95.56 347 ILE A N 1
ATOM 2683 C CA . ILE A 1 347 ? 7.430 20.396 -0.521 1.00 95.56 347 ILE A CA 1
ATOM 2684 C C . ILE A 1 347 ? 7.092 21.241 -1.747 1.00 95.56 347 ILE A C 1
ATOM 2686 O O . ILE A 1 347 ? 7.493 22.399 -1.836 1.00 95.56 347 ILE A O 1
ATOM 2690 N N . GLN A 1 348 ? 6.349 20.666 -2.689 1.00 94.88 348 GLN A N 1
ATOM 2691 C CA . GLN A 1 348 ? 5.972 21.310 -3.944 1.00 94.88 348 GLN A CA 1
ATOM 2692 C C . GLN A 1 348 ? 4.486 21.070 -4.253 1.00 94.88 348 GLN A C 1
ATOM 2694 O O . GLN A 1 348 ? 3.887 20.068 -3.844 1.00 94.88 348 GLN A O 1
ATOM 2699 N N . ASN A 1 349 ? 3.879 21.996 -4.997 1.00 92.38 349 ASN A N 1
ATOM 2700 C CA . ASN A 1 349 ? 2.542 21.799 -5.549 1.00 92.38 349 ASN A CA 1
ATOM 2701 C C . ASN A 1 349 ? 2.595 20.772 -6.695 1.00 92.38 349 ASN A C 1
ATOM 2703 O O . ASN A 1 349 ? 3.505 20.788 -7.523 1.00 92.38 349 ASN A O 1
ATOM 2707 N N . PHE A 1 350 ? 1.611 19.881 -6.744 1.00 84.75 350 PHE A N 1
ATOM 2708 C CA . PHE A 1 350 ? 1.456 18.863 -7.771 1.00 84.75 350 PHE A CA 1
ATOM 2709 C C . PHE A 1 350 ? 0.218 19.174 -8.616 1.00 84.75 350 PHE A C 1
ATOM 2711 O O . PHE A 1 350 ? -0.907 19.147 -8.121 1.00 84.75 350 PHE A O 1
ATOM 2718 N N . SER A 1 351 ? 0.425 19.393 -9.916 1.00 78.19 351 SER A N 1
ATOM 2719 C CA . SER A 1 351 ? -0.600 19.812 -10.885 1.00 78.19 351 SER A CA 1
ATOM 2720 C C . SER A 1 351 ? -1.689 18.773 -11.182 1.00 78.19 351 SER A C 1
ATOM 2722 O O . SER A 1 351 ? -2.535 19.011 -12.038 1.00 78.19 351 SER A O 1
ATOM 2724 N N . GLY A 1 352 ? -1.655 17.590 -10.560 1.00 76.44 352 GLY A N 1
ATOM 2725 C CA . GLY A 1 352 ? -2.561 16.474 -10.858 1.00 76.44 352 GLY A CA 1
ATOM 2726 C C . GLY A 1 352 ? -2.250 15.742 -12.168 1.00 76.44 352 GLY A C 1
ATOM 2727 O O . GLY A 1 352 ? -2.591 14.570 -12.301 1.00 76.44 352 GLY A O 1
ATOM 2728 N N . THR A 1 353 ? -1.571 16.397 -13.112 1.00 80.19 353 THR A N 1
ATOM 2729 C CA . THR A 1 353 ? -1.202 15.829 -14.410 1.00 80.19 353 THR A CA 1
ATOM 2730 C C . THR A 1 353 ? -0.154 14.727 -14.268 1.00 80.19 353 THR A C 1
ATOM 2732 O O . THR A 1 353 ? 0.928 14.937 -13.712 1.00 80.19 353 THR A O 1
ATOM 2735 N N . GLN A 1 354 ? -0.463 13.546 -14.807 1.00 79.12 354 GLN A N 1
ATOM 2736 C CA . GLN A 1 354 ? 0.549 12.529 -15.075 1.00 79.12 354 GLN A CA 1
ATOM 2737 C C . GLN A 1 354 ? 1.507 13.080 -16.139 1.00 79.12 354 GLN A C 1
ATOM 2739 O O . GLN A 1 354 ? 1.073 13.671 -17.128 1.00 79.12 354 GLN A O 1
ATOM 2744 N N . LYS A 1 355 ? 2.810 12.940 -15.896 1.00 84.38 355 LYS A N 1
ATOM 2745 C CA . LYS A 1 355 ? 3.873 13.339 -16.822 1.00 84.38 355 LYS A CA 1
ATOM 2746 C C . LYS A 1 355 ? 4.564 12.067 -17.312 1.00 84.38 355 LYS A C 1
ATOM 2748 O O . LYS A 1 355 ? 4.804 11.212 -16.459 1.00 84.38 355 LYS A O 1
ATOM 2753 N N . PRO A 1 356 ? 4.888 11.949 -18.611 1.00 87.81 356 PRO A N 1
ATOM 2754 C CA . PRO A 1 356 ? 5.667 10.823 -19.100 1.00 87.81 356 PRO A CA 1
ATOM 2755 C C . PRO A 1 356 ? 7.060 10.834 -18.461 1.00 87.81 356 PRO A C 1
ATOM 2757 O O . PRO A 1 356 ? 7.683 11.892 -18.315 1.00 87.81 356 PRO A O 1
ATOM 2760 N N . ILE A 1 357 ? 7.536 9.661 -18.066 1.00 91.69 357 ILE A N 1
ATOM 2761 C CA . ILE A 1 357 ? 8.859 9.440 -17.493 1.00 91.69 357 ILE A CA 1
ATOM 2762 C C . ILE A 1 357 ? 9.805 9.085 -18.637 1.00 91.69 357 ILE A C 1
ATOM 2764 O O . ILE A 1 357 ? 9.669 8.038 -19.262 1.00 91.69 357 ILE A O 1
ATOM 2768 N N . CYS A 1 358 ? 10.776 9.953 -18.915 1.00 89.00 358 CYS A N 1
ATOM 2769 C CA . CYS A 1 358 ? 11.825 9.663 -19.887 1.00 89.00 358 CYS A CA 1
ATOM 2770 C C . CYS A 1 358 ? 13.079 9.157 -19.166 1.00 89.00 358 CYS A C 1
ATOM 2772 O O . CYS A 1 358 ? 13.626 9.874 -18.324 1.00 89.00 358 CYS A O 1
ATOM 2774 N N . PHE A 1 359 ? 13.547 7.951 -19.490 1.00 91.69 359 PHE A N 1
ATOM 2775 C CA . PHE A 1 359 ? 14.888 7.517 -19.099 1.00 91.69 359 PHE A CA 1
ATOM 2776 C C . PHE A 1 359 ? 15.885 8.006 -20.150 1.00 91.69 359 PHE A C 1
ATOM 2778 O O . PHE A 1 359 ? 15.752 7.698 -21.334 1.00 91.69 359 PHE A O 1
ATOM 2785 N N . VAL A 1 360 ? 16.883 8.771 -19.705 1.00 86.75 360 VAL A N 1
ATOM 2786 C CA . VAL A 1 360 ? 17.932 9.332 -20.562 1.00 86.75 360 VAL A CA 1
ATOM 2787 C C . VAL A 1 360 ? 19.264 8.707 -20.173 1.00 86.75 360 VAL A C 1
ATOM 2789 O O . VAL A 1 360 ? 19.729 8.882 -19.046 1.00 86.75 360 VAL A O 1
ATOM 2792 N N . PHE A 1 361 ? 19.870 7.977 -21.102 1.00 82.94 361 PHE A N 1
ATOM 2793 C CA . PHE A 1 361 ? 21.094 7.220 -20.868 1.00 82.94 361 PHE A CA 1
ATOM 2794 C C . PHE A 1 361 ? 22.289 7.958 -21.480 1.00 82.94 361 PHE A C 1
ATOM 2796 O O . PHE A 1 361 ? 22.434 7.944 -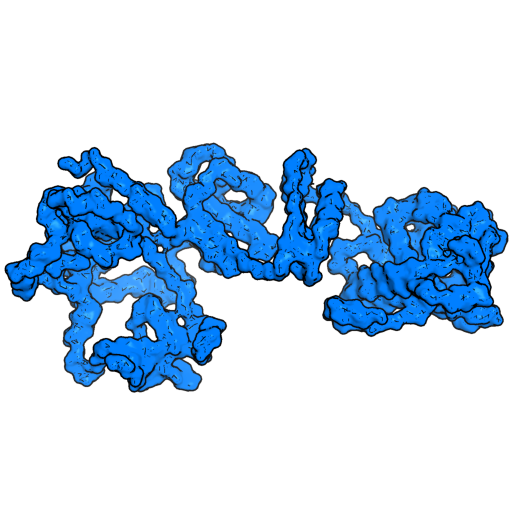22.702 1.00 82.94 361 PHE A O 1
ATOM 2803 N N . PRO A 1 362 ? 23.144 8.620 -20.676 1.00 76.19 362 PRO A N 1
ATOM 2804 C CA . PRO A 1 362 ? 24.306 9.333 -21.194 1.00 76.19 362 PRO A CA 1
ATOM 2805 C C . PRO A 1 362 ? 25.348 8.358 -21.749 1.00 76.19 362 PRO A C 1
ATOM 2807 O O . PRO A 1 362 ? 25.419 7.199 -21.341 1.00 76.19 362 PRO A O 1
ATOM 2810 N N . GLY A 1 363 ? 26.189 8.830 -22.662 1.00 73.44 363 GLY A N 1
ATOM 2811 C CA . GLY A 1 363 ? 27.232 7.994 -23.239 1.00 73.44 363 GLY A CA 1
ATOM 2812 C C . GLY A 1 363 ? 28.544 8.006 -22.473 1.00 73.44 363 GLY A C 1
ATOM 2813 O O . GLY A 1 363 ? 28.615 8.210 -21.259 1.00 73.44 363 GLY A O 1
ATOM 2814 N N . MET A 1 364 ? 29.600 7.800 -23.254 1.00 64.06 364 MET A N 1
ATOM 2815 C CA . MET A 1 364 ? 30.978 8.001 -22.835 1.00 64.06 364 MET A CA 1
ATOM 2816 C C . MET A 1 364 ? 31.201 9.430 -22.337 1.00 64.06 364 MET A C 1
ATOM 2818 O O . MET A 1 364 ? 30.517 10.366 -22.744 1.00 64.06 364 MET A O 1
ATOM 2822 N N . ASP A 1 365 ? 32.166 9.541 -21.437 1.00 69.69 365 ASP A N 1
ATOM 2823 C CA . ASP A 1 365 ? 32.562 10.720 -20.661 1.00 69.69 365 ASP A CA 1
ATOM 2824 C C . ASP A 1 365 ? 31.567 11.129 -19.558 1.00 69.69 365 ASP A C 1
ATOM 2826 O O . ASP A 1 365 ? 31.734 12.146 -18.889 1.00 69.69 365 ASP A O 1
ATOM 2830 N N . SER A 1 366 ? 30.613 10.239 -19.253 1.00 73.25 366 SER A N 1
ATOM 2831 C CA . SER A 1 366 ? 29.899 10.206 -17.967 1.00 73.25 366 SER A CA 1
ATOM 2832 C C . SER A 1 366 ? 30.709 9.556 -16.829 1.00 73.25 366 SER A C 1
ATOM 2834 O O . SER A 1 366 ? 30.313 9.653 -15.663 1.00 73.25 366 SER A O 1
ATOM 2836 N N . GLN A 1 367 ? 31.840 8.905 -17.141 1.00 70.94 367 GLN A N 1
ATOM 2837 C CA . GLN A 1 367 ? 32.647 8.153 -16.179 1.00 70.94 367 GLN A CA 1
ATOM 2838 C C . GLN A 1 367 ? 33.592 9.019 -15.324 1.00 70.94 367 GLN A C 1
ATOM 2840 O O . GLN A 1 367 ? 34.343 9.843 -15.840 1.00 70.94 367 GLN A O 1
ATOM 2845 N N . TRP A 1 368 ? 33.636 8.766 -14.012 1.00 76.25 368 TRP A N 1
ATOM 2846 C CA . TRP A 1 368 ? 34.628 9.327 -13.088 1.00 76.25 368 TRP A CA 1
ATOM 2847 C C . TRP A 1 368 ? 35.089 8.308 -12.032 1.00 76.25 368 TRP A C 1
ATOM 2849 O O . TRP A 1 368 ? 34.469 7.271 -11.806 1.00 76.25 368 TRP A O 1
ATOM 2859 N N . SER A 1 369 ? 36.230 8.573 -11.398 1.00 72.31 369 SER A N 1
ATOM 2860 C CA . SER A 1 369 ? 36.908 7.606 -10.524 1.00 72.31 369 SER A CA 1
ATOM 2861 C C . SER A 1 369 ? 36.119 7.319 -9.235 1.00 72.31 369 SER A C 1
ATOM 2863 O O . SER A 1 369 ? 35.876 8.223 -8.437 1.00 72.31 369 SER A O 1
ATOM 2865 N N . GLY A 1 370 ? 35.718 6.059 -9.015 1.00 72.94 370 GLY A N 1
ATOM 2866 C CA . GLY A 1 370 ? 34.940 5.626 -7.840 1.00 72.94 370 GLY A CA 1
ATOM 2867 C C . GLY A 1 370 ? 33.441 5.977 -7.861 1.00 72.94 370 GLY A C 1
ATOM 2868 O O . GLY A 1 370 ? 32.751 5.765 -6.861 1.00 72.94 370 GLY A O 1
ATOM 2869 N N . MET A 1 371 ? 32.933 6.475 -8.991 1.00 70.62 371 MET A N 1
ATOM 2870 C CA . MET A 1 371 ? 31.603 7.076 -9.172 1.00 70.62 371 MET A CA 1
ATOM 2871 C C . MET A 1 371 ? 30.393 6.297 -8.641 1.00 70.62 371 MET A C 1
ATOM 2873 O O . MET A 1 371 ? 29.413 6.903 -8.209 1.00 70.62 371 MET A O 1
ATOM 2877 N N . TYR A 1 372 ? 30.447 4.965 -8.640 1.00 79.00 372 TYR A N 1
ATOM 2878 C CA . TYR A 1 372 ? 29.312 4.116 -8.260 1.00 79.00 372 TYR A CA 1
ATOM 2879 C C . TYR A 1 372 ? 29.562 3.302 -6.987 1.00 79.00 372 TYR A C 1
ATOM 2881 O O . TYR A 1 372 ? 28.723 2.498 -6.586 1.00 79.00 372 TYR A O 1
ATOM 2889 N N . LYS A 1 373 ? 30.668 3.564 -6.275 1.00 83.38 373 LYS A N 1
ATOM 2890 C CA . LYS A 1 373 ? 30.987 2.919 -4.991 1.00 83.38 373 LYS A CA 1
ATOM 2891 C C . LYS A 1 373 ? 29.891 3.123 -3.936 1.00 83.38 373 LYS A C 1
ATOM 2893 O O . LYS A 1 373 ? 29.648 2.229 -3.133 1.00 83.38 373 LYS A O 1
ATOM 2898 N N . ALA A 1 374 ? 29.206 4.269 -3.954 1.00 85.31 374 ALA A N 1
ATOM 2899 C CA . ALA A 1 374 ? 28.049 4.517 -3.094 1.00 85.31 374 ALA A CA 1
ATOM 2900 C C . ALA A 1 374 ? 26.813 3.692 -3.509 1.00 85.31 374 ALA A C 1
ATOM 2902 O O . ALA A 1 374 ? 26.081 3.215 -2.644 1.00 85.31 374 ALA A O 1
ATOM 2903 N N . LEU A 1 375 ? 26.606 3.473 -4.814 1.00 88.75 375 LEU A N 1
ATOM 2904 C CA . LEU A 1 375 ? 25.487 2.681 -5.336 1.00 88.75 375 LEU A CA 1
ATOM 2905 C C . LEU A 1 375 ? 25.644 1.180 -5.055 1.00 88.75 375 LEU A C 1
ATOM 2907 O O . LEU A 1 375 ? 24.642 0.502 -4.851 1.00 88.75 375 LEU A O 1
ATOM 2911 N N . MET A 1 376 ? 26.876 0.676 -4.924 1.00 88.12 376 MET A N 1
ATOM 2912 C CA . MET A 1 376 ? 27.150 -0.711 -4.505 1.00 88.12 376 MET A CA 1
ATOM 2913 C C . MET A 1 376 ? 26.590 -1.073 -3.118 1.00 88.12 376 MET A C 1
ATOM 2915 O O . MET A 1 376 ? 26.513 -2.252 -2.790 1.00 88.12 376 MET A O 1
ATOM 2919 N N . LYS A 1 377 ? 26.169 -0.095 -2.304 1.00 88.69 377 LYS A N 1
ATOM 2920 C CA . LYS A 1 377 ? 25.443 -0.359 -1.053 1.00 88.69 377 LYS A CA 1
ATOM 2921 C C . LYS A 1 377 ? 23.996 -0.814 -1.275 1.00 88.69 377 LYS A C 1
ATOM 2923 O O . LYS A 1 377 ? 23.427 -1.456 -0.401 1.00 88.69 377 LYS A O 1
ATOM 2928 N N . PHE A 1 378 ? 23.383 -0.489 -2.416 1.00 89.44 378 PHE A N 1
ATOM 2929 C CA . PHE A 1 378 ? 22.015 -0.901 -2.737 1.00 89.44 378 PHE A CA 1
ATOM 2930 C C . PHE A 1 378 ? 22.023 -2.344 -3.275 1.00 89.44 378 PHE A C 1
ATOM 2932 O O . PHE A 1 378 ? 22.591 -2.574 -4.345 1.00 89.44 378 PHE A O 1
ATOM 2939 N N . PRO A 1 379 ? 21.364 -3.320 -2.612 1.00 91.06 379 PRO A N 1
ATOM 2940 C CA . PRO A 1 379 ? 21.477 -4.734 -2.989 1.00 91.06 379 PRO A CA 1
ATOM 2941 C C . PRO A 1 379 ? 21.046 -5.042 -4.428 1.00 91.06 379 PRO A C 1
ATOM 2943 O O . PRO A 1 379 ? 21.656 -5.877 -5.090 1.00 91.06 379 PRO A O 1
ATOM 2946 N N . THR A 1 380 ? 20.022 -4.345 -4.934 1.00 93.44 380 THR A N 1
ATOM 2947 C CA . THR A 1 380 ? 19.565 -4.456 -6.327 1.00 93.44 380 THR A CA 1
ATOM 2948 C C . THR A 1 380 ? 20.674 -4.087 -7.315 1.00 93.44 380 THR A C 1
ATOM 2950 O O . THR A 1 380 ? 20.969 -4.852 -8.229 1.00 93.44 380 THR A O 1
ATOM 2953 N N . PHE A 1 381 ? 21.330 -2.947 -7.084 1.00 93.75 381 PHE A N 1
ATOM 2954 C CA . PHE A 1 381 ? 22.408 -2.441 -7.927 1.00 93.75 381 PHE A CA 1
ATOM 2955 C C . PHE A 1 381 ? 23.637 -3.356 -7.859 1.00 93.75 381 PHE A C 1
ATOM 2957 O O . PHE A 1 381 ? 24.148 -3.788 -8.890 1.00 93.75 381 PHE A O 1
ATOM 2964 N N . ALA A 1 382 ? 24.069 -3.723 -6.647 1.00 92.75 382 ALA A N 1
ATOM 2965 C CA . ALA A 1 382 ? 25.201 -4.625 -6.439 1.00 92.75 382 ALA A CA 1
ATOM 2966 C C . ALA A 1 382 ? 25.017 -5.965 -7.170 1.00 92.75 382 ALA A C 1
ATOM 2968 O O . ALA A 1 382 ? 25.915 -6.411 -7.879 1.00 92.75 382 ALA A O 1
ATOM 2969 N N . LYS A 1 383 ? 23.821 -6.560 -7.084 1.00 94.31 383 LYS A N 1
ATOM 2970 C CA . LYS A 1 383 ? 23.485 -7.818 -7.762 1.00 94.31 383 LYS A CA 1
ATOM 2971 C C . LYS A 1 383 ? 23.493 -7.703 -9.291 1.00 94.31 383 LYS A C 1
ATOM 2973 O O . LYS A 1 383 ? 23.848 -8.664 -9.971 1.00 94.31 383 LYS A O 1
ATOM 2978 N N . ALA A 1 384 ? 23.104 -6.557 -9.850 1.00 94.31 384 ALA A N 1
ATOM 2979 C CA . ALA A 1 384 ? 23.214 -6.304 -11.287 1.00 94.31 384 ALA A CA 1
ATOM 2980 C C . ALA A 1 384 ? 24.689 -6.249 -11.729 1.00 94.31 384 ALA A C 1
ATOM 2982 O O . ALA A 1 384 ? 25.070 -6.886 -12.714 1.00 94.31 384 ALA A O 1
ATOM 2983 N N . ILE A 1 385 ? 25.537 -5.581 -10.941 1.00 93.62 385 ILE A N 1
ATOM 2984 C CA . ILE A 1 385 ? 26.987 -5.519 -11.160 1.00 93.62 385 ILE A CA 1
ATOM 2985 C C . ILE A 1 385 ? 27.654 -6.898 -11.033 1.00 93.62 385 ILE A C 1
ATOM 2987 O O . ILE A 1 385 ? 28.471 -7.246 -11.883 1.00 93.62 385 ILE A O 1
ATOM 2991 N N . GLU A 1 386 ? 27.277 -7.719 -10.048 1.00 93.38 386 GLU A N 1
ATOM 2992 C CA . GLU A 1 386 ? 27.772 -9.099 -9.898 1.00 93.38 386 GLU A CA 1
ATOM 2993 C C . GLU A 1 386 ? 27.474 -9.974 -11.125 1.00 93.38 386 GLU A C 1
ATOM 2995 O O . GLU A 1 386 ? 28.341 -10.728 -11.571 1.00 93.38 386 GLU A O 1
ATOM 3000 N N . LYS A 1 387 ? 26.272 -9.857 -11.712 1.00 91.75 387 LYS A N 1
ATOM 3001 C CA . LYS A 1 387 ? 25.934 -10.550 -12.968 1.00 91.75 387 LYS A CA 1
ATOM 3002 C C . LYS A 1 387 ? 26.826 -10.076 -14.120 1.00 91.75 387 LYS A C 1
ATOM 3004 O O . LYS A 1 387 ? 27.364 -10.909 -14.846 1.00 91.75 387 LYS A O 1
ATOM 3009 N N . CYS A 1 388 ? 27.014 -8.762 -14.268 1.00 88.81 388 CYS A N 1
ATOM 3010 C CA . CYS A 1 388 ? 27.874 -8.196 -15.311 1.00 88.81 388 CYS A CA 1
ATOM 3011 C C . CYS A 1 388 ? 29.330 -8.675 -15.163 1.00 88.81 388 CYS A C 1
ATOM 3013 O O . CYS A 1 388 ? 29.952 -9.067 -16.150 1.00 88.81 388 CYS A O 1
ATOM 3015 N N . ASP A 1 389 ? 29.859 -8.717 -13.933 1.00 89.31 389 ASP A N 1
ATOM 3016 C CA . ASP A 1 389 ? 31.188 -9.268 -13.634 1.00 89.31 389 ASP A CA 1
ATOM 3017 C C . ASP A 1 389 ? 31.280 -10.751 -14.023 1.00 89.31 389 ASP A C 1
ATOM 3019 O O . ASP A 1 389 ? 32.210 -11.151 -14.720 1.00 89.31 389 ASP A O 1
ATOM 3023 N N . ALA A 1 390 ? 30.275 -11.563 -13.676 1.00 88.94 390 ALA A N 1
ATOM 3024 C CA . ALA A 1 390 ? 30.242 -12.986 -14.016 1.00 88.94 390 ALA A CA 1
ATOM 3025 C C . ALA A 1 390 ? 30.254 -13.256 -15.536 1.00 88.94 390 ALA A C 1
ATOM 3027 O O . ALA A 1 390 ? 30.941 -14.179 -15.981 1.00 88.94 390 ALA A O 1
ATOM 3028 N N . VAL A 1 391 ? 29.554 -12.442 -16.337 1.00 84.00 391 VAL A N 1
ATOM 3029 C CA . VAL A 1 391 ? 29.532 -12.525 -17.816 1.00 84.00 391 VAL A CA 1
ATOM 3030 C C . VAL A 1 391 ? 30.885 -12.149 -18.438 1.00 84.00 391 VAL A C 1
ATOM 3032 O O . VAL A 1 391 ? 31.282 -12.687 -19.479 1.00 84.00 391 VAL A O 1
ATOM 3035 N N . LEU A 1 392 ? 31.611 -11.230 -17.801 1.00 77.88 392 LEU A N 1
ATOM 3036 C CA . LEU A 1 392 ? 32.855 -10.650 -18.308 1.00 77.88 392 LEU A CA 1
ATOM 3037 C C . LEU A 1 392 ? 34.125 -11.334 -17.773 1.00 77.88 392 LEU A C 1
ATOM 3039 O O . LEU A 1 392 ? 35.160 -11.326 -18.446 1.00 77.88 392 LEU A O 1
ATOM 3043 N N . LYS A 1 393 ? 34.025 -12.054 -16.653 1.00 81.25 393 LYS A N 1
ATOM 3044 C CA . LYS A 1 393 ? 35.095 -12.855 -16.043 1.00 81.25 393 LYS A CA 1
ATOM 3045 C C . LYS A 1 393 ? 35.812 -13.821 -17.007 1.00 81.25 393 LYS A C 1
ATOM 3047 O O . LYS A 1 393 ? 37.043 -13.863 -16.954 1.00 81.25 393 LYS A O 1
ATOM 3052 N N . PRO A 1 394 ? 35.147 -14.545 -17.939 1.00 78.88 394 PRO A N 1
ATOM 3053 C CA . PRO A 1 394 ? 35.836 -15.374 -18.939 1.00 78.88 394 PRO A CA 1
ATOM 3054 C C . PRO A 1 394 ? 36.760 -14.581 -19.878 1.00 78.88 394 PRO A C 1
ATOM 3056 O O . PRO A 1 394 ? 37.719 -15.132 -20.412 1.00 78.88 394 PRO A O 1
ATOM 3059 N N . ARG A 1 395 ? 36.498 -13.278 -20.057 1.00 69.88 395 ARG A N 1
ATOM 3060 C CA . ARG A 1 395 ? 37.292 -12.343 -20.872 1.00 69.88 395 ARG A CA 1
ATOM 3061 C C . ARG A 1 395 ? 38.368 -11.613 -20.056 1.00 69.88 395 ARG A C 1
ATOM 3063 O O . ARG A 1 395 ? 39.000 -10.702 -20.575 1.00 69.88 395 ARG A O 1
ATOM 3070 N N . LYS A 1 396 ? 38.599 -12.031 -18.801 1.00 79.25 396 LYS A N 1
ATOM 3071 C CA . LYS A 1 396 ? 39.530 -11.409 -17.836 1.00 79.25 396 LYS A CA 1
ATOM 3072 C C . LYS A 1 396 ? 39.185 -9.948 -17.510 1.00 79.25 396 LYS A C 1
ATOM 3074 O O . LYS A 1 396 ? 40.065 -9.160 -17.175 1.00 79.25 396 LYS A O 1
ATOM 3079 N N . LEU A 1 397 ? 37.903 -9.599 -17.609 1.00 73.81 397 LEU A N 1
ATOM 3080 C CA . LEU A 1 397 ? 37.362 -8.288 -17.268 1.00 73.81 397 LEU A CA 1
ATOM 3081 C C . LEU A 1 397 ? 36.572 -8.395 -15.961 1.00 73.81 397 LEU A C 1
ATOM 3083 O O . LEU A 1 397 ? 35.714 -9.267 -15.831 1.00 73.81 397 LEU A O 1
ATOM 3087 N N . HIS A 1 398 ? 36.858 -7.498 -15.017 1.00 84.06 398 HIS A N 1
ATOM 3088 C CA . HIS A 1 398 ? 36.218 -7.450 -13.703 1.00 84.06 398 HIS A CA 1
ATOM 3089 C C . HIS A 1 398 ? 35.548 -6.090 -13.499 1.00 84.06 398 HIS A C 1
ATOM 3091 O O . HIS A 1 398 ? 36.211 -5.098 -13.184 1.00 84.06 398 HIS A O 1
ATOM 3097 N N . ILE A 1 399 ? 34.227 -6.039 -13.688 1.00 85.31 399 ILE A N 1
ATOM 3098 C CA . ILE A 1 399 ? 33.420 -4.828 -13.495 1.00 85.31 399 ILE A CA 1
ATOM 3099 C C . ILE A 1 399 ? 33.570 -4.307 -12.069 1.00 85.31 399 ILE A C 1
ATOM 3101 O O . ILE A 1 399 ? 33.727 -3.102 -11.885 1.00 85.31 399 ILE A O 1
ATOM 3105 N N . TYR A 1 400 ? 33.584 -5.185 -11.061 1.00 83.19 400 TYR A N 1
ATOM 3106 C CA . TYR A 1 400 ? 33.718 -4.729 -9.677 1.00 83.19 400 TYR A CA 1
ATOM 3107 C C . TYR A 1 400 ? 35.010 -3.923 -9.473 1.00 83.19 400 TYR A C 1
ATOM 3109 O O . TYR A 1 400 ? 34.996 -2.871 -8.833 1.00 83.19 400 TYR A O 1
ATOM 3117 N N . GLU A 1 401 ? 36.123 -4.359 -10.068 1.00 81.19 401 GLU A N 1
ATOM 3118 C CA . GLU A 1 401 ? 37.384 -3.618 -10.007 1.00 81.19 401 GLU A CA 1
ATOM 3119 C C . GLU A 1 401 ? 37.334 -2.303 -10.792 1.00 81.19 401 GLU A C 1
ATOM 3121 O O . GLU A 1 401 ? 37.793 -1.284 -10.278 1.00 81.19 401 GLU A O 1
ATOM 3126 N N . ILE A 1 402 ? 36.751 -2.316 -11.996 1.00 80.12 402 ILE A N 1
ATOM 3127 C CA . ILE A 1 402 ? 36.601 -1.135 -12.863 1.00 80.12 402 ILE A 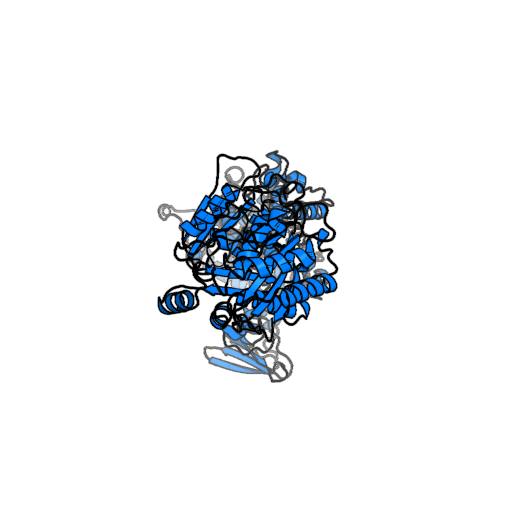CA 1
ATOM 3128 C C . ILE A 1 402 ? 35.788 -0.031 -12.165 1.00 80.12 402 ILE A C 1
ATOM 3130 O O . ILE A 1 402 ? 36.115 1.145 -12.301 1.00 80.12 402 ILE A O 1
ATOM 3134 N N . LEU A 1 403 ? 34.756 -0.390 -11.392 1.00 80.00 403 LEU A N 1
ATOM 3135 C CA . LEU A 1 403 ? 33.871 0.578 -10.732 1.00 80.00 403 LEU A CA 1
ATOM 3136 C C . LEU A 1 403 ? 34.346 1.042 -9.345 1.00 80.00 403 LEU A C 1
ATOM 3138 O O . LEU A 1 403 ? 33.899 2.091 -8.872 1.00 80.00 403 LEU A O 1
ATOM 3142 N N . THR A 1 404 ? 35.201 0.269 -8.662 1.00 75.94 404 THR A N 1
ATOM 3143 C CA . THR A 1 404 ? 35.576 0.534 -7.256 1.00 75.94 404 THR A CA 1
ATOM 3144 C C . THR A 1 404 ? 37.017 0.992 -7.043 1.00 75.94 404 THR A C 1
ATOM 3146 O O . THR A 1 404 ? 37.289 1.638 -6.025 1.00 75.94 404 THR A O 1
ATOM 3149 N N . LYS A 1 405 ? 37.942 0.702 -7.970 1.00 76.56 405 LYS A N 1
ATOM 3150 C CA . LYS A 1 405 ? 39.315 1.222 -7.914 1.00 76.56 405 LYS A CA 1
ATOM 3151 C C . LYS A 1 405 ? 39.318 2.721 -8.221 1.00 76.56 405 LYS A C 1
ATOM 3153 O O . LYS A 1 405 ? 38.638 3.184 -9.129 1.00 76.56 405 LYS A O 1
ATOM 3158 N N . THR A 1 406 ? 40.116 3.480 -7.472 1.00 70.31 406 THR A N 1
ATOM 3159 C CA . THR A 1 406 ? 40.219 4.943 -7.616 1.00 70.31 406 THR A CA 1
ATOM 3160 C C . THR A 1 406 ? 41.315 5.394 -8.592 1.00 70.31 406 THR A C 1
ATOM 3162 O O . THR A 1 406 ? 41.645 6.580 -8.645 1.00 70.31 406 THR A O 1
ATOM 3165 N N . ASP A 1 407 ? 41.914 4.468 -9.343 1.00 72.44 407 ASP A N 1
ATOM 3166 C CA . ASP A 1 407 ? 42.996 4.771 -10.279 1.00 72.44 407 ASP A CA 1
ATOM 3167 C C . ASP A 1 407 ? 42.455 5.429 -11.558 1.00 72.44 407 ASP A C 1
ATOM 3169 O O . ASP A 1 407 ? 41.654 4.853 -12.292 1.00 72.44 407 ASP A O 1
ATOM 3173 N N . ILE A 1 408 ? 42.934 6.642 -11.841 1.00 64.12 408 ILE A N 1
ATOM 3174 C CA . ILE A 1 408 ? 42.574 7.427 -13.027 1.00 64.12 408 ILE A CA 1
ATOM 3175 C C . ILE A 1 408 ? 43.022 6.719 -14.320 1.00 64.12 408 ILE A C 1
ATOM 3177 O O . ILE A 1 408 ? 42.393 6.912 -15.360 1.00 64.12 408 ILE A O 1
ATOM 3181 N N . SER A 1 409 ? 44.039 5.847 -14.271 1.00 65.06 409 SER A N 1
ATOM 3182 C CA . SER A 1 409 ? 44.495 5.073 -15.438 1.00 65.06 409 SER A CA 1
ATOM 3183 C C . SER A 1 409 ? 43.392 4.182 -16.036 1.00 65.06 409 SER A C 1
ATOM 3185 O O . SER A 1 409 ? 43.347 3.986 -17.251 1.00 65.06 409 SER A O 1
ATOM 3187 N N . ILE A 1 410 ? 42.441 3.728 -15.206 1.00 63.81 410 ILE A N 1
ATOM 3188 C CA . ILE A 1 410 ? 41.284 2.911 -15.604 1.00 63.81 410 ILE A CA 1
ATOM 3189 C C . ILE A 1 410 ? 40.360 3.693 -16.548 1.00 63.81 410 ILE A C 1
ATOM 3191 O O . ILE A 1 410 ? 39.866 3.125 -17.520 1.00 63.81 410 ILE A O 1
ATOM 3195 N N . LEU A 1 411 ? 40.191 5.001 -16.319 1.00 60.03 411 LEU A N 1
ATOM 3196 C CA . LEU A 1 411 ? 39.395 5.893 -17.175 1.00 60.03 411 LEU A CA 1
ATOM 3197 C C . LEU A 1 411 ? 40.067 6.142 -18.538 1.00 60.03 411 LEU A C 1
ATOM 3199 O O . LEU A 1 411 ? 39.397 6.495 -19.504 1.00 60.03 411 LEU A O 1
ATOM 3203 N N . GLY A 1 412 ? 41.386 5.936 -18.634 1.00 54.94 412 GLY A N 1
ATOM 3204 C CA . GLY A 1 412 ? 42.128 5.981 -19.896 1.00 54.94 412 GLY A CA 1
ATOM 3205 C C . GLY A 1 412 ? 41.888 4.765 -20.799 1.00 54.94 412 GLY A C 1
ATOM 3206 O O . GLY A 1 412 ? 42.230 4.807 -21.981 1.00 54.94 412 GLY A O 1
ATOM 3207 N N . ASN A 1 413 ? 41.291 3.689 -20.274 1.00 62.56 413 ASN A N 1
ATOM 3208 C CA . ASN A 1 413 ? 40.931 2.506 -21.044 1.00 62.56 413 ASN A CA 1
ATOM 3209 C C . ASN A 1 413 ? 39.476 2.616 -21.538 1.00 62.56 413 ASN A C 1
ATOM 3211 O O . ASN A 1 413 ? 38.519 2.586 -20.756 1.00 62.56 413 ASN A O 1
ATOM 3215 N N . ILE A 1 414 ? 39.313 2.713 -22.862 1.00 57.47 414 ILE A N 1
ATOM 3216 C CA . ILE A 1 414 ? 38.000 2.799 -23.514 1.00 57.47 414 ILE A CA 1
ATOM 3217 C C . ILE A 1 414 ? 37.108 1.600 -23.196 1.00 57.47 414 ILE A C 1
ATOM 3219 O O . ILE A 1 414 ? 35.936 1.790 -22.889 1.00 57.47 414 ILE A O 1
ATOM 3223 N N . LEU A 1 415 ? 37.656 0.383 -23.223 1.00 57.69 415 LEU A N 1
ATOM 3224 C CA . LEU A 1 415 ? 36.893 -0.841 -23.004 1.00 57.69 415 LEU A CA 1
ATOM 3225 C C . LEU A 1 415 ? 36.325 -0.858 -21.585 1.00 57.69 415 LEU A C 1
ATOM 3227 O O . LEU A 1 415 ? 35.149 -1.156 -21.409 1.00 57.69 415 LEU A O 1
ATOM 3231 N N . TYR A 1 416 ? 37.134 -0.476 -20.590 1.00 71.00 416 TYR A N 1
ATOM 3232 C CA . TYR A 1 416 ? 36.710 -0.391 -19.189 1.00 71.00 416 TYR A CA 1
ATOM 3233 C C . TYR A 1 416 ? 35.628 0.669 -18.982 1.00 71.00 416 TYR A C 1
ATOM 3235 O O . TYR A 1 416 ? 34.638 0.406 -18.304 1.00 71.00 416 TYR A O 1
ATOM 3243 N N . SER A 1 417 ? 35.783 1.837 -19.608 1.00 69.62 417 SER A N 1
ATOM 3244 C CA . SER A 1 417 ? 34.771 2.896 -19.569 1.00 69.62 417 SER A CA 1
ATOM 3245 C C . SER A 1 417 ? 33.453 2.424 -20.196 1.00 69.62 417 SER A C 1
ATOM 3247 O O . SER A 1 417 ? 32.397 2.567 -19.588 1.00 69.62 417 SER A O 1
ATOM 3249 N N . PHE A 1 418 ? 33.515 1.771 -21.359 1.00 68.12 418 PHE A N 1
ATOM 3250 C CA . PHE A 1 418 ? 32.350 1.283 -22.095 1.00 68.12 418 PHE A CA 1
ATOM 3251 C C . PHE A 1 418 ? 31.572 0.208 -21.315 1.00 68.12 418 PHE A C 1
ATOM 3253 O O . PHE A 1 418 ? 30.373 0.368 -21.081 1.00 68.12 418 PHE A O 1
ATOM 3260 N N . VAL A 1 419 ? 32.247 -0.850 -20.837 1.00 74.25 419 VAL A N 1
ATOM 3261 C CA . VAL A 1 419 ? 31.579 -1.910 -20.054 1.00 74.25 419 VAL A CA 1
ATOM 3262 C C . VAL A 1 419 ? 31.152 -1.432 -18.665 1.00 74.25 419 VAL A C 1
ATOM 3264 O O . VAL A 1 419 ? 30.140 -1.898 -18.146 1.00 74.25 419 VAL A O 1
ATOM 3267 N N . GLY A 1 420 ? 31.885 -0.485 -18.069 1.00 80.19 420 GLY A N 1
ATOM 3268 C CA . GLY A 1 420 ? 31.545 0.118 -16.782 1.00 80.19 420 GLY A CA 1
ATOM 3269 C C . GLY A 1 420 ? 30.268 0.955 -16.851 1.00 80.19 420 GLY A C 1
ATOM 3270 O O . GLY A 1 420 ? 29.388 0.785 -16.010 1.00 80.19 420 GLY A O 1
ATOM 3271 N N . ILE A 1 421 ? 30.128 1.805 -17.876 1.00 80.50 421 ILE A N 1
ATOM 3272 C CA . ILE A 1 421 ? 28.910 2.595 -18.114 1.00 80.50 421 ILE A CA 1
ATOM 3273 C C . ILE A 1 421 ? 27.718 1.670 -18.375 1.00 80.50 421 ILE A C 1
ATOM 3275 O O . ILE A 1 421 ? 26.693 1.812 -17.709 1.00 80.50 421 ILE A O 1
ATOM 3279 N N . ALA A 1 422 ? 27.858 0.690 -19.275 1.00 82.19 422 ALA A N 1
ATOM 3280 C CA . ALA A 1 422 ? 26.778 -0.241 -19.603 1.00 82.19 422 ALA A CA 1
ATOM 3281 C C . ALA A 1 422 ? 26.302 -1.036 -18.369 1.00 82.19 422 ALA A C 1
ATOM 3283 O O . ALA A 1 422 ? 25.109 -1.049 -18.067 1.00 82.19 422 ALA A O 1
ATOM 3284 N N . ALA A 1 423 ? 27.226 -1.620 -17.594 1.00 89.31 423 ALA A N 1
ATOM 3285 C CA . ALA A 1 423 ? 26.894 -2.357 -16.370 1.00 89.31 423 ALA A CA 1
ATOM 3286 C C . ALA A 1 423 ? 26.159 -1.491 -15.331 1.00 89.31 423 ALA A C 1
ATOM 3288 O O . ALA A 1 423 ? 25.296 -1.973 -14.598 1.00 89.31 423 ALA A O 1
ATOM 3289 N N . VAL A 1 424 ? 26.471 -0.197 -15.272 1.00 91.44 424 VAL A N 1
ATOM 3290 C CA . VAL A 1 424 ? 25.854 0.720 -14.308 1.00 91.44 424 VAL A CA 1
ATOM 3291 C C . VAL A 1 424 ? 24.507 1.227 -14.781 1.00 91.44 424 VAL A C 1
ATOM 3293 O O . VAL A 1 424 ? 23.601 1.362 -13.967 1.00 91.44 424 VAL A O 1
ATOM 3296 N N . GLN A 1 425 ? 24.334 1.454 -16.078 1.00 93.00 425 GLN A N 1
ATOM 3297 C CA . GLN A 1 425 ? 23.024 1.747 -16.649 1.00 93.00 425 GLN A CA 1
ATOM 3298 C C . GLN A 1 425 ? 22.058 0.584 -16.418 1.00 93.00 425 GLN A C 1
ATOM 3300 O O . GLN A 1 425 ? 20.945 0.817 -15.955 1.00 93.00 425 GLN A O 1
ATOM 3305 N N . ILE A 1 426 ? 22.524 -0.654 -16.605 1.00 93.12 426 ILE A N 1
ATOM 3306 C CA . ILE A 1 426 ? 21.815 -1.878 -16.206 1.00 93.12 426 ILE A CA 1
ATOM 3307 C C . ILE A 1 426 ? 21.460 -1.834 -14.708 1.00 93.12 426 ILE A C 1
ATOM 3309 O O . ILE A 1 426 ? 20.295 -1.978 -14.346 1.00 93.12 426 ILE A O 1
ATOM 3313 N N . GLY A 1 427 ? 22.424 -1.548 -13.825 1.00 94.69 427 GLY A N 1
ATOM 3314 C CA . GLY A 1 427 ? 22.177 -1.451 -12.380 1.00 94.69 427 GLY A CA 1
ATOM 3315 C C . GLY A 1 427 ? 21.213 -0.330 -11.961 1.00 94.69 427 GLY A C 1
ATOM 3316 O O . GLY A 1 427 ? 20.445 -0.504 -11.014 1.00 94.69 427 GLY A O 1
ATOM 3317 N N . LEU A 1 428 ? 21.223 0.813 -12.653 1.00 95.25 428 LEU A N 1
ATOM 3318 C CA . LEU A 1 428 ? 20.299 1.930 -12.428 1.00 95.25 428 LEU A CA 1
ATOM 3319 C C . LEU A 1 428 ? 18.884 1.597 -12.917 1.00 95.25 428 LEU A C 1
ATOM 3321 O O . LEU A 1 428 ? 17.920 1.940 -12.234 1.00 95.25 428 LEU A O 1
ATOM 3325 N N . VAL A 1 429 ? 18.754 0.892 -14.045 1.00 96.25 429 VAL A N 1
ATOM 3326 C CA . VAL A 1 429 ? 17.474 0.360 -14.537 1.00 96.25 429 VAL A CA 1
ATOM 3327 C C . VAL A 1 429 ? 16.908 -0.650 -13.547 1.00 96.25 429 VAL A C 1
ATOM 3329 O O . VAL A 1 429 ? 15.771 -0.481 -13.109 1.00 96.25 429 VAL A O 1
ATOM 3332 N N . ASP A 1 430 ? 17.699 -1.631 -13.105 1.00 96.12 430 ASP A N 1
ATOM 3333 C CA . ASP A 1 430 ? 17.292 -2.597 -12.074 1.00 96.12 430 ASP A CA 1
ATOM 3334 C C . ASP A 1 430 ? 16.853 -1.875 -10.784 1.00 96.12 430 ASP A C 1
ATOM 3336 O O . ASP A 1 430 ? 15.836 -2.222 -10.180 1.00 96.12 430 ASP A O 1
ATOM 3340 N N . LEU A 1 431 ? 17.561 -0.816 -10.371 1.00 94.62 431 LEU A N 1
ATOM 3341 C CA . LEU A 1 431 ? 17.213 -0.039 -9.179 1.00 94.62 431 LEU A CA 1
ATOM 3342 C C . LEU A 1 431 ? 15.883 0.722 -9.337 1.00 94.62 431 LEU A C 1
ATOM 3344 O O . LEU A 1 431 ? 15.019 0.601 -8.465 1.00 94.62 431 LEU A O 1
ATOM 3348 N N . LEU A 1 432 ? 15.694 1.467 -10.432 1.00 94.88 432 LEU A N 1
ATOM 3349 C CA . LEU A 1 432 ? 14.477 2.249 -10.701 1.00 94.88 432 LEU A CA 1
ATOM 3350 C C . LEU A 1 432 ? 13.249 1.346 -10.899 1.00 94.88 432 LEU A C 1
ATOM 3352 O O . LEU A 1 432 ? 12.204 1.567 -10.279 1.00 94.88 432 LEU A O 1
ATOM 3356 N N . THR A 1 433 ? 13.394 0.276 -11.682 1.00 92.94 433 THR A N 1
ATOM 3357 C CA . THR A 1 433 ? 12.325 -0.708 -11.912 1.00 92.94 433 THR A CA 1
ATOM 3358 C C . THR A 1 433 ? 11.941 -1.433 -10.615 1.00 92.94 433 THR A C 1
ATOM 3360 O O . THR A 1 433 ? 10.753 -1.649 -10.372 1.00 92.94 433 THR A O 1
ATOM 3363 N N . SER A 1 434 ? 12.895 -1.713 -9.709 1.00 92.44 434 SER A N 1
ATOM 3364 C CA . SER A 1 434 ? 12.612 -2.350 -8.408 1.00 92.44 434 SER A CA 1
ATOM 3365 C C . SER A 1 434 ? 11.739 -1.513 -7.464 1.00 92.44 434 SER A C 1
ATOM 3367 O O . SER A 1 434 ? 11.071 -2.074 -6.592 1.00 92.44 434 SER A O 1
ATOM 3369 N N . VAL A 1 435 ? 11.693 -0.187 -7.651 1.00 89.12 435 VAL A N 1
ATOM 3370 C CA . VAL A 1 435 ? 10.786 0.723 -6.924 1.00 89.12 435 VAL A CA 1
ATOM 3371 C C . VAL A 1 435 ? 9.527 1.081 -7.726 1.00 89.12 435 VAL A C 1
ATOM 3373 O O . VAL A 1 435 ? 8.733 1.909 -7.282 1.00 89.12 435 VAL A O 1
ATOM 3376 N N . GLY A 1 436 ? 9.307 0.429 -8.873 1.00 89.69 436 GLY A N 1
ATOM 3377 C CA . GLY A 1 436 ? 8.125 0.611 -9.718 1.00 89.69 436 GLY A CA 1
ATOM 3378 C C . GLY A 1 436 ? 8.177 1.836 -10.633 1.00 89.69 436 GLY A C 1
ATOM 3379 O O . GLY A 1 436 ? 7.136 2.243 -11.145 1.00 89.69 436 GLY A O 1
ATOM 3380 N N . ILE A 1 437 ? 9.357 2.432 -10.837 1.00 91.81 437 ILE A N 1
ATOM 3381 C CA . ILE A 1 437 ? 9.558 3.505 -11.816 1.00 91.81 437 ILE A CA 1
ATOM 3382 C C . ILE A 1 437 ? 9.907 2.853 -13.156 1.00 91.81 437 ILE A C 1
ATOM 3384 O O . ILE A 1 437 ? 10.941 2.200 -13.285 1.00 91.81 437 ILE A O 1
ATOM 3388 N N . LEU A 1 438 ? 9.033 3.044 -14.142 1.00 91.56 438 LEU A N 1
ATOM 3389 C CA . LEU A 1 438 ? 9.178 2.555 -15.511 1.00 91.56 438 LEU A CA 1
ATOM 3390 C C . LEU A 1 438 ? 9.234 3.756 -16.472 1.00 91.56 438 LEU A C 1
ATOM 3392 O O . LEU A 1 438 ? 8.602 4.774 -16.174 1.00 91.56 438 LEU A O 1
ATOM 3396 N N . PRO A 1 439 ? 9.974 3.671 -17.589 1.00 90.12 439 PRO A N 1
ATOM 3397 C CA . PRO A 1 439 ? 9.955 4.700 -18.618 1.00 90.12 439 PRO A CA 1
ATOM 3398 C C . PRO A 1 439 ? 8.682 4.617 -19.474 1.00 90.12 439 PRO A C 1
ATOM 3400 O O . PRO A 1 439 ? 8.269 3.534 -19.878 1.00 90.12 439 PRO A O 1
ATOM 3403 N N . ASP A 1 440 ? 8.113 5.775 -19.802 1.00 87.25 440 ASP A N 1
ATOM 3404 C CA . ASP A 1 440 ? 7.184 5.954 -20.928 1.00 87.25 440 ASP A CA 1
ATOM 3405 C C . ASP A 1 440 ? 7.955 6.280 -22.225 1.00 87.25 440 ASP A C 1
ATOM 3407 O O . ASP A 1 440 ? 7.489 5.989 -23.323 1.00 87.25 440 ASP A O 1
ATOM 3411 N N . CYS A 1 441 ? 9.146 6.883 -22.096 1.00 79.88 441 CYS A N 1
ATOM 3412 C CA . CYS A 1 441 ? 10.074 7.164 -23.191 1.00 79.88 441 CYS A CA 1
ATOM 3413 C C . CYS A 1 441 ? 11.499 6.744 -22.807 1.00 79.88 441 CYS A C 1
ATOM 3415 O O . CYS A 1 441 ? 11.911 6.879 -21.652 1.00 79.88 441 CYS A O 1
ATOM 3417 N N . ILE A 1 442 ? 12.285 6.310 -23.788 1.00 79.12 442 ILE A N 1
ATOM 3418 C CA . ILE A 1 442 ? 13.688 5.932 -23.613 1.00 79.12 442 ILE A CA 1
ATOM 3419 C C . ILE A 1 442 ? 14.514 6.696 -24.654 1.00 79.12 442 ILE A C 1
ATOM 3421 O O . ILE A 1 442 ? 14.186 6.672 -25.837 1.00 79.12 442 ILE A O 1
ATOM 3425 N N . ILE A 1 443 ? 15.564 7.398 -24.218 1.00 71.38 443 ILE A N 1
ATOM 3426 C CA . ILE A 1 443 ? 16.484 8.137 -25.095 1.00 71.38 443 ILE A CA 1
ATOM 3427 C C . ILE A 1 443 ? 17.917 7.770 -24.723 1.00 71.38 443 ILE A C 1
ATOM 3429 O O . ILE A 1 443 ? 18.336 7.938 -23.575 1.00 71.38 443 ILE A O 1
ATOM 3433 N N . GLY A 1 444 ? 18.672 7.283 -25.702 1.00 64.81 444 GLY A N 1
ATOM 3434 C CA . GLY A 1 444 ? 20.073 6.930 -25.530 1.00 64.81 444 GLY A CA 1
ATOM 3435 C C . GLY A 1 444 ? 21.017 7.979 -26.082 1.00 64.81 444 GLY A C 1
ATOM 3436 O O . GLY A 1 444 ? 20.650 8.817 -26.902 1.00 64.81 444 GLY A O 1
ATOM 3437 N N . TYR A 1 445 ? 22.248 7.918 -25.588 1.00 64.81 445 TYR A N 1
ATOM 3438 C CA . TYR A 1 445 ? 23.379 8.654 -26.115 1.00 64.81 445 TYR A CA 1
ATOM 3439 C C . TYR A 1 445 ? 24.564 7.684 -26.221 1.00 64.81 445 TYR A C 1
ATOM 3441 O O . TYR A 1 445 ? 25.155 7.289 -25.217 1.00 64.81 445 TYR A O 1
ATOM 3449 N N . SER A 1 446 ? 24.975 7.321 -27.432 1.00 68.62 446 SER A N 1
ATOM 3450 C CA . SER A 1 446 ? 26.131 6.473 -27.729 1.00 68.62 446 SER A CA 1
ATOM 3451 C C . SER A 1 446 ? 26.025 5.103 -27.035 1.00 68.62 446 SER A C 1
ATOM 3453 O O . SER A 1 446 ? 25.016 4.417 -27.165 1.00 68.62 446 SER A O 1
ATOM 3455 N N . VAL A 1 447 ? 27.022 4.719 -26.226 1.00 59.94 447 VAL A N 1
ATOM 3456 C CA . VAL A 1 447 ? 26.959 3.542 -25.332 1.00 59.94 447 VAL A CA 1
ATOM 3457 C C . VAL A 1 447 ? 25.698 3.519 -24.451 1.00 59.94 447 VAL A C 1
ATOM 3459 O O . VAL A 1 447 ? 25.233 2.444 -24.094 1.00 59.94 447 VAL A O 1
ATOM 3462 N N . GLY A 1 448 ? 25.092 4.678 -24.169 1.00 62.09 448 GLY A N 1
ATOM 3463 C CA . GLY A 1 448 ? 23.822 4.802 -23.461 1.00 62.09 448 GLY A CA 1
ATOM 3464 C C . GLY A 1 448 ? 22.654 4.053 -24.103 1.00 62.09 448 GLY A C 1
ATOM 3465 O O . GLY A 1 448 ? 21.780 3.570 -23.390 1.00 62.09 448 GLY A O 1
ATOM 3466 N N . GLU A 1 449 ? 22.656 3.858 -25.424 1.00 71.50 449 GLU A N 1
ATOM 3467 C CA . GLU A 1 449 ? 21.630 3.035 -26.074 1.00 71.50 449 GLU A CA 1
ATOM 3468 C C . GLU A 1 449 ? 21.710 1.541 -25.718 1.00 71.50 449 GLU A C 1
ATOM 3470 O O . GLU A 1 449 ? 20.722 0.829 -25.873 1.00 71.50 449 GLU A O 1
ATOM 3475 N N . LEU A 1 450 ? 22.833 1.050 -25.180 1.00 69.00 450 LEU A N 1
ATOM 3476 C CA . LEU A 1 450 ? 22.876 -0.284 -24.571 1.00 69.00 450 LEU A CA 1
ATOM 3477 C C . LEU A 1 450 ? 22.006 -0.329 -23.305 1.00 69.00 450 LEU A C 1
ATOM 3479 O O . LEU A 1 450 ? 21.234 -1.269 -23.113 1.00 69.00 450 LEU A O 1
ATOM 3483 N N . GLY A 1 451 ? 22.060 0.725 -22.484 1.00 73.19 451 GLY A N 1
ATOM 3484 C CA . GLY A 1 451 ? 21.134 0.929 -21.371 1.00 73.19 451 GLY A CA 1
ATOM 3485 C C . GLY A 1 451 ? 19.678 1.069 -21.830 1.00 73.19 451 GLY A C 1
ATOM 3486 O O . GLY A 1 451 ? 18.785 0.529 -21.181 1.00 73.19 451 GLY A O 1
ATOM 3487 N N . CYS A 1 452 ? 19.438 1.710 -22.979 1.00 74.44 452 CYS A N 1
ATOM 3488 C CA . CYS A 1 452 ? 18.108 1.813 -23.585 1.00 74.44 452 CYS A CA 1
ATOM 3489 C C . CYS A 1 452 ? 17.541 0.462 -24.008 1.00 74.44 452 CYS A C 1
ATOM 3491 O O . CYS A 1 452 ? 16.443 0.110 -23.594 1.00 74.44 452 CYS A O 1
ATOM 3493 N N . ALA A 1 453 ? 18.293 -0.306 -24.795 1.00 70.62 453 ALA A N 1
ATOM 3494 C CA . ALA A 1 453 ? 17.853 -1.603 -25.293 1.00 70.62 453 ALA A CA 1
ATOM 3495 C C . ALA A 1 453 ? 17.695 -2.638 -24.161 1.00 70.62 453 ALA A C 1
ATOM 3497 O O . ALA A 1 453 ? 16.869 -3.544 -24.261 1.00 70.62 453 ALA A O 1
ATOM 3498 N N . TYR A 1 454 ? 18.429 -2.474 -23.053 1.00 80.25 454 TYR A N 1
ATOM 3499 C CA . TYR A 1 454 ? 18.178 -3.206 -21.812 1.00 80.25 454 TYR A CA 1
ATOM 3500 C C . TYR A 1 454 ? 16.877 -2.763 -21.117 1.00 80.25 454 TYR A C 1
ATOM 3502 O O . TYR A 1 454 ? 16.076 -3.606 -20.717 1.00 80.25 454 TYR A O 1
ATOM 3510 N N . ALA A 1 455 ? 16.637 -1.453 -20.993 1.00 81.31 455 ALA A N 1
ATOM 3511 C CA . ALA A 1 455 ? 15.442 -0.903 -20.347 1.00 81.31 455 ALA A CA 1
ATOM 3512 C C . ALA A 1 455 ? 14.137 -1.171 -21.119 1.00 81.31 455 ALA A C 1
ATOM 3514 O O . ALA A 1 455 ? 13.089 -1.314 -20.493 1.00 81.31 455 ALA A O 1
ATOM 3515 N N . ASP A 1 456 ? 14.211 -1.276 -22.447 1.00 81.19 456 ASP A N 1
ATOM 3516 C CA . ASP A 1 456 ? 13.110 -1.692 -23.330 1.00 81.19 456 ASP A CA 1
ATOM 3517 C C . ASP A 1 456 ? 12.929 -3.227 -23.374 1.00 81.19 456 ASP A C 1
ATOM 3519 O O . ASP A 1 456 ? 11.930 -3.749 -23.863 1.00 81.19 456 ASP A O 1
ATOM 3523 N N . GLY A 1 457 ? 13.897 -3.986 -22.843 1.00 77.25 457 GLY A N 1
ATOM 3524 C CA . GLY A 1 457 ? 13.883 -5.451 -22.839 1.00 77.25 457 GLY A CA 1
ATOM 3525 C C . GLY A 1 457 ? 14.243 -6.107 -24.180 1.00 77.25 457 GLY A C 1
ATOM 3526 O O . GLY A 1 457 ? 14.064 -7.317 -24.325 1.00 77.25 457 GLY A O 1
ATOM 3527 N N . MET A 1 458 ? 14.765 -5.347 -25.149 1.00 68.25 458 MET A N 1
ATOM 3528 C CA . MET A 1 458 ? 15.287 -5.865 -26.424 1.00 68.25 458 MET A CA 1
ATOM 3529 C C . MET A 1 458 ? 16.564 -6.701 -26.267 1.00 68.25 458 MET A C 1
ATOM 3531 O O . MET A 1 458 ? 16.816 -7.597 -27.077 1.00 68.25 458 MET A O 1
ATOM 3535 N N . LEU A 1 459 ? 17.383 -6.393 -25.258 1.00 63.66 459 LEU A N 1
ATOM 3536 C CA . LEU A 1 459 ? 18.612 -7.117 -24.935 1.00 63.66 459 LEU A CA 1
ATOM 3537 C C . LEU A 1 459 ? 18.539 -7.671 -23.510 1.00 63.66 459 LEU A C 1
ATOM 3539 O O . LEU A 1 459 ? 18.207 -6.944 -22.570 1.00 63.66 459 LEU A O 1
ATOM 3543 N N . THR A 1 460 ? 18.907 -8.941 -23.321 1.00 75.50 460 THR A N 1
ATOM 3544 C CA . THR A 1 460 ? 19.231 -9.432 -21.971 1.00 75.50 460 THR A CA 1
ATOM 3545 C C . THR A 1 460 ? 20.536 -8.804 -21.477 1.00 75.50 460 THR A C 1
ATOM 3547 O O . THR A 1 460 ? 21.332 -8.303 -22.267 1.00 75.50 460 THR A O 1
ATOM 3550 N N . LEU A 1 461 ? 20.806 -8.877 -20.170 1.00 80.44 461 LEU A N 1
ATOM 3551 C CA . LEU A 1 461 ? 22.048 -8.368 -19.569 1.00 80.44 461 LEU A CA 1
ATOM 3552 C C . LEU A 1 461 ? 23.303 -8.909 -20.276 1.00 80.44 461 LEU A C 1
ATOM 3554 O O . LEU A 1 461 ? 24.266 -8.177 -20.478 1.00 80.44 461 LEU A O 1
ATOM 3558 N N . GLU A 1 462 ? 23.285 -10.183 -20.665 1.00 75.44 462 GLU A N 1
ATOM 3559 C CA . GLU A 1 462 ? 24.365 -10.862 -21.382 1.00 75.44 462 GLU A CA 1
ATOM 3560 C C . GLU A 1 462 ? 24.513 -10.370 -22.832 1.00 75.44 462 GLU A C 1
ATOM 3562 O O . GLU A 1 462 ? 25.627 -10.282 -23.347 1.00 75.44 462 GLU A O 1
ATOM 3567 N N . GLU A 1 463 ? 23.398 -10.053 -23.492 1.00 64.19 463 GLU A N 1
ATOM 3568 C CA . GLU A 1 463 ? 23.341 -9.614 -24.892 1.00 64.19 463 GLU A CA 1
ATOM 3569 C C . GLU A 1 463 ? 23.693 -8.135 -25.058 1.00 64.19 463 GLU A C 1
ATOM 3571 O O . GLU A 1 463 ? 24.371 -7.779 -26.017 1.00 64.19 463 GLU A O 1
ATOM 3576 N N . THR A 1 464 ? 23.342 -7.295 -24.078 1.00 58.41 464 THR A N 1
ATOM 3577 C CA . THR A 1 464 ? 23.814 -5.904 -23.933 1.00 58.41 464 THR A CA 1
ATOM 3578 C C . THR A 1 464 ? 25.347 -5.809 -23.907 1.00 58.41 464 THR A C 1
ATOM 3580 O O . THR A 1 464 ? 25.915 -4.727 -24.043 1.00 58.41 464 THR A O 1
ATOM 3583 N N . ILE A 1 465 ? 26.033 -6.946 -23.754 1.00 58.72 465 ILE A N 1
ATOM 3584 C CA . ILE A 1 465 ? 27.486 -7.064 -23.685 1.00 58.72 465 ILE A CA 1
ATOM 3585 C C . ILE A 1 465 ? 28.075 -7.761 -24.946 1.00 58.72 465 ILE A C 1
ATOM 3587 O O . ILE A 1 465 ? 29.278 -7.626 -25.166 1.00 58.72 465 ILE A O 1
ATOM 3591 N N . LEU A 1 466 ? 27.302 -8.507 -25.770 1.00 56.31 466 LEU A N 1
ATOM 3592 C CA . LEU A 1 466 ? 27.826 -9.508 -26.741 1.00 56.31 466 LEU A CA 1
ATOM 3593 C C . LEU A 1 466 ? 26.908 -9.808 -27.971 1.00 56.31 466 LEU A C 1
ATOM 3595 O O . LEU A 1 466 ? 25.901 -10.491 -27.781 1.00 56.31 466 LEU A O 1
ATOM 3599 N N . ASP A 1 467 ? 27.270 -9.462 -29.234 1.00 49.72 467 ASP A N 1
ATOM 3600 C CA . ASP A 1 467 ? 26.475 -9.904 -30.423 1.00 49.72 467 ASP A CA 1
ATOM 3601 C C . ASP A 1 467 ? 27.082 -9.856 -31.876 1.00 49.72 467 ASP A C 1
ATOM 3603 O O . ASP A 1 467 ? 27.870 -8.967 -32.196 1.00 49.72 467 ASP A O 1
ATOM 3607 N N . TYR A 1 468 ? 26.649 -10.799 -32.754 1.00 41.06 468 TYR A N 1
ATOM 3608 C CA . TYR A 1 468 ? 26.116 -10.603 -34.140 1.00 41.06 468 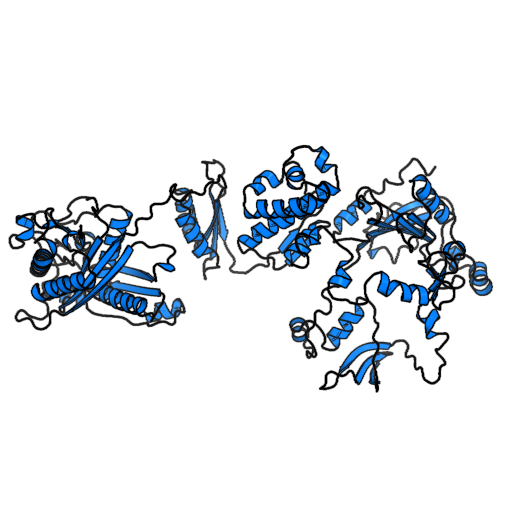TYR A CA 1
ATOM 3609 C C . TYR A 1 468 ? 25.435 -11.873 -34.741 1.00 41.06 468 TYR A C 1
ATOM 3611 O O . TYR A 1 468 ? 24.504 -11.751 -35.537 1.00 41.06 468 TYR A O 1
ATOM 3619 N N . ASP A 1 469 ? 25.796 -13.103 -34.326 1.00 55.44 469 ASP A N 1
ATOM 3620 C CA . ASP A 1 469 ? 25.156 -14.379 -34.768 1.00 55.44 469 ASP A CA 1
ATOM 3621 C C . ASP A 1 469 ? 23.670 -14.517 -34.352 1.00 55.44 469 ASP A C 1
ATOM 3623 O O . ASP A 1 469 ? 23.059 -15.591 -34.395 1.00 55.44 469 ASP A O 1
ATOM 3627 N N . LYS A 1 470 ? 23.090 -13.459 -33.790 1.00 50.59 470 LYS A N 1
ATOM 3628 C CA . LYS A 1 470 ? 21.778 -13.449 -33.156 1.00 50.59 470 LYS A CA 1
ATOM 3629 C C . LYS A 1 470 ? 20.638 -13.322 -34.154 1.00 50.59 470 LYS A C 1
ATOM 3631 O O . LYS A 1 470 ? 19.584 -13.868 -33.874 1.00 50.59 470 LYS A O 1
ATOM 3636 N N . TRP A 1 471 ? 20.820 -12.731 -35.338 1.00 47.22 471 TRP A N 1
ATOM 3637 C CA . TRP A 1 471 ? 19.719 -12.591 -36.310 1.00 47.22 471 TRP A CA 1
ATOM 3638 C C . TRP A 1 471 ? 19.136 -13.941 -36.761 1.00 47.22 471 TRP A C 1
ATOM 3640 O O . TRP A 1 471 ? 17.912 -14.094 -36.799 1.00 47.22 471 TRP A O 1
ATOM 3650 N N . ALA A 1 472 ? 19.991 -14.942 -36.999 1.00 51.38 472 ALA A N 1
ATOM 3651 C CA . ALA A 1 472 ? 19.565 -16.318 -37.258 1.00 51.38 472 ALA A CA 1
ATOM 3652 C C . ALA A 1 472 ? 18.959 -16.982 -36.000 1.00 51.38 472 ALA A C 1
ATOM 3654 O O . ALA A 1 472 ? 17.923 -17.642 -36.082 1.00 51.38 472 ALA A O 1
ATOM 3655 N N . ARG A 1 473 ? 19.546 -16.749 -34.813 1.00 51.12 473 ARG A N 1
ATOM 3656 C CA . ARG A 1 473 ? 19.038 -17.261 -33.519 1.00 51.12 473 ARG A CA 1
ATOM 3657 C C . ARG A 1 473 ? 17.706 -16.627 -33.079 1.00 51.12 473 ARG A C 1
ATOM 3659 O O . ARG A 1 473 ? 16.948 -17.274 -32.367 1.00 51.12 473 ARG A O 1
ATOM 3666 N N . MET A 1 474 ? 17.380 -15.423 -33.553 1.00 46.25 474 MET A N 1
ATOM 3667 C CA . MET A 1 474 ? 16.093 -14.728 -33.378 1.00 46.25 474 MET A CA 1
ATOM 3668 C C . MET A 1 474 ? 14.975 -15.293 -34.273 1.00 46.25 474 MET A C 1
ATOM 3670 O O . MET A 1 474 ? 13.880 -14.738 -34.312 1.00 46.25 474 MET A O 1
ATOM 3674 N N . GLY A 1 475 ? 15.224 -16.396 -34.988 1.00 47.06 475 GLY A N 1
ATOM 3675 C CA . GLY A 1 475 ? 14.217 -17.119 -35.768 1.00 47.06 475 GLY A CA 1
ATOM 3676 C C . GLY A 1 475 ? 14.201 -16.803 -37.265 1.00 47.06 475 GLY A C 1
ATOM 3677 O O . GLY A 1 475 ? 13.393 -17.385 -37.986 1.00 47.06 475 GLY A O 1
ATOM 3678 N N . ASN A 1 476 ? 15.101 -15.946 -37.761 1.00 55.94 476 ASN A N 1
ATOM 3679 C CA . ASN A 1 476 ? 15.251 -15.683 -39.196 1.00 55.94 476 ASN A CA 1
ATOM 3680 C C . ASN A 1 476 ? 16.115 -16.776 -39.850 1.00 55.94 476 ASN A C 1
ATOM 3682 O O . ASN A 1 476 ? 17.264 -16.549 -40.224 1.00 55.94 476 ASN A O 1
ATOM 3686 N N . THR A 1 477 ? 15.577 -17.990 -39.961 1.00 60.16 477 THR A N 1
ATOM 3687 C CA . THR A 1 477 ? 16.245 -19.104 -40.654 1.00 60.16 477 THR A CA 1
ATOM 3688 C C . THR A 1 477 ? 16.503 -18.757 -42.126 1.00 60.16 477 THR A C 1
ATOM 3690 O O . THR A 1 477 ? 15.657 -18.145 -42.782 1.00 60.16 477 THR A O 1
ATOM 3693 N N . GLY A 1 478 ? 17.677 -19.112 -42.659 1.00 61.00 478 GLY A N 1
ATOM 3694 C CA . GLY A 1 478 ? 18.122 -18.686 -43.991 1.00 61.00 478 GLY A CA 1
ATOM 3695 C C . GLY A 1 478 ? 18.924 -17.376 -44.016 1.00 61.00 478 GLY A C 1
ATOM 3696 O O . GLY A 1 478 ? 19.330 -16.955 -45.099 1.00 61.00 478 GLY A O 1
ATOM 3697 N N . TRP A 1 479 ? 19.138 -16.728 -42.862 1.00 62.16 479 TRP A N 1
ATOM 3698 C CA . TRP A 1 479 ? 19.895 -15.475 -42.721 1.00 62.16 479 TRP A CA 1
ATOM 3699 C C . TRP A 1 479 ? 21.220 -15.625 -41.956 1.00 62.16 479 TRP A C 1
ATOM 3701 O O . TRP A 1 479 ? 21.801 -14.614 -41.558 1.00 62.16 479 TRP A O 1
ATOM 3711 N N . SER A 1 480 ? 21.733 -16.847 -41.748 1.00 66.69 480 SER A N 1
ATOM 3712 C CA . SER A 1 480 ? 23.136 -16.995 -41.333 1.00 66.69 480 SER A CA 1
ATOM 3713 C C . SER A 1 480 ? 24.073 -16.473 -42.433 1.00 66.69 480 SER A C 1
ATOM 3715 O O . SER A 1 480 ? 23.716 -16.436 -43.616 1.00 66.69 480 SER A O 1
ATOM 3717 N N . TYR A 1 481 ? 25.290 -16.084 -42.051 1.00 65.06 481 TYR A N 1
ATOM 3718 C CA . TYR A 1 481 ? 26.321 -15.630 -42.987 1.00 65.06 481 TYR A CA 1
ATOM 3719 C C . TYR A 1 481 ? 26.570 -16.656 -44.113 1.00 65.06 481 TYR A C 1
ATOM 3721 O O . TYR A 1 481 ? 26.607 -16.312 -45.298 1.00 65.06 481 TYR A O 1
ATOM 3729 N N . GLU A 1 482 ? 26.655 -17.933 -43.742 1.00 71.69 482 GLU A N 1
ATOM 3730 C CA . GLU A 1 482 ? 26.875 -19.074 -44.632 1.00 71.69 482 GLU A CA 1
ATOM 3731 C C . GLU A 1 482 ? 25.692 -19.314 -45.582 1.00 71.69 482 GLU A C 1
ATOM 3733 O O . GLU A 1 482 ? 25.891 -19.710 -46.732 1.00 71.69 482 GLU A O 1
ATOM 3738 N N . GLU A 1 483 ? 24.462 -19.074 -45.119 1.00 77.00 483 GLU A N 1
ATOM 3739 C CA . GLU A 1 483 ? 23.237 -19.279 -45.899 1.00 77.00 483 GLU A CA 1
ATOM 3740 C C . GLU A 1 483 ? 23.051 -18.206 -46.988 1.00 77.00 483 GLU A C 1
ATOM 3742 O O . GLU A 1 483 ? 22.573 -18.516 -48.086 1.00 77.00 483 GLU A O 1
ATOM 3747 N N . VAL A 1 484 ? 23.463 -16.956 -46.730 1.00 69.50 484 VAL A N 1
ATOM 3748 C CA . VAL A 1 484 ? 23.263 -15.833 -47.667 1.00 69.50 484 VAL A CA 1
ATOM 3749 C C . VAL A 1 484 ? 24.405 -15.647 -48.673 1.00 69.50 484 VAL A C 1
ATOM 3751 O O . VAL A 1 484 ? 24.144 -15.296 -49.831 1.00 69.50 484 VAL A O 1
ATOM 3754 N N . LEU A 1 485 ? 25.659 -15.919 -48.287 1.00 78.81 485 LEU A N 1
ATOM 3755 C CA . LEU A 1 485 ? 26.853 -15.699 -49.122 1.00 78.81 485 LEU A CA 1
ATOM 3756 C C . LEU A 1 485 ? 26.761 -16.310 -50.547 1.00 78.81 485 LEU A C 1
ATOM 3758 O O . LEU A 1 485 ? 27.089 -15.608 -51.513 1.00 78.81 485 LEU A O 1
ATOM 3762 N N . PRO A 1 486 ? 26.251 -17.546 -50.760 1.00 85.00 486 PRO A N 1
ATOM 3763 C CA . PRO A 1 486 ? 26.143 -18.139 -52.097 1.00 85.00 486 PRO A CA 1
ATOM 3764 C C . PRO A 1 486 ? 25.284 -17.334 -53.085 1.00 85.00 486 PRO A C 1
ATOM 3766 O O . PRO A 1 486 ? 25.518 -17.395 -54.298 1.00 85.00 486 PRO A O 1
ATOM 3769 N N . TYR A 1 487 ? 24.296 -16.573 -52.602 1.00 79.69 487 TYR A N 1
ATOM 3770 C CA . TYR A 1 487 ? 23.423 -15.757 -53.449 1.00 79.69 487 TYR A CA 1
ATOM 3771 C C . TYR A 1 487 ? 24.116 -14.482 -53.934 1.00 79.69 487 TYR A C 1
ATOM 3773 O O . TYR A 1 487 ? 23.983 -14.137 -55.113 1.00 79.69 487 TYR A O 1
ATOM 3781 N N . PHE A 1 488 ? 24.911 -13.837 -53.074 1.00 79.81 488 PHE A N 1
ATOM 3782 C CA . PHE A 1 488 ? 25.757 -12.704 -53.458 1.00 79.81 488 PHE A CA 1
ATOM 3783 C C . PHE A 1 488 ? 26.770 -13.134 -54.521 1.00 79.81 488 PHE A C 1
ATOM 3785 O O . PHE A 1 488 ? 26.748 -12.590 -55.630 1.00 79.81 488 PHE A O 1
ATOM 3792 N N . LEU A 1 489 ? 27.521 -14.212 -54.257 1.00 85.38 489 LEU A N 1
ATOM 3793 C CA . LEU A 1 489 ? 28.459 -14.820 -55.208 1.00 85.38 489 LEU A CA 1
ATOM 3794 C C . LEU A 1 489 ? 27.796 -15.167 -56.550 1.00 85.38 489 LEU A C 1
ATOM 3796 O O . LEU A 1 489 ? 28.369 -14.948 -57.611 1.00 85.38 489 LEU A O 1
ATOM 3800 N N . LYS A 1 490 ? 26.570 -15.705 -56.554 1.00 87.25 490 LYS A N 1
ATOM 3801 C CA . LYS A 1 490 ? 25.838 -16.024 -57.795 1.00 87.25 490 LYS A CA 1
ATOM 3802 C C . LYS A 1 490 ? 25.454 -14.781 -58.610 1.00 87.25 490 LYS A C 1
ATOM 3804 O O . LYS A 1 490 ? 25.298 -14.876 -59.828 1.00 87.25 490 LYS A O 1
ATOM 3809 N N . SER A 1 491 ? 25.241 -13.645 -57.949 1.00 86.69 491 SER A N 1
ATOM 3810 C CA . SER A 1 491 ? 24.795 -12.400 -58.582 1.00 86.69 491 SER A CA 1
ATOM 3811 C C . SER A 1 491 ? 25.936 -11.608 -59.231 1.00 86.69 491 SER A C 1
ATOM 3813 O O . SER A 1 491 ? 25.710 -10.923 -60.238 1.00 86.69 491 SER A O 1
ATOM 3815 N N . GLU A 1 492 ? 27.138 -11.727 -58.665 1.00 90.69 492 GLU A N 1
ATOM 3816 C CA . GLU A 1 492 ? 28.271 -10.841 -58.903 1.00 90.69 492 GLU A CA 1
ATOM 3817 C C . GLU A 1 492 ? 29.047 -11.159 -60.189 1.00 90.69 492 GLU A C 1
ATOM 3819 O O . GLU A 1 492 ? 29.261 -12.306 -60.582 1.00 90.69 492 GLU A O 1
ATOM 3824 N N . ASP A 1 493 ? 29.493 -10.097 -60.849 1.00 92.44 493 ASP A N 1
ATOM 3825 C CA . ASP A 1 493 ? 30.457 -10.116 -61.935 1.00 92.44 493 ASP A CA 1
ATOM 3826 C C . ASP A 1 493 ? 31.604 -9.152 -61.608 1.00 92.44 493 ASP A C 1
ATOM 3828 O O . ASP A 1 493 ? 31.725 -8.081 -62.208 1.00 92.44 493 ASP A O 1
ATOM 3832 N N . ASN A 1 494 ? 32.416 -9.510 -60.610 1.00 91.94 494 ASN A N 1
ATOM 3833 C CA . ASN A 1 494 ? 33.582 -8.737 -60.209 1.00 91.94 494 ASN A CA 1
ATOM 3834 C C . ASN A 1 494 ? 34.642 -8.768 -61.320 1.00 91.94 494 ASN A C 1
ATOM 3836 O O . ASN A 1 494 ? 35.008 -9.835 -61.832 1.00 91.94 494 ASN A O 1
ATOM 3840 N N . ARG A 1 495 ? 35.108 -7.585 -61.734 1.00 91.12 495 ARG A N 1
ATOM 3841 C CA . ARG A 1 495 ? 36.087 -7.401 -62.821 1.00 91.12 495 ARG A CA 1
ATOM 3842 C C . ARG A 1 495 ? 37.465 -6.968 -62.337 1.00 91.12 495 ARG A C 1
ATOM 3844 O O . ARG A 1 495 ? 38.347 -6.793 -63.176 1.00 91.12 495 ARG A O 1
ATOM 3851 N N . ASN A 1 496 ? 37.667 -6.822 -61.030 1.00 89.31 496 ASN A N 1
ATOM 3852 C CA . ASN A 1 496 ? 38.957 -6.459 -60.455 1.00 89.31 496 ASN A CA 1
ATOM 3853 C C . ASN A 1 496 ? 39.892 -7.688 -60.516 1.00 89.31 496 ASN A C 1
ATOM 3855 O O . ASN A 1 496 ? 39.601 -8.697 -59.871 1.00 89.31 496 ASN A O 1
ATOM 3859 N N . PRO A 1 497 ? 40.995 -7.674 -61.299 1.00 85.88 497 PRO A N 1
ATOM 3860 C CA . PRO A 1 497 ? 41.760 -8.897 -61.579 1.00 85.88 497 PRO A CA 1
ATOM 3861 C C . PRO A 1 497 ? 42.355 -9.569 -60.337 1.00 85.88 497 PRO A C 1
ATOM 3863 O O . PRO A 1 497 ? 42.491 -10.790 -60.307 1.00 85.88 497 PRO A O 1
ATOM 3866 N N . TYR A 1 498 ? 42.671 -8.784 -59.305 1.00 86.38 498 TYR A N 1
ATOM 3867 C CA . TYR A 1 498 ? 43.248 -9.269 -58.052 1.00 86.38 498 TYR A CA 1
ATOM 3868 C C . TYR A 1 498 ? 42.238 -9.999 -57.144 1.00 86.38 498 TYR A C 1
ATOM 3870 O O . TYR A 1 498 ? 42.663 -10.729 -56.255 1.00 86.38 498 TYR A O 1
ATOM 3878 N N . LEU A 1 499 ? 40.924 -9.888 -57.399 1.00 87.06 499 LEU A N 1
ATOM 3879 C CA . LEU A 1 499 ? 39.866 -10.537 -56.602 1.00 87.06 499 LEU A CA 1
ATOM 3880 C C . LEU A 1 499 ? 39.306 -11.823 -57.217 1.00 87.06 499 LEU A C 1
ATOM 3882 O O . LEU A 1 499 ? 38.529 -12.519 -56.573 1.00 87.06 499 LEU A O 1
ATOM 3886 N N . GLN A 1 500 ? 39.735 -12.207 -58.424 1.00 78.88 500 GLN A N 1
ATOM 3887 C CA . GLN A 1 500 ? 39.214 -13.390 -59.135 1.00 78.88 500 GLN A CA 1
ATOM 3888 C C . GLN A 1 500 ? 39.444 -14.734 -58.413 1.00 78.88 500 GLN A C 1
ATOM 3890 O O . GLN A 1 500 ? 38.886 -15.749 -58.824 1.00 78.88 500 GLN A O 1
ATOM 3895 N N . LYS A 1 501 ? 40.286 -14.754 -57.371 1.00 79.44 501 LYS A N 1
ATOM 3896 C CA . LYS A 1 501 ? 40.571 -15.925 -56.524 1.00 79.44 501 LYS A CA 1
ATOM 3897 C C . LYS A 1 501 ? 40.036 -15.795 -55.089 1.00 79.44 501 LYS A C 1
ATOM 3899 O O . LYS A 1 501 ? 40.279 -16.691 -54.288 1.00 79.44 501 LYS A O 1
ATOM 3904 N N . SER A 1 502 ? 39.355 -14.697 -54.757 1.00 83.75 502 SER A N 1
ATOM 3905 C CA . SER A 1 502 ? 38.742 -14.497 -53.440 1.00 83.75 502 SER A CA 1
ATOM 3906 C C . SER A 1 502 ? 37.545 -15.444 -53.271 1.00 83.75 502 SER A C 1
ATOM 3908 O O . SER A 1 502 ? 36.738 -15.540 -54.198 1.00 83.75 502 SER A O 1
ATOM 3910 N N . PRO A 1 503 ? 37.370 -16.126 -52.123 1.00 85.19 503 PRO A N 1
ATOM 3911 C CA . PRO A 1 503 ? 36.168 -16.924 -51.869 1.00 85.19 503 PRO A CA 1
ATOM 3912 C C . PRO A 1 503 ? 34.920 -16.049 -51.638 1.00 85.19 503 PRO A C 1
ATOM 3914 O O . PRO A 1 503 ? 33.806 -16.566 -51.672 1.00 85.19 503 PRO A O 1
ATOM 3917 N N . TYR A 1 504 ? 35.102 -14.737 -51.443 1.00 84.31 504 TYR A N 1
ATOM 3918 C CA . TYR A 1 504 ? 34.043 -13.750 -51.200 1.00 84.31 504 TYR A CA 1
ATOM 3919 C C . TYR A 1 504 ? 33.522 -13.077 -52.479 1.00 84.31 504 TYR A C 1
ATOM 3921 O O . TYR A 1 504 ? 32.487 -12.416 -52.435 1.00 84.31 504 TYR A O 1
ATOM 3929 N N . HIS A 1 505 ? 34.184 -13.293 -53.625 1.00 89.50 505 HIS A N 1
ATOM 3930 C CA . HIS A 1 505 ? 33.826 -12.675 -54.904 1.00 89.50 505 HIS A CA 1
ATOM 3931 C C . HIS A 1 505 ? 33.664 -13.676 -56.048 1.00 89.50 505 HIS A C 1
ATOM 3933 O O . HIS A 1 505 ? 34.194 -14.789 -56.029 1.00 89.50 505 HIS A O 1
ATOM 3939 N N . LYS A 1 506 ? 32.930 -13.274 -57.093 1.00 89.69 506 LYS A N 1
ATOM 3940 C CA . LYS A 1 506 ? 32.747 -14.087 -58.304 1.00 89.69 506 LYS A CA 1
ATOM 3941 C C . LYS A 1 506 ? 32.712 -13.254 -59.581 1.00 89.69 506 LYS A C 1
ATOM 3943 O O . LYS A 1 506 ? 32.281 -12.107 -59.595 1.00 89.69 506 LYS A O 1
ATOM 3948 N N . THR A 1 507 ? 33.117 -13.868 -60.690 1.00 90.12 507 THR A N 1
ATOM 3949 C CA . THR A 1 507 ? 32.995 -13.312 -62.047 1.00 90.12 507 THR A CA 1
ATOM 3950 C C . THR A 1 507 ? 31.932 -14.080 -62.844 1.00 90.12 507 THR A C 1
ATOM 3952 O O . THR A 1 507 ? 31.755 -15.284 -62.653 1.00 90.12 507 THR A O 1
ATOM 3955 N N . GLY A 1 508 ? 31.247 -13.410 -63.779 1.00 87.62 508 GLY A N 1
ATOM 3956 C CA . GLY A 1 508 ? 30.292 -14.041 -64.699 1.00 87.62 508 GLY A CA 1
ATOM 3957 C C . GLY A 1 508 ? 28.815 -13.973 -64.294 1.00 87.62 508 GLY A C 1
ATOM 3958 O O . GLY A 1 508 ? 27.972 -14.469 -65.042 1.00 87.62 508 GLY A O 1
ATOM 3959 N N . GLY A 1 509 ? 28.477 -13.351 -63.161 1.00 89.56 509 GLY A N 1
ATOM 3960 C CA . GLY A 1 509 ? 27.104 -12.966 -62.834 1.00 89.56 509 GLY A CA 1
ATOM 3961 C C . GLY A 1 509 ? 26.558 -11.835 -63.718 1.00 89.56 509 GLY A C 1
ATOM 3962 O O . GLY A 1 509 ? 27.123 -11.458 -64.748 1.00 89.56 509 GLY A O 1
ATOM 3963 N N . TYR A 1 510 ? 25.422 -11.266 -63.316 1.00 87.56 510 TYR A N 1
ATOM 3964 C CA . TYR A 1 510 ? 24.764 -10.190 -64.072 1.00 87.56 510 TYR A CA 1
ATOM 3965 C C . TYR A 1 510 ? 25.065 -8.796 -63.518 1.00 87.56 510 TYR A C 1
ATOM 3967 O O . TYR A 1 510 ? 24.947 -7.816 -64.262 1.00 87.56 510 TYR A O 1
ATOM 3975 N N . LEU A 1 511 ? 25.430 -8.687 -62.237 1.00 90.94 511 LEU A N 1
ATOM 3976 C CA . LEU A 1 511 ? 25.733 -7.427 -61.567 1.00 90.94 511 LEU A CA 1
ATOM 3977 C C . LEU A 1 511 ? 27.239 -7.167 -61.624 1.00 90.94 511 LEU A C 1
ATOM 3979 O O . LEU A 1 511 ? 27.994 -7.697 -60.816 1.00 90.94 511 LEU A O 1
ATOM 3983 N N . THR A 1 512 ? 27.683 -6.360 -62.589 1.00 92.38 512 THR A N 1
ATOM 3984 C CA . THR A 1 512 ? 29.112 -6.040 -62.706 1.00 92.38 512 THR A CA 1
ATOM 3985 C C . THR A 1 512 ? 29.550 -5.153 -61.542 1.00 92.38 512 THR A C 1
ATOM 3987 O O . THR A 1 512 ? 28.945 -4.105 -61.294 1.00 92.38 512 THR A O 1
ATOM 3990 N N . VAL A 1 513 ? 30.602 -5.596 -60.854 1.00 90.62 513 VAL A N 1
ATOM 3991 C CA . VAL A 1 513 ? 31.299 -4.875 -59.785 1.00 90.62 513 VAL A CA 1
ATOM 3992 C C . VAL A 1 513 ? 32.720 -4.598 -60.268 1.00 90.62 513 VAL A C 1
ATOM 3994 O O . VAL A 1 513 ? 33.381 -5.478 -60.821 1.00 90.62 513 VAL A O 1
ATOM 3997 N N . GLN A 1 514 ? 33.177 -3.356 -60.150 1.00 89.75 514 GLN A N 1
ATOM 3998 C CA . GLN A 1 514 ? 34.526 -2.959 -60.554 1.00 89.75 514 GLN A CA 1
ATOM 3999 C C . GLN A 1 514 ? 34.944 -1.654 -59.878 1.00 89.75 514 GLN A C 1
ATOM 4001 O O . GLN A 1 514 ? 34.097 -0.827 -59.534 1.00 89.75 514 GLN A O 1
ATOM 4006 N N . GLU A 1 515 ? 36.250 -1.424 -59.783 1.00 89.69 515 GLU A N 1
ATOM 4007 C CA . GLU A 1 515 ? 36.785 -0.075 -59.604 1.00 89.69 515 GLU A CA 1
ATOM 4008 C C . GLU A 1 515 ? 36.381 0.847 -60.783 1.00 89.69 515 GLU A C 1
ATOM 4010 O O . GLU A 1 515 ? 36.224 0.389 -61.932 1.00 89.69 515 GLU A O 1
ATOM 4015 N N . PRO A 1 516 ? 36.227 2.162 -60.543 1.00 84.81 516 PRO A N 1
ATOM 4016 C CA . PRO A 1 516 ? 36.137 3.169 -61.593 1.00 84.81 516 PRO A CA 1
ATOM 4017 C C . PRO A 1 516 ? 37.338 3.109 -62.565 1.00 84.81 516 PRO A C 1
ATOM 4019 O O . PRO A 1 516 ? 38.485 3.099 -62.123 1.00 84.81 516 PRO A O 1
ATOM 4022 N N . PRO A 1 517 ? 37.122 3.130 -63.899 1.00 83.25 517 PRO A N 1
ATOM 4023 C CA . PRO A 1 517 ? 38.198 3.178 -64.904 1.00 83.25 517 PRO A CA 1
ATOM 4024 C C . PRO A 1 517 ? 39.109 4.419 -64.865 1.00 83.25 517 PRO A C 1
ATOM 4026 O O . PRO A 1 517 ? 40.081 4.487 -65.620 1.00 83.25 517 PRO A O 1
ATOM 4029 N N . TRP A 1 518 ? 38.768 5.420 -64.057 1.00 84.19 518 TRP A N 1
ATOM 4030 C CA . TRP A 1 518 ? 39.525 6.645 -63.831 1.00 84.19 518 TRP A CA 1
ATOM 4031 C C . TRP A 1 518 ? 39.418 7.009 -62.348 1.00 84.19 518 TRP A C 1
ATOM 4033 O O . TRP A 1 518 ? 38.371 6.790 -61.744 1.00 84.19 518 TRP A O 1
ATOM 4043 N N . ARG A 1 519 ? 40.485 7.578 -61.784 1.00 82.50 519 ARG A N 1
ATOM 4044 C CA . ARG A 1 519 ? 40.543 8.105 -60.415 1.00 82.50 519 ARG A CA 1
ATOM 4045 C C . ARG A 1 519 ? 41.505 9.288 -60.352 1.00 82.50 519 ARG A C 1
ATOM 4047 O O . ARG A 1 519 ? 42.429 9.363 -61.167 1.00 82.50 519 ARG A O 1
ATOM 4054 N N . SER A 1 520 ? 41.308 10.192 -59.400 1.00 80.25 520 SER A N 1
ATOM 4055 C CA . SER A 1 520 ? 42.222 11.307 -59.153 1.00 80.25 520 SER A CA 1
ATOM 4056 C C . SER A 1 520 ? 43.533 10.828 -58.503 1.00 80.25 520 SER A C 1
ATOM 4058 O O . SER A 1 520 ? 43.537 9.802 -57.814 1.00 80.25 520 SER A O 1
ATOM 4060 N N . PRO A 1 521 ? 44.648 11.576 -58.631 1.00 79.50 521 PRO A N 1
ATOM 4061 C CA . PRO A 1 521 ? 45.871 11.303 -57.868 1.00 79.50 521 PRO A CA 1
ATOM 4062 C C . PRO A 1 521 ? 45.656 11.325 -56.346 1.00 79.50 521 PRO A C 1
ATOM 4064 O O . PRO A 1 521 ? 46.338 10.610 -55.618 1.00 79.50 521 PRO A O 1
ATOM 4067 N N . LEU A 1 522 ? 44.670 12.092 -55.866 1.00 78.62 522 LEU A N 1
ATOM 4068 C CA . LEU A 1 522 ? 44.335 12.202 -54.445 1.00 78.62 522 LEU A CA 1
ATOM 4069 C C . LEU A 1 522 ? 43.820 10.875 -53.860 1.00 78.62 522 LEU A C 1
ATOM 4071 O O . LEU A 1 522 ? 44.108 10.575 -52.707 1.00 78.62 522 LEU A O 1
ATOM 4075 N N . SER A 1 523 ? 43.134 10.041 -54.653 1.00 81.75 523 SER A N 1
ATOM 4076 C CA . SER A 1 523 ? 42.733 8.692 -54.212 1.00 81.75 523 SER A CA 1
ATOM 4077 C C . SER A 1 523 ? 43.932 7.781 -53.931 1.00 81.75 523 SER A C 1
ATOM 4079 O O . SER A 1 523 ? 43.879 6.952 -53.029 1.00 81.75 523 SER A O 1
ATOM 4081 N N . ILE A 1 524 ? 45.032 7.957 -54.671 1.00 84.62 524 ILE A N 1
ATOM 4082 C CA . ILE A 1 524 ? 46.274 7.205 -54.466 1.00 84.62 524 ILE A CA 1
ATOM 4083 C C . ILE A 1 524 ? 46.964 7.706 -53.195 1.00 84.62 524 ILE A C 1
ATOM 4085 O O . ILE A 1 524 ? 47.336 6.890 -52.358 1.00 84.62 524 ILE A O 1
ATOM 4089 N N . ALA A 1 525 ? 47.036 9.028 -53.004 1.00 82.75 525 ALA A N 1
ATOM 4090 C CA . ALA A 1 525 ? 47.565 9.633 -51.782 1.00 82.75 525 ALA A CA 1
ATOM 4091 C C . ALA A 1 525 ? 46.778 9.210 -50.524 1.00 82.75 525 ALA A C 1
ATOM 4093 O O . ALA A 1 525 ? 47.379 8.950 -49.488 1.00 82.75 525 ALA A O 1
ATOM 4094 N N . PHE A 1 526 ? 45.451 9.067 -50.614 1.00 83.88 526 PHE A N 1
ATOM 4095 C CA . PHE A 1 526 ? 44.623 8.564 -49.511 1.00 83.88 526 PHE A CA 1
ATOM 4096 C C . PHE A 1 526 ? 44.957 7.112 -49.126 1.00 83.88 526 PHE A C 1
ATOM 4098 O O . PHE A 1 526 ? 45.078 6.807 -47.942 1.00 83.88 526 PHE A O 1
ATOM 4105 N N . LEU A 1 527 ? 45.167 6.225 -50.107 1.00 86.12 527 LEU A N 1
ATOM 4106 C CA . LEU A 1 527 ? 45.628 4.854 -49.846 1.00 86.12 527 LEU A CA 1
ATOM 4107 C C . LEU A 1 527 ? 47.058 4.828 -49.279 1.00 86.12 527 LEU A C 1
ATOM 4109 O O . LEU A 1 527 ? 47.335 4.063 -48.361 1.00 86.12 527 LEU A O 1
ATOM 4113 N N . GLN A 1 528 ? 47.959 5.675 -49.788 1.00 86.31 528 GLN A N 1
ATOM 4114 C CA . GLN A 1 528 ? 49.333 5.791 -49.279 1.00 86.31 528 GLN A CA 1
ATOM 4115 C C . GLN A 1 528 ? 49.362 6.278 -47.825 1.00 86.31 528 GLN A C 1
ATOM 4117 O O . GLN A 1 528 ? 50.046 5.673 -47.006 1.00 86.31 528 GLN A O 1
ATOM 4122 N N . ALA A 1 529 ? 48.546 7.276 -47.474 1.00 81.31 529 ALA A N 1
ATOM 4123 C CA . ALA A 1 529 ? 48.375 7.722 -46.093 1.00 81.31 529 ALA A CA 1
ATOM 4124 C C . ALA A 1 529 ? 47.865 6.590 -45.182 1.00 81.31 529 ALA A C 1
ATOM 4126 O O . ALA A 1 529 ? 48.327 6.454 -44.053 1.00 81.31 529 ALA A O 1
ATOM 4127 N N . GLY A 1 530 ? 46.967 5.729 -45.675 1.00 83.50 530 GLY A N 1
ATOM 4128 C CA . GLY A 1 530 ? 46.570 4.508 -44.968 1.00 83.50 530 GLY A CA 1
ATOM 4129 C C . GLY A 1 530 ? 47.752 3.579 -44.671 1.00 83.50 530 GLY A C 1
ATOM 4130 O O . GLY A 1 530 ? 47.904 3.121 -43.539 1.00 83.50 530 GLY A O 1
ATOM 4131 N N . GLN A 1 531 ? 48.632 3.365 -45.652 1.00 85.44 531 GLN A N 1
ATOM 4132 C CA . GLN A 1 531 ? 49.839 2.543 -45.495 1.00 85.44 531 GLN A CA 1
ATOM 4133 C C . GLN A 1 531 ? 50.873 3.167 -44.544 1.00 85.44 531 GLN A C 1
ATOM 4135 O O . GLN A 1 531 ? 51.474 2.446 -43.750 1.00 85.44 531 GLN A O 1
ATOM 4140 N N . GLU A 1 532 ? 51.048 4.490 -44.566 1.00 84.56 532 GLU A N 1
ATOM 4141 C CA . GLU A 1 532 ? 51.889 5.225 -43.606 1.00 84.56 532 GLU A CA 1
ATOM 4142 C C . GLU A 1 532 ? 51.341 5.140 -42.172 1.00 84.56 532 GLU A C 1
ATOM 4144 O O . GLU A 1 532 ? 52.108 5.027 -41.217 1.00 84.56 532 GLU A O 1
ATOM 4149 N N . LEU A 1 533 ? 50.013 5.097 -42.019 1.00 78.19 533 LEU A N 1
ATOM 4150 C CA . LEU A 1 533 ? 49.319 4.826 -40.755 1.00 78.19 533 LEU A CA 1
ATOM 4151 C C . LEU A 1 533 ? 49.334 3.335 -40.349 1.00 78.19 533 LEU A C 1
ATOM 4153 O O . LEU A 1 533 ? 48.739 2.975 -39.333 1.00 78.19 533 LEU A O 1
ATOM 4157 N N . GLY A 1 534 ? 50.005 2.465 -41.113 1.00 83.94 534 GLY A N 1
ATOM 4158 C CA . GLY A 1 534 ? 50.156 1.037 -40.819 1.00 83.94 534 GLY A CA 1
ATOM 4159 C C . GLY A 1 534 ? 48.990 0.145 -41.261 1.00 83.94 534 GLY A C 1
ATOM 4160 O O . GLY A 1 534 ? 48.961 -1.028 -40.893 1.00 83.94 534 GLY A O 1
ATOM 4161 N N . TYR A 1 535 ? 48.039 0.663 -42.044 1.00 85.44 535 TYR A N 1
ATOM 4162 C CA . TYR A 1 535 ? 46.931 -0.117 -42.599 1.00 85.44 535 TYR A CA 1
ATOM 4163 C C . TYR A 1 535 ? 47.283 -0.747 -43.949 1.00 85.44 535 TYR A C 1
ATOM 4165 O O . TYR A 1 535 ? 47.973 -0.169 -44.787 1.00 85.44 535 TYR A O 1
ATOM 4173 N N . GLU A 1 536 ? 46.741 -1.935 -44.204 1.00 86.75 536 GLU A N 1
ATOM 4174 C CA . GLU A 1 536 ? 46.852 -2.574 -45.511 1.00 86.75 536 GLU A CA 1
ATOM 4175 C C . GLU A 1 536 ? 45.837 -2.012 -46.513 1.00 86.75 536 GLU A C 1
ATOM 4177 O O . GLU A 1 536 ? 44.684 -1.724 -46.178 1.00 86.75 536 GLU A O 1
ATOM 4182 N N . ASN A 1 537 ? 46.251 -1.952 -47.781 1.00 88.88 537 ASN A N 1
ATOM 4183 C CA . ASN A 1 537 ? 45.321 -1.820 -48.896 1.00 88.88 537 ASN A CA 1
ATOM 4184 C C . ASN A 1 537 ? 44.706 -3.200 -49.170 1.00 88.88 537 ASN A C 1
ATOM 4186 O O . ASN A 1 537 ? 45.390 -4.066 -49.722 1.00 88.88 537 ASN A O 1
ATOM 4190 N N . ARG A 1 538 ? 43.451 -3.428 -48.766 1.00 87.69 538 ARG A N 1
ATOM 4191 C CA . ARG A 1 538 ? 42.810 -4.755 -48.808 1.00 87.69 538 ARG A CA 1
ATOM 4192 C C . ARG A 1 538 ? 41.366 -4.719 -49.289 1.00 87.69 538 ARG A C 1
ATOM 4194 O O . ARG A 1 538 ? 40.757 -3.666 -49.424 1.00 87.69 538 ARG A O 1
ATOM 4201 N N . ASP A 1 539 ? 40.822 -5.900 -49.542 1.00 86.75 539 ASP A N 1
ATOM 4202 C CA . ASP A 1 539 ? 39.442 -6.077 -49.973 1.00 86.75 539 ASP A CA 1
ATOM 4203 C C . ASP A 1 539 ? 38.454 -5.927 -48.814 1.00 86.75 539 ASP A C 1
ATOM 4205 O O . ASP A 1 539 ? 38.139 -6.887 -48.114 1.00 86.75 539 ASP A O 1
ATOM 4209 N N . ILE A 1 540 ? 37.950 -4.707 -48.629 1.00 81.25 540 ILE A N 1
ATOM 4210 C CA . ILE A 1 540 ? 36.996 -4.362 -47.564 1.00 81.25 540 ILE A CA 1
ATOM 4211 C C . ILE A 1 540 ? 35.628 -5.061 -47.697 1.00 81.25 540 ILE A C 1
ATOM 4213 O O . ILE A 1 540 ? 34.810 -4.969 -46.788 1.00 81.25 540 ILE A O 1
ATOM 4217 N N . ASN A 1 541 ? 35.365 -5.748 -48.818 1.00 79.38 541 ASN A N 1
ATOM 4218 C CA . ASN A 1 541 ? 34.176 -6.588 -49.016 1.00 79.38 541 ASN A CA 1
ATOM 4219 C C . ASN A 1 541 ? 34.457 -8.089 -48.770 1.00 79.38 541 ASN A C 1
ATOM 4221 O O . ASN A 1 541 ? 33.540 -8.903 -48.883 1.00 79.38 541 ASN A O 1
ATOM 4225 N N . GLY A 1 542 ? 35.706 -8.451 -48.453 1.00 75.31 542 GLY A N 1
ATOM 4226 C CA . GLY A 1 542 ? 36.139 -9.813 -48.145 1.00 75.31 542 GLY A CA 1
ATOM 4227 C C . GLY A 1 542 ? 36.099 -10.150 -46.649 1.00 75.31 542 GLY A C 1
ATOM 4228 O O . GLY A 1 542 ? 35.316 -9.591 -45.886 1.00 75.31 542 GLY A O 1
ATOM 4229 N N . GLU A 1 543 ? 36.968 -11.076 -46.229 1.00 75.81 543 GLU A N 1
ATOM 4230 C CA . GLU A 1 543 ? 37.030 -11.639 -44.865 1.00 75.81 543 GLU A CA 1
ATOM 4231 C C . GLU A 1 543 ? 37.184 -10.601 -43.748 1.00 75.81 543 GLU A C 1
ATOM 4233 O O . GLU A 1 543 ? 36.593 -10.734 -42.680 1.00 75.81 543 GLU A O 1
ATOM 4238 N N . SER A 1 544 ? 38.004 -9.575 -43.985 1.00 78.31 544 SER A N 1
ATOM 4239 C CA . SER A 1 544 ? 38.317 -8.545 -43.001 1.00 78.31 544 SER A CA 1
ATOM 4240 C C . SER A 1 544 ? 38.196 -7.173 -43.632 1.00 78.31 544 SER A C 1
ATOM 4242 O O . SER A 1 544 ? 38.898 -6.840 -44.587 1.00 78.31 544 SER A O 1
ATOM 4244 N N . GLN A 1 545 ? 37.315 -6.367 -43.049 1.00 77.75 545 GLN A N 1
ATOM 4245 C CA . GLN A 1 545 ? 36.971 -5.054 -43.575 1.00 77.75 545 GLN A CA 1
ATOM 4246 C C . GLN A 1 545 ? 38.050 -4.009 -43.260 1.00 77.75 545 GLN A C 1
ATOM 4248 O O . GLN A 1 545 ? 38.203 -3.062 -44.015 1.00 77.75 545 GLN A O 1
ATOM 4253 N N . THR A 1 546 ? 38.833 -4.184 -42.191 1.00 86.19 546 THR A N 1
ATOM 4254 C CA . THR A 1 546 ? 39.793 -3.187 -41.689 1.00 86.19 546 THR A CA 1
ATOM 4255 C C . THR A 1 546 ? 40.943 -2.902 -42.669 1.00 86.19 546 THR A C 1
ATOM 4257 O O . THR A 1 546 ? 41.873 -3.698 -42.785 1.00 86.19 546 THR A O 1
ATOM 4260 N N . GLY A 1 547 ? 40.925 -1.751 -43.341 1.00 87.75 547 GLY A N 1
ATOM 4261 C CA . GLY A 1 547 ? 41.959 -1.293 -44.270 1.00 87.75 547 GLY A CA 1
ATOM 4262 C C . GLY A 1 547 ? 41.464 -0.228 -45.251 1.00 87.75 547 GLY A C 1
ATOM 4263 O O . GLY A 1 547 ? 40.376 0.327 -45.097 1.00 87.75 547 GLY A O 1
ATOM 4264 N N . PHE A 1 548 ? 42.276 0.069 -46.266 1.00 91.12 548 PHE A N 1
ATOM 4265 C CA . PHE A 1 548 ? 41.990 1.078 -47.296 1.00 91.12 548 PHE A CA 1
ATOM 4266 C C . PHE A 1 548 ? 41.745 0.409 -48.660 1.00 91.12 548 PHE A C 1
ATOM 4268 O O . PHE A 1 548 ? 42.336 -0.622 -48.977 1.00 91.12 548 PHE A O 1
ATOM 4275 N N . MET A 1 549 ? 40.868 0.982 -49.489 1.00 90.50 549 MET A N 1
ATOM 4276 C CA . MET A 1 549 ? 40.507 0.424 -50.798 1.00 90.50 549 MET A CA 1
ATOM 4277 C C . MET A 1 549 ? 40.043 1.506 -51.782 1.00 90.50 549 MET A C 1
ATOM 4279 O O . MET A 1 549 ? 39.281 2.402 -51.427 1.00 90.50 549 MET A O 1
ATOM 4283 N N . ILE A 1 550 ? 40.426 1.392 -53.059 1.00 90.19 550 ILE A N 1
ATOM 4284 C CA . ILE A 1 550 ? 39.747 2.119 -54.146 1.00 90.19 550 ILE A CA 1
ATOM 4285 C C . ILE A 1 550 ? 38.324 1.579 -54.263 1.00 90.19 550 ILE A C 1
ATOM 4287 O O . ILE A 1 550 ? 38.131 0.371 -54.384 1.00 90.19 550 ILE A O 1
ATOM 4291 N N . MET A 1 551 ? 37.321 2.457 -54.229 1.00 87.06 551 MET A N 1
ATOM 4292 C CA . MET A 1 551 ? 35.940 2.021 -54.056 1.00 87.06 551 MET A CA 1
ATOM 4293 C C . MET A 1 551 ? 35.499 1.092 -55.194 1.00 87.06 551 MET A C 1
ATOM 4295 O O . MET A 1 551 ? 35.451 1.487 -56.360 1.00 87.06 551 MET A O 1
ATOM 4299 N N . GLN A 1 552 ? 35.086 -0.125 -54.843 1.00 87.50 552 GLN A N 1
ATOM 4300 C CA . GLN A 1 552 ? 34.383 -1.005 -55.766 1.00 87.50 552 GLN A CA 1
ATOM 4301 C C . GLN A 1 552 ? 32.938 -0.522 -55.915 1.00 87.50 552 GLN A C 1
ATOM 4303 O O . GLN A 1 552 ? 32.202 -0.3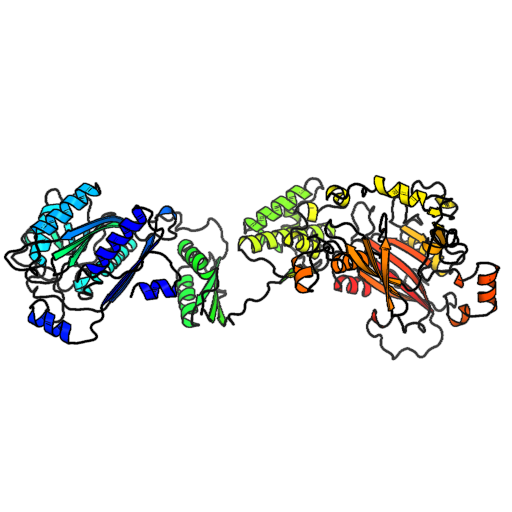99 -54.939 1.00 87.50 552 GLN A O 1
ATOM 4308 N N . GLY A 1 553 ? 32.515 -0.239 -57.145 1.00 85.19 553 GLY A N 1
ATOM 4309 C CA . GLY A 1 553 ? 31.148 0.169 -57.444 1.00 85.19 553 GLY A CA 1
ATOM 4310 C C . GLY A 1 553 ? 30.407 -0.879 -58.264 1.00 85.19 553 GLY A C 1
ATOM 4311 O O . GLY A 1 553 ? 30.999 -1.590 -59.077 1.00 85.19 553 GLY A O 1
ATOM 4312 N N . THR A 1 554 ? 29.076 -0.901 -58.144 1.00 88.56 554 THR A N 1
ATOM 4313 C CA . THR A 1 554 ? 28.198 -1.549 -59.133 1.00 88.56 554 THR A CA 1
ATOM 4314 C C . THR A 1 554 ? 28.250 -0.751 -60.437 1.00 88.56 554 THR A C 1
ATOM 4316 O O . THR A 1 554 ? 27.443 0.142 -60.701 1.00 88.56 554 THR A O 1
ATOM 4319 N N . ILE A 1 555 ? 29.273 -1.020 -61.244 1.00 87.25 555 ILE A N 1
ATOM 4320 C CA . ILE A 1 555 ? 29.698 -0.246 -62.411 1.00 87.25 555 ILE A CA 1
ATOM 4321 C C . ILE A 1 555 ? 29.927 -1.221 -63.570 1.00 87.25 555 ILE A C 1
ATOM 4323 O O . ILE A 1 555 ? 30.342 -2.357 -63.390 1.00 87.25 555 ILE A O 1
ATOM 4327 N N . ARG A 1 556 ? 29.647 -0.785 -64.797 1.00 86.44 556 ARG A N 1
ATOM 4328 C CA . ARG A 1 556 ? 29.986 -1.507 -66.024 1.00 86.44 556 ARG A CA 1
ATOM 4329 C C . ARG A 1 556 ? 30.553 -0.507 -67.015 1.00 86.44 556 ARG A C 1
ATOM 4331 O O . ARG A 1 556 ? 29.808 0.347 -67.502 1.00 86.44 556 ARG A O 1
ATOM 4338 N N . ARG A 1 557 ? 31.854 -0.618 -67.308 1.00 80.50 557 ARG A N 1
ATOM 4339 C CA . ARG A 1 557 ? 32.583 0.307 -68.199 1.00 80.50 557 ARG A CA 1
ATOM 4340 C C . ARG A 1 557 ? 32.379 1.768 -67.767 1.00 80.50 557 ARG A C 1
ATOM 4342 O O . ARG A 1 557 ? 31.872 2.581 -68.526 1.00 80.50 557 ARG A O 1
ATOM 4349 N N . GLY A 1 558 ? 32.636 2.071 -66.495 1.00 76.25 558 GLY A N 1
ATOM 4350 C CA . GLY A 1 558 ? 32.504 3.434 -65.965 1.00 76.25 558 GLY A CA 1
ATOM 4351 C C . GLY A 1 558 ? 31.080 4.003 -65.879 1.00 76.25 558 GLY A C 1
ATOM 4352 O O . GLY A 1 558 ? 30.905 5.124 -65.429 1.00 76.25 558 GLY A O 1
ATOM 4353 N N . SER A 1 559 ? 30.049 3.248 -66.263 1.00 81.94 559 SER A N 1
ATOM 4354 C CA . SER A 1 559 ? 28.645 3.643 -66.098 1.00 81.94 559 SER A CA 1
ATOM 4355 C C . SER A 1 559 ? 27.989 2.828 -64.984 1.00 81.94 559 SER A C 1
ATOM 4357 O O . SER A 1 559 ? 28.241 1.625 -64.885 1.00 81.94 559 SER A O 1
ATOM 4359 N N . ARG A 1 560 ? 27.113 3.423 -64.160 1.00 82.62 560 ARG A N 1
ATOM 4360 C CA . ARG A 1 560 ? 26.466 2.684 -63.058 1.00 82.62 560 ARG A CA 1
ATOM 4361 C C . ARG A 1 560 ? 25.676 1.475 -63.582 1.00 82.62 560 ARG A C 1
ATOM 4363 O O . ARG A 1 560 ? 24.835 1.589 -64.479 1.00 82.62 560 ARG A O 1
ATOM 4370 N N . CYS A 1 561 ? 25.959 0.305 -63.021 1.00 88.44 561 CYS A N 1
ATOM 4371 C CA . CYS A 1 561 ? 25.308 -0.967 -63.304 1.00 88.44 561 CYS A CA 1
ATOM 4372 C C . CYS A 1 561 ? 24.228 -1.236 -62.254 1.00 88.44 561 CYS A C 1
ATOM 4374 O O . CYS A 1 561 ? 24.396 -2.068 -61.370 1.00 88.44 561 CYS A O 1
ATOM 4376 N N . SER A 1 562 ? 23.108 -0.514 -62.343 1.00 83.00 562 SER A N 1
ATOM 4377 C CA . SER A 1 562 ? 21.958 -0.755 -61.465 1.00 83.00 562 SER A CA 1
ATOM 4378 C C . SER A 1 562 ? 21.442 -2.195 -61.580 1.00 83.00 562 SER A C 1
ATOM 4380 O O . SER A 1 562 ? 21.599 -2.838 -62.620 1.00 83.00 562 SER A O 1
ATOM 4382 N N . THR A 1 563 ? 20.742 -2.678 -60.552 1.00 81.38 563 THR A N 1
ATOM 4383 C CA . THR A 1 563 ? 20.033 -3.971 -60.582 1.00 81.38 563 THR A CA 1
ATOM 4384 C C . THR A 1 563 ? 19.102 -4.080 -61.792 1.00 81.38 563 THR A C 1
ATOM 4386 O O . THR A 1 563 ? 19.058 -5.116 -62.450 1.00 81.38 563 THR A O 1
ATOM 4389 N N . ALA A 1 564 ? 18.449 -2.984 -62.192 1.00 81.88 564 ALA A N 1
ATOM 4390 C CA . ALA A 1 564 ? 17.718 -2.932 -63.451 1.00 81.88 564 ALA A CA 1
ATOM 4391 C C . ALA A 1 564 ? 18.635 -3.197 -64.662 1.00 81.88 564 ALA A C 1
ATOM 4393 O O . ALA A 1 564 ? 18.313 -4.042 -65.493 1.00 81.88 564 ALA A O 1
ATOM 4394 N N . LYS A 1 565 ? 19.776 -2.507 -64.799 1.00 86.62 565 LYS A N 1
ATOM 4395 C CA . LYS A 1 565 ? 20.711 -2.690 -65.932 1.00 86.62 565 LYS A CA 1
ATOM 4396 C C . LYS A 1 565 ? 21.338 -4.093 -65.970 1.00 86.62 565 LYS A C 1
ATOM 4398 O O . LYS A 1 565 ? 21.612 -4.601 -67.055 1.00 86.62 565 LYS A O 1
ATOM 4403 N N . ALA A 1 566 ? 21.532 -4.703 -64.803 1.00 87.56 566 ALA A N 1
ATOM 4404 C CA . ALA A 1 566 ? 22.013 -6.068 -64.630 1.00 87.56 566 ALA A CA 1
ATOM 4405 C C . ALA A 1 566 ? 20.956 -7.120 -65.011 1.00 87.56 566 ALA A C 1
ATOM 4407 O O . ALA A 1 566 ? 21.206 -7.947 -65.883 1.00 87.56 566 ALA A O 1
ATOM 4408 N N . PHE A 1 567 ? 19.774 -7.069 -64.391 1.00 87.12 567 PHE A N 1
ATOM 4409 C CA . PHE A 1 567 ? 18.793 -8.160 -64.414 1.00 87.12 567 PHE A CA 1
ATOM 4410 C C . PHE A 1 567 ? 17.549 -7.880 -65.268 1.00 87.12 567 PHE A C 1
ATOM 4412 O O . PHE A 1 567 ? 16.981 -8.817 -65.820 1.00 87.12 567 PHE A O 1
ATOM 4419 N N . LEU A 1 568 ? 17.120 -6.618 -65.403 1.00 86.38 568 LEU A N 1
ATOM 4420 C CA . LEU A 1 568 ? 15.875 -6.241 -66.090 1.00 86.38 568 LEU A CA 1
ATOM 4421 C C . LEU A 1 568 ? 16.094 -5.867 -67.563 1.00 86.38 568 LEU A C 1
ATOM 4423 O O . LEU A 1 568 ? 15.382 -6.352 -68.438 1.00 86.38 568 LEU A O 1
ATOM 4427 N N . TRP A 1 569 ? 17.082 -5.023 -67.873 1.00 85.56 569 TRP A N 1
ATOM 4428 C CA . TRP A 1 569 ? 17.329 -4.555 -69.245 1.00 85.56 569 TRP A CA 1
ATOM 4429 C C . TRP A 1 569 ? 17.659 -5.673 -70.250 1.00 85.56 569 TRP A C 1
ATOM 4431 O O . TRP A 1 569 ? 17.160 -5.572 -71.372 1.00 85.56 569 TRP A O 1
ATOM 4441 N N . PRO A 1 570 ? 18.399 -6.749 -69.901 1.00 88.62 570 PRO A N 1
ATOM 4442 C CA . PRO A 1 570 ? 18.615 -7.875 -70.817 1.00 88.62 570 PRO A CA 1
ATOM 4443 C C . PRO A 1 570 ? 17.342 -8.663 -71.155 1.00 88.62 570 PRO A C 1
ATOM 4445 O O . PRO A 1 570 ? 17.312 -9.386 -72.145 1.00 88.62 570 PRO A O 1
ATOM 4448 N N . VAL A 1 571 ? 16.289 -8.542 -70.337 1.00 89.88 571 VAL A N 1
ATOM 4449 C CA . VAL A 1 571 ? 15.061 -9.350 -70.441 1.00 89.88 571 VAL A CA 1
ATOM 4450 C C . VAL A 1 571 ? 13.801 -8.523 -70.703 1.00 89.88 571 VAL A C 1
ATOM 4452 O O . VAL A 1 571 ? 12.735 -9.097 -70.900 1.00 89.88 571 VAL A O 1
ATOM 4455 N N . LYS A 1 572 ? 13.908 -7.189 -70.746 1.00 88.56 572 LYS A N 1
ATOM 4456 C CA . LYS A 1 572 ? 12.779 -6.241 -70.801 1.00 88.56 572 LYS A CA 1
ATOM 4457 C C . LYS A 1 572 ? 11.821 -6.422 -71.987 1.00 88.56 572 LYS A C 1
ATOM 4459 O O . LYS A 1 572 ? 10.686 -5.975 -71.913 1.00 88.56 572 LYS A O 1
ATOM 4464 N N . ASN A 1 573 ? 12.295 -7.047 -73.067 1.00 88.88 573 ASN A N 1
ATOM 4465 C CA . ASN A 1 573 ? 11.533 -7.305 -74.292 1.00 88.88 573 ASN A CA 1
ATOM 4466 C C . ASN A 1 573 ? 10.898 -8.714 -74.311 1.00 88.88 573 ASN A C 1
ATOM 4468 O O . ASN A 1 573 ? 10.369 -9.125 -75.342 1.00 88.88 573 ASN A O 1
ATOM 4472 N N . ARG A 1 574 ? 10.985 -9.496 -73.222 1.00 92.38 574 ARG A N 1
ATOM 4473 C CA . ARG A 1 574 ? 10.322 -10.807 -73.144 1.00 92.38 574 ARG A CA 1
ATOM 4474 C C . ARG A 1 574 ? 8.802 -10.619 -73.277 1.00 92.38 574 ARG A C 1
ATOM 4476 O O . ARG A 1 574 ? 8.247 -9.803 -72.547 1.00 92.38 574 ARG A O 1
ATOM 4483 N N . PRO A 1 575 ? 8.106 -11.394 -74.130 1.00 89.62 575 PRO A N 1
ATOM 4484 C CA . PRO A 1 575 ? 6.681 -11.182 -74.413 1.00 89.62 575 PRO A CA 1
ATOM 4485 C C . PRO A 1 575 ? 5.769 -11.416 -73.198 1.00 89.62 575 PRO A C 1
ATOM 4487 O O . PRO A 1 575 ? 4.633 -10.960 -73.184 1.00 89.62 575 PRO A O 1
ATOM 4490 N N . ASN A 1 576 ? 6.266 -12.114 -72.173 1.00 90.31 576 ASN A N 1
ATOM 4491 C CA . ASN A 1 576 ? 5.584 -12.378 -70.908 1.00 90.31 576 ASN A CA 1
ATOM 4492 C C . ASN A 1 576 ? 6.037 -11.461 -69.751 1.00 90.31 576 ASN A C 1
ATOM 4494 O O . ASN A 1 576 ? 5.741 -11.765 -68.596 1.00 90.31 576 ASN A O 1
ATOM 4498 N N . LEU A 1 577 ? 6.773 -10.377 -70.029 1.00 89.56 577 LEU A N 1
ATOM 4499 C CA . LEU A 1 577 ? 7.225 -9.407 -69.031 1.00 89.56 577 LEU A CA 1
ATOM 4500 C C . LEU A 1 577 ? 6.683 -8.010 -69.353 1.00 89.56 577 LEU A C 1
ATOM 4502 O O . LEU A 1 577 ? 7.050 -7.401 -70.353 1.00 89.56 577 LEU A O 1
ATOM 4506 N N . HIS A 1 578 ? 5.860 -7.473 -68.456 1.00 87.50 578 HIS A N 1
ATOM 4507 C CA . HIS A 1 578 ? 5.357 -6.103 -68.538 1.00 87.50 578 HIS A CA 1
ATOM 4508 C C . HIS A 1 578 ? 6.065 -5.229 -67.500 1.00 87.50 578 HIS A C 1
ATOM 4510 O O . HIS A 1 578 ? 6.140 -5.595 -66.329 1.00 87.50 578 HIS A O 1
ATOM 4516 N N . ILE A 1 579 ? 6.573 -4.069 -67.921 1.00 87.88 579 ILE A N 1
ATOM 4517 C CA . ILE A 1 579 ? 7.290 -3.126 -67.052 1.00 87.88 579 ILE A CA 1
ATOM 4518 C C . ILE A 1 579 ? 6.512 -1.810 -67.007 1.00 87.88 579 ILE A C 1
ATOM 4520 O O . ILE A 1 579 ? 6.354 -1.138 -68.025 1.00 87.88 579 ILE A O 1
ATOM 4524 N N . ALA A 1 580 ? 6.054 -1.426 -65.816 1.00 86.25 580 ALA A N 1
ATOM 4525 C CA . ALA A 1 580 ? 5.461 -0.120 -65.557 1.00 86.25 580 ALA A CA 1
ATOM 4526 C C . ALA A 1 580 ? 6.506 0.793 -64.898 1.00 86.25 580 ALA A C 1
ATOM 4528 O O . ALA A 1 580 ? 6.912 0.568 -63.762 1.00 86.25 580 ALA A O 1
ATOM 4529 N N . MET A 1 581 ? 6.959 1.819 -65.621 1.00 85.44 581 MET A N 1
ATOM 4530 C CA . MET A 1 581 ? 7.802 2.882 -65.062 1.00 85.44 581 MET A CA 1
ATOM 4531 C C . MET A 1 581 ? 6.935 3.982 -64.435 1.00 85.44 581 MET A C 1
ATOM 4533 O O . MET A 1 581 ? 5.754 4.086 -64.763 1.00 85.44 581 MET A O 1
ATOM 4537 N N . LYS A 1 582 ? 7.531 4.808 -63.559 1.00 85.62 582 LYS A N 1
ATOM 4538 C CA . LYS A 1 582 ? 6.837 5.870 -62.798 1.00 85.62 582 LYS A CA 1
ATOM 4539 C C . LYS A 1 582 ? 5.627 5.357 -61.996 1.00 85.62 582 LYS A C 1
ATOM 4541 O O . LYS A 1 582 ? 4.631 6.059 -61.851 1.00 85.62 582 LYS A O 1
ATOM 4546 N N . ALA A 1 583 ? 5.719 4.120 -61.511 1.00 87.50 583 ALA A N 1
ATOM 4547 C CA . ALA A 1 583 ? 4.691 3.454 -60.727 1.00 87.50 583 ALA A CA 1
ATOM 4548 C C . ALA A 1 583 ? 5.145 3.318 -59.265 1.00 87.50 583 ALA A C 1
ATOM 4550 O O . ALA A 1 583 ? 6.235 2.807 -59.013 1.00 87.50 583 ALA A O 1
ATOM 4551 N N . GLN A 1 584 ? 4.307 3.740 -58.318 1.00 87.94 584 GLN A N 1
ATOM 4552 C CA . GLN A 1 584 ? 4.512 3.567 -56.879 1.00 87.94 584 GLN A CA 1
ATOM 4553 C C . GLN A 1 584 ? 3.391 2.691 -56.321 1.00 87.94 584 GLN A C 1
ATOM 4555 O O . GLN A 1 584 ? 2.223 3.073 -56.373 1.00 87.94 584 GLN A O 1
ATOM 4560 N N . VAL A 1 585 ? 3.733 1.514 -55.796 1.00 89.12 585 VAL A N 1
ATOM 4561 C CA . VAL A 1 585 ? 2.757 0.642 -55.127 1.00 89.12 585 VAL A CA 1
ATOM 4562 C C . VAL A 1 585 ? 2.305 1.314 -53.832 1.00 89.12 585 VAL A C 1
ATOM 4564 O O . VAL A 1 585 ? 3.141 1.756 -53.051 1.00 89.12 585 VAL A O 1
ATOM 4567 N N . LEU A 1 586 ? 0.991 1.413 -53.634 1.00 89.62 586 LEU A N 1
ATOM 4568 C CA . LEU A 1 586 ? 0.375 2.047 -52.467 1.00 89.62 586 LEU A CA 1
ATOM 4569 C C . LEU A 1 586 ? -0.025 1.007 -51.419 1.00 89.62 586 LEU A C 1
ATOM 4571 O O . LEU A 1 586 ? 0.203 1.218 -50.234 1.00 89.62 586 LEU A O 1
ATOM 4575 N N . LYS A 1 587 ? -0.614 -0.112 -51.863 1.00 91.44 587 LYS A N 1
ATOM 4576 C CA . LYS A 1 587 ? -0.953 -1.263 -51.015 1.00 91.44 587 LYS A CA 1
ATOM 4577 C C . LYS A 1 587 ? -1.199 -2.541 -51.812 1.00 91.44 587 LYS A C 1
ATOM 4579 O O . LYS A 1 587 ? -1.481 -2.519 -53.014 1.00 91.44 587 LYS A O 1
ATOM 4584 N N . VAL A 1 588 ? -1.141 -3.658 -51.103 1.00 93.31 588 VAL A N 1
ATOM 4585 C CA . VAL A 1 588 ? -1.552 -4.989 -51.545 1.00 93.31 588 VAL A CA 1
ATOM 4586 C C . VAL A 1 588 ? -3.045 -5.176 -51.272 1.00 93.31 588 VAL A C 1
ATOM 4588 O O . VAL A 1 588 ? -3.581 -4.694 -50.276 1.00 93.31 588 VAL A O 1
ATOM 4591 N N . LEU A 1 589 ? -3.733 -5.875 -52.172 1.00 92.31 589 LEU A N 1
ATOM 4592 C CA . LEU A 1 589 ? -5.157 -6.182 -52.066 1.00 92.31 589 LEU A CA 1
ATOM 4593 C C . LEU A 1 589 ? -5.347 -7.659 -51.724 1.00 92.31 589 LEU A C 1
ATOM 4595 O O . LEU A 1 589 ? -4.937 -8.534 -52.491 1.00 92.31 589 LEU A O 1
ATOM 4599 N N . PHE A 1 590 ? -6.022 -7.935 -50.614 1.00 92.00 590 PHE A N 1
ATOM 4600 C CA . PHE A 1 590 ? -6.289 -9.286 -50.122 1.00 92.00 590 PHE A CA 1
ATOM 4601 C C . PHE A 1 590 ? -7.768 -9.663 -50.272 1.00 92.00 590 PHE A C 1
ATOM 4603 O O . PHE A 1 590 ? -8.634 -8.790 -50.321 1.00 92.00 590 PHE A O 1
ATOM 4610 N N . ASN A 1 591 ? -8.061 -10.962 -50.382 1.00 88.62 591 ASN A N 1
ATOM 4611 C CA . ASN A 1 591 ? -9.426 -11.484 -50.260 1.00 88.62 591 ASN A CA 1
ATOM 4612 C C . ASN A 1 591 ? -9.742 -11.893 -48.805 1.00 88.62 591 ASN A C 1
ATOM 4614 O O . ASN A 1 591 ? -8.897 -11.765 -47.920 1.00 88.62 591 ASN A O 1
ATOM 4618 N N . ALA A 1 592 ? -10.954 -12.410 -48.570 1.00 84.38 592 ALA A N 1
ATOM 4619 C CA . ALA A 1 592 ? -11.390 -12.889 -47.254 1.00 84.38 592 ALA A CA 1
ATOM 4620 C C . ALA A 1 592 ? -10.464 -13.971 -46.657 1.00 84.38 592 ALA A C 1
ATOM 4622 O O . ALA A 1 592 ? -10.214 -13.963 -45.457 1.00 84.38 592 ALA A O 1
ATOM 4623 N N . ASP A 1 593 ? -9.876 -14.831 -47.496 1.00 87.44 593 ASP A N 1
ATOM 4624 C CA . ASP A 1 593 ? -8.943 -15.896 -47.087 1.00 87.44 593 ASP A CA 1
ATOM 4625 C C . ASP A 1 593 ? -7.506 -15.387 -46.831 1.00 87.44 593 ASP A C 1
ATOM 4627 O O . ASP A 1 593 ? -6.558 -16.171 -46.806 1.00 87.44 593 ASP A O 1
ATOM 4631 N N . LYS A 1 594 ? -7.315 -14.064 -46.713 1.00 87.06 594 LYS A N 1
ATOM 4632 C CA . LYS A 1 594 ? -6.013 -13.379 -46.604 1.00 87.06 594 LYS A CA 1
ATOM 4633 C C . LYS A 1 594 ? -5.036 -13.681 -47.753 1.00 87.06 594 LYS A C 1
ATOM 4635 O O . LYS A 1 594 ? -3.831 -13.467 -47.622 1.00 87.06 594 LYS A O 1
ATOM 4640 N N . ARG A 1 595 ? -5.524 -14.122 -48.917 1.00 88.88 595 ARG A N 1
ATOM 4641 C CA . ARG A 1 595 ? -4.701 -14.350 -50.113 1.00 88.88 595 ARG A CA 1
ATOM 4642 C C . ARG A 1 595 ? -4.513 -13.047 -50.881 1.00 88.88 595 ARG A C 1
ATOM 4644 O O . ARG A 1 595 ? -5.484 -12.355 -51.186 1.00 88.88 595 ARG A O 1
ATOM 4651 N N . ALA A 1 596 ? -3.276 -12.732 -51.258 1.00 90.62 596 ALA A N 1
ATOM 4652 C CA . ALA A 1 596 ? -2.992 -11.593 -52.124 1.00 90.62 596 ALA A CA 1
ATOM 4653 C C . ALA A 1 596 ? -3.631 -11.802 -53.516 1.00 90.62 596 ALA A C 1
ATOM 4655 O O . ALA A 1 596 ? -3.430 -12.827 -54.172 1.00 90.62 596 ALA A O 1
ATOM 4656 N N . THR A 1 597 ? -4.432 -10.835 -53.967 1.00 93.31 597 THR A N 1
ATOM 4657 C CA . THR A 1 597 ? -5.188 -10.882 -55.236 1.00 93.31 597 THR A CA 1
ATOM 4658 C C . THR A 1 597 ? -4.836 -9.761 -56.206 1.00 93.31 597 THR A C 1
ATOM 4660 O O . THR A 1 597 ? -5.227 -9.816 -57.374 1.00 93.31 597 THR A O 1
ATOM 4663 N N . GLY A 1 598 ? -4.086 -8.755 -55.763 1.00 94.00 598 GLY A N 1
ATOM 4664 C CA . GLY A 1 598 ? -3.626 -7.661 -56.606 1.00 94.00 598 GLY A CA 1
ATOM 4665 C C . GLY A 1 598 ? -2.857 -6.601 -55.832 1.00 94.00 598 GLY A C 1
ATOM 4666 O O . GLY A 1 598 ? -2.630 -6.737 -54.633 1.00 94.00 598 GLY A O 1
ATOM 4667 N N . ILE A 1 599 ? -2.498 -5.533 -56.533 1.00 93.81 599 ILE A N 1
ATOM 4668 C CA . ILE A 1 599 ? -1.942 -4.309 -55.956 1.00 93.81 599 ILE A CA 1
ATOM 4669 C C . ILE A 1 599 ? -2.723 -3.091 -56.439 1.00 93.81 599 ILE A C 1
ATOM 4671 O O . ILE A 1 599 ? -3.241 -3.070 -57.560 1.00 93.81 599 ILE A O 1
ATOM 4675 N N . GLU A 1 600 ? -2.747 -2.068 -55.597 1.00 92.62 600 GLU A N 1
ATOM 4676 C CA . GLU A 1 600 ? -3.108 -0.703 -55.953 1.00 92.62 600 GLU A CA 1
ATOM 4677 C C . GLU A 1 600 ? -1.815 0.115 -56.072 1.00 92.62 600 GLU A C 1
ATOM 4679 O O . GLU A 1 600 ? -0.962 0.065 -55.183 1.00 92.62 600 GLU A O 1
ATOM 4684 N N . PHE A 1 601 ? -1.637 0.847 -57.170 1.00 92.31 601 PHE A N 1
ATOM 4685 C CA . PHE A 1 601 ? -0.451 1.669 -57.410 1.00 92.31 601 PHE A CA 1
ATOM 4686 C C . PHE A 1 601 ? -0.813 3.005 -58.061 1.00 92.31 601 PHE A C 1
ATOM 4688 O O . PHE A 1 601 ? -1.777 3.110 -58.818 1.00 92.31 601 PHE A O 1
ATOM 4695 N N . LEU A 1 602 ? -0.028 4.037 -57.767 1.00 91.38 602 LEU A N 1
ATOM 4696 C CA . LEU A 1 602 ? -0.087 5.331 -58.433 1.00 91.38 602 LEU A CA 1
ATOM 4697 C C . LEU A 1 602 ? 0.836 5.305 -59.651 1.00 91.38 602 LEU A C 1
ATOM 4699 O O . LEU A 1 602 ? 1.989 4.890 -59.531 1.00 91.38 602 LEU A O 1
ATOM 4703 N N . ARG A 1 603 ? 0.370 5.777 -60.806 1.00 91.12 603 ARG A N 1
ATOM 4704 C CA . ARG A 1 603 ? 1.209 5.997 -61.986 1.00 91.12 603 ARG A CA 1
ATOM 4705 C C . ARG A 1 603 ? 0.756 7.233 -62.747 1.00 91.12 603 ARG A C 1
ATOM 4707 O O . ARG A 1 603 ? -0.423 7.371 -63.049 1.00 91.12 603 ARG A O 1
ATOM 4714 N N . ASP A 1 604 ? 1.708 8.109 -63.067 1.00 90.00 604 ASP A N 1
ATOM 4715 C CA . ASP A 1 604 ? 1.467 9.351 -63.818 1.00 90.00 604 ASP A CA 1
ATOM 4716 C C . ASP A 1 604 ? 0.297 10.187 -63.221 1.00 90.00 604 ASP A C 1
ATOM 4718 O O . ASP A 1 604 ? -0.509 10.774 -63.935 1.00 90.00 604 ASP A O 1
ATOM 4722 N N . GLY A 1 605 ? 0.186 10.200 -61.882 1.00 87.06 605 GLY A N 1
ATOM 4723 C CA . GLY A 1 605 ? -0.872 10.884 -61.118 1.00 87.06 605 GLY A CA 1
ATOM 4724 C C . GLY A 1 605 ? -2.200 10.121 -60.986 1.00 87.06 605 GLY A C 1
ATOM 4725 O O . GLY A 1 605 ? -3.053 10.523 -60.200 1.00 87.06 605 GLY A O 1
ATOM 4726 N N . LEU A 1 606 ? -2.377 9.005 -61.697 1.00 91.81 606 LEU A N 1
ATOM 4727 C CA . LEU A 1 606 ? -3.605 8.208 -61.697 1.00 91.81 606 LEU A CA 1
ATOM 4728 C C . LEU A 1 606 ? -3.460 6.945 -60.843 1.00 91.81 606 LEU A C 1
ATOM 4730 O O . LEU A 1 606 ? -2.462 6.226 -60.918 1.00 91.81 606 LEU A O 1
ATOM 4734 N N . LYS A 1 607 ? -4.484 6.651 -60.039 1.00 93.75 607 LYS A N 1
ATOM 4735 C CA . LYS A 1 607 ? -4.558 5.428 -59.233 1.00 93.75 607 LYS A CA 1
ATOM 4736 C C . LYS A 1 607 ? -5.024 4.262 -60.107 1.00 93.75 607 LYS A C 1
ATOM 4738 O O . LYS A 1 607 ? -6.042 4.367 -60.788 1.00 93.75 607 LYS A O 1
ATOM 4743 N N . GLN A 1 608 ? -4.282 3.162 -60.100 1.00 93.12 608 GLN A N 1
ATOM 4744 C CA . GLN A 1 608 ? -4.527 1.981 -60.926 1.00 93.12 608 GLN A CA 1
ATOM 4745 C C . GLN A 1 608 ? -4.492 0.707 -60.077 1.00 93.12 608 GLN A C 1
ATOM 4747 O O . GLN A 1 608 ? -3.805 0.635 -59.058 1.00 93.12 608 GLN A O 1
ATOM 4752 N N . THR A 1 609 ? -5.214 -0.322 -60.524 1.00 93.81 609 THR A N 1
ATOM 4753 C CA . THR A 1 609 ? -5.288 -1.624 -59.849 1.00 93.81 609 THR A CA 1
ATOM 4754 C C . THR A 1 609 ? -4.930 -2.735 -60.823 1.00 93.81 609 THR A C 1
ATOM 4756 O O . THR A 1 609 ? -5.520 -2.834 -61.897 1.00 93.81 609 THR A O 1
ATOM 4759 N N . VAL A 1 610 ? -4.009 -3.616 -60.430 1.00 91.62 610 VAL A N 1
ATOM 4760 C CA . VAL A 1 610 ? -3.662 -4.834 -61.180 1.00 91.62 610 VAL A CA 1
ATOM 4761 C C . VAL A 1 610 ? -3.984 -6.053 -60.327 1.00 91.62 610 VAL A C 1
ATOM 4763 O O . VAL A 1 610 ? -3.559 -6.146 -59.178 1.00 91.62 610 VAL A O 1
ATOM 4766 N N . ARG A 1 611 ? -4.740 -6.999 -60.894 1.00 92.81 611 ARG A N 1
ATOM 4767 C CA . ARG A 1 611 ? -5.055 -8.294 -60.272 1.00 92.81 611 ARG A CA 1
ATOM 4768 C C . ARG A 1 611 ? -4.026 -9.346 -60.685 1.00 92.81 611 ARG A C 1
ATOM 4770 O O . ARG A 1 611 ? -3.628 -9.397 -61.846 1.00 92.81 611 ARG A O 1
ATOM 4777 N N . VAL A 1 612 ? -3.653 -10.225 -59.759 1.00 89.44 612 VAL A N 1
ATOM 4778 C CA . VAL A 1 612 ? -2.728 -11.342 -60.003 1.00 89.44 612 VAL A CA 1
ATOM 4779 C C . VAL A 1 612 ? -3.431 -12.693 -59.889 1.00 89.44 612 VAL A C 1
ATOM 4781 O O . VAL A 1 612 ? -4.413 -12.845 -59.166 1.00 89.44 612 VAL A O 1
ATOM 4784 N N . ARG A 1 613 ? -2.917 -13.702 -60.604 1.00 85.88 613 ARG A N 1
ATOM 4785 C CA . ARG A 1 613 ? -3.454 -15.078 -60.561 1.00 85.88 613 ARG A CA 1
ATOM 4786 C C . ARG A 1 613 ? -2.655 -16.027 -59.660 1.00 85.88 613 ARG A C 1
ATOM 4788 O O . ARG A 1 613 ? -3.239 -16.981 -59.148 1.00 85.88 613 ARG A O 1
ATOM 4795 N N . ARG A 1 614 ? -1.350 -15.779 -59.485 1.00 86.56 614 ARG A N 1
ATOM 4796 C CA . ARG A 1 614 ? -0.413 -16.659 -58.761 1.00 86.56 614 ARG A CA 1
ATOM 4797 C C . ARG A 1 614 ? 0.192 -15.986 -57.529 1.00 86.56 614 ARG A C 1
ATOM 4799 O O . ARG A 1 614 ? -0.199 -16.329 -56.425 1.00 86.56 614 ARG A O 1
ATOM 4806 N N . GLU A 1 615 ? 1.097 -15.034 -57.732 1.00 88.38 615 GLU A N 1
ATOM 4807 C CA . GLU A 1 615 ? 1.972 -14.495 -56.685 1.00 88.38 615 GLU A CA 1
ATOM 4808 C C . GLU A 1 615 ? 2.180 -12.983 -56.862 1.00 88.38 615 GLU A C 1
ATOM 4810 O O . GLU A 1 615 ? 2.012 -12.454 -57.966 1.00 88.38 615 GLU A O 1
ATOM 4815 N N . ILE A 1 616 ? 2.546 -12.303 -55.773 1.00 86.62 616 ILE A N 1
ATOM 4816 C CA . ILE A 1 616 ? 3.037 -10.922 -55.759 1.00 86.62 616 ILE A CA 1
ATOM 4817 C C . ILE A 1 616 ? 4.380 -10.935 -55.034 1.00 86.62 616 ILE A C 1
ATOM 4819 O O . ILE A 1 616 ? 4.434 -11.308 -53.867 1.00 86.62 616 ILE A O 1
ATOM 4823 N N . ILE A 1 617 ? 5.444 -10.513 -55.714 1.00 84.19 617 ILE A N 1
ATOM 4824 C CA . ILE A 1 617 ? 6.768 -10.340 -55.111 1.00 84.19 617 ILE A CA 1
ATOM 4825 C C . ILE A 1 617 ? 6.968 -8.844 -54.877 1.00 84.19 617 ILE A C 1
ATOM 4827 O O . ILE A 1 617 ? 6.817 -8.045 -55.804 1.00 84.19 617 ILE A O 1
ATOM 4831 N N . LEU A 1 618 ? 7.277 -8.468 -53.638 1.00 75.25 618 LEU A N 1
ATOM 4832 C CA . LEU A 1 618 ? 7.420 -7.079 -53.207 1.00 75.25 618 LEU A CA 1
ATOM 4833 C C . LEU A 1 618 ? 8.867 -6.809 -52.802 1.00 75.25 618 LEU A C 1
ATOM 4835 O O . LEU A 1 618 ? 9.469 -7.574 -52.057 1.00 75.25 618 LEU A O 1
ATOM 4839 N N . SER A 1 619 ? 9.418 -5.704 -53.293 1.00 74.25 619 SER A N 1
ATOM 4840 C CA . SER A 1 619 ? 10.735 -5.208 -52.904 1.00 74.25 619 SER A CA 1
ATOM 4841 C C . SER A 1 619 ? 10.732 -3.693 -53.084 1.00 74.25 619 SER A C 1
ATOM 4843 O O . SER A 1 619 ? 10.721 -3.205 -54.214 1.00 74.25 619 SER A O 1
ATOM 4845 N N . ALA A 1 620 ? 10.656 -2.951 -51.976 1.00 67.94 620 ALA A N 1
ATOM 4846 C CA . ALA A 1 620 ? 10.550 -1.489 -51.983 1.00 67.94 620 ALA A CA 1
ATOM 4847 C C . ALA A 1 620 ? 11.691 -0.788 -51.211 1.00 67.94 620 ALA A C 1
ATOM 4849 O O . ALA A 1 620 ? 11.716 0.440 -51.125 1.00 67.94 620 ALA A O 1
ATOM 4850 N N . GLY A 1 621 ? 12.654 -1.555 -50.685 1.00 67.31 621 GLY A N 1
ATOM 4851 C CA . GLY A 1 621 ? 13.725 -1.076 -49.801 1.00 67.31 621 GLY A CA 1
ATOM 4852 C C . GLY A 1 621 ? 13.334 -1.105 -48.319 1.00 67.31 621 GLY A C 1
ATOM 4853 O O . GLY A 1 621 ? 12.181 -1.390 -47.989 1.00 67.31 621 GLY A O 1
ATOM 4854 N N . ALA A 1 622 ? 14.299 -0.825 -47.437 1.00 58.84 622 ALA A N 1
ATOM 4855 C CA . ALA A 1 622 ? 14.154 -0.976 -45.984 1.00 58.84 622 ALA A CA 1
ATOM 4856 C C . ALA A 1 622 ? 13.005 -0.144 -45.384 1.00 58.84 622 ALA A C 1
ATOM 4858 O O . ALA A 1 622 ? 12.273 -0.647 -44.544 1.00 58.84 622 ALA A O 1
ATOM 4859 N N . ILE A 1 623 ? 12.798 1.084 -45.870 1.00 60.66 623 ILE A N 1
ATOM 4860 C CA . ILE A 1 623 ? 11.789 2.020 -45.341 1.00 60.66 623 ILE A CA 1
ATOM 4861 C C . ILE A 1 623 ? 10.396 1.758 -45.943 1.00 60.66 623 ILE A C 1
ATOM 4863 O O . ILE A 1 623 ? 9.400 1.639 -45.231 1.00 60.66 623 ILE A O 1
ATOM 4867 N N . ASN A 1 624 ? 10.306 1.618 -47.270 1.00 73.25 624 ASN A N 1
ATOM 4868 C CA . ASN A 1 624 ? 9.005 1.536 -47.945 1.00 73.25 624 ASN A CA 1
ATOM 4869 C C . ASN A 1 624 ? 8.358 0.143 -47.862 1.00 73.25 624 ASN A C 1
ATOM 4871 O O . ASN A 1 624 ? 7.157 0.029 -48.090 1.00 73.25 624 ASN A O 1
ATOM 4875 N N . SER A 1 625 ? 9.115 -0.930 -47.588 1.00 80.50 625 SER A N 1
ATOM 4876 C CA . SER A 1 625 ? 8.531 -2.283 -47.513 1.00 80.50 625 SER A CA 1
ATOM 4877 C C . SER A 1 625 ? 7.678 -2.476 -46.244 1.00 80.50 625 SER A C 1
ATOM 4879 O O . SER A 1 625 ? 6.537 -2.919 -46.391 1.00 80.50 625 SER A O 1
ATOM 4881 N N . PRO A 1 626 ? 8.132 -2.071 -45.035 1.00 83.44 626 PRO A N 1
ATOM 4882 C CA . PRO A 1 626 ? 7.276 -1.977 -43.851 1.00 83.44 626 PRO A CA 1
ATOM 4883 C C . PRO A 1 626 ? 6.075 -1.049 -44.063 1.00 83.44 626 PRO A C 1
ATOM 4885 O O . PRO A 1 626 ? 4.941 -1.447 -43.811 1.00 83.44 626 PRO A O 1
ATOM 4888 N N . GLN A 1 627 ? 6.295 0.149 -44.622 1.00 86.38 627 GLN A N 1
ATOM 4889 C CA . GLN A 1 627 ? 5.217 1.103 -44.908 1.00 86.38 627 GLN A CA 1
ATOM 4890 C C . GLN A 1 627 ? 4.133 0.498 -45.818 1.00 86.38 627 GLN A C 1
ATOM 4892 O O . GLN A 1 627 ? 2.942 0.631 -45.542 1.00 86.38 627 GLN A O 1
ATOM 4897 N N . LEU A 1 628 ? 4.531 -0.206 -46.883 1.00 89.56 628 LEU A N 1
ATOM 4898 C CA . LEU A 1 628 ? 3.612 -0.865 -47.809 1.00 89.56 628 LEU A CA 1
ATOM 4899 C C . LEU A 1 628 ? 2.784 -1.962 -47.126 1.00 89.56 628 LEU A C 1
ATOM 4901 O O . LEU A 1 628 ? 1.593 -2.094 -47.414 1.00 89.56 628 LEU A O 1
ATOM 4905 N N . LEU A 1 629 ? 3.392 -2.751 -46.236 1.00 90.12 629 LEU A N 1
ATOM 4906 C CA . LEU A 1 629 ? 2.689 -3.773 -45.458 1.00 90.12 629 LEU A CA 1
ATOM 4907 C C . LEU A 1 629 ? 1.658 -3.134 -44.517 1.00 90.12 629 LEU A C 1
ATOM 4909 O O . LEU A 1 629 ? 0.490 -3.527 -44.558 1.00 90.12 629 LEU A O 1
ATOM 4913 N N . MET A 1 630 ? 2.041 -2.083 -43.783 1.00 90.88 630 MET A N 1
ATOM 4914 C CA . MET A 1 630 ? 1.133 -1.355 -42.890 1.00 90.88 630 MET A CA 1
ATOM 4915 C C . MET A 1 630 ? -0.046 -0.737 -43.655 1.00 90.88 630 MET A C 1
ATOM 4917 O O . MET A 1 630 ? -1.198 -0.983 -43.310 1.00 90.88 630 MET A O 1
ATOM 4921 N N . LEU A 1 631 ? 0.204 -0.062 -44.785 1.00 91.62 631 LEU A N 1
ATOM 4922 C CA . LEU A 1 631 ? -0.844 0.461 -45.683 1.00 91.62 631 LEU A CA 1
ATOM 4923 C C . LEU A 1 631 ? -1.751 -0.629 -46.294 1.00 91.62 631 LEU A C 1
ATOM 4925 O O . LEU A 1 631 ? -2.820 -0.327 -46.835 1.00 91.62 631 LEU A O 1
ATOM 4929 N N . SER A 1 632 ? -1.341 -1.897 -46.207 1.00 93.50 632 SER A N 1
ATOM 4930 C CA . SER A 1 632 ? -2.114 -3.071 -46.624 1.00 93.50 632 SER A CA 1
ATOM 4931 C C . SER A 1 632 ? -2.848 -3.772 -45.468 1.00 93.50 632 SER A C 1
ATOM 4933 O O . SER A 1 632 ? -3.449 -4.823 -45.694 1.00 93.50 632 SER A O 1
ATOM 4935 N N . GLY A 1 633 ? -2.806 -3.218 -44.250 1.00 91.94 633 GLY A N 1
ATOM 4936 C CA . GLY A 1 633 ? -3.421 -3.793 -43.049 1.00 91.94 633 GLY A CA 1
ATOM 4937 C C . GLY A 1 633 ? -2.568 -4.852 -42.340 1.00 91.94 633 GLY A C 1
ATOM 4938 O O . GLY A 1 633 ? -3.113 -5.656 -41.584 1.00 91.94 633 GLY A O 1
ATOM 4939 N N . ILE A 1 634 ? -1.258 -4.904 -42.606 1.00 92.88 634 ILE A N 1
ATOM 4940 C CA . ILE A 1 634 ? -0.319 -5.862 -42.004 1.00 92.88 634 ILE A CA 1
ATOM 4941 C C . ILE A 1 634 ? 0.722 -5.085 -41.193 1.00 92.88 634 ILE A C 1
ATOM 4943 O O . ILE A 1 634 ? 1.622 -4.472 -41.762 1.00 92.88 634 ILE A O 1
ATOM 4947 N N . GLY A 1 635 ? 0.592 -5.103 -39.870 1.00 91.31 635 GLY A N 1
ATOM 4948 C CA . GLY A 1 635 ? 1.382 -4.272 -38.961 1.00 91.31 635 GLY A CA 1
ATOM 4949 C C . GLY A 1 635 ? 0.805 -4.264 -37.545 1.00 91.31 635 GLY A C 1
ATOM 4950 O O . GLY A 1 635 ? -0.154 -5.000 -37.301 1.00 91.31 635 GLY A O 1
ATOM 4951 N N . PRO A 1 636 ? 1.367 -3.471 -36.616 1.00 93.19 636 PRO A N 1
ATOM 4952 C CA . PRO A 1 636 ? 0.912 -3.447 -35.230 1.00 93.19 636 PRO A CA 1
ATOM 4953 C C . PRO A 1 636 ? -0.548 -2.996 -35.157 1.00 93.19 636 PRO A C 1
ATOM 4955 O O . PRO A 1 636 ? -0.886 -1.911 -35.637 1.00 93.19 636 PRO A O 1
ATOM 4958 N N . LYS A 1 637 ? -1.421 -3.833 -34.584 1.00 94.75 637 LYS A N 1
ATOM 4959 C CA . LYS A 1 637 ? -2.877 -3.624 -34.604 1.00 94.75 637 LYS A CA 1
ATOM 4960 C C . LYS A 1 637 ? -3.284 -2.219 -34.151 1.00 94.75 637 LYS A C 1
ATOM 4962 O O . LYS A 1 637 ? -4.051 -1.567 -34.851 1.00 94.75 637 LYS A O 1
ATOM 4967 N N . GLU A 1 638 ? -2.767 -1.763 -33.013 1.00 91.81 638 GLU A N 1
ATOM 4968 C CA . GLU A 1 638 ? -3.134 -0.473 -32.410 1.00 91.81 638 GLU A CA 1
ATOM 4969 C C . GLU A 1 638 ? -2.794 0.707 -33.335 1.00 91.81 638 GLU A C 1
ATOM 4971 O O . GLU A 1 638 ? -3.631 1.576 -33.562 1.00 91.81 638 GLU A O 1
ATOM 4976 N N . HIS A 1 639 ? -1.612 0.681 -33.958 1.00 90.62 639 HIS A N 1
ATOM 4977 C CA . HIS A 1 639 ? -1.159 1.711 -34.898 1.00 90.62 639 HIS A CA 1
ATOM 4978 C C . HIS A 1 639 ? -1.981 1.723 -36.200 1.00 90.62 639 HIS A C 1
ATOM 4980 O O . HIS A 1 639 ? -2.268 2.775 -36.770 1.00 90.62 639 HIS A O 1
ATOM 4986 N N . LEU A 1 640 ? -2.403 0.548 -36.678 1.00 93.81 640 LEU A N 1
ATOM 4987 C CA . LEU A 1 640 ? -3.297 0.448 -37.833 1.00 93.81 640 LEU A CA 1
ATOM 4988 C C . LEU A 1 640 ? -4.711 0.956 -37.515 1.00 93.81 640 LEU A C 1
ATOM 4990 O O . LEU A 1 640 ? -5.305 1.646 -38.344 1.00 93.81 640 LEU A O 1
ATOM 4994 N N . GLU A 1 641 ? -5.236 0.648 -36.325 1.00 94.31 641 GLU A N 1
ATOM 4995 C CA . GLU A 1 641 ? -6.541 1.129 -35.857 1.00 94.31 641 GLU A CA 1
ATOM 4996 C C . GLU A 1 641 ? -6.543 2.654 -35.645 1.00 94.31 641 GLU A C 1
ATOM 4998 O O . GLU A 1 641 ? -7.489 3.313 -36.080 1.00 94.31 641 GLU A O 1
ATOM 5003 N N . GLU A 1 642 ? -5.467 3.230 -35.092 1.00 94.19 642 GLU A N 1
ATOM 5004 C CA . GLU A 1 642 ? -5.258 4.685 -34.972 1.00 94.19 642 GLU A CA 1
ATOM 5005 C C . GLU A 1 642 ? -5.329 5.394 -36.336 1.00 94.19 642 GLU A C 1
ATOM 5007 O O . GLU A 1 642 ? -6.007 6.413 -36.487 1.00 94.19 642 GLU A O 1
ATOM 5012 N N . LEU A 1 643 ? -4.685 4.824 -37.358 1.00 92.19 643 LEU A N 1
ATOM 5013 C CA . LEU A 1 643 ? -4.667 5.364 -38.722 1.00 92.19 643 LEU A CA 1
ATOM 5014 C C . LEU A 1 643 ? -5.923 5.018 -39.549 1.00 92.19 643 LEU A C 1
ATOM 5016 O O . LEU A 1 643 ? -5.994 5.355 -40.734 1.00 92.19 643 LEU A O 1
ATOM 5020 N N . GLY A 1 644 ? -6.917 4.343 -38.961 1.00 93.56 644 GLY A N 1
ATOM 5021 C CA . GLY A 1 644 ? -8.153 3.943 -39.643 1.00 93.56 644 GLY A CA 1
ATOM 5022 C C . GLY A 1 644 ? -7.955 2.892 -40.744 1.00 93.56 644 GLY A C 1
ATOM 5023 O O . GLY A 1 644 ? -8.774 2.790 -41.663 1.00 93.56 644 GLY A O 1
ATOM 5024 N N . ILE A 1 645 ? -6.868 2.118 -40.684 1.00 93.69 645 ILE A N 1
ATOM 5025 C CA . ILE A 1 645 ? -6.528 1.075 -41.654 1.00 93.69 645 ILE A CA 1
ATOM 5026 C C . ILE A 1 645 ? -7.118 -0.263 -41.173 1.00 93.69 645 ILE A C 1
ATOM 5028 O O . ILE A 1 645 ? -6.776 -0.722 -40.084 1.00 93.69 645 ILE A O 1
ATOM 5032 N N . PRO A 1 646 ? -7.969 -0.947 -41.966 1.00 92.00 646 PRO A N 1
ATOM 5033 C CA . PRO A 1 646 ? -8.522 -2.242 -41.576 1.00 92.00 646 PRO A CA 1
ATOM 5034 C C . PRO A 1 646 ? -7.431 -3.288 -41.313 1.00 92.00 646 PRO A C 1
ATOM 5036 O O . PRO A 1 646 ? -6.650 -3.621 -42.207 1.00 92.00 646 PRO A O 1
ATOM 5039 N N . VAL A 1 647 ? -7.408 -3.834 -40.096 1.00 93.50 647 VAL A N 1
ATOM 5040 C CA . VAL A 1 647 ? -6.394 -4.801 -39.660 1.00 93.50 647 VAL A CA 1
ATOM 5041 C C . VAL A 1 647 ? -6.644 -6.168 -40.293 1.00 93.50 647 VAL A C 1
ATOM 5043 O O . VAL A 1 647 ? -7.624 -6.851 -39.997 1.00 93.50 647 VAL A O 1
ATOM 5046 N N . LEU A 1 648 ? -5.725 -6.583 -41.161 1.00 92.00 648 LEU A N 1
ATOM 5047 C CA . LEU A 1 648 ? -5.699 -7.904 -41.783 1.00 92.00 648 LEU A CA 1
ATOM 5048 C C . LEU A 1 648 ? -4.842 -8.885 -40.974 1.00 92.00 648 LEU A C 1
ATOM 5050 O O . LEU A 1 648 ? -5.197 -10.061 -40.849 1.00 92.00 648 LEU A O 1
ATOM 5054 N N . SER A 1 649 ? -3.712 -8.422 -40.437 1.00 91.12 649 SER A N 1
ATOM 5055 C CA . SER A 1 649 ? -2.837 -9.205 -39.565 1.00 91.12 649 SER A CA 1
ATOM 5056 C C . SER A 1 649 ? -2.062 -8.302 -38.614 1.00 91.12 649 SER A C 1
ATOM 5058 O O . SER A 1 649 ? -1.389 -7.377 -39.058 1.00 91.12 649 SER A O 1
ATOM 5060 N N . ASP A 1 650 ? -2.125 -8.633 -37.328 1.00 92.94 650 ASP A N 1
ATOM 5061 C CA . ASP A 1 650 ? -1.340 -8.007 -36.268 1.00 92.94 650 ASP A CA 1
ATOM 5062 C C . ASP A 1 650 ? 0.078 -8.599 -36.275 1.00 92.94 650 ASP A C 1
ATOM 5064 O O . ASP A 1 650 ? 0.242 -9.799 -36.047 1.00 92.94 650 ASP A O 1
ATOM 5068 N N . LEU A 1 651 ? 1.081 -7.801 -36.653 1.00 88.56 651 LEU A N 1
ATOM 5069 C CA . LEU A 1 651 ? 2.488 -8.211 -36.784 1.00 88.56 651 LEU A CA 1
ATOM 5070 C C . LEU A 1 651 ? 3.428 -7.029 -36.505 1.00 88.56 651 LEU A C 1
ATOM 5072 O O . LEU A 1 651 ? 3.121 -5.897 -36.860 1.00 88.56 651 LEU A O 1
ATOM 5076 N N . ARG A 1 652 ? 4.619 -7.311 -35.964 1.00 83.88 652 ARG A N 1
ATOM 5077 C CA . ARG A 1 652 ? 5.689 -6.344 -35.630 1.00 83.88 652 ARG A CA 1
ATOM 5078 C C . ARG A 1 652 ? 6.417 -5.772 -36.857 1.00 83.88 652 ARG A C 1
ATOM 5080 O O . ARG A 1 652 ? 7.600 -6.017 -37.091 1.00 83.88 652 ARG A O 1
ATOM 5087 N N . VAL A 1 653 ? 5.666 -5.105 -37.730 1.00 83.06 653 VAL A N 1
ATOM 5088 C CA . VAL A 1 653 ? 6.171 -4.513 -38.973 1.00 83.06 653 VAL A CA 1
ATOM 5089 C C . VAL A 1 653 ? 6.677 -3.101 -38.696 1.00 83.06 653 VAL A C 1
ATOM 5091 O O . VAL A 1 653 ? 5.886 -2.171 -38.593 1.00 83.06 653 VAL A O 1
ATOM 5094 N N . GLY A 1 654 ? 8.000 -2.944 -38.657 1.00 69.81 654 GLY A N 1
ATOM 5095 C CA . GLY A 1 654 ? 8.679 -1.658 -38.453 1.00 69.81 654 GLY A CA 1
ATOM 5096 C C . GLY A 1 654 ? 9.616 -1.650 -37.244 1.00 69.81 654 GLY A C 1
ATOM 5097 O O . GLY A 1 654 ? 10.633 -0.971 -37.290 1.00 69.81 654 GLY A O 1
ATOM 5098 N N . ASP A 1 655 ? 9.337 -2.482 -36.237 1.00 65.31 655 ASP A N 1
ATOM 5099 C CA . ASP A 1 655 ? 10.000 -2.521 -34.921 1.00 65.31 655 ASP A CA 1
ATOM 5100 C C . ASP A 1 655 ? 11.536 -2.687 -34.965 1.00 65.31 655 ASP A C 1
ATOM 5102 O O . ASP A 1 655 ? 12.225 -2.290 -34.032 1.00 65.31 655 ASP A O 1
ATOM 5106 N N . ASN A 1 656 ? 12.083 -3.266 -36.042 1.00 54.09 656 ASN A N 1
ATOM 5107 C CA . ASN A 1 656 ? 13.518 -3.546 -36.205 1.00 54.09 656 ASN A CA 1
ATOM 5108 C C . ASN A 1 656 ? 14.242 -2.566 -37.158 1.00 54.09 656 ASN A C 1
ATOM 5110 O O . ASN A 1 656 ? 15.338 -2.872 -37.631 1.00 54.09 656 ASN A O 1
ATOM 5114 N N . LEU A 1 657 ? 13.631 -1.434 -37.527 1.00 52.78 657 LEU A N 1
ATOM 5115 C CA . LEU A 1 657 ? 14.265 -0.451 -38.411 1.00 52.78 657 LEU A CA 1
ATOM 5116 C C . LEU A 1 657 ? 15.289 0.387 -37.622 1.00 52.78 657 LEU A C 1
ATOM 5118 O O . LEU A 1 657 ? 14.916 1.108 -36.704 1.00 52.78 657 LEU A O 1
ATOM 5122 N N . GLN A 1 658 ? 16.568 0.294 -37.991 1.00 48.62 658 GLN A N 1
ATOM 5123 C CA . GLN A 1 658 ? 17.668 1.059 -37.388 1.00 48.62 658 GLN A CA 1
ATOM 5124 C C . GLN A 1 658 ? 18.167 2.141 -38.356 1.00 48.62 658 GLN A C 1
ATOM 5126 O O . GLN A 1 658 ? 18.325 1.876 -39.551 1.00 48.62 658 GLN A O 1
ATOM 5131 N N . ASP A 1 659 ? 18.443 3.341 -37.841 1.00 47.41 659 ASP A N 1
ATOM 5132 C CA . ASP A 1 659 ? 19.006 4.454 -38.611 1.00 47.41 659 ASP A CA 1
ATOM 5133 C C . ASP A 1 659 ? 20.543 4.471 -38.543 1.00 47.41 659 ASP A C 1
ATOM 5135 O O . ASP A 1 659 ? 21.141 4.348 -37.476 1.00 47.41 659 ASP A O 1
ATOM 5139 N N . HIS A 1 660 ? 21.199 4.690 -39.687 1.00 46.12 660 HIS A N 1
ATOM 5140 C CA . HIS A 1 660 ? 22.647 4.909 -39.753 1.00 46.12 660 HIS A CA 1
ATOM 5141 C C . HIS A 1 660 ? 22.973 6.407 -39.693 1.00 46.12 660 HIS A C 1
ATOM 5143 O O . HIS A 1 660 ? 22.507 7.193 -40.520 1.00 46.12 660 HIS A O 1
ATOM 5149 N N . VAL A 1 661 ? 23.830 6.804 -38.750 1.00 46.53 661 VAL A N 1
ATOM 5150 C CA . VAL A 1 661 ? 24.219 8.207 -38.548 1.00 46.53 661 VAL A CA 1
ATOM 5151 C C . VAL A 1 661 ? 25.471 8.543 -39.377 1.00 46.53 661 VAL A C 1
ATOM 5153 O O . VAL A 1 661 ? 26.583 8.133 -39.043 1.00 46.53 661 VAL A O 1
ATOM 5156 N N . GLY A 1 662 ? 25.290 9.295 -40.471 1.00 50.12 662 GLY A N 1
ATOM 5157 C CA . GLY A 1 662 ? 26.357 9.693 -41.406 1.00 50.12 662 GLY A CA 1
ATOM 5158 C C . GLY A 1 662 ? 26.747 11.173 -41.311 1.00 50.12 662 GLY A C 1
ATOM 5159 O O . GLY A 1 662 ? 25.889 12.056 -41.354 1.00 50.12 662 GLY A O 1
ATOM 5160 N N . LEU A 1 663 ? 28.046 11.456 -41.165 1.00 51.50 663 LEU A N 1
ATOM 5161 C CA . LEU A 1 663 ? 28.595 12.801 -40.950 1.00 51.50 663 LEU A CA 1
ATOM 5162 C C . LEU A 1 663 ? 29.105 13.419 -42.257 1.00 51.50 663 LEU A C 1
ATOM 5164 O O . LEU A 1 663 ? 29.942 12.832 -42.948 1.00 51.50 663 LEU A O 1
ATOM 5168 N N . GLY A 1 664 ? 28.702 14.665 -42.530 1.00 51.72 664 GLY A N 1
ATOM 5169 C CA . GLY A 1 664 ? 29.429 15.552 -43.444 1.00 51.72 664 GLY A CA 1
ATOM 5170 C C . GLY A 1 664 ? 30.775 15.924 -42.821 1.00 51.72 664 GLY A C 1
ATOM 5171 O O . GLY A 1 664 ? 30.832 16.789 -41.950 1.00 51.72 664 GLY A O 1
ATOM 5172 N N . GLY A 1 665 ? 31.826 15.192 -43.186 1.00 53.28 665 GLY A N 1
ATOM 5173 C CA . GLY A 1 665 ? 33.059 15.115 -42.412 1.00 53.28 665 GLY A CA 1
ATOM 5174 C C . GLY A 1 665 ? 34.118 16.168 -42.735 1.00 53.28 665 GLY A C 1
ATOM 5175 O O . GLY A 1 665 ? 33.887 17.211 -43.352 1.00 53.28 665 GLY A O 1
ATOM 5176 N N . LEU A 1 666 ? 35.323 15.870 -42.252 1.00 55.16 666 LEU A N 1
ATOM 5177 C CA . LEU A 1 666 ? 36.474 16.763 -42.295 1.00 55.16 666 LEU A CA 1
ATOM 5178 C C . LEU A 1 666 ? 36.844 17.134 -43.728 1.00 55.16 666 LEU A C 1
ATOM 5180 O O . LEU A 1 666 ? 36.876 16.289 -44.624 1.00 55.16 666 LEU A O 1
ATOM 5184 N N . SER A 1 667 ? 37.138 18.417 -43.913 1.00 56.56 667 SER A N 1
ATOM 5185 C CA . SER A 1 667 ? 37.405 19.004 -45.217 1.00 56.56 667 SER A CA 1
ATOM 5186 C C . SER A 1 667 ? 38.739 19.739 -45.218 1.00 56.56 667 SER A C 1
ATOM 5188 O O . SER A 1 667 ? 38.957 20.636 -44.403 1.00 56.56 667 SER A O 1
ATOM 5190 N N . PHE A 1 668 ? 39.618 19.377 -46.147 1.00 60.91 668 PHE A N 1
ATOM 5191 C CA . PHE A 1 668 ? 40.949 19.965 -46.296 1.00 60.91 668 PHE A CA 1
ATOM 5192 C C . PHE A 1 668 ? 41.038 20.727 -47.619 1.00 60.91 668 PHE A C 1
ATOM 5194 O O . PHE A 1 668 ? 40.366 20.372 -48.590 1.00 60.91 668 PHE A O 1
ATOM 5201 N N . THR A 1 669 ? 41.865 21.772 -47.675 1.00 59.31 669 THR A N 1
ATOM 5202 C CA . THR A 1 669 ? 42.133 22.494 -48.925 1.00 59.31 669 THR A CA 1
ATOM 5203 C C . THR A 1 669 ? 43.524 22.190 -49.455 1.00 59.31 669 THR A C 1
ATOM 5205 O O . THR A 1 669 ? 44.494 22.336 -48.717 1.00 59.31 669 THR A O 1
ATOM 5208 N N . VAL A 1 670 ? 43.616 21.835 -50.737 1.00 60.94 670 VAL A N 1
ATOM 5209 C CA . VAL A 1 670 ? 44.879 21.729 -51.482 1.00 60.94 670 VAL A CA 1
ATOM 5210 C C . VAL A 1 670 ? 44.950 22.841 -52.528 1.00 60.94 670 VAL A C 1
ATOM 5212 O O . VAL A 1 670 ? 43.926 23.214 -53.102 1.00 60.94 670 VAL A O 1
ATOM 5215 N N . ASP A 1 671 ? 46.145 23.364 -52.802 1.00 60.62 671 ASP A N 1
ATOM 5216 C CA . ASP A 1 671 ? 46.334 24.494 -53.732 1.00 60.62 671 ASP A CA 1
ATOM 5217 C C . ASP A 1 671 ? 46.661 24.048 -55.180 1.00 60.62 671 ASP A C 1
ATOM 5219 O O . ASP A 1 671 ? 46.874 24.872 -56.071 1.00 60.62 671 ASP A O 1
ATOM 5223 N N . GLU A 1 672 ? 46.599 22.737 -55.447 1.00 60.16 672 GLU A N 1
ATOM 5224 C CA . GLU A 1 672 ? 46.877 22.102 -56.744 1.00 60.16 672 GLU A CA 1
ATOM 5225 C C . GLU A 1 672 ? 45.598 21.773 -57.547 1.00 60.16 672 GLU A C 1
ATOM 5227 O O . GLU A 1 672 ? 44.634 21.246 -56.983 1.00 60.16 672 GLU A O 1
ATOM 5232 N N . PRO A 1 673 ? 45.556 21.984 -58.883 1.00 62.22 673 PRO A N 1
ATOM 5233 C CA . PRO A 1 673 ? 44.354 21.849 -59.716 1.00 62.22 673 PRO A CA 1
ATOM 5234 C C . PRO A 1 673 ? 43.941 20.394 -60.013 1.00 62.22 673 PRO A C 1
ATOM 5236 O O . PRO A 1 673 ? 43.342 20.122 -61.056 1.00 62.22 673 PRO A O 1
ATOM 5239 N N . ILE A 1 674 ? 44.220 19.460 -59.106 1.00 62.47 674 ILE A N 1
ATOM 5240 C CA . ILE A 1 674 ? 44.109 18.002 -59.282 1.00 62.47 674 ILE A CA 1
ATOM 5241 C C . ILE A 1 674 ? 42.738 17.403 -58.906 1.00 62.47 674 ILE A C 1
ATOM 5243 O O . ILE A 1 674 ? 42.520 16.212 -59.119 1.00 62.47 674 ILE A O 1
ATOM 5247 N N . THR A 1 675 ? 41.804 18.212 -58.389 1.00 61.22 675 THR A N 1
ATOM 5248 C CA . THR A 1 675 ? 40.433 17.782 -58.035 1.00 61.22 675 THR A CA 1
ATOM 5249 C C . THR A 1 675 ? 39.451 17.771 -59.222 1.00 61.22 675 THR A C 1
ATOM 5251 O O . THR A 1 675 ? 39.661 18.434 -60.247 1.00 61.22 675 THR A O 1
ATOM 5254 N N . LEU A 1 676 ? 38.326 17.071 -59.046 1.00 62.72 676 LEU A N 1
ATOM 5255 C CA . LEU A 1 676 ? 37.163 17.092 -59.933 1.00 62.72 676 LEU A CA 1
ATOM 5256 C C . LEU A 1 676 ? 36.488 18.478 -59.905 1.00 62.72 676 LEU A C 1
ATOM 5258 O O . LEU A 1 676 ? 35.903 18.868 -58.901 1.00 62.72 676 LEU A O 1
ATOM 5262 N N . LYS A 1 677 ? 36.533 19.216 -61.023 1.00 59.53 677 LYS A N 1
ATOM 5263 C CA . LYS A 1 677 ? 35.842 20.511 -61.187 1.00 59.53 677 LYS A CA 1
ATOM 5264 C C . LYS A 1 677 ? 34.717 20.415 -62.214 1.00 59.53 677 LYS A C 1
ATOM 5266 O O . LYS A 1 677 ? 34.994 20.128 -63.379 1.00 59.53 677 LYS A O 1
ATOM 5271 N N . ARG A 1 678 ? 33.488 20.772 -61.836 1.00 56.12 678 ARG A N 1
ATOM 5272 C CA . ARG A 1 678 ? 32.279 20.707 -62.682 1.00 56.12 678 ARG A CA 1
ATOM 5273 C C . ARG A 1 678 ? 32.441 21.372 -64.057 1.00 56.12 678 ARG A C 1
ATOM 5275 O O . ARG A 1 678 ? 32.205 20.709 -65.067 1.00 56.12 678 ARG A O 1
ATOM 5282 N N . ASP A 1 679 ? 32.980 22.592 -64.113 1.00 56.34 679 ASP A N 1
ATOM 5283 C CA . ASP A 1 679 ? 33.271 23.309 -65.373 1.00 56.34 679 ASP A CA 1
ATOM 5284 C C . ASP A 1 679 ? 34.263 22.564 -66.286 1.00 56.34 679 ASP A C 1
ATOM 5286 O O . ASP A 1 679 ? 34.188 22.656 -67.510 1.00 56.34 679 ASP A O 1
ATOM 5290 N N . ARG A 1 680 ? 35.212 21.815 -65.704 1.00 60.91 680 ARG A N 1
ATOM 5291 C CA . ARG A 1 680 ? 36.189 21.010 -66.456 1.00 60.91 680 ARG A CA 1
ATOM 5292 C C . ARG A 1 680 ? 35.569 19.687 -66.920 1.00 60.91 680 ARG A C 1
ATOM 5294 O O . ARG A 1 680 ? 35.848 19.242 -68.032 1.00 60.91 680 ARG A O 1
ATOM 5301 N N . LEU A 1 681 ? 34.683 19.094 -66.116 1.00 61.75 681 LEU A N 1
ATOM 5302 C CA . LEU A 1 681 ? 33.967 17.848 -66.426 1.00 61.75 681 LEU A CA 1
ATOM 5303 C C . LEU A 1 681 ? 32.951 17.991 -67.567 1.00 61.75 681 LEU A C 1
ATOM 5305 O O . LEU A 1 681 ? 32.734 17.034 -68.307 1.00 61.75 681 LEU A O 1
ATOM 5309 N N . GLN A 1 682 ? 32.352 19.173 -67.733 1.00 64.88 682 GLN A N 1
ATOM 5310 C CA . GLN A 1 682 ? 31.345 19.448 -68.766 1.00 64.88 682 GLN A CA 1
ATOM 5311 C C . GLN A 1 682 ? 31.933 19.939 -70.103 1.00 64.88 682 GLN A C 1
ATOM 5313 O O . GLN A 1 682 ? 31.222 20.485 -70.944 1.00 64.88 682 GLN A O 1
ATOM 5318 N N . THR A 1 683 ? 33.228 19.719 -70.343 1.00 74.81 683 THR A N 1
ATOM 5319 C CA . THR A 1 683 ? 33.846 20.021 -71.641 1.00 74.81 683 THR A CA 1
ATOM 5320 C C . THR A 1 683 ? 33.526 18.933 -72.673 1.00 74.81 683 THR A C 1
ATOM 5322 O O . THR A 1 683 ? 33.582 17.734 -72.384 1.00 74.81 683 THR A O 1
ATOM 5325 N N . LEU A 1 684 ? 33.223 19.340 -73.913 1.00 75.69 684 LEU A N 1
ATOM 5326 C CA . LEU A 1 684 ? 32.863 18.419 -75.001 1.00 75.69 684 LEU A CA 1
ATOM 5327 C C . LEU A 1 684 ? 33.883 17.272 -75.215 1.00 75.69 684 LEU A C 1
ATOM 5329 O O . LEU A 1 684 ? 33.437 16.136 -75.381 1.00 75.69 684 LEU A O 1
ATOM 5333 N N . PRO A 1 685 ? 35.218 17.481 -75.137 1.00 79.44 685 PRO A N 1
ATOM 5334 C CA . PRO A 1 685 ? 36.188 16.388 -75.245 1.00 79.44 685 PRO A CA 1
ATOM 5335 C C . PRO A 1 685 ? 36.070 15.331 -74.137 1.00 79.44 685 PRO A C 1
ATOM 5337 O O . PRO A 1 685 ? 36.214 14.143 -74.419 1.00 79.44 685 PRO A O 1
ATOM 5340 N N . ILE A 1 686 ? 35.776 15.725 -72.891 1.00 79.38 686 ILE A N 1
ATOM 5341 C CA . ILE A 1 686 ? 35.608 14.782 -71.772 1.00 79.38 686 ILE A CA 1
ATOM 5342 C C . ILE A 1 686 ? 34.297 14.001 -71.912 1.00 79.38 686 ILE A C 1
ATOM 5344 O O . ILE A 1 686 ? 34.293 12.784 -71.719 1.00 79.38 686 ILE A O 1
ATOM 5348 N N . ILE A 1 687 ? 33.216 14.660 -72.340 1.00 79.31 687 ILE A N 1
ATOM 5349 C CA . ILE A 1 687 ? 31.928 14.010 -72.627 1.00 79.31 687 ILE A CA 1
ATOM 5350 C C . ILE A 1 687 ? 32.070 12.988 -73.766 1.00 79.31 687 ILE A C 1
ATOM 5352 O O . ILE A 1 687 ? 31.609 11.854 -73.633 1.00 79.31 687 ILE A O 1
ATOM 5356 N N . LEU A 1 688 ? 32.754 13.344 -74.860 1.00 80.12 688 LEU A N 1
ATOM 5357 C CA . LEU A 1 688 ? 33.012 12.432 -75.980 1.00 80.12 688 LEU A CA 1
ATOM 5358 C C . LEU A 1 688 ? 33.919 11.260 -75.575 1.00 80.12 688 LEU A C 1
ATOM 5360 O O . LEU A 1 688 ? 33.637 10.118 -75.935 1.00 80.12 688 LEU A O 1
ATOM 5364 N N . ASN A 1 689 ? 34.969 11.504 -74.784 1.00 79.38 689 ASN A N 1
ATOM 5365 C CA . ASN A 1 689 ? 35.857 10.445 -74.300 1.00 79.38 689 ASN A CA 1
ATOM 5366 C C . ASN A 1 689 ? 35.131 9.460 -73.362 1.00 79.38 689 ASN A C 1
ATOM 5368 O O . ASN A 1 689 ? 35.338 8.250 -73.457 1.00 79.38 689 ASN A O 1
ATOM 5372 N N . TYR A 1 690 ? 34.218 9.950 -72.519 1.00 82.81 690 TYR A N 1
ATOM 5373 C CA . TYR A 1 690 ? 33.335 9.095 -71.727 1.00 82.81 690 TYR A CA 1
ATOM 5374 C C . TYR A 1 690 ? 32.388 8.279 -72.619 1.00 82.81 690 TYR A C 1
ATOM 5376 O O . TYR A 1 690 ? 32.353 7.054 -72.513 1.00 82.81 690 TYR A O 1
ATOM 5384 N N . ALA A 1 691 ? 31.668 8.934 -73.534 1.00 79.12 691 ALA A N 1
ATOM 5385 C CA . ALA A 1 691 ? 30.654 8.292 -74.371 1.00 79.12 691 ALA A CA 1
ATOM 5386 C C . ALA A 1 691 ? 31.227 7.237 -75.338 1.00 79.12 691 ALA A C 1
ATOM 5388 O O . ALA A 1 691 ? 30.598 6.203 -75.558 1.00 79.12 691 ALA A O 1
ATOM 5389 N N . ILE A 1 692 ? 32.412 7.488 -75.903 1.00 81.19 692 ILE A N 1
ATOM 5390 C CA . ILE A 1 692 ? 33.059 6.608 -76.886 1.00 81.19 692 ILE A CA 1
ATOM 5391 C C . ILE A 1 692 ? 33.956 5.581 -76.181 1.00 81.19 692 ILE A C 1
ATOM 5393 O O . ILE A 1 692 ? 33.794 4.374 -76.363 1.00 81.19 692 ILE A O 1
ATOM 5397 N N . ASN A 1 693 ? 34.889 6.042 -75.343 1.00 80.31 693 ASN A N 1
ATOM 5398 C CA . ASN A 1 693 ? 35.949 5.194 -74.791 1.00 80.31 693 ASN A CA 1
ATOM 5399 C C . ASN A 1 693 ? 35.638 4.639 -73.396 1.00 80.31 693 ASN A C 1
ATOM 5401 O O . ASN A 1 693 ? 36.394 3.794 -72.918 1.00 80.31 693 ASN A O 1
ATOM 5405 N N . ASN A 1 694 ? 34.542 5.064 -72.751 1.00 81.12 694 ASN A N 1
ATOM 5406 C CA . ASN A 1 694 ? 34.174 4.665 -71.386 1.00 81.12 694 ASN A CA 1
ATOM 5407 C C . ASN A 1 694 ? 35.293 4.974 -70.363 1.00 81.12 694 ASN A C 1
ATOM 5409 O O . ASN A 1 694 ? 35.583 4.170 -69.474 1.00 81.12 694 ASN A O 1
ATOM 5413 N N . LYS A 1 695 ? 35.960 6.125 -70.538 1.00 79.00 695 LYS A N 1
ATOM 5414 C CA . LYS A 1 695 ? 37.132 6.579 -69.770 1.00 79.00 695 LYS A CA 1
ATOM 5415 C C . LYS A 1 695 ? 37.007 8.049 -69.365 1.00 79.00 695 LYS A C 1
ATOM 5417 O O . LYS A 1 695 ? 36.236 8.804 -69.953 1.00 79.00 695 LYS A O 1
ATOM 5422 N N . GLY A 1 696 ? 37.849 8.461 -68.419 1.00 77.75 696 GLY A N 1
ATOM 5423 C CA . GLY A 1 696 ? 37.909 9.835 -67.922 1.00 77.75 696 GLY A CA 1
ATOM 5424 C C . GLY A 1 696 ? 36.986 10.073 -66.724 1.00 77.75 696 GLY A C 1
ATOM 5425 O O . GLY A 1 696 ? 36.246 9.181 -66.324 1.00 77.75 696 GLY A O 1
ATOM 5426 N N . PRO A 1 697 ? 37.008 11.276 -66.138 1.00 76.06 697 PRO A N 1
ATOM 5427 C CA . PRO A 1 697 ? 36.465 11.517 -64.800 1.00 76.06 697 PRO A CA 1
ATOM 5428 C C . PRO A 1 697 ? 34.945 11.353 -64.660 1.00 76.06 697 PRO A C 1
ATOM 5430 O O . PRO A 1 697 ? 34.454 11.115 -63.562 1.00 76.06 697 PRO A O 1
ATOM 5433 N N . LEU A 1 698 ? 34.189 11.381 -65.763 1.00 78.50 698 LEU A N 1
ATOM 5434 C CA . LEU A 1 698 ? 32.757 11.049 -65.763 1.00 78.50 698 LEU A CA 1
ATOM 5435 C C . LEU A 1 698 ? 32.471 9.564 -65.450 1.00 78.50 698 LEU A C 1
ATOM 5437 O O . LEU A 1 698 ? 31.309 9.194 -65.301 1.00 78.50 698 LEU A O 1
ATOM 5441 N N . THR A 1 699 ? 33.500 8.710 -65.344 1.00 81.62 699 THR A N 1
ATOM 5442 C CA . THR A 1 699 ? 33.348 7.315 -64.902 1.00 81.62 699 THR A CA 1
ATOM 5443 C C . THR A 1 699 ? 33.345 7.124 -63.383 1.00 81.62 699 THR A C 1
ATOM 5445 O O . THR A 1 699 ? 33.110 6.008 -62.915 1.00 81.62 699 THR A O 1
ATOM 5448 N N . THR A 1 700 ? 33.644 8.176 -62.616 1.00 77.06 700 THR A N 1
ATOM 5449 C CA . THR A 1 700 ? 33.721 8.138 -61.151 1.00 77.06 700 THR A CA 1
ATOM 5450 C C . THR A 1 700 ? 32.340 8.371 -60.524 1.00 77.06 700 THR A C 1
ATOM 5452 O O . THR A 1 700 ? 31.673 9.345 -60.869 1.00 77.06 700 THR A O 1
ATOM 5455 N N . PRO A 1 701 ? 31.889 7.534 -59.570 1.00 66.94 701 PRO A N 1
ATOM 5456 C CA . PRO A 1 701 ? 30.572 7.647 -58.929 1.00 66.94 701 PRO A CA 1
ATOM 5457 C C . PRO A 1 701 ? 30.493 8.698 -57.795 1.00 66.94 701 PRO A C 1
ATOM 5459 O O . PRO A 1 701 ? 29.569 8.644 -56.989 1.00 66.94 701 PRO A O 1
ATOM 5462 N N . GLY A 1 702 ? 31.448 9.629 -57.709 1.00 71.06 702 GLY A N 1
ATOM 5463 C CA . GLY A 1 702 ? 31.567 10.663 -56.667 1.00 71.06 702 GLY A CA 1
ATOM 5464 C C . GLY A 1 702 ? 32.506 10.287 -55.515 1.00 71.06 702 GLY A C 1
ATOM 5465 O O . GLY A 1 702 ? 33.355 11.089 -55.141 1.00 71.06 702 GLY A O 1
ATOM 5466 N N . ILE A 1 703 ? 32.401 9.058 -55.007 1.00 77.25 703 ILE A N 1
ATOM 5467 C CA . ILE A 1 703 ? 33.350 8.484 -54.041 1.00 77.25 703 ILE A CA 1
ATOM 5468 C C . ILE A 1 703 ? 34.433 7.724 -54.817 1.00 77.25 703 ILE A C 1
ATOM 5470 O O . ILE A 1 703 ? 34.111 6.919 -55.694 1.00 77.25 703 ILE A O 1
ATOM 5474 N N . GLU A 1 704 ? 35.708 7.984 -54.521 1.00 82.19 704 GLU A N 1
ATOM 5475 C CA . GLU A 1 704 ? 36.847 7.343 -55.204 1.00 82.19 704 GLU A CA 1
ATOM 5476 C C . GLU A 1 704 ? 37.514 6.243 -54.379 1.00 82.19 704 GLU A C 1
ATOM 5478 O O . GLU A 1 704 ? 37.995 5.257 -54.938 1.00 82.19 704 GLU A O 1
ATOM 5483 N N . ALA A 1 705 ? 37.524 6.382 -53.056 1.00 86.44 705 ALA A N 1
ATOM 5484 C CA . ALA A 1 705 ? 38.117 5.413 -52.148 1.00 86.44 705 ALA A CA 1
ATOM 5485 C C . ALA A 1 705 ? 37.299 5.296 -50.860 1.00 86.44 705 ALA A C 1
ATOM 5487 O O . ALA A 1 705 ? 36.523 6.187 -50.509 1.00 86.44 705 ALA A O 1
ATOM 5488 N N . LEU A 1 706 ? 37.486 4.175 -50.178 1.00 87.69 706 LEU A N 1
ATOM 5489 C CA . LEU A 1 706 ? 36.921 3.859 -48.879 1.00 87.69 706 LEU A CA 1
ATOM 5490 C C . LEU A 1 706 ? 38.061 3.494 -47.931 1.00 87.69 706 LEU A C 1
ATOM 5492 O O . LEU A 1 706 ? 39.062 2.912 -48.354 1.00 87.69 706 LEU A O 1
ATOM 5496 N N . ALA A 1 707 ? 37.891 3.793 -46.651 1.00 85.50 707 ALA A N 1
ATOM 5497 C CA . ALA A 1 707 ? 38.695 3.176 -45.608 1.00 85.50 707 ALA A CA 1
ATOM 5498 C C . ALA A 1 707 ? 37.800 2.740 -44.461 1.00 85.50 707 ALA A C 1
ATOM 5500 O O . ALA A 1 707 ? 36.849 3.425 -44.106 1.00 85.50 707 ALA A O 1
ATOM 5501 N N . PHE A 1 708 ? 38.121 1.596 -43.893 1.00 84.81 708 PHE A N 1
ATOM 5502 C CA . PHE A 1 708 ? 37.483 1.034 -42.720 1.00 84.81 708 PHE A CA 1
ATOM 5503 C C . PHE A 1 708 ? 38.602 0.931 -41.697 1.00 84.81 708 PHE A C 1
ATOM 5505 O O . PHE A 1 708 ? 39.473 0.074 -41.826 1.00 84.81 708 PHE A O 1
ATOM 5512 N N . ILE A 1 709 ? 38.660 1.861 -40.750 1.00 79.62 709 ILE A N 1
ATOM 5513 C CA . ILE A 1 709 ? 39.777 1.932 -39.809 1.00 79.62 709 ILE A CA 1
ATOM 5514 C C . ILE A 1 709 ? 39.304 1.666 -38.394 1.00 79.62 709 ILE A C 1
ATOM 5516 O O . ILE A 1 709 ? 38.160 1.943 -38.037 1.00 79.62 709 ILE A O 1
ATOM 5520 N N . ASN A 1 710 ? 40.237 1.167 -37.596 1.00 74.06 710 ASN A N 1
ATOM 5521 C CA . ASN A 1 710 ? 40.076 1.073 -36.165 1.00 74.06 710 ASN A CA 1
ATOM 5522 C C . ASN A 1 710 ? 40.490 2.417 -35.568 1.00 74.06 710 ASN A C 1
ATOM 5524 O O . ASN A 1 710 ? 41.665 2.797 -35.578 1.00 74.06 710 ASN A O 1
ATOM 5528 N N . SER A 1 711 ? 39.531 3.155 -35.024 1.00 69.56 711 SER A N 1
ATOM 5529 C CA . SER A 1 711 ? 39.867 4.217 -34.090 1.00 69.56 711 SER A CA 1
ATOM 5530 C C . SER A 1 711 ? 40.518 3.607 -32.840 1.00 69.56 711 SER A C 1
ATOM 5532 O O . SER A 1 711 ? 40.474 2.397 -32.604 1.00 69.56 711 SER A O 1
ATOM 5534 N N . LYS A 1 712 ? 41.063 4.448 -31.956 1.00 59.50 712 LYS A N 1
ATOM 5535 C CA . LYS A 1 712 ? 41.525 4.013 -30.623 1.00 59.50 712 LYS A CA 1
ATOM 5536 C C . LYS A 1 712 ? 40.403 3.436 -29.728 1.00 59.50 712 LYS A C 1
ATOM 5538 O O . LYS A 1 712 ? 40.664 3.118 -28.571 1.00 59.50 712 LYS A O 1
ATOM 5543 N N . TYR A 1 713 ? 39.169 3.375 -30.233 1.00 55.16 713 TYR A N 1
ATOM 5544 C CA . TYR A 1 713 ? 37.961 2.867 -29.589 1.00 55.16 713 TYR A CA 1
ATOM 5545 C C . TYR A 1 713 ? 37.386 1.599 -30.248 1.00 55.16 713 TYR A C 1
ATOM 5547 O O . TYR A 1 713 ? 36.364 1.104 -29.777 1.00 55.16 713 TYR A O 1
ATOM 5555 N N . ALA A 1 714 ? 38.022 1.078 -31.303 1.00 54.31 714 ALA A N 1
ATOM 5556 C CA . ALA A 1 714 ? 37.594 -0.143 -31.978 1.00 54.31 714 ALA A CA 1
ATOM 5557 C C . ALA A 1 714 ? 37.714 -1.393 -31.087 1.00 54.31 714 ALA A C 1
ATOM 5559 O O . ALA A 1 714 ? 38.402 -1.393 -30.062 1.00 54.31 714 ALA A O 1
ATOM 5560 N N . ASP A 1 715 ? 37.064 -2.480 -31.508 1.00 50.62 715 ASP A N 1
ATOM 5561 C CA . ASP A 1 715 ? 37.100 -3.756 -30.793 1.00 50.62 715 ASP A CA 1
ATOM 5562 C C . ASP A 1 715 ? 38.545 -4.300 -30.658 1.00 50.62 715 ASP A C 1
ATOM 5564 O O . ASP A 1 715 ? 39.272 -4.338 -31.657 1.00 50.62 715 ASP A O 1
ATOM 5568 N N . PRO A 1 716 ? 38.984 -4.776 -29.471 1.00 46.16 716 PRO A N 1
ATOM 5569 C CA . PRO A 1 716 ? 40.361 -5.231 -29.253 1.00 46.16 716 PRO A CA 1
ATOM 5570 C C . PRO A 1 716 ? 40.827 -6.415 -30.109 1.00 46.16 716 PRO A C 1
ATOM 5572 O O . PRO A 1 716 ? 42.029 -6.674 -30.150 1.00 46.16 716 PRO A O 1
ATOM 5575 N N . SER A 1 717 ? 39.929 -7.149 -30.782 1.00 55.84 717 SER A N 1
ATOM 5576 C CA . SER A 1 717 ? 40.346 -8.156 -31.770 1.00 55.84 717 SER A CA 1
ATOM 5577 C C . SER A 1 717 ? 40.926 -7.530 -33.046 1.00 55.84 717 SER A C 1
ATOM 5579 O O . SER A 1 717 ? 41.621 -8.206 -33.800 1.00 55.84 717 SER A O 1
ATOM 5581 N N . GLY A 1 718 ? 40.619 -6.255 -33.312 1.00 57.03 718 GLY A N 1
ATOM 5582 C CA . GLY A 1 718 ? 40.951 -5.538 -34.542 1.00 57.03 718 GLY A CA 1
ATOM 5583 C C . GLY A 1 718 ? 40.150 -5.972 -35.779 1.00 57.03 718 GLY A C 1
ATOM 5584 O O . GLY A 1 718 ? 40.318 -5.370 -36.844 1.00 57.03 718 GLY A O 1
ATOM 5585 N N . VAL A 1 719 ? 39.289 -6.992 -35.649 1.00 55.84 719 VAL A N 1
ATOM 5586 C CA . VAL A 1 719 ? 38.562 -7.645 -36.753 1.00 55.84 719 VAL A CA 1
ATOM 5587 C C . VAL A 1 719 ? 37.406 -6.789 -37.276 1.00 55.84 719 VAL A C 1
ATOM 5589 O O . VAL A 1 719 ? 37.136 -6.810 -38.477 1.00 55.84 719 VAL A O 1
ATOM 5592 N N . TYR A 1 720 ? 36.743 -6.031 -36.396 1.00 63.69 720 TYR A N 1
ATOM 5593 C CA . TYR A 1 720 ? 35.566 -5.226 -36.727 1.00 63.69 720 TYR A CA 1
ATOM 5594 C C . TYR A 1 720 ? 35.877 -3.719 -36.658 1.00 63.69 720 TYR A C 1
ATOM 5596 O O . TYR A 1 720 ? 36.035 -3.199 -35.551 1.00 63.69 720 TYR A O 1
ATOM 5604 N N . PRO A 1 721 ? 35.929 -3.015 -37.804 1.00 70.75 721 PRO A N 1
ATOM 5605 C CA . PRO A 1 721 ? 36.170 -1.575 -37.850 1.00 70.75 721 PRO A CA 1
ATOM 5606 C C . PRO A 1 721 ? 34.991 -0.778 -37.283 1.00 70.75 721 PRO A C 1
ATOM 5608 O O . PRO A 1 721 ? 33.826 -1.097 -37.528 1.00 70.75 721 PRO A O 1
ATOM 5611 N N . ASP A 1 722 ? 35.301 0.286 -36.540 1.00 63.28 722 ASP A N 1
ATOM 5612 C CA . ASP A 1 722 ? 34.320 1.191 -35.931 1.00 63.28 722 ASP A CA 1
ATOM 5613 C C . ASP A 1 722 ? 34.073 2.461 -36.765 1.00 63.28 722 ASP A C 1
ATOM 5615 O O . ASP A 1 722 ? 33.012 3.077 -36.635 1.00 63.28 722 ASP A O 1
ATOM 5619 N N . ILE A 1 723 ? 35.003 2.825 -37.661 1.00 72.19 723 ILE A N 1
ATOM 5620 C CA . ILE A 1 723 ? 34.889 3.994 -38.544 1.00 72.19 723 ILE A CA 1
ATOM 5621 C C . ILE A 1 723 ? 35.002 3.606 -40.021 1.00 72.19 723 ILE A C 1
ATOM 5623 O O . ILE A 1 723 ? 36.016 3.056 -40.453 1.00 72.19 723 ILE A O 1
ATOM 5627 N N . GLN A 1 724 ? 34.009 4.007 -40.818 1.00 80.31 724 GLN A N 1
ATOM 5628 C CA . GLN A 1 724 ? 34.079 4.064 -42.276 1.00 80.31 724 GLN A CA 1
ATOM 5629 C C . GLN A 1 724 ? 34.338 5.503 -42.746 1.00 80.31 724 GLN A C 1
ATOM 5631 O O . GLN A 1 724 ? 33.613 6.434 -42.400 1.00 80.31 724 GLN A O 1
ATOM 5636 N N . PHE A 1 725 ? 35.343 5.677 -43.598 1.00 77.75 725 PHE A N 1
ATOM 5637 C CA . PHE A 1 725 ? 35.590 6.887 -44.371 1.00 77.75 725 PHE A CA 1
ATOM 5638 C C . PHE A 1 725 ? 35.165 6.682 -45.822 1.00 77.75 725 PHE A C 1
ATOM 5640 O O . PHE A 1 725 ? 35.621 5.746 -46.482 1.00 77.75 725 PHE A O 1
ATOM 5647 N N . HIS A 1 726 ? 34.381 7.619 -46.347 1.00 76.81 726 HIS A N 1
ATOM 5648 C CA . HIS A 1 726 ? 34.179 7.798 -47.782 1.00 76.81 726 HIS A CA 1
ATOM 5649 C C . HIS A 1 726 ? 35.055 8.949 -48.269 1.00 76.81 726 HIS A C 1
ATOM 5651 O O . HIS A 1 726 ? 34.952 10.048 -47.733 1.00 76.81 726 HIS A O 1
ATOM 5657 N N . PHE A 1 727 ? 35.892 8.736 -49.286 1.00 80.81 727 PHE A N 1
ATOM 5658 C CA . PHE A 1 727 ? 36.758 9.774 -49.856 1.00 80.81 727 PHE A CA 1
ATOM 5659 C C . PHE A 1 727 ? 36.158 10.400 -51.129 1.00 80.81 727 PHE A C 1
ATOM 5661 O O . PHE A 1 727 ? 35.938 9.695 -52.120 1.00 80.81 727 PHE A O 1
ATOM 5668 N N . LEU A 1 728 ? 35.937 11.725 -51.115 1.00 73.62 728 LEU A N 1
ATOM 5669 C CA . LEU A 1 728 ? 35.344 12.500 -52.214 1.00 73.62 728 LEU A CA 1
ATOM 5670 C C . LEU A 1 728 ? 36.180 13.760 -52.567 1.00 73.62 728 LEU A C 1
ATOM 5672 O O . LEU A 1 728 ? 36.171 14.745 -51.820 1.00 73.62 728 LEU A O 1
ATOM 5676 N N . PRO A 1 729 ? 36.861 13.804 -53.729 1.00 68.38 729 PRO A N 1
ATOM 5677 C CA . PRO A 1 729 ? 37.495 15.028 -54.232 1.00 68.38 729 PRO A CA 1
ATOM 5678 C C . PRO A 1 729 ? 36.462 15.968 -54.894 1.00 68.38 729 PRO A C 1
ATOM 5680 O O . PRO A 1 729 ? 35.733 15.547 -55.791 1.00 68.38 729 PRO A O 1
ATOM 5683 N N . THR A 1 730 ? 36.388 17.243 -54.477 1.00 60.44 730 THR A N 1
ATOM 5684 C CA . THR A 1 730 ? 35.378 18.215 -54.968 1.00 60.44 730 THR A CA 1
ATOM 5685 C C . THR A 1 730 ? 35.874 19.684 -54.974 1.00 60.44 730 THR A C 1
ATOM 5687 O O . THR A 1 730 ? 37.068 19.949 -54.804 1.00 60.44 730 THR A O 1
ATOM 5690 N N . GLU A 1 731 ? 34.990 20.663 -55.211 1.00 59.94 731 GLU A N 1
ATOM 5691 C CA . GLU A 1 731 ? 35.264 22.113 -55.193 1.00 59.94 731 GLU A CA 1
ATOM 5692 C C . GLU A 1 731 ? 34.331 22.867 -54.221 1.00 59.94 731 GLU A C 1
ATOM 5694 O O . GLU A 1 731 ? 33.171 22.506 -54.039 1.00 59.94 731 GLU A O 1
ATOM 5699 N N . VAL A 1 732 ? 34.830 23.957 -53.622 1.00 49.84 732 VAL A N 1
ATOM 5700 C CA . VAL A 1 732 ? 34.111 24.814 -52.651 1.00 49.84 732 VAL A CA 1
ATOM 5701 C C . VAL A 1 732 ? 32.827 25.445 -53.223 1.00 49.84 732 VAL A C 1
ATOM 5703 O O . VAL A 1 732 ? 31.897 25.754 -52.482 1.00 49.84 732 VAL A O 1
ATOM 5706 N N . SER A 1 733 ? 32.763 25.657 -54.539 1.00 47.00 733 SER A N 1
ATOM 5707 C CA . SER A 1 733 ? 31.686 26.388 -55.223 1.00 47.00 733 SER A CA 1
ATOM 5708 C C . SER A 1 733 ? 30.394 25.579 -55.438 1.00 47.00 733 SER A C 1
ATOM 5710 O O . SER A 1 733 ? 29.341 26.172 -55.657 1.00 47.00 733 SER A O 1
ATOM 5712 N N . ASP A 1 734 ? 30.437 24.246 -55.327 1.00 44.38 734 ASP A N 1
ATOM 5713 C CA . ASP A 1 734 ? 29.317 23.333 -55.636 1.00 44.38 734 ASP A CA 1
ATOM 5714 C C . ASP A 1 734 ? 28.373 23.051 -54.433 1.00 44.38 734 ASP A C 1
ATOM 5716 O O . ASP A 1 734 ? 27.514 22.171 -54.486 1.00 44.38 734 ASP A O 1
ATOM 5720 N N . LEU A 1 735 ? 28.510 23.788 -53.321 1.00 47.47 735 LEU A N 1
ATOM 5721 C CA . LEU A 1 735 ? 27.943 23.439 -52.003 1.00 47.47 735 LEU A CA 1
ATOM 5722 C C . LEU A 1 735 ? 26.425 23.660 -51.792 1.00 47.47 735 LEU A C 1
ATOM 5724 O O . LEU A 1 735 ? 25.929 23.410 -50.690 1.00 47.47 735 LEU A O 1
ATOM 5728 N N . THR A 1 736 ? 25.650 24.073 -52.799 1.00 40.59 736 THR A N 1
ATOM 5729 C CA . THR A 1 736 ? 24.222 24.432 -52.620 1.00 40.59 736 THR A CA 1
ATOM 5730 C C . THR A 1 736 ? 23.314 23.275 -52.190 1.00 40.59 736 THR A C 1
ATOM 5732 O O . THR A 1 736 ? 22.277 23.520 -51.580 1.00 40.59 736 THR A O 1
ATOM 5735 N N . SER A 1 737 ? 23.691 22.019 -52.448 1.00 36.09 737 SER A N 1
ATOM 5736 C CA . SER A 1 737 ? 22.939 20.834 -51.997 1.00 36.09 737 SER A CA 1
ATOM 5737 C C . SER A 1 737 ? 23.414 20.240 -50.664 1.00 36.09 737 SER A C 1
ATOM 5739 O O . SER A 1 737 ? 22.718 19.397 -50.105 1.00 36.09 737 SER A O 1
ATOM 5741 N N . THR A 1 738 ? 24.568 20.667 -50.137 1.00 38.44 738 THR A N 1
ATOM 5742 C CA . THR A 1 738 ? 25.179 20.094 -48.915 1.00 38.44 738 THR A CA 1
ATOM 5743 C C . THR A 1 738 ? 25.085 21.035 -47.705 1.00 38.44 738 THR A C 1
ATOM 5745 O O . THR A 1 738 ? 25.242 20.600 -46.566 1.00 38.44 738 THR A O 1
ATOM 5748 N N . GLN A 1 739 ? 24.744 22.312 -47.925 1.00 36.00 739 GLN A N 1
ATOM 5749 C CA . GLN A 1 739 ? 24.541 23.334 -46.882 1.00 36.00 739 GLN A CA 1
ATOM 5750 C C . GLN A 1 739 ? 23.447 23.017 -45.841 1.00 36.00 739 GLN A C 1
ATOM 5752 O O . GLN A 1 739 ? 23.367 23.701 -44.828 1.00 36.00 739 GLN A O 1
ATOM 5757 N N . ILE A 1 740 ? 22.614 21.993 -46.059 1.00 36.16 740 ILE A N 1
ATOM 5758 C CA . ILE A 1 740 ? 21.585 21.561 -45.095 1.00 36.16 740 ILE A CA 1
ATOM 5759 C C . ILE A 1 740 ? 22.176 20.655 -43.991 1.00 36.16 740 ILE A C 1
ATOM 5761 O O . ILE A 1 740 ? 21.596 20.553 -42.915 1.00 36.16 740 ILE A O 1
ATOM 5765 N N . ILE A 1 741 ? 23.334 20.022 -44.226 1.00 35.31 741 ILE A N 1
ATOM 5766 C CA . ILE A 1 741 ? 23.935 19.031 -43.306 1.00 35.31 741 ILE A CA 1
ATOM 5767 C C . ILE A 1 741 ? 25.046 19.639 -42.434 1.00 35.31 741 ILE A C 1
ATOM 5769 O O . ILE A 1 741 ? 25.300 19.158 -41.332 1.00 35.31 741 ILE A O 1
ATOM 5773 N N . ILE A 1 742 ? 25.708 20.702 -42.900 1.00 38.09 742 ILE A N 1
ATOM 5774 C CA . ILE A 1 742 ? 26.855 21.312 -42.216 1.00 38.09 742 ILE A CA 1
ATOM 5775 C C . ILE A 1 742 ? 26.497 22.757 -41.863 1.00 38.09 742 ILE A C 1
ATOM 5777 O O . ILE A 1 742 ? 26.285 23.581 -42.751 1.00 38.09 742 ILE A O 1
ATOM 5781 N N . GLY A 1 743 ? 26.404 23.044 -40.561 1.00 30.22 743 GLY A N 1
ATOM 5782 C CA . GLY A 1 743 ? 26.003 24.353 -40.037 1.00 30.22 743 GLY A CA 1
ATOM 5783 C C . GLY A 1 743 ? 26.866 25.512 -40.553 1.00 30.22 743 GLY A C 1
ATOM 5784 O O . GLY A 1 743 ? 28.037 25.329 -40.881 1.00 30.22 743 GLY A O 1
ATOM 5785 N N . GLN A 1 744 ? 26.257 26.702 -40.618 1.00 30.80 744 GLN A N 1
ATOM 5786 C CA . GLN A 1 744 ? 26.797 27.921 -41.236 1.00 30.80 744 GLN A CA 1
ATOM 5787 C C . GLN A 1 744 ? 28.308 28.129 -41.027 1.00 30.80 744 GLN A C 1
ATOM 5789 O O . GLN A 1 744 ? 28.771 28.336 -39.905 1.00 30.80 744 GLN A O 1
ATOM 5794 N N . LEU A 1 745 ? 29.053 28.181 -42.134 1.00 35.50 745 LEU A N 1
ATOM 5795 C CA . LEU A 1 745 ? 30.397 28.756 -42.170 1.00 35.50 745 LEU A CA 1
ATOM 5796 C C . LEU A 1 745 ? 30.330 30.248 -42.520 1.00 35.50 745 LEU A C 1
ATOM 5798 O O . LEU A 1 745 ? 29.496 30.688 -43.310 1.00 35.50 745 LEU A O 1
ATOM 5802 N N . ASP A 1 746 ? 31.222 31.015 -41.901 1.00 34.41 746 ASP A N 1
ATOM 5803 C CA . ASP A 1 746 ? 31.256 32.477 -41.944 1.00 34.41 746 ASP A CA 1
ATOM 5804 C C . ASP A 1 746 ? 31.606 33.005 -43.354 1.00 34.41 746 ASP A C 1
ATOM 5806 O O . ASP A 1 746 ? 32.659 32.687 -43.916 1.00 34.41 746 ASP A O 1
ATOM 5810 N N . ASN A 1 747 ? 30.727 33.832 -43.932 1.00 33.84 747 ASN A N 1
ATOM 5811 C CA . ASN A 1 747 ? 30.802 34.294 -45.329 1.00 33.84 747 ASN A CA 1
ATOM 5812 C C . ASN A 1 747 ? 32.022 35.192 -45.640 1.00 33.84 747 ASN A C 1
ATOM 5814 O O . ASN A 1 747 ? 32.311 35.474 -46.803 1.00 33.84 747 ASN A O 1
ATOM 5818 N N . ASN A 1 748 ? 32.765 35.643 -44.628 1.00 32.56 748 ASN A N 1
ATOM 5819 C CA . ASN A 1 748 ? 33.761 36.714 -44.744 1.00 32.56 748 ASN A CA 1
ATOM 5820 C C . ASN A 1 748 ? 35.147 36.311 -45.301 1.00 32.56 748 ASN A C 1
ATOM 5822 O O . ASN A 1 748 ? 36.090 37.099 -45.223 1.00 32.56 748 ASN A O 1
ATOM 5826 N N . ARG A 1 749 ? 35.320 35.103 -45.864 1.00 36.50 749 ARG A N 1
ATOM 5827 C CA . ARG A 1 749 ? 36.611 34.642 -46.440 1.00 36.50 749 ARG A CA 1
ATOM 5828 C C . ARG A 1 749 ? 36.544 34.130 -47.889 1.00 36.50 749 ARG A C 1
ATOM 5830 O O . ARG A 1 749 ? 37.514 33.554 -48.373 1.00 36.50 749 ARG A O 1
ATOM 5837 N N . ALA A 1 750 ? 35.450 34.384 -48.608 1.00 32.75 750 ALA A N 1
ATOM 5838 C CA . ALA A 1 750 ? 35.219 33.882 -49.972 1.00 32.75 750 ALA A CA 1
ATOM 5839 C C . ALA A 1 750 ? 35.913 34.676 -51.113 1.00 32.75 750 ALA A C 1
ATOM 5841 O O . ALA A 1 750 ? 35.600 34.477 -52.286 1.00 32.75 750 ALA A O 1
ATOM 5842 N N . HIS A 1 751 ? 36.859 35.573 -50.806 1.00 33.53 751 HIS A N 1
ATOM 5843 C CA . HIS A 1 751 ? 37.526 36.430 -51.797 1.00 33.53 751 HIS A CA 1
ATOM 5844 C C . HIS A 1 751 ? 39.044 36.213 -51.855 1.00 33.53 751 HIS A C 1
ATOM 5846 O O . HIS A 1 751 ? 39.829 37.055 -51.428 1.00 33.53 751 HIS A O 1
ATOM 5852 N N . THR A 1 752 ? 39.478 35.084 -52.421 1.00 34.28 752 THR A N 1
ATOM 5853 C CA . THR A 1 752 ? 40.780 34.958 -53.111 1.00 34.28 752 THR A CA 1
ATOM 5854 C C . THR A 1 752 ? 40.804 33.691 -53.972 1.00 34.28 752 THR A C 1
ATOM 5856 O O . THR A 1 752 ? 40.256 32.660 -53.594 1.00 34.28 752 THR A O 1
ATOM 5859 N N . ASN A 1 753 ? 41.411 33.776 -55.159 1.00 42.66 753 ASN A N 1
ATOM 5860 C CA . ASN A 1 753 ? 41.467 32.672 -56.122 1.00 42.66 753 ASN A CA 1
ATOM 5861 C C . ASN A 1 753 ? 42.312 31.481 -55.622 1.00 42.66 753 ASN A C 1
ATOM 5863 O O . ASN A 1 753 ? 43.346 31.695 -54.998 1.00 42.66 753 ASN A O 1
ATOM 5867 N N . ARG A 1 754 ? 41.938 30.268 -56.072 1.00 43.78 754 ARG A N 1
ATOM 5868 C CA . ARG A 1 754 ? 42.646 28.969 -55.931 1.00 43.78 754 ARG A CA 1
ATOM 5869 C C . ARG A 1 754 ? 42.665 28.359 -54.518 1.00 43.78 754 ARG A C 1
ATOM 5871 O O . ARG A 1 754 ? 43.646 28.512 -53.807 1.00 43.78 754 ARG A O 1
ATOM 5878 N N . ARG A 1 755 ? 41.625 27.586 -54.173 1.00 40.91 755 ARG A N 1
ATOM 5879 C CA . ARG A 1 755 ? 41.655 26.531 -53.136 1.00 40.91 755 ARG A CA 1
ATOM 5880 C C . ARG A 1 755 ? 40.741 25.379 -53.564 1.00 40.91 755 ARG A C 1
ATOM 5882 O O . ARG A 1 755 ? 39.584 25.624 -53.903 1.00 40.91 755 ARG A O 1
ATOM 5889 N N . TYR A 1 756 ? 41.245 24.148 -53.572 1.00 49.41 756 TYR A N 1
ATOM 5890 C CA . TYR A 1 756 ? 40.518 22.944 -54.000 1.00 49.41 756 TYR A CA 1
ATOM 5891 C C . TYR A 1 756 ? 40.155 22.078 -52.796 1.00 49.41 756 TYR A C 1
ATOM 5893 O O . TYR A 1 756 ? 40.908 22.056 -51.830 1.00 49.41 756 TYR A O 1
ATOM 5901 N N . PHE A 1 757 ? 39.011 21.391 -52.822 1.00 44.38 757 PHE A N 1
ATOM 5902 C CA . PHE A 1 757 ? 38.389 20.834 -51.616 1.00 44.38 757 PHE A CA 1
ATOM 5903 C C . PHE A 1 757 ? 38.491 19.305 -51.564 1.00 44.38 757 PHE A C 1
ATOM 5905 O O . PHE A 1 757 ? 38.246 18.603 -52.547 1.00 44.38 757 PHE A O 1
ATOM 5912 N N . LEU A 1 758 ? 38.840 18.790 -50.393 1.00 47.50 758 LEU A N 1
ATOM 5913 C CA . LEU A 1 758 ? 39.059 17.377 -50.130 1.00 47.50 758 LEU A CA 1
ATOM 5914 C C . LEU A 1 758 ? 38.143 16.971 -48.976 1.00 47.50 758 LEU A C 1
ATOM 5916 O O . LEU A 1 758 ? 38.449 17.277 -47.826 1.00 47.50 758 LEU A O 1
ATOM 5920 N N . ALA A 1 759 ? 37.001 16.360 -49.297 1.00 44.50 759 ALA A N 1
ATOM 5921 C CA . ALA A 1 759 ? 35.948 16.049 -48.337 1.00 44.50 759 ALA A CA 1
ATOM 5922 C C . ALA A 1 759 ? 35.895 14.547 -48.043 1.00 44.50 759 ALA A C 1
ATOM 5924 O O . ALA A 1 759 ? 35.940 13.718 -48.956 1.00 44.50 759 ALA A O 1
ATOM 5925 N N . TYR A 1 760 ? 35.726 14.207 -46.769 1.00 51.62 760 TYR A N 1
ATOM 5926 C CA . TYR A 1 760 ? 35.385 12.853 -46.349 1.00 51.62 760 TYR A CA 1
ATOM 5927 C C . TYR A 1 760 ? 33.959 12.814 -45.785 1.00 51.62 760 TYR A C 1
ATOM 5929 O O . TYR A 1 760 ? 33.583 13.735 -45.061 1.00 51.62 760 TYR A O 1
ATOM 5937 N N . SER A 1 761 ? 33.174 11.763 -46.053 1.00 42.53 761 SER A N 1
ATOM 5938 C CA . SER A 1 761 ? 32.074 11.400 -45.136 1.00 42.53 761 SER A CA 1
ATOM 5939 C C . SER A 1 761 ? 32.617 10.432 -44.090 1.00 42.53 761 SER A C 1
ATOM 5941 O O . SER A 1 761 ? 33.504 9.627 -44.394 1.00 42.53 761 SER A O 1
ATOM 5943 N N . ILE A 1 762 ? 32.118 10.543 -42.860 1.00 50.03 762 ILE A N 1
ATOM 5944 C CA . ILE A 1 762 ? 32.425 9.595 -41.788 1.00 50.03 762 ILE A CA 1
ATOM 5945 C C . ILE A 1 762 ? 31.120 8.897 -41.428 1.00 50.03 762 ILE A C 1
ATOM 5947 O O . ILE A 1 762 ? 30.169 9.540 -40.986 1.00 50.03 762 ILE A O 1
ATOM 5951 N N . GLU A 1 763 ? 31.073 7.591 -41.644 1.00 46.38 763 GLU A N 1
ATOM 5952 C CA . GLU A 1 763 ? 29.939 6.740 -41.305 1.00 46.38 763 GLU A CA 1
ATOM 5953 C C . GLU A 1 763 ? 30.389 5.743 -40.242 1.00 46.38 763 GLU A C 1
ATOM 5955 O O . GLU A 1 763 ? 31.451 5.128 -40.339 1.00 46.38 763 GLU A O 1
ATOM 5960 N N . PHE A 1 764 ? 29.602 5.616 -39.180 1.00 47.19 764 PHE A N 1
ATOM 5961 C CA . PHE A 1 764 ? 29.906 4.698 -38.092 1.00 47.19 764 PHE A CA 1
ATOM 5962 C C . PHE A 1 764 ? 29.058 3.442 -38.273 1.00 47.19 764 PHE A C 1
ATOM 5964 O O . PHE A 1 764 ? 27.829 3.478 -38.232 1.00 47.19 764 PHE A O 1
ATOM 5971 N N . LEU A 1 765 ? 29.733 2.322 -38.511 1.00 39.12 765 LEU A N 1
ATOM 5972 C CA . LEU A 1 765 ? 29.119 1.072 -38.979 1.00 39.12 765 LEU A CA 1
ATOM 5973 C C . LEU A 1 765 ? 28.287 0.366 -37.903 1.00 39.12 765 LEU A C 1
ATOM 5975 O O . LEU A 1 765 ? 27.426 -0.455 -38.210 1.00 39.12 765 LEU A O 1
ATOM 5979 N N . ARG A 1 766 ? 28.574 0.671 -36.635 1.00 47.03 766 ARG A N 1
ATOM 5980 C CA . ARG A 1 766 ? 27.892 0.160 -35.443 1.00 47.03 766 ARG A CA 1
ATOM 5981 C C . ARG A 1 766 ? 27.658 1.333 -34.503 1.00 47.03 766 ARG A C 1
ATOM 5983 O O . ARG A 1 766 ? 28.420 1.556 -33.564 1.00 47.03 766 ARG A O 1
ATOM 5990 N N . PHE A 1 767 ? 26.652 2.135 -34.831 1.00 40.78 767 PHE A N 1
ATOM 5991 C CA . PHE A 1 767 ? 26.363 3.382 -34.137 1.00 40.78 767 PHE A CA 1
ATOM 5992 C C . PHE A 1 767 ? 25.044 3.287 -33.388 1.00 40.78 767 PHE A C 1
ATOM 5994 O O . PHE A 1 767 ? 23.997 3.684 -33.885 1.00 40.78 767 PHE A O 1
ATOM 6001 N N . ASN A 1 768 ? 25.136 2.777 -32.166 1.00 38.47 768 ASN A N 1
ATOM 6002 C CA . ASN A 1 768 ? 24.121 3.021 -31.159 1.00 38.47 768 ASN A CA 1
ATOM 6003 C C . ASN A 1 768 ? 24.176 4.528 -30.836 1.00 38.47 768 ASN A C 1
ATOM 6005 O O . ASN A 1 768 ? 25.236 5.056 -30.489 1.00 38.47 768 ASN A O 1
ATOM 6009 N N . GLY A 1 769 ? 23.081 5.224 -31.121 1.00 39.59 769 GLY A N 1
ATOM 6010 C CA . GLY A 1 769 ? 22.972 6.633 -31.462 1.00 39.59 769 GLY A CA 1
ATOM 6011 C C . GLY A 1 769 ? 23.443 7.628 -30.409 1.00 39.59 769 GLY A C 1
ATOM 6012 O O . GLY A 1 769 ? 22.922 7.722 -29.301 1.00 39.59 769 GLY A O 1
ATOM 6013 N N . ASP A 1 770 ? 24.391 8.476 -30.806 1.00 38.84 770 ASP A N 1
ATOM 6014 C CA . ASP A 1 770 ? 24.433 9.861 -30.337 1.00 38.84 770 ASP A CA 1
ATOM 6015 C C . ASP A 1 770 ? 24.983 10.827 -31.393 1.00 38.84 770 ASP A C 1
ATOM 6017 O O . ASP A 1 770 ? 26.053 10.648 -31.971 1.00 38.84 770 ASP A O 1
ATOM 6021 N N . ILE A 1 771 ? 24.266 11.930 -31.555 1.00 36.00 771 ILE A N 1
ATOM 6022 C CA . ILE A 1 771 ? 24.534 12.988 -32.516 1.00 36.00 771 ILE A CA 1
ATOM 6023 C C . ILE A 1 771 ? 25.586 14.017 -32.035 1.00 36.00 771 ILE A C 1
ATOM 6025 O O . ILE A 1 771 ? 26.041 14.833 -32.833 1.00 36.00 771 ILE A O 1
ATOM 6029 N N . LEU A 1 772 ? 26.025 13.990 -30.769 1.00 35.50 772 LEU A N 1
ATOM 6030 C CA . LEU A 1 772 ? 27.008 14.929 -30.197 1.00 35.50 772 LEU A CA 1
ATOM 6031 C C . LEU A 1 772 ? 28.458 14.403 -30.202 1.00 35.50 772 LEU A C 1
ATOM 6033 O O . LEU A 1 772 ? 29.387 15.163 -30.473 1.00 35.50 772 LEU A O 1
ATOM 6037 N N . ARG A 1 773 ? 28.673 13.101 -30.029 1.00 39.69 773 ARG A N 1
ATOM 6038 C CA . ARG A 1 773 ? 29.949 12.383 -30.202 1.00 39.69 773 ARG A CA 1
ATOM 6039 C C . ARG A 1 773 ? 30.354 12.345 -31.678 1.00 39.69 773 ARG A C 1
ATOM 6041 O O . ARG A 1 773 ? 31.523 12.504 -32.026 1.00 39.69 773 ARG A O 1
ATOM 6048 N N . PHE A 1 774 ? 29.344 12.277 -32.541 1.00 37.84 774 PHE A N 1
ATOM 6049 C CA . PHE A 1 774 ? 29.386 12.624 -33.960 1.00 37.84 774 PHE A CA 1
ATOM 6050 C C . PHE A 1 774 ? 29.918 14.054 -34.200 1.00 37.84 774 PHE A C 1
ATOM 6052 O O . PHE A 1 774 ? 30.835 14.238 -35.003 1.00 37.84 774 PHE A O 1
ATOM 6059 N N . MET A 1 775 ? 29.449 15.063 -33.449 1.00 35.78 775 MET A N 1
ATOM 6060 C CA . MET A 1 775 ? 29.992 16.433 -33.523 1.00 35.78 775 MET A CA 1
ATOM 6061 C C . MET A 1 775 ? 31.397 16.588 -32.919 1.00 35.78 775 MET A C 1
ATOM 6063 O O . MET A 1 775 ? 32.132 17.491 -33.324 1.00 35.78 775 MET A O 1
ATOM 6067 N N . GLU A 1 776 ? 31.814 15.741 -31.978 1.00 39.03 776 GLU A N 1
ATOM 6068 C CA . GLU A 1 776 ? 33.165 15.814 -31.411 1.00 39.03 776 GLU A CA 1
ATOM 6069 C C . GLU A 1 776 ? 34.229 15.217 -32.344 1.00 39.03 776 GLU A C 1
ATOM 6071 O O . GLU A 1 776 ? 35.301 15.806 -32.511 1.00 39.03 776 GLU A O 1
ATOM 6076 N N . ILE A 1 777 ? 33.921 14.113 -33.031 1.00 39.78 777 ILE A N 1
ATOM 6077 C CA . ILE A 1 777 ? 34.795 13.564 -34.081 1.00 39.78 777 ILE A CA 1
ATOM 6078 C C . ILE A 1 777 ? 34.835 14.514 -35.295 1.00 39.78 777 ILE A C 1
ATOM 6080 O O . ILE A 1 777 ? 35.901 14.704 -35.882 1.00 39.78 777 ILE A O 1
ATOM 6084 N N . ALA A 1 778 ? 33.734 15.220 -35.593 1.00 36.84 778 ALA A N 1
ATOM 6085 C CA . ALA A 1 778 ? 33.723 16.331 -36.552 1.00 36.84 778 ALA A CA 1
ATOM 6086 C C . ALA A 1 778 ? 34.620 17.516 -36.128 1.00 36.84 778 ALA A C 1
ATOM 6088 O O . ALA A 1 778 ? 35.268 18.137 -36.969 1.00 36.84 778 ALA A O 1
ATOM 6089 N N . ARG A 1 779 ? 34.671 17.846 -34.828 1.00 37.28 779 ARG A N 1
ATOM 6090 C CA . ARG A 1 779 ? 35.486 18.952 -34.285 1.00 37.28 779 ARG A CA 1
ATOM 6091 C C . ARG A 1 779 ? 36.979 18.632 -34.193 1.00 37.28 779 ARG A C 1
ATOM 6093 O O . ARG A 1 779 ? 37.801 19.526 -34.383 1.00 37.28 779 ARG A O 1
ATOM 6100 N N . ASN A 1 780 ? 37.348 17.388 -33.897 1.00 40.16 780 ASN A N 1
ATOM 6101 C CA . ASN A 1 780 ? 38.725 16.992 -33.573 1.00 40.16 780 ASN A CA 1
ATOM 6102 C C . ASN A 1 780 ? 39.534 16.472 -34.778 1.00 40.16 780 ASN A C 1
ATOM 6104 O O . ASN A 1 780 ? 40.311 15.525 -34.655 1.00 40.16 780 ASN A O 1
ATOM 6108 N N . GLY A 1 781 ? 39.415 17.130 -35.935 1.00 40.53 781 GLY A N 1
ATOM 6109 C CA . GLY A 1 781 ? 40.105 16.790 -37.190 1.00 40.53 781 GLY A CA 1
ATOM 6110 C C . GLY A 1 781 ? 41.625 16.986 -37.235 1.00 40.53 781 GLY A C 1
ATOM 6111 O O . GLY A 1 781 ? 42.159 17.474 -38.227 1.00 40.53 781 GLY A O 1
ATOM 6112 N N . LYS A 1 782 ? 42.334 16.606 -36.170 1.00 35.53 782 LYS A N 1
ATOM 6113 C CA . LYS A 1 782 ? 43.792 16.722 -36.020 1.00 35.53 782 LYS A CA 1
ATOM 6114 C C . LYS A 1 782 ? 44.584 15.520 -36.540 1.00 35.53 782 LYS A C 1
ATOM 6116 O O . LYS A 1 782 ? 45.808 15.563 -36.537 1.00 35.53 782 LYS A O 1
ATOM 6121 N N . MET A 1 783 ? 43.921 14.469 -37.032 1.00 36.56 783 MET A N 1
ATOM 6122 C CA . MET A 1 783 ? 44.614 13.287 -37.572 1.00 36.56 783 MET A CA 1
ATOM 6123 C C . MET A 1 783 ? 45.412 13.572 -38.864 1.00 36.56 783 MET A C 1
ATOM 6125 O O . MET A 1 783 ? 46.250 12.765 -39.240 1.00 36.56 783 MET A O 1
ATOM 6129 N N . PHE A 1 784 ? 45.208 14.738 -39.495 1.00 36.09 784 PHE A N 1
ATOM 6130 C CA . PHE A 1 784 ? 45.979 15.225 -40.650 1.00 36.09 784 PHE A CA 1
ATOM 6131 C C . PHE A 1 784 ? 46.517 16.661 -40.468 1.00 36.09 784 PHE A C 1
ATOM 6133 O O . PHE A 1 784 ? 46.762 17.369 -41.445 1.00 36.09 784 PHE A O 1
ATOM 6140 N N . THR A 1 785 ? 46.717 17.139 -39.232 1.00 33.25 785 THR A N 1
ATOM 6141 C CA . THR A 1 785 ? 47.296 18.479 -39.017 1.00 33.25 785 THR A CA 1
ATOM 6142 C C . THR A 1 785 ? 48.826 18.465 -38.934 1.00 33.25 785 THR A C 1
ATOM 6144 O O . THR A 1 785 ? 49.398 18.028 -37.941 1.00 33.25 785 THR A O 1
ATOM 6147 N N . SER A 1 786 ? 49.444 19.049 -39.968 1.00 31.73 786 SER A N 1
ATOM 6148 C CA . SER A 1 786 ? 50.745 19.747 -39.978 1.00 31.73 786 SER A CA 1
ATOM 6149 C C . SER A 1 786 ? 52.075 18.981 -39.865 1.00 31.73 786 SER A C 1
ATOM 6151 O O . SER A 1 786 ? 53.057 19.613 -39.477 1.00 31.73 786 SER A O 1
ATOM 6153 N N . GLN A 1 787 ? 52.177 17.692 -40.225 1.00 30.06 787 GLN A N 1
ATOM 6154 C CA . GLN A 1 787 ? 53.511 17.052 -40.321 1.00 30.06 787 GLN A CA 1
ATOM 6155 C C . GLN A 1 787 ? 53.758 16.037 -41.456 1.00 30.06 787 GLN A C 1
ATOM 6157 O O . GLN A 1 787 ? 54.912 15.683 -41.662 1.00 30.06 787 GLN A O 1
ATOM 6162 N N . TYR A 1 788 ? 52.735 15.620 -42.217 1.00 33.44 788 TYR A N 1
ATOM 6163 C CA . TYR A 1 788 ? 52.869 14.631 -43.313 1.00 33.44 788 TYR A CA 1
ATOM 6164 C C . TYR A 1 788 ? 52.332 15.104 -44.682 1.00 33.44 788 TYR A C 1
ATOM 6166 O O . TYR A 1 788 ? 52.290 14.337 -45.635 1.00 33.44 788 TYR A O 1
ATOM 6174 N N . LEU A 1 789 ? 51.921 16.372 -44.800 1.00 32.28 789 LEU A N 1
ATOM 6175 C CA . LEU A 1 789 ? 51.470 16.987 -46.058 1.00 32.28 789 LEU A CA 1
ATOM 6176 C C . LEU A 1 789 ? 52.134 18.364 -46.241 1.00 32.28 789 LEU A C 1
ATOM 6178 O O . LEU A 1 789 ? 51.473 19.403 -46.191 1.00 32.28 789 LEU A O 1
ATOM 6182 N N . GLN A 1 790 ? 53.460 18.338 -46.400 1.00 25.88 790 GLN A N 1
ATOM 6183 C CA . GLN A 1 790 ? 54.281 19.403 -46.991 1.00 25.88 790 GLN A CA 1
ATOM 6184 C C . GLN A 1 790 ? 54.997 18.842 -48.220 1.00 25.88 790 GLN A C 1
ATOM 6186 O O . GLN A 1 790 ? 55.440 17.677 -48.130 1.00 25.88 790 GLN A O 1
#

Radius of gyration: 43.83 Å; chains: 1; bounding box: 94×58×126 Å

Sequence (790 aa):
MAQNISYWLGVTGQSYNIDSACSSSLYAVEQAYKAIRSGQCDYAIVSGSNLCLHPSPSIQFFRLGVLNQDGRCKVFDKDANGYTRSECVSVAFLQRAKTAKRIYATIIHVKTNCDGYKKEGITFPSTKMQSTLLKKFYEECGVSTTCIPYIEAHGTGTRVGDPEELNSIDQIFTKDRTNPLKVGSVKSSMGHPEGVSGICSIVKAILSMESGIIPPNINFSEPRKDSRCLIEGRIDVVTKHTPLDGEYIGINSFGFGGANAHVLLKSNPKIKIDKGLPDDDLPRLVAVSGRTTEAVETILNEIDKRPRDIEFIRLLHDIHYKAIPGHLYRGYIITDTQQSDTKVKEIQNFSGTQKPICFVFPGMDSQWSGMYKALMKFPTFAKAIEKCDAVLKPRKLHIYEILTKTDISILGNILYSFVGIAAVQIGLVDLLTSVGILPDCIIGYSVGELGCAYADGMLTLEETILDYDKWARMGNTGWSYEEVLPYFLKSEDNRNPYLQKSPYHKTGGYLTVQEPPWRSPLSIAFLQAGQELGYENRDINGESQTGFMIMQGTIRRGSRCSTAKAFLWPVKNRPNLHIAMKAQVLKVLFNADKRATGIEFLRDGLKQTVRVRREIILSAGAINSPQLLMLSGIGPKEHLEELGIPVLSDLRVGDNLQDHVGLGGLSFTVDEPITLKRDRLQTLPIILNYAINNKGPLTTPGIEALAFINSKYADPSGVYPDIQFHFLPTEVSDLTSTQIIIGQLDNNRAHTNRRYFLAYSIEFLRFNGDILRFMEIARNGKMFTSQYLQ

Organism: Vespula pensylvanica (NCBI:txid30213)

InterPro domains:
  IPR000172 Glucose-methanol-choline oxidoreductase, N-terminal [PF00732] (466-661)
  IPR000172 Glucose-methanol-choline oxidoreductase, N-terminal [PS00624] (621-635)
  IPR001227 Acyl transferase domain superfamily [G3DSA:3.40.366.10] (355-465)
  IPR014030 Beta-ketoacyl synthase-like, N-terminal domain [PF00109] (1-100)
  IPR014031 Beta-ketoacyl synthase, C-terminal domain [PF02801] (104-220)
  IPR014043 Acyl transferase domain [SM00827] (360-559)
  IPR016035 Acyl transferase/acyl hydrolase/lysophospholipase [SSF52151] (357-474)
  IPR016039 Thiolase-like [G3DSA:3.40.47.10] (1-283)
  IPR016039 Thiolase-like [SSF53901] (1-71)
  IPR016039 Thiolase-like [SSF53901] (67-269)
  IPR018201 Beta-ketoacyl synthase, active site [PS00606] (13-29)
  IPR020841 Polyketide synthase, beta-ketoacyl synthase domain [PS52004] (1-267)
  IPR020841 Polyketide synthase, beta-ketoacyl synthase domain [SM00825] (1-270)
  IPR032821 Polyketide synthase, C-terminal extension [PF16197] (223-334)
  IPR036188 FAD/NAD(P)-binding domain superfamily [G3DSA:3.50.50.60] (540-676)
  IPR036188 FAD/NAD(P)-binding domain superfamily [SSF51905] (451-716)
  IPR050091 Polyketide and Nonribosomal Peptide Biosynthesis Enzymes [PTHR43775] (2-465)

Secondary structure (DSSP, 8-state):
-HHHHHHHHT--S-------GGGHHHHHHHHHHHHHHTTS-SEEEEEEEE----HHHHHHHHHTT-B-TTS---TTBTT---B-B--EEEEEEEE-GGG-S--SEEEEEEEEEE----TT-TTS--HHHHHHHHHHHHHHHT--GGG--EEE------TTHHHHHHHHHIIIIITT-SSPEEEE-THHHH-B-GGGHHHHHHHHHHHHHHHTEEPPPPS--SB-TT-HHHHTTSEEE--S-EE--SSEEEEEEEETTTEEEEEEEEE-----GGGG--SS---EEEEEEESSHHHHHHHHHHHHHSTT-HHHHHHHHHHHTSPPTT--EEEEEEE-SS--S---EEEEE--S-----EEEE--TT---TTTTTTGGGSHHHHHHHHHHHHHHGGGT--HHHHHH---GGGGG-HHHHHHHHHHHHHHHHHHHHHTT---SEEEE-TTHHHHHHHHTTSS-TTGGG--STHHHHTT-TT-SHHHHHHHHHHHEEE--GGGTT-TT--SSSSEEEE--S---HHHHHHHHHHHHTT--B--TTSS---EEEEPPEEEETTEE--HIIIIITTTTT-TT----SSEEEEEEEE-TTS-EEEEEEEETTEEEEEE-SS-------TTHHHHHHHTTTEE-HHHHHHTT---SEE---STT-----EEEEEEEEESSTTS--HHHHTSHHHHHHHHHHS-SGGG--S--EEEEE--TTS-TTS-S-SEEEEEEEE-GGGGGGTTTTS----GGG--SS--EEEEEEEE-SS----HHHHHHHHH--GGGSSSS--

Foldseek 3Di:
DQVVVCVVVVPDADGDAADLKQARQLVQVQVQVVCCVVVVDFKDKGKDWFDPPDCVVVVVCVVVQAADPVQFQLFQAQQLRHFHAFTDIDIDMDGDPVPDLDDLWDWLHKDKDFPPDDPVDQQQEALVVLLVGLVVGCVVSVDQLQQAQEEAELGGSHPRVNQSRLSSNCVRRLPPYPAAREYAYCCRVGIRNISCRQVVSVVQVSVCLVVQWRAARPNHDHGHPSSVCVVVRNHDYRHHTDGDPHFKYKYWTARSSRITMIIIIGGDDPPCDVLVADPAFAWDKAKAFALDPVVQVVLVVVCVVPVGNVSSSVVRCVVGVDDDPNRQKMKMWTRGPDPDPDIDIDMDGDPPDDDFAEDEFAAPPPDAFLVCVVVCRPVQLVVLQVVLQVLCVVVVDGLVCLNHGRDCVSSVQLVSRLSNSLSNLSSVLSVCVVSVHAGPHYHYAWSRVLSVCVSVVVADSNRSPDDDQCVVVVVPPQPGPVSCQVVQQQAEAEPDVVCCPAPSHHHDHLQYKYFQQDDFVVLVVVLVVQVVVVFDADDCSGQFNAHKYFDIASADLLHHCDPCNRPPVVCVPPPPDDDAPQKAWQEFDADPVRDTFWTWIDHPNDIDIDGDDDDDDDDDDDPVVLVRCLSHQHEANVVSVVVVHHHPYHDHRPVPDDDWDKAFADKDWDQDPRFDDPVVCPDPVNVCCCVPVSDDDSSDPQFGMKHQHADSNRDPVRRHGFKIKTKGWFAPVVCPVPCVRDDDDDPPPPDDDGITMITIMIIGPDTPDDVVVVVVNRVPPCPPPDDPDD

=== Feature glossary ===
The record interleaves many kinds of information about one protein. Here is each kind framed as the question it answers.

Q: What are the backbone torsion angles?
A: φ (phi) and ψ (psi) are the two rotatable backbone dihedrals per residue: φ is the C(i-1)–N–Cα–C torsion, ψ is the N–Cα–C–N(i+1) torsion, both in degrees on (−180°, 180°]. α-helical residues cluster near (−60°, −45°); β-strand residues near (−120°, +130°). A Ramachandran plot is simply a scatter of (φ, ψ) for every residue.

Q: What is the amino-acid chain?
A: This is the polypeptide sequence — one letter per residue, N-terminus first. Length ranges from a few dozen residues for small domains to over a thousand for large multi-domain proteins.

Q: How mobile is each atom in the crystal?
A: For experimental (PDB) structures, the B-factor (temperature factor) quantifies the positional spread of each atom in the crystal — a combination of thermal vibration and static disorder — in units of Å². High B-factors mark flexible loops or poorly resolved regions; low B-factors mark the rigid, well-ordered core.

Q: Are the domains correctly placed relative to each other?
A: Predicted Aligned Error (PAE) is an AlphaFold confidence matrix: entry (i, j) is the expected error in the position of residue j, in ångströms, when the prediction is superimposed on the true structure at residue i. Low PAE within a block of residues means that block is internally rigid and well-predicted; high PAE between two blocks means their relative placement is uncertain even if each block individually is confident.

Q: How confident is the AlphaFold model at each residue?
A: pLDDT is the predicted lDDT-Cα score: AlphaFold's confidence that the local environment of each residue (all inter-atomic distances within 15 Å) is correctly placed. It is a per-residue number between 0 and 100, with higher meaning more reliable.

Q: What family and function is it annotated with?
A: Functional annotations link the protein to curated databases. InterPro entries identify conserved domains and families by matching the sequence against member-database signatures (Pfam, PROSITE, CDD, …). Gene Ontology (GO) terms describe molecular function, biological process, and cellular component in a controlled vocabulary. CATH places the structure in a hierarchical fold classification (Class/Architecture/Topology/Homologous-superfamily). The organism is the source species.

Q: How big and how compact is the whole molecule?
A: Three whole-structure scalars: the radius of gyration (RMS distance of Cα from centroid, in Å), the count of Cα–Cα contacts (pairs closer than 8 Å and separated by more than four residues in sequence — i.e. tertiary, not local, contacts), and the bounding-box dimensions. Together they distinguish compact globular folds from extended fibres or disordered chains.

Q: What known structures does this most resemble?
A: The Foldseek neighbor list gives the closest experimentally determined structures in the PDB, ranked by structural alignment. TM-score near 1 means near-identical fold; near 0.3 means only rough topology match. This is how one finds what a novel AlphaFold prediction most resembles in the solved-structure universe.

Q: Which residues are buried vs exposed?
A: SASA measures how much of the protein is reachable by solvent. It is computed by rolling a water-sized probe over the atomic surface and summing the exposed area (Å²). Per-residue SASA distinguishes core (buried, low SASA) from surface (exposed, high SASA) residues; total SASA is a whole-molecule size measure.

Q: Which residues are in helices, strands, or loops?
A: Eight-state secondary structure (DSSP): H is the canonical α-helix, G the tighter 3₁₀-helix, I the wider π-helix; E/B are β-structure, T and S are turns and bends, and '-' is everything else. DSSP derives these from the pattern of main-chain N–H···O=C hydrogen bonds, not from the sequence.

Q: Where is each backbone atom in 3D?
A: Structure coordinates are given as an mmCIF _atom_site loop: one row per atom with element, residue name, chain id, sequence number, and x/y/z position in Å. Only the four main-chain atoms per residue are included here; side chains are omitted to keep the record compact.

Q: What if only a Cα trace is available?
A: Three-state secondary structure (P-SEA) collapses the eight DSSP classes into helix (a), strand (b), and coil (c). P-SEA assigns these from Cα geometry alone — distances and angles — without requiring backbone oxygens, so it works on any Cα trace.

Q: What do the rendered images show?
A: The six renders are orthographic views along the three Cartesian axes in both directions. Representation (cartoon, sticks, or surface) and color scheme (sequence-rainbow or by-chain) vary across proteins so the training set covers all the common visualization conventions.

Q: What does the local fold look like, residue by residue?
A: Foldseek's 3Di representation compresses backbone geometry into a per-residue letter drawn from a learned twenty-state alphabet. It captures the tertiary interaction pattern around each residue — which residues are packed against it in space, regardless of where they are in sequence.

Q: What do the diagnostic plots show?
A: The contact map is a binary N×N matrix image: pixel (i, j) is dark where Cα_i and Cα_j are within 8 Å and |i−j|>4. Because the |i−j|>4 filter removes local helical contacts, off-diagonal stripes parallel to the main diagonal indicate parallel β-sheets; stripes perpendicular to it indicate antiparallel β-sheets. The Ramachandran plot scatters every residue's (φ, ψ) pair against the sterically allowed regions. The PAE heatmap renders the predicted-aligned-error matrix.